Protein AF-0000000071954967 (afdb_homodimer)

Organism: Trichonephila clavipes (NCBI:txid2585209)

Structure (mmCIF, N/CA/C/O backbone):
data_AF-0000000071954967-model_v1
#
loop_
_entity.id
_entity.type
_entity.pdbx_description
1 polymer 'Mutator-like transposase domain-containing protein'
#
loop_
_atom_site.group_PDB
_atom_site.id
_atom_site.type_symbol
_atom_site.label_atom_id
_atom_site.label_alt_id
_atom_site.label_comp_id
_atom_site.label_asym_id
_atom_site.label_entity_id
_atom_site.label_seq_id
_atom_site.pdbx_PDB_ins_code
_atom_site.Cartn_x
_atom_site.Cartn_y
_atom_site.Cartn_z
_atom_site.occupancy
_atom_site.B_iso_or_equiv
_atom_site.auth_seq_id
_atom_site.auth_comp_id
_atom_site.auth_asym_id
_atom_site.auth_atom_id
_atom_site.pdbx_PDB_model_num
ATOM 1 N N . MET A 1 1 ? 22.156 -47.188 29.078 1 24.16 1 MET A N 1
ATOM 2 C CA . MET A 1 1 ? 20.734 -47.375 29.344 1 24.16 1 MET A CA 1
ATOM 3 C C . MET A 1 1 ? 20 -46.031 29.406 1 24.16 1 MET A C 1
ATOM 5 O O . MET A 1 1 ? 20.25 -45.219 30.297 1 24.16 1 MET A O 1
ATOM 9 N N . ASP A 1 2 ? 19.656 -45.469 28.266 1 25.05 2 ASP A N 1
ATOM 10 C CA . ASP A 1 2 ? 19.469 -44.094 27.812 1 25.05 2 ASP A CA 1
ATOM 11 C C . ASP A 1 2 ? 18.125 -43.562 28.266 1 25.05 2 ASP A C 1
ATOM 13 O O . ASP A 1 2 ? 17.078 -44.156 28 1 25.05 2 ASP A O 1
ATOM 17 N N . ASN A 1 3 ? 18.047 -43 29.453 1 25.06 3 ASN A N 1
ATOM 18 C CA . ASN A 1 3 ? 16.875 -42.656 30.234 1 25.06 3 ASN A CA 1
ATOM 19 C C . ASN A 1 3 ? 15.969 -41.688 29.484 1 25.06 3 ASN A C 1
ATOM 21 O O . ASN A 1 3 ? 16.344 -40.531 29.25 1 25.06 3 ASN A O 1
ATOM 25 N N . ALA A 1 4 ? 15.203 -42.219 28.516 1 27.09 4 ALA A N 1
ATOM 26 C CA . ALA A 1 4 ? 14.156 -41.656 27.656 1 27.09 4 ALA A CA 1
ATOM 27 C C . ALA A 1 4 ? 13.07 -40.969 28.484 1 27.09 4 ALA A C 1
ATOM 29 O O . ALA A 1 4 ? 12.25 -41.656 29.109 1 27.09 4 ALA A O 1
ATOM 30 N N . LYS A 1 5 ? 13.422 -39.938 29.203 1 28.02 5 LYS A N 1
ATOM 31 C CA . LYS A 1 5 ? 12.453 -39.312 30.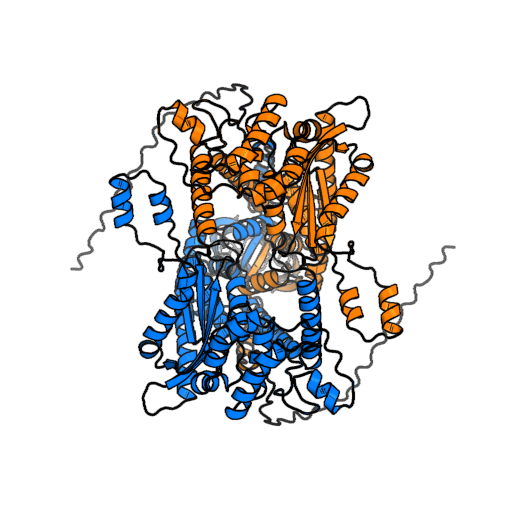078 1 28.02 5 LYS A CA 1
ATOM 32 C C . LYS A 1 5 ? 11.117 -39.094 29.375 1 28.02 5 LYS A C 1
ATOM 34 O O . LYS A 1 5 ? 11.062 -38.5 28.297 1 28.02 5 LYS A O 1
ATOM 39 N N . ARG A 1 6 ? 10.133 -39.938 29.625 1 25.16 6 ARG A N 1
ATOM 40 C CA . ARG A 1 6 ? 8.758 -40.031 29.141 1 25.16 6 ARG A CA 1
ATOM 41 C C . ARG A 1 6 ? 8.031 -38.688 29.328 1 25.16 6 ARG A C 1
ATOM 43 O O . ARG A 1 6 ? 7.906 -38.188 30.438 1 25.16 6 ARG A O 1
ATOM 50 N N . ARG A 1 7 ? 8.219 -37.781 28.438 1 27.91 7 ARG A N 1
ATOM 51 C CA . ARG A 1 7 ? 7.527 -36.5 28.5 1 27.91 7 ARG A CA 1
ATOM 52 C C . ARG A 1 7 ? 6.035 -36.719 28.734 1 27.91 7 ARG A C 1
ATOM 54 O O . ARG A 1 7 ? 5.371 -37.438 28 1 27.91 7 ARG A O 1
ATOM 61 N N . VAL A 1 8 ? 5.586 -36.812 29.969 1 27.3 8 VAL A N 1
ATOM 62 C CA . VAL A 1 8 ? 4.207 -36.938 30.422 1 27.3 8 VAL A CA 1
ATOM 63 C C . VAL A 1 8 ? 3.301 -36 29.641 1 27.3 8 VAL A C 1
ATOM 65 O O . VAL A 1 8 ? 3.637 -34.812 29.438 1 27.3 8 VAL A O 1
ATOM 68 N N . SER A 1 9 ? 2.5 -36.5 28.75 1 25.06 9 SER A N 1
ATOM 69 C CA . SER A 1 9 ? 1.488 -35.969 27.844 1 25.06 9 SER A CA 1
ATOM 70 C C . SER A 1 9 ? 0.488 -35.094 28.578 1 25.06 9 SER A C 1
ATOM 72 O O . SER A 1 9 ? -0.162 -35.531 29.531 1 25.06 9 SER A O 1
ATOM 74 N N . ALA A 1 10 ? 0.957 -34 29.047 1 29.03 10 ALA A N 1
ATOM 75 C CA . ALA A 1 10 ? 0.007 -33.188 29.812 1 29.03 10 ALA A CA 1
ATOM 76 C C . ALA A 1 10 ? -1.377 -33.219 29.172 1 29.03 10 ALA A C 1
ATOM 78 O O . ALA A 1 10 ? -1.508 -33.062 27.953 1 29.03 10 ALA A O 1
ATOM 79 N N . LYS A 1 11 ? -2.289 -34 29.672 1 25.61 11 LYS A N 1
ATOM 80 C CA . LYS A 1 11 ? -3.701 -34.188 29.328 1 25.61 11 LYS A CA 1
ATOM 81 C C . LYS A 1 11 ? -4.348 -32.844 28.984 1 25.61 11 LYS A C 1
ATOM 83 O O . LYS A 1 11 ? -4.219 -31.875 29.75 1 25.61 11 LYS A O 1
ATOM 88 N N . ARG A 1 12 ? -4.484 -32.594 27.797 1 27.48 12 ARG A N 1
ATOM 89 C CA . ARG A 1 12 ? -5.18 -31.422 27.266 1 27.48 12 ARG A CA 1
ATOM 90 C C . ARG A 1 12 ? -6.535 -31.234 27.953 1 27.48 12 ARG A C 1
ATOM 92 O O . ARG A 1 12 ? -7.336 -32.156 28 1 27.48 12 ARG A O 1
ATOM 99 N N . LYS A 1 13 ? -6.637 -30.609 29.109 1 27.95 13 LYS A N 1
ATOM 100 C CA . LYS A 1 13 ? -7.914 -30.359 29.766 1 27.95 13 LYS A CA 1
ATOM 101 C C . LYS A 1 13 ? -9.031 -30.156 28.75 1 27.95 13 LYS A C 1
ATOM 103 O O . LYS A 1 13 ? -8.93 -29.281 27.891 1 27.95 13 LYS A O 1
ATOM 108 N N . ARG A 1 14 ? -9.711 -31.172 28.312 1 28.03 14 ARG A N 1
ATOM 109 C CA . ARG A 1 14 ? -10.883 -31.219 27.438 1 28.03 14 ARG A CA 1
ATOM 110 C C . ARG A 1 14 ? -11.977 -30.281 27.953 1 28.03 14 ARG A C 1
ATOM 112 O O . ARG A 1 14 ? -12.414 -30.406 29.109 1 28.03 14 ARG A O 1
ATOM 119 N N . GLN A 1 15 ? -11.805 -29.062 27.797 1 27.16 15 GLN A N 1
ATOM 120 C CA . GLN A 1 15 ? -12.906 -28.25 28.297 1 27.16 15 GLN A CA 1
ATOM 121 C C . GLN A 1 15 ? -14.25 -28.875 27.953 1 27.16 15 GLN A C 1
ATOM 123 O O . GLN A 1 15 ? -14.477 -29.281 26.812 1 27.16 15 GLN A O 1
ATOM 128 N N . PHE A 1 16 ? -14.867 -29.516 28.781 1 29.11 16 PHE A N 1
ATOM 129 C CA . PHE A 1 16 ? -16.172 -30.156 28.766 1 29.11 16 PHE A CA 1
ATOM 130 C C . PHE A 1 16 ? -17.203 -29.25 28.094 1 29.11 16 PHE A C 1
ATOM 132 O O . PHE A 1 16 ? -17.375 -28.094 28.484 1 29.11 16 PHE A O 1
ATOM 139 N N . ARG A 1 17 ? -17.406 -29.438 26.859 1 26.27 17 ARG A N 1
ATOM 140 C CA . ARG A 1 17 ? -18.484 -28.781 26.141 1 26.27 17 ARG A CA 1
ATOM 141 C C . ARG A 1 17 ? -19.828 -29.406 26.469 1 26.27 17 ARG A C 1
ATOM 143 O O . ARG A 1 17 ? -20.094 -30.562 26.125 1 26.27 17 ARG A O 1
ATOM 150 N N . GLY A 1 18 ? -20.297 -29.344 27.703 1 26.22 18 GLY A N 1
ATOM 151 C CA . GLY A 1 18 ? -21.594 -29.875 28.094 1 26.22 18 GLY A CA 1
ATOM 152 C C . GLY A 1 18 ? -22.641 -29.734 27 1 26.22 18 GLY A C 1
ATOM 153 O O . GLY A 1 18 ? -22.438 -28.984 26.031 1 26.22 18 GLY A O 1
ATOM 154 N N . ASN A 1 19 ? -23.641 -30.719 26.875 1 27.03 19 ASN A N 1
ATOM 155 C CA . ASN A 1 19 ? -24.75 -30.938 25.953 1 27.03 19 ASN A CA 1
ATOM 156 C C . ASN A 1 19 ? -25.672 -29.734 25.906 1 27.03 19 ASN A C 1
ATOM 158 O O . ASN A 1 19 ? -26.812 -29.828 25.453 1 27.03 19 ASN A O 1
ATOM 162 N N . GLY A 1 20 ? -25.703 -28.891 26.906 1 24.75 20 GLY A N 1
ATOM 163 C CA . GLY A 1 20 ? -26.812 -27.953 27.031 1 24.75 20 GLY A CA 1
ATOM 164 C C . GLY A 1 20 ? -27.109 -27.203 25.75 1 24.75 20 GLY A C 1
ATOM 165 O O . GLY A 1 20 ? -26.234 -26.531 25.203 1 24.75 20 GLY A O 1
ATOM 166 N N . SER A 1 21 ? -28 -27.828 24.938 1 28.11 21 SER A N 1
ATOM 167 C CA . SER A 1 21 ? -28.766 -27.281 23.828 1 28.11 21 SER A CA 1
ATOM 168 C C . SER A 1 21 ? -29.328 -25.906 24.156 1 28.11 21 SER A C 1
ATOM 170 O O . SER A 1 21 ? -30.328 -25.781 24.859 1 28.11 21 SER A O 1
ATOM 172 N N . THR A 1 22 ? -28.75 -25.141 24.828 1 25.94 22 THR A N 1
ATOM 173 C CA . THR A 1 22 ? -29.5 -23.922 25.094 1 25.94 22 THR A CA 1
ATOM 174 C C . THR A 1 22 ? -30.156 -23.406 23.812 1 25.94 22 THR A C 1
ATOM 176 O O . THR A 1 22 ? -29.469 -23.062 22.844 1 25.94 22 THR A O 1
ATOM 179 N N . ILE A 1 23 ? -31.344 -23.875 23.562 1 25.06 23 ILE A N 1
ATOM 180 C CA . ILE A 1 23 ? -32.375 -23.328 22.672 1 25.06 23 ILE A CA 1
ATOM 181 C C . ILE A 1 23 ? -32.406 -21.797 22.797 1 25.06 23 ILE A C 1
ATOM 183 O O . ILE A 1 23 ? -32.781 -21.281 23.844 1 25.06 23 ILE A O 1
ATOM 187 N N . LYS A 1 24 ? -31.438 -21.266 22.531 1 25.33 24 LYS A N 1
ATOM 188 C CA . LYS A 1 24 ? -31.703 -19.828 22.531 1 25.33 24 LYS A CA 1
ATOM 189 C C . LYS A 1 24 ? -33 -19.5 21.828 1 25.33 24 LYS A C 1
ATOM 191 O O . LYS A 1 24 ? -33.25 -19.938 20.703 1 25.33 24 LYS A O 1
ATOM 196 N N . HIS A 1 25 ? -34.031 -19.594 22.531 1 24.62 25 HIS A N 1
ATOM 197 C CA . HIS A 1 25 ? -35.25 -18.953 22.031 1 24.62 25 HIS A CA 1
ATOM 198 C C . HIS A 1 25 ? -34.906 -17.797 21.109 1 24.62 25 HIS A C 1
ATOM 200 O O . HIS A 1 25 ? -34.062 -16.953 21.438 1 24.62 25 HIS A O 1
ATOM 206 N N . SER A 1 26 ? -34.969 -18.094 19.938 1 25.3 26 SER A N 1
ATOM 207 C CA . SER A 1 26 ? -35.062 -17.109 18.859 1 25.3 26 SER A CA 1
ATOM 208 C C . SER A 1 26 ? -36 -15.969 19.219 1 25.3 26 SER A C 1
ATOM 210 O O . SER A 1 26 ? -37.219 -16.094 19.109 1 25.3 26 SER A O 1
ATOM 212 N N . LYS A 1 27 ? -36.062 -15.562 20.5 1 25.72 27 LYS A N 1
ATOM 213 C CA . LYS A 1 27 ? -36.906 -14.391 20.609 1 25.72 27 LYS A CA 1
ATOM 214 C C . LYS A 1 27 ? -36.781 -13.5 19.375 1 25.72 27 LYS A C 1
ATOM 216 O O . LYS A 1 27 ? -35.719 -12.969 19.094 1 25.72 27 LYS A O 1
ATOM 221 N N . ASN A 1 28 ? -37.5 -13.602 18.328 1 26.56 28 ASN A N 1
ATOM 222 C CA . ASN A 1 28 ? -38.125 -12.867 17.234 1 26.56 28 ASN A CA 1
ATOM 223 C C . ASN A 1 28 ? -38.469 -11.445 17.656 1 26.56 28 ASN A C 1
ATOM 225 O O . ASN A 1 28 ? -39.531 -10.93 17.281 1 26.56 28 ASN A O 1
ATOM 229 N N . SER A 1 29 ? -38.25 -11.086 18.938 1 26.5 29 SER A N 1
ATOM 230 C CA . SER A 1 29 ? -38.688 -9.719 19.203 1 26.5 29 SER A CA 1
ATOM 231 C C . SER A 1 29 ? -38.188 -8.758 18.125 1 26.5 29 SER A C 1
ATOM 233 O O . SER A 1 29 ? -37 -8.734 17.797 1 26.5 29 SER A O 1
ATOM 235 N N . SER A 1 30 ? -38.906 -8.273 17.203 1 28.08 30 SER A N 1
ATOM 236 C CA . SER A 1 30 ? -39.125 -7.152 16.297 1 28.08 30 SER A CA 1
ATOM 237 C C . SER A 1 30 ? -38.562 -5.863 16.859 1 28.08 30 SER A C 1
ATOM 239 O O . SER A 1 30 ? -39 -4.77 16.5 1 28.08 30 SER A O 1
ATOM 241 N N . ALA A 1 31 ? -38.062 -5.863 18.094 1 28.16 31 ALA A N 1
ATOM 242 C CA . ALA A 1 31 ? -37.531 -4.562 18.484 1 28.16 31 ALA A CA 1
ATOM 243 C C . ALA A 1 31 ? -36.469 -4.09 17.5 1 28.16 31 ALA A C 1
ATOM 245 O O . ALA A 1 31 ? -35.469 -4.781 17.297 1 28.16 31 ALA A O 1
ATOM 246 N N . THR A 1 32 ? -36.625 -3.4 16.438 1 32.62 32 THR A N 1
ATOM 247 C CA . THR A 1 32 ? -35.938 -2.42 15.594 1 32.62 32 THR A CA 1
ATOM 248 C C . THR A 1 32 ? -34.75 -1.818 16.328 1 32.62 32 THR A C 1
ATOM 250 O O . THR A 1 32 ? -34.906 -0.923 17.156 1 32.62 32 THR A O 1
ATOM 253 N N . SER A 1 33 ? -33.938 -2.539 16.906 1 34.06 33 SER A N 1
ATOM 254 C CA . SER A 1 33 ? -32.906 -2.098 17.844 1 34.06 33 SER A CA 1
ATOM 255 C C . SER A 1 33 ? -32.219 -0.824 17.344 1 34.06 33 SER A C 1
ATOM 257 O O . SER A 1 33 ? -31.797 -0.743 16.188 1 34.06 33 SER A O 1
ATOM 259 N N . THR A 1 34 ? -32.375 0.238 17.812 1 38.12 34 THR A N 1
ATOM 260 C CA . THR A 1 34 ? -31.922 1.62 17.688 1 38.12 34 THR A CA 1
ATOM 261 C C . THR A 1 34 ? -30.422 1.68 17.422 1 38.12 34 THR A C 1
ATOM 263 O O . THR A 1 34 ? -29.922 2.674 16.891 1 38.12 34 THR A O 1
ATOM 266 N N . ASN A 1 35 ? -29.547 0.61 17.906 1 36.88 35 ASN A N 1
ATOM 267 C CA . ASN A 1 35 ? -28.094 0.801 17.891 1 36.88 35 ASN A CA 1
ATOM 268 C C . ASN A 1 35 ? -27.453 0.078 16.719 1 36.88 35 ASN A C 1
ATOM 270 O O . ASN A 1 35 ? -26.266 -0.287 16.781 1 36.88 35 ASN A O 1
ATOM 274 N N . ALA A 1 36 ? -28.219 -0.516 15.844 1 45.75 36 ALA A N 1
ATOM 275 C CA . ALA A 1 36 ? -27.547 -1.212 14.758 1 45.75 36 ALA A CA 1
ATOM 276 C C . ALA A 1 36 ? -26.578 -0.278 14.023 1 45.75 36 ALA A C 1
ATOM 278 O O . ALA A 1 36 ? -26.938 0.859 13.703 1 45.75 36 ALA A O 1
ATOM 279 N N . SER A 1 37 ? -25.25 -0.707 14.031 1 49.97 37 SER A N 1
ATOM 280 C CA . SER A 1 37 ? -24.266 0.104 13.32 1 49.97 37 SER A CA 1
ATOM 281 C C . SER A 1 37 ? -24.688 0.319 11.867 1 49.97 37 SER A C 1
ATOM 283 O O . SER A 1 37 ? -25.406 -0.494 11.297 1 49.97 37 SER A O 1
ATOM 285 N N . SER A 1 38 ? -24.469 1.42 11.328 1 54.88 38 SER A N 1
ATOM 286 C CA . SER A 1 38 ? -24.734 1.746 9.93 1 54.88 38 SER A CA 1
ATOM 287 C C . SER A 1 38 ? -24.188 0.666 9 1 54.88 38 SER A C 1
ATOM 289 O O . SER A 1 38 ? -24.766 0.399 7.945 1 54.88 38 SER A O 1
ATOM 291 N N . SER A 1 39 ? -23.234 -0.09 9.461 1 54.38 39 SER A N 1
ATOM 292 C CA . SER A 1 39 ? -22.625 -1.118 8.617 1 54.38 39 SER A CA 1
ATOM 293 C C . SER A 1 39 ? -23.516 -2.354 8.531 1 54.38 39 SER A C 1
ATOM 295 O O . SER A 1 39 ? -23.531 -3.035 7.5 1 54.38 39 SER A O 1
ATOM 297 N N . ASN A 1 40 ? -24.188 -2.746 9.508 1 53.88 40 ASN A N 1
ATOM 298 C CA . ASN A 1 40 ? -25.047 -3.924 9.531 1 53.88 40 ASN A CA 1
ATOM 299 C C . ASN A 1 40 ? -26.234 -3.773 8.586 1 53.88 40 ASN A C 1
ATOM 301 O O . ASN A 1 40 ? -26.719 -4.758 8.016 1 53.88 40 ASN A O 1
ATOM 305 N N . ILE A 1 41 ? -26.625 -2.572 8.461 1 52.66 41 ILE A N 1
ATOM 306 C CA . ILE A 1 41 ? -27.781 -2.297 7.617 1 52.66 41 ILE A CA 1
ATOM 307 C C . ILE A 1 41 ? -27.453 -2.615 6.16 1 52.66 41 ILE A C 1
ATOM 309 O O . ILE A 1 41 ? -28.328 -3.01 5.387 1 52.66 41 ILE A O 1
ATOM 313 N N . LYS A 1 42 ? -26.203 -2.596 5.883 1 54.34 42 LYS A N 1
ATOM 314 C CA . LYS A 1 42 ? -25.828 -2.701 4.477 1 54.34 42 LYS A CA 1
ATOM 315 C C . LYS A 1 42 ? -25.578 -4.152 4.082 1 54.34 42 LYS A C 1
ATOM 317 O O . LYS A 1 4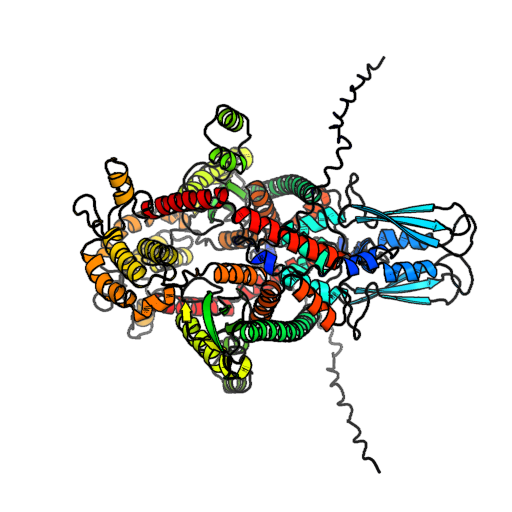2 ? -25.297 -4.445 2.914 1 54.34 42 LYS A O 1
ATOM 322 N N . ILE A 1 43 ? -25.5 -5.234 5.055 1 58.5 43 ILE A N 1
ATOM 323 C CA . ILE A 1 43 ? -25.031 -6.57 4.684 1 58.5 43 ILE A CA 1
ATOM 324 C C . ILE A 1 43 ? -26.203 -7.41 4.203 1 58.5 43 ILE A C 1
ATOM 326 O O . ILE A 1 43 ? -27.141 -7.688 4.969 1 58.5 43 ILE A O 1
ATOM 330 N N . PRO A 1 44 ? -26.359 -7.543 2.912 1 53.41 44 PRO A N 1
ATOM 331 C CA . PRO A 1 44 ? -27.344 -8.531 2.457 1 53.41 44 PRO A CA 1
ATOM 332 C C . PRO A 1 44 ? -26.906 -9.969 2.746 1 53.41 44 PRO A C 1
ATOM 334 O O . PRO A 1 44 ? -25.719 -10.242 2.84 1 53.41 44 PRO A O 1
ATOM 337 N N . ALA A 1 45 ? -27.672 -10.891 3.307 1 53.47 45 ALA A N 1
ATOM 338 C CA . ALA A 1 45 ? -27.547 -12.344 3.43 1 53.47 45 ALA A CA 1
ATOM 339 C C . ALA A 1 45 ? -26.953 -12.953 2.164 1 53.47 45 ALA A C 1
ATOM 341 O O . ALA A 1 45 ? -27.109 -14.148 1.915 1 53.47 45 ALA A O 1
ATOM 342 N N . VAL A 1 46 ? -26.078 -12.242 1.344 1 62.22 46 VAL A N 1
ATOM 343 C CA . VAL A 1 46 ? -26.156 -12.5 -0.091 1 62.22 46 VAL A CA 1
ATOM 344 C C . VAL A 1 46 ? -24.984 -13.391 -0.518 1 62.22 46 VAL A C 1
ATOM 346 O O . VAL A 1 46 ? -24.938 -13.859 -1.655 1 62.22 46 VAL A O 1
ATOM 349 N N . PHE A 1 47 ? -24.312 -14.477 0.283 1 79.75 47 PHE A N 1
ATOM 350 C CA . PHE A 1 47 ? -23.359 -15.305 -0.447 1 79.75 47 PHE A CA 1
ATOM 351 C C . PHE A 1 47 ? -23.5 -16.766 -0.05 1 79.75 47 PHE A C 1
ATOM 353 O O . PHE A 1 47 ? -22.859 -17.641 -0.628 1 79.75 47 PHE A O 1
ATOM 360 N N . ASP A 1 48 ? -24.391 -17.078 0.849 1 80.75 48 ASP A N 1
ATOM 361 C CA . ASP A 1 48 ? -24.406 -18.406 1.432 1 80.75 48 ASP A CA 1
ATOM 362 C C . ASP A 1 48 ? -24.875 -19.453 0.414 1 80.75 48 ASP A C 1
ATOM 364 O O . ASP A 1 48 ? -24.297 -20.531 0.312 1 80.75 48 ASP A O 1
ATOM 368 N N . GLU A 1 49 ? -25.844 -19.078 -0.346 1 78.5 49 GLU A N 1
ATOM 369 C CA . GLU A 1 49 ? -26.359 -20.016 -1.337 1 78.5 49 GLU A CA 1
ATOM 370 C C . GLU A 1 49 ? -25.328 -20.281 -2.428 1 78.5 49 GLU A C 1
ATOM 372 O O . GLU A 1 49 ? -25.125 -21.438 -2.828 1 78.5 49 GLU A O 1
ATOM 377 N N . GLU A 1 50 ? -24.719 -19.312 -2.859 1 82.5 50 GLU A N 1
ATOM 378 C CA . GLU A 1 50 ? -23.703 -19.453 -3.9 1 82.5 50 GLU A CA 1
ATOM 379 C C . GLU A 1 50 ? -22.5 -20.25 -3.395 1 82.5 50 GLU A C 1
ATOM 381 O O . GLU A 1 50 ? -21.953 -21.078 -4.117 1 82.5 50 GLU A O 1
ATOM 386 N N . ILE A 1 51 ? -22.125 -20 -2.221 1 85.5 51 ILE A N 1
ATOM 387 C CA . ILE A 1 51 ? -20.984 -20.703 -1.622 1 85.5 51 ILE A CA 1
ATOM 388 C C . ILE A 1 51 ? -21.312 -22.188 -1.492 1 85.5 51 ILE A C 1
ATOM 390 O O . ILE A 1 51 ? -20.453 -23.031 -1.765 1 85.5 51 ILE A O 1
ATOM 394 N N . ALA A 1 52 ? -22.531 -22.453 -1.085 1 82.25 52 ALA A N 1
ATOM 395 C CA . ALA A 1 52 ? -22.953 -23.828 -0.924 1 82.25 52 ALA A CA 1
ATOM 396 C C . ALA A 1 52 ? -22.906 -24.578 -2.252 1 82.25 52 ALA A C 1
ATOM 398 O O . ALA A 1 52 ? -22.578 -25.781 -2.289 1 82.25 52 ALA A O 1
ATOM 399 N N . GLU A 1 53 ? -23.188 -23.906 -3.281 1 79.75 53 GLU A N 1
ATOM 400 C CA . GLU A 1 53 ? -23.141 -24.516 -4.609 1 79.75 53 GLU A CA 1
ATOM 401 C C . GLU A 1 53 ? -21.719 -24.938 -4.969 1 79.75 53 GLU A C 1
ATOM 403 O O . GLU A 1 53 ? -21.516 -26 -5.559 1 79.75 53 GLU A O 1
ATOM 408 N N . TYR A 1 54 ? -20.812 -24.172 -4.598 1 81.88 54 TYR A N 1
ATOM 409 C CA . TYR A 1 54 ? -19.422 -24.484 -4.91 1 81.88 54 TYR A CA 1
ATOM 410 C C . TYR A 1 54 ? -18.906 -25.609 -4.02 1 81.88 54 TYR A C 1
ATOM 412 O O . TYR A 1 54 ? -18.031 -26.391 -4.426 1 81.88 54 TYR A O 1
ATOM 420 N N . GLN A 1 55 ? -19.391 -25.688 -2.809 1 76.62 55 GLN A N 1
ATOM 421 C CA . GLN A 1 55 ? -18.938 -26.703 -1.867 1 76.62 55 GLN A CA 1
ATOM 422 C C . GLN A 1 55 ? -19.297 -28.094 -2.352 1 76.62 55 GLN A C 1
ATOM 424 O O . GLN A 1 55 ? -18.656 -29.078 -1.977 1 76.62 55 GLN A O 1
ATOM 429 N N . ARG A 1 56 ? -20.234 -28.141 -3.246 1 70.25 56 ARG A N 1
ATOM 430 C CA . ARG A 1 56 ? -20.672 -29.406 -3.795 1 70.25 56 ARG A CA 1
ATOM 431 C C . ARG A 1 56 ? -19.734 -29.875 -4.91 1 70.25 56 ARG A C 1
ATOM 433 O O . ARG A 1 56 ? -19.703 -31.062 -5.246 1 70.25 56 ARG A O 1
ATOM 440 N N . LYS A 1 57 ? -18.953 -29 -5.379 1 74.94 57 LYS A N 1
ATOM 441 C CA . LYS A 1 57 ? -18.016 -29.344 -6.453 1 74.94 57 LYS A CA 1
ATOM 442 C C . LYS A 1 57 ? -16.734 -29.938 -5.895 1 74.94 57 LYS A C 1
ATOM 444 O O . LYS A 1 57 ? -16.266 -29.531 -4.832 1 74.94 57 LYS A O 1
ATOM 449 N N . PRO A 1 58 ? -16.219 -30.938 -6.547 1 68.62 58 PRO A N 1
ATOM 450 C CA . PRO A 1 58 ? -15.047 -31.625 -6.008 1 68.62 58 PRO A CA 1
ATOM 451 C C . PRO A 1 58 ? -13.844 -30.688 -5.855 1 68.62 58 PRO A C 1
ATOM 453 O O . PRO A 1 58 ? -13.133 -30.75 -4.844 1 68.62 58 PRO A O 1
ATOM 456 N N . LEU A 1 59 ? -13.523 -29.953 -6.863 1 81.62 59 LEU A N 1
ATOM 457 C CA . LEU A 1 59 ? -12.352 -29.078 -6.816 1 81.62 59 LEU A CA 1
ATOM 458 C C . LEU A 1 59 ? -12.617 -27.766 -7.551 1 81.62 59 LEU A C 1
ATOM 460 O O . LEU A 1 59 ? -12.953 -27.781 -8.734 1 81.62 59 LEU A O 1
ATOM 464 N N . THR A 1 60 ? -12.578 -26.672 -6.781 1 81.88 60 THR A N 1
ATOM 465 C CA . THR A 1 60 ? -12.875 -25.375 -7.375 1 81.88 60 THR A CA 1
ATOM 466 C C . THR A 1 60 ? -11.836 -24.328 -6.957 1 81.88 60 THR A C 1
ATOM 468 O O . THR A 1 60 ? -11.039 -24.578 -6.047 1 81.88 60 THR A O 1
ATOM 471 N N . GLY A 1 61 ? -11.781 -23.312 -7.789 1 89.31 61 GLY A N 1
ATOM 472 C CA . GLY A 1 61 ? -10.906 -22.203 -7.449 1 89.31 61 GLY A CA 1
ATOM 473 C C . GLY A 1 61 ? -9.539 -22.312 -8.086 1 89.31 61 GLY A C 1
ATOM 474 O O . GLY A 1 61 ? -9.242 -23.266 -8.797 1 89.31 61 GLY A O 1
ATOM 475 N N . ASN A 1 62 ? -8.742 -21.312 -7.914 1 92.5 62 ASN A N 1
ATOM 476 C CA . ASN A 1 62 ? -7.379 -21.266 -8.43 1 92.5 62 ASN A CA 1
ATOM 477 C C . ASN A 1 62 ? -6.371 -21.766 -7.395 1 92.5 62 ASN A C 1
ATOM 479 O O . ASN A 1 62 ? -6.656 -21.766 -6.195 1 92.5 62 ASN A O 1
ATOM 483 N N . ARG A 1 63 ? -5.273 -22.328 -7.883 1 91.62 63 ARG A N 1
ATOM 484 C CA . ARG A 1 63 ? -4.137 -22.703 -7.047 1 91.62 63 ARG A CA 1
ATOM 485 C C . ARG A 1 63 ? -2.822 -22.25 -7.68 1 91.62 63 ARG A C 1
ATOM 487 O O . ARG A 1 63 ? -2.73 -22.109 -8.898 1 91.62 63 ARG A O 1
ATOM 494 N N . ILE A 1 64 ? -1.904 -21.906 -6.809 1 91.62 64 ILE A N 1
ATOM 495 C CA . ILE A 1 64 ? -0.538 -21.703 -7.277 1 91.62 64 ILE A CA 1
ATOM 496 C C . ILE A 1 64 ? 0.217 -23.031 -7.258 1 91.62 64 ILE A C 1
ATOM 498 O O . ILE A 1 64 ? 0.35 -23.656 -6.203 1 91.62 64 ILE A O 1
ATOM 502 N N . ILE A 1 65 ? 0.699 -23.422 -8.375 1 89.75 65 ILE A N 1
ATOM 503 C CA . ILE A 1 65 ? 1.33 -24.734 -8.477 1 89.75 65 ILE A CA 1
ATOM 504 C C . ILE A 1 65 ? 2.74 -24.594 -9.039 1 89.75 65 ILE A C 1
ATOM 506 O O . ILE A 1 65 ? 2.953 -23.859 -10.016 1 89.75 65 ILE A O 1
ATOM 510 N N . ASP A 1 66 ? 3.676 -25.25 -8.359 1 84.44 66 ASP A N 1
ATOM 511 C CA . ASP A 1 66 ? 5.031 -25.375 -8.898 1 84.44 66 ASP A CA 1
ATOM 512 C C . ASP A 1 66 ? 5.07 -26.312 -10.094 1 84.44 66 ASP A C 1
ATOM 514 O O . ASP A 1 66 ? 4.676 -27.484 -9.984 1 84.44 66 ASP A O 1
ATOM 518 N N . MET A 1 67 ? 5.543 -25.859 -11.172 1 82.31 67 MET A N 1
ATOM 519 C CA . MET A 1 67 ? 5.445 -26.594 -12.422 1 82.31 67 MET A CA 1
ATOM 520 C C . MET A 1 67 ? 6.359 -27.812 -12.414 1 82.31 67 MET A C 1
ATOM 522 O O . MET A 1 67 ? 6.066 -28.828 -13.055 1 82.31 67 MET A O 1
ATOM 526 N N . GLU A 1 68 ? 7.465 -27.719 -11.75 1 72.19 68 GLU A N 1
ATOM 527 C CA . GLU A 1 68 ? 8.32 -28.906 -11.633 1 72.19 68 GLU A CA 1
ATOM 528 C C . GLU A 1 68 ? 7.605 -30.031 -10.906 1 72.19 68 GLU A C 1
ATOM 530 O O . GLU A 1 68 ? 7.75 -31.203 -11.273 1 72.19 68 GLU A O 1
ATOM 535 N N . VAL A 1 69 ? 6.793 -29.719 -9.938 1 70 69 VAL A N 1
ATOM 536 C CA . VAL A 1 69 ? 6.004 -30.703 -9.203 1 70 69 VAL A CA 1
ATOM 537 C C . VAL A 1 69 ? 4.922 -31.281 -10.117 1 70 69 VAL A C 1
ATOM 539 O O . VAL A 1 69 ? 4.695 -32.5 -10.125 1 70 69 VAL A O 1
ATOM 542 N N . LEU A 1 70 ? 4.227 -30.406 -10.859 1 75.38 70 LEU A N 1
ATOM 543 C CA . LEU A 1 70 ? 3.145 -30.844 -11.742 1 75.38 70 LEU A CA 1
ATOM 544 C C . LEU A 1 70 ? 3.674 -31.766 -12.844 1 75.38 70 LEU A C 1
ATOM 546 O O . LEU A 1 70 ? 3.037 -32.75 -13.188 1 75.38 70 LEU A O 1
ATOM 550 N N . LEU A 1 71 ? 4.828 -31.438 -13.398 1 66.75 71 LEU A N 1
ATOM 551 C CA . LEU A 1 71 ? 5.457 -32.25 -14.438 1 66.75 71 LEU A CA 1
ATOM 552 C C . LEU A 1 71 ? 5.734 -33.656 -13.938 1 66.75 71 LEU A C 1
ATOM 554 O O . LEU A 1 71 ? 5.512 -34.625 -14.656 1 66.75 71 LEU A O 1
ATOM 558 N N . ASN A 1 72 ? 6.246 -33.719 -12.766 1 62.78 72 ASN A N 1
ATOM 559 C CA . ASN A 1 72 ? 6.547 -35.031 -12.18 1 62.78 72 ASN A CA 1
ATOM 560 C C . ASN A 1 72 ? 5.289 -35.875 -12.047 1 62.78 72 ASN A C 1
ATOM 562 O O . ASN A 1 72 ? 5.348 -37.094 -12.18 1 62.78 72 ASN A O 1
ATOM 566 N N . LEU A 1 73 ? 4.164 -35.219 -11.852 1 62.88 73 LEU A N 1
ATOM 567 C CA . LEU A 1 73 ? 2.891 -35.938 -11.734 1 62.88 73 LEU A CA 1
ATOM 568 C C . LEU A 1 73 ? 2.443 -36.469 -13.086 1 62.88 73 LEU A C 1
ATOM 570 O O . LEU A 1 73 ? 1.972 -37.625 -13.18 1 62.88 73 LEU A O 1
ATOM 574 N N . PHE A 1 74 ? 2.559 -35.688 -14.094 1 64.19 74 PHE A N 1
ATOM 575 C CA . PHE A 1 74 ? 2.125 -36.062 -15.438 1 64.19 74 PHE A CA 1
ATOM 576 C C . PHE A 1 74 ? 2.945 -37.25 -15.953 1 64.19 74 PHE A C 1
ATOM 578 O O . PHE A 1 74 ? 2.455 -38.062 -16.75 1 64.19 74 PHE A O 1
ATOM 585 N N . LEU A 1 75 ? 4.066 -37.25 -15.383 1 57.59 75 LEU A N 1
ATOM 586 C CA . LEU A 1 75 ? 4.902 -38.375 -15.789 1 57.59 75 LEU A CA 1
ATOM 587 C C . LEU A 1 75 ? 4.352 -39.688 -15.242 1 57.59 75 LEU A C 1
ATOM 589 O O . LEU A 1 75 ? 4.637 -40.75 -15.773 1 57.59 75 LEU A O 1
ATOM 593 N N . GLN A 1 76 ? 3.416 -39.5 -14.172 1 53.84 76 GLN A N 1
ATOM 594 C CA . GLN A 1 76 ? 2.852 -40.688 -13.523 1 53.84 76 GLN A CA 1
ATOM 595 C C . GLN A 1 76 ? 1.398 -40.875 -13.945 1 53.84 76 GLN A C 1
ATOM 597 O O . GLN A 1 76 ? 0.649 -41.594 -13.266 1 53.84 76 GLN A O 1
ATOM 602 N N . LEU A 1 77 ? 0.842 -40.25 -14.906 1 59.75 77 LEU A N 1
ATOM 603 C CA . LEU A 1 77 ? -0.571 -40.156 -15.258 1 59.75 77 LEU A CA 1
ATOM 604 C C . LEU A 1 77 ? -1.123 -41.562 -15.562 1 59.75 77 LEU A C 1
ATOM 606 O O . LEU A 1 77 ? -2.338 -41.781 -15.539 1 59.75 77 LEU A O 1
ATOM 610 N N . PHE A 1 78 ? -0.325 -42.531 -15.766 1 60.78 78 PHE A N 1
ATOM 611 C CA . PHE A 1 78 ? -0.827 -43.906 -15.852 1 60.78 78 PHE A CA 1
ATOM 612 C C . PHE A 1 78 ? -0.688 -44.625 -14.508 1 60.78 78 PHE A C 1
ATOM 614 O O . PHE A 1 78 ? 0.269 -44.375 -13.773 1 60.78 78 PHE A O 1
ATOM 621 N N . CYS A 1 79 ? -2.035 -45.281 -14.289 1 62.38 79 CYS A N 1
ATOM 622 C CA . CYS A 1 79 ? -1.873 -46.062 -13.078 1 62.38 79 CYS A CA 1
ATOM 623 C C . CYS A 1 79 ? -0.745 -47.094 -13.242 1 62.38 79 CYS A C 1
ATOM 625 O O . CYS A 1 79 ? -0.782 -47.906 -14.148 1 62.38 79 CYS A O 1
ATOM 627 N N . PRO A 1 80 ? 0.25 -46.812 -12.602 1 65.38 80 PRO A N 1
ATOM 628 C CA . PRO A 1 80 ? 1.384 -47.719 -12.742 1 65.38 80 PRO A CA 1
ATOM 629 C C . PRO A 1 80 ? 1.039 -49.156 -12.352 1 65.38 80 PRO A C 1
ATOM 631 O O . PRO A 1 80 ? 1.767 -50.094 -12.703 1 65.38 80 PRO A O 1
ATOM 634 N N . ARG A 1 81 ? -0.148 -49.219 -11.812 1 69.31 81 ARG A N 1
ATOM 635 C CA . ARG A 1 81 ? -0.481 -50.562 -11.281 1 69.31 81 ARG A CA 1
ATOM 636 C C . ARG A 1 81 ? -1.359 -51.312 -12.258 1 69.31 81 ARG A C 1
ATOM 638 O O . ARG A 1 81 ? -1.036 -52.438 -12.633 1 69.31 81 ARG A O 1
ATOM 645 N N . CYS A 1 82 ? -2.457 -50.688 -12.625 1 72.19 82 CYS A N 1
ATOM 646 C CA . CYS A 1 82 ? -3.402 -51.438 -13.438 1 72.19 82 CYS A CA 1
ATOM 647 C C . CYS A 1 82 ? -3.328 -51.031 -14.898 1 72.19 82 CYS A C 1
ATOM 649 O O . CYS A 1 82 ? -3.914 -51.656 -15.773 1 72.19 82 CYS A O 1
ATOM 651 N N . PHE A 1 83 ? -2.584 -50.031 -15.109 1 67.19 83 PHE A N 1
ATOM 652 C CA . PHE A 1 83 ? -2.332 -49.531 -16.469 1 67.19 83 PHE A CA 1
ATOM 653 C C . PHE A 1 83 ? -3.635 -49.156 -17.156 1 67.19 83 PHE A C 1
ATOM 655 O O . PHE A 1 83 ? -3.75 -49.281 -18.375 1 67.19 83 PHE A O 1
ATOM 662 N N . GLU A 1 84 ? -4.719 -48.969 -16.328 1 67.19 84 GLU A N 1
ATOM 663 C CA . GLU A 1 84 ? -6.004 -48.5 -16.859 1 67.19 84 GLU A CA 1
ATOM 664 C C . GLU A 1 84 ? -6.129 -47 -16.797 1 67.19 84 GLU A C 1
ATOM 666 O O . GLU A 1 84 ? -5.344 -46.312 -16.125 1 67.19 84 GLU A O 1
ATOM 671 N N . GLU A 1 85 ? -7.105 -46.594 -17.656 1 63.72 85 GLU A N 1
ATOM 672 C CA . GLU A 1 85 ? -7.387 -45.156 -17.703 1 63.72 85 GLU A CA 1
ATOM 673 C C . GLU A 1 85 ? -8.305 -44.719 -16.562 1 63.72 85 GLU A C 1
ATOM 675 O O . GLU A 1 85 ? -9.102 -45.531 -16.078 1 63.72 85 GLU A O 1
ATOM 680 N N . GLY A 1 86 ? -8.117 -43.531 -16 1 65.12 86 GLY A N 1
ATOM 681 C CA . GLY A 1 86 ? -9.062 -43 -15.031 1 65.12 86 GLY A CA 1
ATOM 682 C C . GLY A 1 86 ? -8.406 -42.594 -13.734 1 65.12 86 GLY A C 1
ATOM 683 O O . GLY A 1 86 ? -8.531 -43.25 -12.719 1 65.12 86 GLY A O 1
ATOM 684 N N . ILE A 1 87 ? -7.609 -41.531 -13.781 1 71.25 87 ILE A N 1
ATOM 685 C CA . ILE A 1 87 ? -7 -40.969 -12.578 1 71.25 87 ILE A CA 1
ATOM 686 C C . ILE A 1 87 ? -7.84 -39.812 -12.062 1 71.25 87 ILE A C 1
ATOM 688 O O . ILE A 1 87 ? -8.273 -38.969 -12.836 1 71.25 87 ILE A O 1
ATOM 692 N N . LEU A 1 88 ? -8.258 -39.969 -10.797 1 72.44 88 LEU A N 1
ATOM 693 C CA . LEU A 1 88 ? -9.039 -38.938 -10.133 1 72.44 88 LEU A CA 1
ATOM 694 C C . LEU A 1 88 ? -8.148 -38.031 -9.281 1 72.44 88 LEU A C 1
ATOM 696 O O . LEU A 1 88 ? -7.223 -38.5 -8.625 1 72.44 88 LEU A O 1
ATOM 700 N N . LEU A 1 89 ? -8.352 -36.75 -9.484 1 77.19 89 LEU A N 1
ATOM 701 C CA . LEU A 1 89 ? -7.625 -35.781 -8.68 1 77.19 89 LEU A CA 1
ATOM 702 C C . LEU A 1 89 ? -8.5 -35.25 -7.547 1 77.19 89 LEU A C 1
ATOM 704 O O . LEU A 1 89 ? -9.648 -34.844 -7.781 1 77.19 89 LEU A O 1
ATOM 708 N N . SER A 1 90 ? -8.023 -35.344 -6.344 1 79.12 90 SER A N 1
ATOM 709 C CA . SER A 1 90 ? -8.727 -34.781 -5.195 1 79.12 90 SER A CA 1
ATOM 710 C C . SER A 1 90 ? -7.777 -33.969 -4.312 1 79.12 90 SER A C 1
ATOM 712 O O . SER A 1 90 ? -6.559 -34.156 -4.367 1 79.12 90 SER A O 1
ATOM 714 N N . GLU A 1 91 ? -8.375 -33 -3.648 1 85.5 91 GLU A N 1
ATOM 715 C CA . GLU A 1 91 ? -7.613 -32.219 -2.688 1 85.5 91 GLU A CA 1
ATOM 716 C C . GLU A 1 91 ? -7.781 -32.75 -1.271 1 85.5 91 GLU A C 1
ATOM 718 O O . GLU A 1 91 ? -8.906 -32.906 -0.785 1 85.5 91 GLU A O 1
ATOM 723 N N . ASP A 1 92 ? -6.719 -33.062 -0.643 1 83.69 92 ASP A N 1
ATOM 724 C CA . ASP A 1 92 ? -6.742 -33.625 0.697 1 83.69 92 ASP A CA 1
ATOM 725 C C . ASP A 1 92 ? -6.75 -32.531 1.766 1 83.69 92 ASP A C 1
ATOM 727 O O . ASP A 1 92 ? -7.504 -32.625 2.738 1 83.69 92 ASP A O 1
ATOM 731 N N . SER A 1 93 ? -5.84 -31.609 1.584 1 87.62 93 SER A N 1
ATOM 732 C CA . SER A 1 93 ? -5.715 -30.547 2.58 1 87.62 93 SER A CA 1
ATOM 733 C C . SER A 1 93 ? -5.133 -29.281 1.967 1 87.62 93 SER A C 1
ATOM 735 O O . SER A 1 93 ? -4.52 -29.328 0.897 1 87.62 93 SER A O 1
ATOM 737 N N . THR A 1 94 ? -5.434 -28.234 2.65 1 89.75 94 THR A N 1
ATOM 738 C CA . THR A 1 94 ? -4.902 -26.938 2.238 1 89.75 94 THR A CA 1
ATOM 739 C C . THR A 1 94 ? -4.156 -26.266 3.387 1 89.75 94 THR A C 1
ATOM 741 O O . THR A 1 94 ? -4.648 -26.219 4.516 1 89.75 94 THR A O 1
ATOM 744 N N . TYR A 1 95 ? -2.969 -25.844 3.117 1 91.56 95 TYR A N 1
ATOM 745 C CA . TYR A 1 95 ? -2.154 -25.062 4.051 1 91.56 95 TYR A CA 1
ATOM 746 C C . TYR A 1 95 ? -1.789 -23.703 3.465 1 91.56 95 TYR A C 1
ATOM 748 O O . TYR A 1 95 ? -0.726 -23.547 2.859 1 91.56 95 TYR A O 1
ATOM 756 N N . GLY A 1 96 ? -2.65 -22.766 3.771 1 94.31 96 GLY A N 1
ATOM 757 C CA . GLY A 1 96 ? -2.467 -21.469 3.117 1 94.31 96 GLY A CA 1
ATOM 758 C C . GLY A 1 96 ? -2.652 -21.547 1.612 1 94.31 96 GLY A C 1
ATOM 759 O O . GLY A 1 96 ? -3.688 -22 1.129 1 94.31 96 GLY A O 1
ATOM 760 N N . LEU A 1 97 ? -1.587 -21.188 0.908 1 95.88 97 LEU A N 1
ATOM 761 C CA . LEU A 1 97 ? -1.655 -21.188 -0.549 1 95.88 97 LEU A CA 1
ATOM 762 C C . LEU A 1 97 ? -1.229 -22.547 -1.116 1 95.88 97 LEU A C 1
ATOM 764 O O . LEU A 1 97 ? -1.361 -22.781 -2.318 1 95.88 97 LEU A O 1
ATOM 768 N N . CYS A 1 98 ? -0.718 -23.375 -0.26 1 93.5 98 CYS A N 1
ATOM 769 C CA . CYS A 1 98 ? -0.279 -24.703 -0.678 1 93.5 98 CYS A CA 1
ATOM 770 C C . CYS A 1 98 ? -1.403 -25.719 -0.533 1 93.5 98 CYS A C 1
ATOM 772 O O . CYS A 1 98 ? -2.031 -25.812 0.523 1 93.5 98 CYS A O 1
ATOM 774 N N . SER A 1 99 ? -1.67 -26.438 -1.543 1 91 99 SER A N 1
ATOM 775 C CA . SER A 1 99 ? -2.66 -27.516 -1.524 1 91 99 SER A CA 1
ATOM 776 C C . SER A 1 99 ? -2.002 -28.875 -1.685 1 91 99 SER A C 1
ATOM 778 O O . SER A 1 99 ? -1.059 -29.031 -2.465 1 91 99 SER A O 1
ATOM 780 N N . ASN A 1 100 ? -2.396 -29.781 -0.9 1 87.94 100 ASN A N 1
ATOM 781 C CA . ASN A 1 100 ? -1.994 -31.172 -1.058 1 87.94 100 ASN A CA 1
ATOM 782 C C . ASN A 1 100 ? -3.035 -31.969 -1.835 1 87.94 100 ASN A C 1
ATOM 784 O O . ASN A 1 100 ? -4.203 -32.031 -1.448 1 87.94 100 ASN A O 1
ATOM 788 N N . PHE A 1 101 ? -2.535 -32.562 -2.898 1 85.94 101 PHE A N 1
ATOM 789 C CA . PHE A 1 101 ? -3.434 -33.312 -3.777 1 85.94 101 PHE A CA 1
ATOM 790 C C . PHE A 1 101 ? -3.16 -34.781 -3.697 1 85.94 101 PHE A C 1
ATOM 792 O O . PHE A 1 101 ? -2.078 -35.219 -3.277 1 85.94 101 PHE A O 1
ATOM 799 N N . VAL A 1 102 ? -4.172 -35.531 -3.975 1 81.25 102 VAL A N 1
ATOM 800 C CA . VAL A 1 102 ? -4.055 -37 -4.082 1 81.25 102 VAL A CA 1
ATOM 801 C C . VAL A 1 102 ? -4.641 -37.469 -5.414 1 81.25 102 VAL A C 1
ATOM 803 O O . VAL A 1 102 ? -5.703 -37 -5.828 1 81.25 102 VAL A O 1
ATOM 806 N N . ILE A 1 103 ? -3.846 -38.25 -6.07 1 79.06 103 ILE A N 1
ATOM 807 C CA . ILE A 1 103 ? -4.34 -38.875 -7.289 1 79.06 103 ILE A CA 1
ATOM 808 C C . ILE A 1 103 ? -4.68 -40.344 -7 1 79.06 103 ILE A C 1
ATOM 810 O O . ILE A 1 103 ? -3.939 -41.031 -6.297 1 79.06 103 ILE A O 1
ATOM 814 N N . ARG A 1 104 ? -5.895 -40.688 -7.434 1 78 104 ARG A N 1
ATOM 815 C CA . ARG A 1 104 ? -6.363 -42.062 -7.219 1 78 104 ARG A CA 1
ATOM 816 C C . ARG A 1 104 ? -6.844 -42.688 -8.523 1 78 104 ARG A C 1
ATOM 818 O O . ARG A 1 104 ? -7.461 -42 -9.352 1 78 104 ARG A O 1
ATOM 825 N N . CYS A 1 105 ? -6.441 -43.938 -8.641 1 76.06 105 CYS A N 1
ATOM 826 C CA . CYS A 1 105 ? -6.965 -44.688 -9.781 1 76.06 105 CYS A CA 1
ATOM 827 C C . CYS A 1 105 ? -8.391 -45.156 -9.508 1 76.06 105 CYS A C 1
ATOM 829 O O . CYS A 1 105 ? -8.703 -45.594 -8.406 1 76.06 105 CYS A O 1
ATOM 831 N N . LYS A 1 106 ? -9.273 -45.062 -10.438 1 76.69 106 LYS A N 1
ATOM 832 C CA . LYS A 1 106 ? -10.664 -45.469 -10.305 1 76.69 106 LYS A CA 1
ATOM 833 C C . LYS A 1 106 ? -10.781 -47 -10.273 1 76.69 106 LYS A C 1
ATOM 835 O O . LYS A 1 106 ? -11.773 -47.531 -9.781 1 76.69 106 LYS A O 1
ATOM 840 N N . HIS A 1 107 ? -9.766 -47.656 -10.781 1 77.12 107 HIS A N 1
ATOM 841 C CA . HIS A 1 107 ? -9.898 -49.094 -11.031 1 77.12 107 HIS A CA 1
ATOM 842 C C . HIS A 1 107 ? -9.109 -49.906 -10.016 1 77.12 107 HIS A C 1
ATOM 844 O O . HIS A 1 107 ? -9.352 -51.125 -9.852 1 77.12 107 HIS A O 1
ATOM 850 N N . CYS A 1 108 ? -8.125 -49.344 -9.477 1 79.56 108 CYS A N 1
ATOM 851 C CA . CYS A 1 108 ? -7.324 -50.062 -8.508 1 79.56 108 CYS A CA 1
ATOM 852 C C . CYS A 1 108 ? -7.039 -49.219 -7.27 1 79.56 108 CYS A C 1
ATOM 854 O O . CYS A 1 108 ? -7.617 -48.156 -7.105 1 79.56 108 CYS A O 1
ATOM 856 N N . ASP A 1 109 ? -6.23 -49.719 -6.312 1 80.38 109 ASP A N 1
ATOM 857 C CA . ASP A 1 109 ? -5.992 -49.062 -5.039 1 80.38 109 ASP A CA 1
ATOM 858 C C . ASP A 1 109 ? -4.762 -48.156 -5.109 1 80.38 109 ASP A C 1
ATOM 860 O O . ASP A 1 109 ? -4.148 -47.844 -4.086 1 80.38 109 ASP A O 1
ATOM 864 N N . PHE A 1 110 ? -4.422 -47.781 -6.324 1 77.12 110 PHE A N 1
ATOM 865 C CA . PHE A 1 110 ? -3.275 -46.906 -6.465 1 77.12 110 PHE A CA 1
ATOM 866 C C . PHE A 1 110 ? -3.621 -45.5 -6 1 77.12 110 PHE A C 1
ATOM 868 O O . PHE A 1 110 ? -4.691 -44.969 -6.32 1 77.12 110 PHE A O 1
ATOM 875 N N . TYR A 1 111 ? -2.826 -44.969 -5.125 1 79.12 111 TYR A N 1
ATOM 876 C CA . TYR A 1 111 ? -2.951 -43.562 -4.75 1 79.12 111 TYR A CA 1
ATOM 877 C C . TYR A 1 111 ? -1.582 -42.938 -4.531 1 79.12 111 TYR A C 1
ATOM 879 O O . TYR A 1 111 ? -0.635 -43.594 -4.129 1 79.12 111 TYR A O 1
ATOM 887 N N . SER A 1 112 ? -1.412 -41.719 -5.051 1 76.81 112 SER A N 1
ATOM 888 C CA . SER A 1 112 ? -0.186 -40.938 -4.859 1 76.81 112 SER A CA 1
ATOM 889 C C . SER A 1 112 ? -0.493 -39.5 -4.488 1 76.81 112 SER A C 1
ATOM 891 O O . SER A 1 112 ? -1.355 -38.875 -5.102 1 76.81 112 SER A O 1
ATOM 893 N N . GLY A 1 113 ? 0.19 -39.062 -3.479 1 76.69 113 GLY A N 1
ATOM 894 C CA . GLY A 1 113 ? -0.007 -37.688 -3.031 1 76.69 113 GLY A CA 1
ATOM 895 C C . GLY A 1 113 ? 1.102 -36.75 -3.475 1 76.69 113 GLY A C 1
ATOM 896 O O . GLY A 1 113 ? 2.248 -37.156 -3.645 1 76.69 113 GLY A O 1
ATOM 897 N N . PHE A 1 114 ? 0.729 -35.5 -3.82 1 80.12 114 PHE A N 1
ATOM 898 C CA . PHE A 1 114 ? 1.747 -34.5 -4.078 1 80.12 114 PHE A CA 1
ATOM 899 C C . PHE A 1 114 ? 1.298 -33.125 -3.564 1 80.12 114 PHE A C 1
ATOM 901 O O . PHE A 1 114 ? 0.104 -32.906 -3.361 1 80.12 114 PHE A O 1
ATOM 908 N N . SER A 1 115 ? 2.25 -32.219 -3.316 1 85.94 115 SER A N 1
ATOM 909 C CA . SER A 1 115 ? 1.994 -30.859 -2.861 1 85.94 115 SER A CA 1
ATOM 910 C C . SER A 1 115 ? 2.152 -29.859 -4 1 85.94 115 SER A C 1
ATOM 912 O O . SER A 1 115 ? 3.02 -30.016 -4.859 1 85.94 115 SER A O 1
ATOM 914 N N . SER A 1 116 ? 1.261 -28.906 -4.039 1 89.75 116 SER A N 1
ATOM 915 C CA . SER A 1 116 ? 1.312 -27.891 -5.098 1 89.75 116 SER A CA 1
ATOM 916 C C . SER A 1 116 ? 2.592 -27.078 -5.016 1 89.75 116 SER A C 1
ATOM 918 O O . SER A 1 116 ? 2.963 -26.391 -5.977 1 89.75 116 SER A O 1
ATOM 920 N N . SER A 1 117 ? 3.271 -27.047 -3.826 1 90.5 117 SER A N 1
ATOM 921 C CA . SER A 1 117 ? 4.488 -26.266 -3.611 1 90.5 117 SER A CA 1
ATOM 922 C C . SER A 1 117 ? 5.59 -27.125 -2.998 1 90.5 117 SER A C 1
ATOM 924 O O . SER A 1 117 ? 5.312 -28.078 -2.273 1 90.5 117 SER A O 1
ATOM 926 N N . LYS A 1 118 ? 6.832 -26.75 -3.385 1 86.62 118 LYS A N 1
ATOM 927 C CA . LYS A 1 118 ? 7.961 -27.375 -2.695 1 86.62 118 LYS A CA 1
ATOM 928 C C . LYS A 1 118 ? 7.969 -27 -1.214 1 86.62 118 LYS A C 1
ATOM 930 O O . LYS A 1 118 ? 7.434 -25.969 -0.824 1 86.62 118 LYS A O 1
ATOM 935 N N . LYS A 1 119 ? 8.516 -27.922 -0.461 1 87.31 119 LYS A N 1
ATOM 936 C CA . LYS A 1 119 ? 8.547 -27.688 0.98 1 87.31 119 LYS A CA 1
ATOM 937 C C . LYS A 1 119 ? 9.977 -27.625 1.499 1 87.31 119 LYS A C 1
ATOM 939 O O . LYS A 1 119 ? 10.844 -28.359 1.038 1 87.31 119 LYS A O 1
ATOM 944 N N . THR A 1 120 ? 10.195 -26.578 2.289 1 84.44 120 THR A N 1
ATOM 945 C CA . THR A 1 120 ? 11.438 -26.484 3.049 1 84.44 120 THR A CA 1
ATOM 946 C C . THR A 1 120 ? 11.172 -26.672 4.539 1 84.44 120 THR A C 1
ATOM 948 O O . THR A 1 120 ? 10.422 -25.906 5.145 1 84.44 120 THR A O 1
ATOM 951 N N . LEU A 1 121 ? 11.805 -27.547 5.203 1 78.5 121 LEU A N 1
ATOM 952 C CA . LEU A 1 121 ? 11.609 -27.875 6.613 1 78.5 121 LEU A CA 1
ATOM 953 C C . LEU A 1 121 ? 10.125 -27.984 6.938 1 78.5 121 LEU A C 1
ATOM 955 O O . LEU A 1 121 ? 9.641 -27.344 7.879 1 78.5 121 LEU A O 1
ATOM 959 N N . ASN A 1 122 ? 9.328 -28.531 6.074 1 78.69 122 ASN A N 1
ATOM 960 C CA . ASN A 1 122 ? 7.902 -28.828 6.227 1 78.69 122 ASN A CA 1
ATOM 961 C C . ASN A 1 122 ? 7.051 -27.578 6.031 1 78.69 122 ASN A C 1
ATOM 963 O O . ASN A 1 122 ? 5.855 -27.578 6.328 1 78.69 122 ASN A O 1
ATOM 967 N N . CYS A 1 123 ? 7.664 -26.562 5.586 1 87.56 123 CYS A N 1
ATOM 968 C CA . CYS A 1 123 ? 6.93 -25.328 5.293 1 87.56 123 CYS A CA 1
ATOM 969 C C . CYS A 1 123 ? 6.871 -25.078 3.791 1 87.56 123 CYS A C 1
ATOM 971 O O . CYS A 1 123 ? 7.902 -25.078 3.115 1 87.56 123 CYS A O 1
ATOM 973 N N . PRO A 1 124 ? 5.684 -25.016 3.34 1 92 124 PRO A N 1
ATOM 974 C CA . PRO A 1 124 ? 5.586 -24.719 1.906 1 92 124 PRO A CA 1
ATOM 975 C C . PRO A 1 124 ? 6.25 -23.406 1.521 1 92 124 PRO A C 1
ATOM 977 O O . PRO A 1 124 ? 5.992 -22.375 2.148 1 92 124 PRO A O 1
ATOM 980 N N . GLU A 1 125 ? 7.039 -23.422 0.455 1 94.44 125 GLU A N 1
ATOM 981 C CA . GLU A 1 125 ? 7.801 -22.25 0.029 1 94.44 125 GLU A CA 1
ATOM 982 C C . GLU A 1 125 ? 6.875 -21.125 -0.437 1 94.44 125 GLU A C 1
ATOM 984 O O . GLU A 1 125 ? 7.176 -19.938 -0.257 1 94.44 125 GLU A O 1
ATOM 989 N N . VAL A 1 126 ? 5.742 -21.516 -1.041 1 95.69 126 VAL A N 1
ATOM 990 C CA . VAL A 1 126 ? 4.84 -20.547 -1.646 1 95.69 126 VAL A CA 1
ATOM 991 C C . VAL A 1 126 ? 4.277 -19.625 -0.569 1 95.69 126 VAL A C 1
ATOM 993 O O . VAL A 1 126 ? 4.059 -18.438 -0.813 1 95.69 126 VAL A O 1
ATOM 996 N N . ASN A 1 127 ? 4.012 -20.125 0.587 1 96.81 127 ASN A N 1
ATOM 997 C CA . ASN A 1 127 ? 3.5 -19.312 1.687 1 96.81 127 ASN A CA 1
ATOM 998 C C . ASN A 1 127 ? 4.516 -18.266 2.133 1 96.81 127 ASN A C 1
ATOM 1000 O O . ASN A 1 127 ? 4.168 -17.109 2.33 1 96.81 127 ASN A O 1
ATOM 1004 N N . THR A 1 128 ? 5.75 -18.672 2.252 1 96.5 128 THR A N 1
ATOM 1005 C CA . THR A 1 128 ? 6.816 -17.766 2.66 1 96.5 128 THR A CA 1
ATOM 1006 C C . THR A 1 128 ? 7.055 -16.703 1.601 1 96.5 128 THR A C 1
ATOM 1008 O O . THR A 1 128 ? 7.223 -15.523 1.927 1 96.5 128 THR A O 1
ATOM 1011 N N . ARG A 1 129 ? 7.043 -17.125 0.381 1 97.31 129 ARG A N 1
ATOM 1012 C CA . ARG A 1 129 ? 7.215 -16.188 -0.727 1 97.31 129 ARG A CA 1
ATOM 1013 C C . ARG A 1 129 ? 6.109 -15.133 -0.731 1 97.31 129 ARG A C 1
ATOM 1015 O O . ARG A 1 129 ? 6.371 -13.953 -0.98 1 97.31 129 ARG A O 1
ATOM 1022 N N . PHE A 1 130 ? 4.918 -15.617 -0.478 1 97.94 130 PHE A N 1
ATOM 1023 C CA . PHE A 1 130 ? 3.773 -14.711 -0.504 1 97.94 130 PHE A CA 1
ATOM 1024 C C . PHE A 1 130 ? 3.887 -13.664 0.598 1 97.94 130 PHE A C 1
ATOM 1026 O O . PHE A 1 130 ? 3.699 -12.477 0.351 1 97.94 130 PHE A O 1
ATOM 1033 N N . VAL A 1 131 ? 4.18 -14.109 1.772 1 97.81 131 VAL A N 1
ATOM 1034 C CA . VAL A 1 131 ? 4.297 -13.203 2.908 1 97.81 131 VAL A CA 1
ATOM 1035 C C . VAL A 1 131 ? 5.438 -12.211 2.664 1 97.81 131 VAL A C 1
ATOM 1037 O O . VAL A 1 131 ? 5.297 -11.016 2.926 1 97.81 131 VAL A O 1
ATOM 1040 N N . TYR A 1 132 ? 6.539 -12.703 2.164 1 97.69 132 TYR A N 1
ATOM 1041 C CA . TYR A 1 132 ? 7.672 -11.844 1.851 1 97.69 132 TYR A CA 1
ATOM 1042 C C . TYR A 1 132 ? 7.305 -10.836 0.762 1 97.69 132 TYR A C 1
ATOM 1044 O O . TYR A 1 132 ? 7.652 -9.656 0.854 1 97.69 132 TYR A O 1
ATOM 1052 N N . GLY A 1 133 ? 6.621 -11.359 -0.297 1 97.44 133 GLY A N 1
ATOM 1053 C CA . GLY A 1 133 ? 6.18 -10.477 -1.364 1 97.44 133 GLY A CA 1
ATOM 1054 C C . GLY A 1 133 ? 5.27 -9.359 -0.882 1 97.44 133 GLY A C 1
ATOM 1055 O O . GLY A 1 133 ? 5.402 -8.211 -1.312 1 97.44 133 GLY A O 1
ATOM 1056 N N . MET A 1 134 ? 4.336 -9.688 -0.013 1 97.25 134 MET A N 1
ATOM 1057 C CA . MET A 1 134 ? 3.432 -8.688 0.549 1 97.25 134 MET A CA 1
ATOM 1058 C C . MET A 1 134 ? 4.207 -7.633 1.331 1 97.25 134 MET A C 1
ATOM 1060 O O . MET A 1 134 ? 3.912 -6.441 1.232 1 97.25 134 MET A O 1
ATOM 1064 N N . ARG A 1 135 ? 5.191 -8.047 2.023 1 94.88 135 ARG A N 1
ATOM 1065 C CA . ARG A 1 135 ? 6.02 -7.109 2.775 1 94.88 135 ARG A CA 1
ATOM 1066 C C . ARG A 1 135 ? 6.801 -6.195 1.838 1 94.88 135 ARG A C 1
ATOM 1068 O O . ARG A 1 135 ? 6.941 -5 2.102 1 94.88 135 ARG A O 1
ATOM 1075 N N . GLN A 1 136 ? 7.293 -6.742 0.776 1 95.75 136 GLN A N 1
ATOM 1076 C CA . GLN A 1 136 ? 8.094 -5.969 -0.171 1 95.75 136 GLN A CA 1
ATOM 1077 C C . GLN A 1 136 ? 7.273 -4.84 -0.789 1 95.75 136 GLN A C 1
ATOM 1079 O O . GLN A 1 136 ? 7.828 -3.818 -1.2 1 95.75 136 GLN A O 1
ATOM 1084 N N . ILE A 1 137 ? 5.98 -5.082 -0.787 1 95.06 137 ILE A N 1
ATOM 1085 C CA . ILE A 1 137 ? 5.168 -4.035 -1.393 1 95.06 137 ILE A CA 1
ATOM 1086 C C . ILE A 1 137 ? 4.457 -3.236 -0.302 1 95.06 137 ILE A C 1
ATOM 1088 O O . ILE A 1 137 ? 3.492 -2.518 -0.578 1 95.06 137 ILE A O 1
ATOM 1092 N N . GLY A 1 138 ? 4.836 -3.449 0.955 1 93.62 138 GLY A N 1
ATOM 1093 C CA . GLY A 1 138 ? 4.414 -2.623 2.074 1 93.62 138 GLY A CA 1
ATOM 1094 C C . GLY A 1 138 ? 3.057 -3.016 2.627 1 93.62 138 GLY A C 1
ATOM 1095 O O . GLY A 1 138 ? 2.379 -2.203 3.258 1 93.62 138 GLY A O 1
ATOM 1096 N N . LYS A 1 139 ? 2.631 -4.227 2.334 1 95.06 139 LYS A N 1
ATOM 1097 C CA . LYS A 1 139 ? 1.316 -4.668 2.791 1 95.06 139 LYS A CA 1
ATOM 1098 C C . LYS A 1 139 ? 1.437 -5.852 3.746 1 95.06 139 LYS A C 1
ATOM 1100 O O . LYS A 1 139 ? 2.498 -6.469 3.848 1 95.06 139 LYS A O 1
ATOM 1105 N N . GLY A 1 140 ? 0.41 -6.051 4.535 1 94.38 140 GLY A N 1
ATOM 1106 C CA . GLY A 1 140 ? 0.404 -7.113 5.527 1 94.38 140 GLY A CA 1
ATOM 1107 C C . GLY A 1 140 ? -0.708 -8.125 5.316 1 94.38 140 GLY A C 1
ATOM 1108 O O . GLY A 1 140 ? -1.118 -8.375 4.184 1 94.38 140 GLY A O 1
ATOM 1109 N N . PHE A 1 141 ? -1.13 -8.766 6.355 1 95.19 141 PHE A N 1
ATOM 1110 C CA . PHE A 1 141 ? -2.059 -9.883 6.344 1 95.19 141 PHE A CA 1
ATOM 1111 C C . PHE A 1 141 ? -3.387 -9.484 5.715 1 95.19 141 PHE A C 1
ATOM 1113 O O . PHE A 1 141 ? -3.92 -10.203 4.867 1 95.19 141 PHE A O 1
ATOM 1120 N N . SER A 1 142 ? -3.91 -8.359 6.133 1 93.88 142 SER A N 1
ATOM 1121 C CA . SER A 1 142 ? -5.23 -7.941 5.664 1 93.88 142 SER A CA 1
ATOM 1122 C C . SER A 1 142 ? -5.25 -7.766 4.152 1 93.88 142 SER A C 1
ATOM 1124 O O . SER A 1 142 ? -6.184 -8.203 3.482 1 93.88 142 SER A O 1
ATOM 1126 N N . ALA A 1 143 ? -4.27 -7.125 3.627 1 95.25 143 ALA A N 1
ATOM 1127 C CA . ALA A 1 143 ? -4.168 -6.938 2.184 1 95.25 143 ALA A CA 1
ATOM 1128 C C . ALA A 1 143 ? -3.965 -8.266 1.468 1 95.25 143 ALA A C 1
ATOM 1130 O O . ALA A 1 143 ? -4.543 -8.508 0.405 1 95.25 143 ALA A O 1
ATOM 1131 N N . GLY A 1 144 ? -3.096 -9.094 2.035 1 97 144 GLY A N 1
ATOM 1132 C CA . GLY A 1 144 ? -2.883 -10.414 1.458 1 97 144 GLY A CA 1
ATOM 1133 C C . GLY A 1 144 ? -4.145 -11.25 1.41 1 97 144 GLY A C 1
ATOM 1134 O O . GLY A 1 144 ? -4.387 -11.961 0.431 1 97 144 GLY A O 1
ATOM 1135 N N . PHE A 1 145 ? -4.887 -11.148 2.496 1 96.44 145 PHE A N 1
ATOM 1136 C CA . PHE A 1 145 ? -6.156 -11.859 2.58 1 96.44 145 PHE A CA 1
ATOM 1137 C C . PHE A 1 145 ? -7.094 -11.422 1.463 1 96.44 145 PHE A C 1
ATOM 1139 O O . PHE A 1 145 ? -7.688 -12.258 0.782 1 96.44 145 PHE A O 1
ATOM 1146 N N . LYS A 1 146 ? -7.199 -10.195 1.239 1 95.5 146 LYS A N 1
ATOM 1147 C CA . LYS A 1 146 ? -8.062 -9.633 0.203 1 95.5 146 LYS A CA 1
ATOM 1148 C C . LYS A 1 146 ? -7.582 -10.031 -1.188 1 95.5 146 LYS A C 1
ATOM 1150 O O . LYS A 1 146 ? -8.391 -10.359 -2.061 1 95.5 146 LYS A O 1
ATOM 1155 N N . LEU A 1 147 ? -6.301 -9.961 -1.394 1 97.38 147 LEU A N 1
ATOM 1156 C CA . LEU A 1 147 ? -5.719 -10.297 -2.688 1 97.38 147 LEU A CA 1
ATOM 1157 C C . LEU A 1 147 ? -5.992 -11.758 -3.045 1 97.38 147 L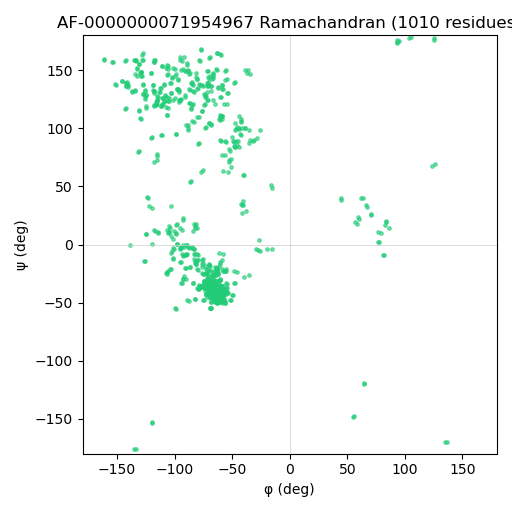EU A C 1
ATOM 1159 O O . LEU A 1 147 ? -6.406 -12.055 -4.164 1 97.38 147 LEU A O 1
ATOM 1163 N N . CYS A 1 148 ? -5.754 -12.617 -2.07 1 97.69 148 CYS A N 1
ATOM 1164 C CA . CYS A 1 148 ? -6.016 -14.031 -2.303 1 97.69 148 CYS A CA 1
ATOM 1165 C C . CYS A 1 148 ? -7.488 -14.266 -2.627 1 97.69 148 CYS A C 1
ATOM 1167 O O . CYS A 1 148 ? -7.812 -15.016 -3.549 1 97.69 148 CYS A O 1
ATOM 1169 N N . GLY A 1 149 ? -8.383 -13.609 -1.843 1 96.25 149 GLY A N 1
ATOM 1170 C CA . GLY A 1 149 ? -9.805 -13.727 -2.119 1 96.25 149 GLY A CA 1
ATOM 1171 C C . GLY A 1 149 ? -10.18 -13.266 -3.514 1 96.25 149 GLY A C 1
ATOM 1172 O O . GLY A 1 149 ? -10.922 -13.953 -4.223 1 96.25 149 GLY A O 1
ATOM 1173 N N . THR A 1 150 ? -9.664 -12.156 -3.945 1 96.81 150 THR A N 1
ATOM 1174 C CA . THR A 1 150 ? -9.977 -11.594 -5.254 1 96.81 150 THR A CA 1
ATOM 1175 C C . THR A 1 150 ? -9.461 -12.5 -6.367 1 96.81 150 THR A C 1
ATOM 1177 O O . THR A 1 150 ? -10.078 -12.602 -7.43 1 96.81 150 THR A O 1
ATOM 1180 N N . LEU A 1 151 ? -8.344 -13.203 -6.117 1 97.25 151 LEU A N 1
ATOM 1181 C CA . LEU A 1 151 ? -7.738 -14.094 -7.098 1 97.25 151 LEU A CA 1
ATOM 1182 C C . LEU A 1 151 ? -8.391 -15.469 -7.051 1 97.25 151 LEU A C 1
ATOM 1184 O O . LEU A 1 151 ? -8.023 -16.359 -7.82 1 97.25 151 LEU A O 1
ATOM 1188 N N . ASN A 1 152 ? -9.336 -15.648 -6.141 1 96.19 152 ASN A N 1
ATOM 1189 C CA . ASN A 1 152 ? -10.008 -16.938 -5.945 1 96.19 152 ASN A CA 1
ATOM 1190 C C . ASN A 1 152 ? -9.023 -18.016 -5.512 1 96.19 152 ASN A C 1
ATOM 1192 O O . ASN A 1 152 ? -9.055 -19.141 -6.035 1 96.19 152 ASN A O 1
ATOM 1196 N N . LEU A 1 153 ? -8.086 -17.641 -4.633 1 97.12 153 LEU A N 1
ATOM 1197 C CA . LEU A 1 153 ? -7.086 -18.531 -4.039 1 97.12 153 LEU A CA 1
ATOM 1198 C C . LEU A 1 153 ? -7.422 -18.828 -2.58 1 97.12 153 LEU A C 1
ATOM 1200 O O . LEU A 1 153 ? -8.078 -18.016 -1.912 1 97.12 153 LEU A O 1
ATOM 1204 N N . PRO A 1 154 ? -6.941 -19.969 -2.096 1 94.19 154 PRO A N 1
ATOM 1205 C CA . PRO A 1 154 ? -6.996 -20.141 -0.643 1 94.19 154 PRO A CA 1
ATOM 1206 C C . PRO A 1 154 ? -6.145 -19.109 0.106 1 94.19 154 PRO A C 1
ATOM 1208 O O . PRO A 1 154 ? -5.332 -18.406 -0.506 1 94.19 154 PRO A O 1
ATOM 1211 N N . ARG A 1 155 ? -6.379 -19.016 1.298 1 92.75 155 ARG A N 1
ATOM 1212 C CA . ARG A 1 155 ? -5.715 -17.953 2.049 1 92.75 155 ARG A CA 1
ATOM 1213 C C . ARG A 1 155 ? -5 -18.516 3.271 1 92.75 155 ARG A C 1
ATOM 1215 O O . ARG A 1 155 ? -5.34 -19.609 3.754 1 92.75 155 ARG A O 1
ATOM 1222 N N . LEU A 1 156 ? -4.062 -17.812 3.77 1 95.38 156 LEU A N 1
ATOM 1223 C CA . LEU A 1 156 ? -3.398 -18.125 5.027 1 95.38 156 LEU A CA 1
ATOM 1224 C C . LEU A 1 156 ? -4.23 -17.656 6.215 1 95.38 156 LEU A C 1
ATOM 1226 O O . LEU A 1 156 ? -4.871 -16.609 6.156 1 95.38 156 LEU A O 1
ATOM 1230 N N . SER A 1 157 ? -4.191 -18.453 7.211 1 95 157 SER A N 1
ATOM 1231 C CA . SER A 1 157 ? -4.738 -17.969 8.469 1 95 157 SER A CA 1
ATOM 1232 C C . SER A 1 157 ? -3.852 -16.875 9.07 1 95 157 SER A C 1
ATOM 1234 O O . SER A 1 157 ? -2.686 -16.734 8.695 1 95 157 SER A O 1
ATOM 1236 N N . LYS A 1 158 ? -4.391 -16.125 9.938 1 95 158 LYS A N 1
ATOM 1237 C CA . LYS A 1 158 ? -3.623 -15.062 10.578 1 95 158 LYS A CA 1
ATOM 1238 C C . LYS A 1 158 ? -2.424 -15.633 11.328 1 95 158 LYS A C 1
ATOM 1240 O O . LYS A 1 158 ? -1.328 -15.07 11.281 1 95 158 LYS A O 1
ATOM 1245 N N . THR A 1 159 ? -2.631 -16.703 11.969 1 94.81 159 THR A N 1
ATOM 1246 C CA . THR A 1 159 ? -1.567 -17.344 12.734 1 94.81 159 THR A CA 1
ATOM 1247 C C . THR A 1 159 ? -0.456 -17.828 11.812 1 94.81 159 THR A C 1
ATOM 1249 O O . THR A 1 159 ? 0.727 -17.625 12.086 1 94.81 159 THR A O 1
ATOM 1252 N N . ALA A 1 160 ? -0.887 -18.516 10.805 1 95.44 160 ALA A N 1
ATOM 1253 C CA . ALA A 1 160 ? 0.102 -19 9.844 1 95.44 160 ALA A CA 1
ATOM 1254 C C . ALA A 1 160 ? 0.887 -17.828 9.242 1 95.44 160 ALA A C 1
ATOM 1256 O O . ALA A 1 160 ? 2.109 -17.906 9.094 1 95.44 160 ALA A O 1
ATOM 1257 N N . TYR A 1 161 ? 0.193 -16.797 8.922 1 96.88 161 TYR A N 1
ATOM 1258 C CA . TYR A 1 161 ? 0.829 -15.609 8.352 1 96.88 161 TYR A CA 1
ATOM 1259 C C . TYR A 1 161 ? 1.862 -15.031 9.312 1 96.88 161 TYR A C 1
ATOM 1261 O O . TYR A 1 161 ? 2.992 -14.742 8.914 1 96.88 161 TYR A O 1
ATOM 1269 N N . THR A 1 162 ? 1.504 -14.883 10.531 1 94.94 162 THR A N 1
ATOM 1270 C CA . THR A 1 162 ? 2.381 -14.32 11.555 1 94.94 162 THR A CA 1
ATOM 1271 C C . THR A 1 162 ? 3.605 -15.203 11.766 1 94.94 162 THR A C 1
ATOM 1273 O O . THR A 1 162 ? 4.711 -14.703 11.984 1 94.94 162 THR A O 1
ATOM 1276 N N . ASN A 1 163 ? 3.396 -16.469 11.688 1 94.81 163 ASN A N 1
ATOM 1277 C CA . ASN A 1 163 ? 4.516 -17.391 11.812 1 94.81 163 ASN A CA 1
ATOM 1278 C C . ASN A 1 163 ? 5.535 -17.203 10.695 1 94.81 163 ASN A C 1
ATOM 1280 O O . ASN A 1 163 ? 6.742 -17.203 10.945 1 94.81 163 ASN A O 1
ATOM 1284 N N . HIS A 1 164 ? 5.047 -17.094 9.562 1 95.56 164 HIS A N 1
ATOM 1285 C CA . HIS A 1 164 ? 5.945 -16.859 8.438 1 95.56 164 HIS A CA 1
ATOM 1286 C C . HIS A 1 164 ? 6.625 -15.492 8.555 1 95.56 164 HIS A C 1
ATOM 1288 O O . HIS A 1 164 ? 7.793 -15.344 8.195 1 95.56 164 HIS A O 1
ATOM 1294 N N . GLU A 1 165 ? 5.926 -14.508 9.023 1 95.19 165 GLU A N 1
ATOM 1295 C CA . GLU A 1 165 ? 6.516 -13.195 9.234 1 95.19 165 GLU A CA 1
ATOM 1296 C C . GLU A 1 165 ? 7.66 -13.258 10.242 1 95.19 165 GLU A C 1
ATOM 1298 O O . GLU A 1 165 ? 8.695 -12.609 10.055 1 95.19 165 GLU A O 1
ATOM 1303 N N . ASN A 1 166 ? 7.41 -13.977 11.266 1 94.62 166 ASN A N 1
ATOM 1304 C CA . ASN A 1 166 ? 8.438 -14.125 12.289 1 94.62 166 ASN A CA 1
ATOM 1305 C C . ASN A 1 166 ? 9.68 -14.812 11.742 1 94.62 166 ASN A C 1
ATOM 1307 O O . ASN A 1 166 ? 10.805 -14.398 12.031 1 94.62 166 ASN A O 1
ATOM 1311 N N . LYS A 1 167 ? 9.445 -15.797 11.023 1 94.19 167 LYS A N 1
ATOM 1312 C CA . LYS A 1 167 ? 10.562 -16.5 10.391 1 94.19 167 LYS A CA 1
ATOM 1313 C C . LYS A 1 167 ? 11.336 -15.57 9.461 1 94.19 167 LYS A C 1
ATOM 1315 O O . LYS A 1 167 ? 12.57 -15.555 9.477 1 94.19 167 LYS A O 1
ATOM 1320 N N . LEU A 1 168 ? 10.625 -14.875 8.703 1 95.81 168 LEU A N 1
ATOM 1321 C CA . LEU A 1 168 ? 11.234 -13.93 7.777 1 95.81 168 LEU A CA 1
ATOM 1322 C C . LEU A 1 168 ? 12.023 -12.867 8.531 1 95.81 168 LEU A C 1
ATOM 1324 O O . LEU A 1 168 ? 13.125 -12.5 8.117 1 95.81 168 LEU A O 1
ATOM 1328 N N . MET A 1 169 ? 11.461 -12.414 9.578 1 95.88 169 MET A N 1
ATOM 1329 C CA . MET A 1 169 ? 12.125 -11.383 10.367 1 95.88 169 MET A CA 1
ATOM 1330 C C . MET A 1 169 ? 13.477 -11.867 10.875 1 95.88 169 MET A C 1
ATOM 1332 O O . MET A 1 169 ? 14.461 -11.125 10.844 1 95.88 169 MET A O 1
ATOM 1336 N N . SER A 1 170 ? 13.492 -13.008 11.32 1 96.12 170 SER A N 1
ATOM 1337 C CA . SER A 1 170 ? 14.742 -13.578 11.82 1 96.12 170 SER A CA 1
ATOM 1338 C C . SER A 1 170 ? 15.797 -13.648 10.719 1 96.12 170 SER A C 1
ATOM 1340 O O . SER A 1 170 ? 16.938 -13.25 10.93 1 96.12 170 SER A O 1
ATOM 1342 N N . VAL A 1 171 ? 15.406 -14.102 9.641 1 97 171 VAL A N 1
ATOM 1343 C CA . VAL A 1 171 ? 16.328 -14.266 8.523 1 97 171 VAL A CA 1
ATOM 1344 C C . VAL A 1 171 ? 16.75 -12.891 8 1 97 171 VAL A C 1
ATOM 1346 O O . VAL A 1 171 ? 17.922 -12.672 7.691 1 97 171 VAL A O 1
ATOM 1349 N N . ILE A 1 172 ? 15.781 -12 7.875 1 97.69 172 ILE A N 1
ATOM 1350 C CA . ILE A 1 172 ? 16.062 -10.648 7.402 1 97.69 172 ILE A CA 1
ATOM 1351 C C . ILE A 1 172 ? 17.047 -9.969 8.344 1 97.69 172 ILE A C 1
ATOM 1353 O O . ILE A 1 172 ? 17.969 -9.281 7.898 1 97.69 172 ILE A O 1
ATOM 1357 N N . SER A 1 173 ? 16.859 -10.164 9.625 1 97.38 173 SER A N 1
ATOM 1358 C CA . SER A 1 173 ? 17.766 -9.594 10.617 1 97.38 173 SER A CA 1
ATOM 1359 C C . SER A 1 173 ? 19.188 -10.117 10.43 1 97.38 173 SER A C 1
ATOM 1361 O O . SER A 1 173 ? 20.156 -9.352 10.5 1 97.38 173 SER A O 1
ATOM 1363 N N . GLU A 1 174 ? 19.266 -11.328 10.156 1 97.19 174 GLU A N 1
ATOM 1364 C CA . GLU A 1 174 ? 20.578 -11.945 9.961 1 97.19 174 GLU A CA 1
ATOM 1365 C C . GLU A 1 174 ? 21.234 -11.43 8.688 1 97.19 174 GLU A C 1
ATOM 1367 O O . GLU A 1 174 ? 22.406 -11.047 8.703 1 97.19 174 GLU A O 1
ATOM 1372 N N . VAL A 1 175 ? 20.516 -11.461 7.66 1 97.56 175 VAL A N 1
ATOM 1373 C CA . VAL A 1 175 ? 21.062 -11.039 6.375 1 97.56 175 VAL A CA 1
ATOM 1374 C C . VAL A 1 175 ? 21.422 -9.555 6.426 1 97.56 175 VAL A C 1
ATOM 1376 O O . VAL A 1 175 ? 22.422 -9.133 5.832 1 97.56 175 VAL A O 1
ATOM 1379 N N . SER A 1 176 ? 20.594 -8.773 7.09 1 97.75 176 SER A N 1
ATOM 1380 C CA . SER A 1 176 ? 20.859 -7.348 7.219 1 97.75 176 SER A CA 1
ATOM 1381 C C . SER A 1 176 ? 22.141 -7.098 8 1 97.75 176 SER A C 1
ATOM 1383 O O . SER A 1 176 ? 22.922 -6.207 7.656 1 97.75 176 SER A O 1
ATOM 1385 N N . GLU A 1 177 ? 22.328 -7.848 9.016 1 96.62 177 GLU A N 1
ATOM 1386 C CA . GLU A 1 177 ? 23.547 -7.703 9.805 1 96.62 177 GLU A CA 1
ATOM 1387 C C . GLU A 1 177 ? 24.781 -8.031 8.969 1 96.62 177 GLU A C 1
ATOM 1389 O O . GLU A 1 177 ? 25.797 -7.336 9.062 1 96.62 177 GLU A O 1
ATOM 1394 N N . LEU A 1 178 ? 24.703 -9.031 8.211 1 96.06 178 LEU A N 1
ATOM 1395 C CA . LEU A 1 178 ? 25.812 -9.383 7.316 1 96.06 178 LEU A CA 1
ATOM 1396 C C . LEU A 1 178 ? 26.062 -8.273 6.305 1 96.06 178 LEU A C 1
ATOM 1398 O O . LEU A 1 178 ? 27.219 -7.957 5.996 1 96.06 178 LEU A O 1
ATOM 1402 N N . SER A 1 179 ? 25.016 -7.77 5.785 1 95.69 179 SER A N 1
ATOM 1403 C CA . SER A 1 179 ? 25.109 -6.68 4.816 1 95.69 179 SER A CA 1
ATOM 1404 C C . SER A 1 179 ? 25.781 -5.453 5.434 1 95.69 179 SER A C 1
ATOM 1406 O O . SER A 1 179 ? 26.625 -4.816 4.797 1 95.69 179 SER A O 1
ATOM 1408 N N . LEU A 1 180 ? 25.406 -5.102 6.637 1 96.44 180 LEU A N 1
ATOM 1409 C CA . LEU A 1 180 ? 25.984 -3.961 7.348 1 96.44 180 LEU A CA 1
ATOM 1410 C C . LEU A 1 180 ? 27.453 -4.199 7.652 1 96.44 180 LEU A C 1
ATOM 1412 O O . LEU A 1 180 ? 28.281 -3.289 7.527 1 96.44 180 LEU A O 1
ATOM 1416 N N . GLN A 1 181 ? 27.734 -5.406 7.996 1 94.88 181 GLN A N 1
ATOM 1417 C CA . GLN A 1 181 ? 29.125 -5.766 8.273 1 94.88 181 GLN A CA 1
ATOM 1418 C C . GLN A 1 181 ? 29.969 -5.668 7.012 1 94.88 181 GLN A C 1
ATOM 1420 O O . GLN A 1 181 ? 31.125 -5.203 7.062 1 94.88 181 GLN A O 1
ATOM 1425 N N . LYS A 1 182 ? 29.438 -6.16 5.984 1 94.12 182 LYS A N 1
ATOM 1426 C CA . LYS A 1 182 ? 30.156 -6.078 4.719 1 94.12 182 LYS A CA 1
ATOM 1427 C C . LYS A 1 182 ? 30.406 -4.625 4.324 1 94.12 182 LYS A C 1
ATOM 1429 O O . LYS A 1 182 ? 31.484 -4.289 3.814 1 94.12 182 LYS A O 1
ATOM 1434 N N . ALA A 1 183 ? 29.438 -3.791 4.504 1 93.88 183 ALA A N 1
ATOM 1435 C CA . ALA A 1 183 ? 29.578 -2.369 4.203 1 93.88 183 ALA A CA 1
ATOM 1436 C C . ALA A 1 183 ? 30.688 -1.742 5.055 1 93.88 183 ALA A C 1
ATOM 1438 O O . ALA A 1 183 ? 31.469 -0.934 4.559 1 93.88 183 ALA A O 1
ATOM 1439 N N . ALA A 1 184 ? 30.734 -2.111 6.297 1 91.88 184 ALA A N 1
ATOM 1440 C CA . ALA A 1 184 ? 31.781 -1.616 7.195 1 91.88 184 ALA A CA 1
ATOM 1441 C C . ALA A 1 184 ? 33.156 -2.105 6.762 1 91.88 184 ALA A C 1
ATOM 1443 O O . ALA A 1 184 ? 34.125 -1.344 6.785 1 91.88 184 ALA A O 1
ATOM 1444 N N . SER A 1 185 ? 33.25 -3.365 6.387 1 91.56 185 SER A N 1
ATOM 1445 C CA . SER A 1 185 ? 34.5 -3.945 5.953 1 91.56 185 SER A CA 1
ATOM 1446 C C . SER A 1 185 ? 35.031 -3.242 4.711 1 91.56 185 SER A C 1
ATOM 1448 O O . SER A 1 185 ? 36.25 -3.098 4.547 1 91.56 185 SER A O 1
ATOM 1450 N N . GLU A 1 186 ? 34.125 -2.883 3.867 1 90.69 186 GLU A N 1
ATOM 1451 C CA . GLU A 1 186 ? 34.531 -2.146 2.674 1 90.69 186 GLU A CA 1
ATOM 1452 C C . GLU A 1 186 ? 35.219 -0.822 3.043 1 90.69 186 GLU A C 1
ATOM 1454 O O . GLU A 1 186 ? 36.156 -0.397 2.391 1 90.69 186 GLU A O 1
ATOM 1459 N N . LEU A 1 187 ? 34.75 -0.195 4.086 1 87.75 187 LEU A N 1
ATOM 1460 C CA . LEU A 1 187 ? 35.312 1.063 4.551 1 87.75 187 LEU A CA 1
ATOM 1461 C C . LEU A 1 187 ? 36.688 0.837 5.18 1 87.75 187 LEU A C 1
ATOM 1463 O O . LEU A 1 187 ? 37.594 1.674 5.043 1 87.75 187 LEU A O 1
ATOM 1467 N N . LEU A 1 188 ? 36.781 -0.25 5.809 1 87 188 LEU A N 1
ATOM 1468 C CA . LEU A 1 188 ? 38.062 -0.595 6.414 1 87 188 LEU A CA 1
ATOM 1469 C C . LEU A 1 188 ? 39.125 -0.811 5.344 1 87 188 LEU A C 1
ATOM 1471 O O . LEU A 1 188 ? 40.312 -0.478 5.551 1 87 188 LEU A O 1
ATOM 1475 N N . VAL A 1 189 ? 38.719 -1.326 4.25 1 86.81 189 VAL A N 1
ATOM 1476 C CA . VAL A 1 189 ? 39.625 -1.582 3.145 1 86.81 189 VAL A CA 1
ATOM 1477 C C . VAL A 1 189 ? 40 -0.268 2.453 1 86.81 189 VAL A C 1
ATOM 1479 O O . VAL A 1 189 ? 41.125 -0.072 2.029 1 86.81 189 VAL A O 1
ATOM 1482 N N . LEU A 1 190 ? 39.094 0.589 2.346 1 85.75 190 LEU A N 1
ATOM 1483 C CA . LEU A 1 190 ? 39.312 1.867 1.675 1 85.75 190 LEU A CA 1
ATOM 1484 C C . LEU A 1 190 ? 40.219 2.764 2.488 1 85.75 190 LEU A C 1
ATOM 1486 O O . LEU A 1 190 ? 40.969 3.572 1.926 1 85.75 190 LEU A O 1
ATOM 1490 N N . HIS A 1 191 ? 40.062 2.686 3.758 1 81.19 191 HIS A N 1
ATOM 1491 C CA . HIS A 1 191 ? 40.875 3.496 4.645 1 81.19 191 HIS A CA 1
ATOM 1492 C C . HIS A 1 191 ? 41.781 2.621 5.52 1 81.19 191 HIS A C 1
ATOM 1494 O O . HIS A 1 191 ? 41.5 2.463 6.715 1 81.19 191 HIS A O 1
ATOM 1500 N N . PRO A 1 192 ? 42.812 2.15 4.855 1 76.06 192 PRO A N 1
ATOM 1501 C CA . PRO A 1 192 ? 43.656 1.256 5.641 1 76.06 192 PRO A CA 1
ATOM 1502 C C . PRO A 1 192 ? 44.406 1.98 6.758 1 76.06 192 PRO A C 1
ATOM 1504 O O . PRO A 1 192 ? 44.906 3.09 6.551 1 76.06 192 PRO A O 1
ATOM 1507 N N . THR A 1 193 ? 43.938 1.812 7.914 1 69.88 193 THR A N 1
ATOM 1508 C CA . THR A 1 193 ? 44.656 2.4 9.031 1 69.88 193 THR A CA 1
ATOM 1509 C C . THR A 1 193 ? 45.375 1.321 9.836 1 69.88 193 THR A C 1
ATOM 1511 O O . THR A 1 193 ? 45 0.155 9.82 1 69.88 193 THR A O 1
ATOM 1514 N N . LYS A 1 194 ? 46.5 1.806 10.312 1 65.56 194 LYS A N 1
ATOM 1515 C CA . LYS A 1 194 ? 47.312 0.926 11.156 1 65.56 194 LYS A CA 1
ATOM 1516 C C . LYS A 1 194 ? 46.531 0.484 12.391 1 65.56 194 LYS A C 1
ATOM 1518 O O . LYS A 1 194 ? 46.719 -0.629 12.891 1 65.56 194 LYS A O 1
ATOM 1523 N N . ASN A 1 195 ? 45.688 1.403 12.922 1 63.69 195 ASN A N 1
ATOM 1524 C CA . ASN A 1 195 ? 44.906 1.109 14.109 1 63.69 195 ASN A CA 1
ATOM 1525 C C . ASN A 1 195 ? 43.562 0.512 13.742 1 63.69 195 ASN A C 1
ATOM 1527 O O . ASN A 1 195 ? 43 0.821 12.688 1 63.69 195 ASN A O 1
ATOM 1531 N N . LYS A 1 196 ? 43.312 -0.734 13.852 1 72.12 196 LYS A N 1
ATOM 1532 C CA . LYS A 1 196 ? 42.125 -1.558 13.617 1 72.12 196 LYS A CA 1
ATOM 1533 C C . LYS A 1 196 ? 40.875 -0.713 13.625 1 72.12 196 LYS A C 1
ATOM 1535 O O . LYS A 1 196 ? 39.781 -1.225 13.383 1 72.12 196 LYS A O 1
ATOM 1540 N N . ILE A 1 197 ? 40.906 0.661 13.914 1 79.56 197 ILE A N 1
ATOM 1541 C CA . ILE A 1 197 ? 39.75 1.542 13.93 1 79.56 197 ILE A CA 1
ATOM 1542 C C . ILE A 1 197 ? 39.875 2.584 12.82 1 79.56 197 ILE A C 1
ATOM 1544 O O . ILE A 1 197 ? 40.875 3.283 12.727 1 79.56 197 ILE A O 1
ATOM 1548 N N . VAL A 1 198 ? 38.938 2.699 11.945 1 83.25 198 VAL A N 1
ATOM 1549 C CA . VAL A 1 198 ? 38.969 3.602 10.805 1 83.25 198 VAL A CA 1
ATOM 1550 C C . VAL A 1 198 ? 38 4.777 11.062 1 83.25 198 VAL A C 1
ATOM 1552 O O . VAL A 1 198 ? 36.906 4.586 11.531 1 83.25 198 VAL A O 1
ATOM 1555 N N . GLU A 1 199 ? 38.594 5.938 10.914 1 78.69 199 GLU A N 1
ATOM 1556 C CA . GLU A 1 199 ? 37.75 7.137 10.977 1 78.69 199 GLU A CA 1
ATOM 1557 C C . GLU A 1 199 ? 37.094 7.438 9.625 1 78.69 199 GLU A C 1
ATOM 1559 O O . GLU A 1 199 ? 37.781 7.484 8.602 1 78.69 199 GLU A O 1
ATOM 1564 N N . CYS A 1 200 ? 35.812 7.457 9.633 1 78.69 200 CYS A N 1
ATOM 1565 C CA . CYS A 1 200 ? 35.125 7.703 8.375 1 78.69 200 CYS A CA 1
ATOM 1566 C C . CYS A 1 200 ? 34 8.703 8.555 1 78.69 200 CYS A C 1
ATOM 1568 O O . CYS A 1 200 ? 33.562 8.977 9.688 1 78.69 200 CYS A O 1
ATOM 1570 N N . GLY A 1 201 ? 33.562 9.352 7.449 1 76.44 201 GLY A N 1
ATOM 1571 C CA . GLY A 1 201 ? 32.438 10.25 7.449 1 76.44 201 GLY A CA 1
ATOM 1572 C C . GLY A 1 201 ? 31.109 9.539 7.219 1 76.44 201 GLY A C 1
ATOM 1573 O O . GLY A 1 201 ? 31.031 8.609 6.418 1 76.44 201 GLY A O 1
ATOM 1574 N N . ILE A 1 202 ? 30.156 9.93 8.07 1 80.88 202 ILE A N 1
ATOM 1575 C CA . ILE A 1 202 ? 28.844 9.32 7.93 1 80.88 202 ILE A CA 1
ATOM 1576 C C . ILE A 1 202 ? 27.766 10.398 7.891 1 80.88 202 ILE A C 1
ATOM 1578 O O . ILE A 1 202 ? 27.969 11.5 8.406 1 80.88 202 ILE A O 1
ATOM 1582 N N . SER A 1 203 ? 26.719 10.109 7.156 1 80.88 203 SER A N 1
ATOM 1583 C CA . SER A 1 203 ? 25.5 10.922 7.176 1 80.88 203 SER A CA 1
ATOM 1584 C C . SER A 1 203 ? 24.391 10.219 7.949 1 80.88 203 SER A C 1
ATOM 1586 O O . SER A 1 203 ? 24.078 9.055 7.688 1 80.88 203 SER A O 1
ATOM 1588 N N . VAL A 1 204 ? 23.875 10.93 8.977 1 81.75 204 VAL A N 1
ATOM 1589 C CA . VAL A 1 204 ? 22.844 10.336 9.812 1 81.75 204 VAL A CA 1
ATOM 1590 C C . VAL A 1 204 ? 21.531 11.109 9.633 1 81.75 204 VAL A C 1
ATOM 1592 O O . VAL A 1 204 ? 21.516 12.336 9.672 1 81.75 204 VAL A O 1
ATOM 1595 N N . ASP A 1 205 ? 20.453 10.398 9.312 1 84.19 205 ASP A N 1
ATOM 1596 C CA . ASP A 1 205 ? 19.125 11 9.195 1 84.19 205 ASP A CA 1
ATOM 1597 C C . ASP A 1 205 ? 18.047 10.07 9.75 1 84.19 205 ASP A C 1
ATOM 1599 O O . ASP A 1 205 ? 18.125 8.852 9.594 1 84.19 205 ASP A O 1
ATOM 1603 N N . GLY A 1 206 ? 17.156 10.711 10.461 1 85.69 206 GLY A N 1
ATOM 1604 C CA . GLY A 1 206 ? 16.031 9.977 10.992 1 85.69 206 GLY A CA 1
ATOM 1605 C C . GLY A 1 206 ? 14.727 10.258 10.266 1 85.69 206 GLY A C 1
ATOM 1606 O O . GLY A 1 206 ? 14.578 11.305 9.641 1 85.69 206 GLY A O 1
ATOM 1607 N N . THR A 1 207 ? 13.844 9.289 10.258 1 88.12 207 THR A N 1
ATOM 1608 C CA . THR A 1 207 ? 12.531 9.453 9.648 1 88.12 207 THR A CA 1
ATOM 1609 C C . THR A 1 207 ? 11.445 8.844 10.531 1 88.12 207 THR A C 1
ATOM 1611 O O . THR A 1 207 ? 11.594 7.723 11.023 1 88.12 207 THR A O 1
ATOM 1614 N N . TRP A 1 208 ? 10.469 9.656 10.688 1 88.19 208 TRP A N 1
ATOM 1615 C CA . TRP A 1 208 ? 9.312 9.227 11.469 1 88.19 208 TRP A CA 1
ATOM 1616 C C . TRP A 1 208 ? 8.266 8.57 10.57 1 88.19 208 TRP A C 1
ATOM 1618 O O . TRP A 1 208 ? 8.148 8.906 9.391 1 88.19 208 TRP A O 1
ATOM 1628 N N . GLN A 1 209 ? 7.57 7.664 11.125 1 88.5 209 GLN A N 1
ATOM 1629 C CA . GLN A 1 209 ? 6.457 7.094 10.375 1 88.5 209 GLN A CA 1
ATOM 1630 C C . GLN A 1 209 ? 5.328 8.109 10.211 1 88.5 209 GLN A C 1
ATOM 1632 O O . GLN A 1 209 ? 4.816 8.297 9.102 1 88.5 209 GLN A O 1
ATOM 1637 N N . ARG A 1 210 ? 4.871 8.641 11.281 1 81.81 210 ARG A N 1
ATOM 1638 C CA . ARG A 1 210 ? 3.883 9.711 11.227 1 81.81 210 ARG A CA 1
ATOM 1639 C C . ARG A 1 210 ? 4.547 11.078 11.344 1 81.81 210 ARG A C 1
ATOM 1641 O O . ARG A 1 210 ? 5.496 11.25 12.109 1 81.81 210 ARG A O 1
ATOM 1648 N N . ARG A 1 211 ? 3.975 11.93 10.57 1 68.06 211 ARG A N 1
ATOM 1649 C CA . ARG A 1 211 ? 4.539 13.273 10.625 1 68.06 211 ARG A CA 1
ATOM 1650 C C . ARG A 1 211 ? 4.211 13.945 11.953 1 68.06 211 ARG A C 1
ATOM 1652 O O . ARG A 1 211 ? 3.135 13.734 12.516 1 68.06 211 ARG A O 1
ATOM 1659 N N . GLY A 1 212 ? 5.086 14.648 12.43 1 60.53 212 GLY A N 1
ATOM 1660 C CA . GLY A 1 212 ? 4.852 15.461 13.617 1 60.53 212 GLY A CA 1
ATOM 1661 C C . GLY A 1 212 ? 5.492 14.891 14.867 1 60.53 212 GLY A C 1
ATOM 1662 O O . GLY A 1 212 ? 6.102 13.82 14.828 1 60.53 212 GLY A O 1
ATOM 1663 N N . TYR A 1 213 ? 5.371 15.516 15.898 1 62.38 213 TYR A N 1
ATOM 1664 C CA . TYR A 1 213 ? 6.059 15.234 17.156 1 62.38 213 TYR A CA 1
ATOM 1665 C C . TYR A 1 213 ? 5.344 14.133 17.938 1 62.38 213 TYR A C 1
ATOM 1667 O O . TYR A 1 213 ? 5.742 13.797 19.047 1 62.38 213 TYR A O 1
ATOM 1675 N N . SER A 1 214 ? 4.449 13.492 17.141 1 73.56 214 SER A N 1
ATOM 1676 C CA . SER A 1 214 ? 3.686 12.477 17.859 1 73.56 214 SER A CA 1
ATOM 1677 C C . SER A 1 214 ? 3.963 11.078 17.297 1 73.56 214 SER A C 1
ATOM 1679 O O . SER A 1 214 ? 3.299 10.109 17.672 1 73.56 214 SER A O 1
ATOM 1681 N N . SER A 1 215 ? 4.969 10.992 16.484 1 85.19 215 SER A N 1
ATOM 1682 C CA . SER A 1 215 ? 5.262 9.688 15.914 1 85.19 215 SER A CA 1
ATOM 1683 C C . SER A 1 215 ? 5.828 8.734 16.969 1 85.19 215 SER A C 1
ATOM 1685 O O . SER A 1 215 ? 6.664 9.133 17.781 1 85.19 215 SER A O 1
ATOM 1687 N N . MET A 1 216 ? 5.363 7.527 16.969 1 89.75 216 MET A N 1
ATOM 1688 C CA . MET A 1 216 ? 5.836 6.523 17.922 1 89.75 216 MET A CA 1
ATOM 1689 C C . MET A 1 216 ? 6.945 5.676 17.312 1 89.75 216 MET A C 1
ATOM 1691 O O . MET A 1 216 ? 7.617 4.922 18.031 1 89.75 216 MET A O 1
ATOM 1695 N N . ASN A 1 217 ? 7.105 5.734 16.016 1 93.44 217 ASN A N 1
ATOM 1696 C CA . ASN A 1 217 ? 8.094 4.941 15.297 1 93.44 217 ASN A CA 1
ATOM 1697 C C . ASN A 1 217 ? 9.109 5.824 14.578 1 93.44 217 ASN A C 1
ATOM 1699 O O . ASN A 1 217 ? 8.742 6.848 14 1 93.44 217 ASN A O 1
ATOM 1703 N N . GLU A 1 218 ? 10.375 5.457 14.656 1 93.31 218 GLU A N 1
ATOM 1704 C CA . GLU A 1 218 ? 11.438 6.168 13.953 1 93.31 218 GLU A CA 1
ATOM 1705 C C . GLU A 1 218 ? 12.531 5.211 13.492 1 93.31 218 GLU A C 1
ATOM 1707 O O . GLU A 1 218 ? 12.82 4.223 14.172 1 93.31 218 GLU A O 1
ATOM 1712 N N . CYS A 1 219 ? 13.016 5.441 12.359 1 94.69 219 CYS A N 1
ATOM 1713 C CA . CYS A 1 219 ? 14.195 4.766 11.836 1 94.69 219 CYS A CA 1
ATOM 1714 C C . CYS A 1 219 ? 15.336 5.75 11.625 1 94.69 219 CYS A C 1
ATOM 1716 O O . CYS A 1 219 ? 15.156 6.785 10.977 1 94.69 219 CYS A O 1
ATOM 1718 N N . LEU A 1 220 ? 16.438 5.48 12.227 1 92.19 220 LEU A N 1
ATOM 1719 C CA . LEU A 1 220 ? 17.625 6.289 12.047 1 92.19 220 LEU A CA 1
ATOM 1720 C C . LEU A 1 220 ? 18.75 5.477 11.391 1 92.19 220 LEU A C 1
ATOM 1722 O O . LEU A 1 220 ? 19.141 4.426 11.906 1 92.19 220 LEU A O 1
ATOM 1726 N N . ALA A 1 221 ? 19.172 5.957 10.258 1 93.06 221 ALA A N 1
ATOM 1727 C CA . ALA A 1 221 ? 20.203 5.215 9.531 1 93.06 221 ALA A CA 1
ATOM 1728 C C . ALA A 1 221 ? 21.453 6.059 9.336 1 93.06 221 ALA A C 1
ATOM 1730 O O . ALA A 1 221 ? 21.391 7.289 9.266 1 93.06 221 ALA A O 1
ATOM 1731 N N . SER A 1 222 ? 22.578 5.414 9.328 1 89.5 222 SER A N 1
ATOM 1732 C CA . SER A 1 222 ? 23.875 6.023 9.039 1 89.5 222 SER A CA 1
ATOM 1733 C C . SER A 1 222 ? 24.438 5.52 7.711 1 89.5 222 SER A C 1
ATOM 1735 O O . SER A 1 222 ? 24.609 4.316 7.523 1 89.5 222 SER A O 1
ATOM 1737 N N . LEU A 1 223 ? 24.641 6.414 6.828 1 90.06 223 LEU A N 1
ATOM 1738 C CA . LEU A 1 223 ? 25.172 6.074 5.516 1 90.06 223 LEU A CA 1
ATOM 1739 C C . LEU A 1 223 ? 26.609 6.57 5.367 1 90.06 223 LEU A C 1
ATOM 1741 O O . LEU A 1 223 ? 26.938 7.684 5.793 1 90.06 223 LEU A O 1
ATOM 1745 N N . SER A 1 224 ? 27.422 5.738 4.797 1 86.88 224 SER A N 1
ATOM 1746 C CA . SER A 1 224 ? 28.797 6.133 4.543 1 86.88 224 SER A CA 1
ATOM 1747 C C . SER A 1 224 ? 28.891 7.168 3.428 1 86.88 224 SER A C 1
ATOM 1749 O O . SER A 1 224 ? 28.234 7.035 2.396 1 86.88 224 SER A O 1
ATOM 1751 N N . ASP A 1 225 ? 29.703 8.062 3.652 1 76.38 225 ASP A N 1
ATOM 1752 C CA . ASP A 1 225 ? 29.922 9.086 2.637 1 76.38 225 ASP A CA 1
ATOM 1753 C C . ASP A 1 225 ? 30.766 8.547 1.48 1 76.38 225 ASP A C 1
ATOM 1755 O O . ASP A 1 225 ? 30.656 9.023 0.35 1 76.38 225 ASP A O 1
ATOM 1759 N N . ASP A 1 226 ? 31.547 7.555 1.765 1 77.56 226 ASP A N 1
ATOM 1760 C CA . ASP A 1 226 ? 32.5 7.016 0.786 1 77.56 226 ASP A CA 1
ATOM 1761 C C . ASP A 1 226 ? 31.797 6.035 -0.156 1 77.56 226 ASP A C 1
ATOM 1763 O O . ASP A 1 226 ? 31.984 6.098 -1.373 1 77.56 226 ASP A O 1
ATOM 1767 N N . THR A 1 227 ? 31.078 5.219 0.422 1 85.12 227 THR A N 1
ATOM 1768 C CA . THR A 1 227 ? 30.516 4.133 -0.372 1 85.12 227 THR A CA 1
ATOM 1769 C C . THR A 1 227 ? 29.031 4.387 -0.671 1 85.12 227 THR A C 1
ATOM 1771 O O . THR A 1 227 ? 28.469 3.777 -1.579 1 85.12 227 THR A O 1
ATOM 1774 N N . GLY A 1 228 ? 28.375 5.254 0.156 1 85.88 228 GLY A N 1
ATOM 1775 C CA . GLY A 1 228 ? 26.953 5.496 0.003 1 85.88 228 GLY A CA 1
ATOM 1776 C C . GLY A 1 228 ? 26.094 4.383 0.571 1 85.88 228 GLY A C 1
ATOM 1777 O O . GLY A 1 228 ? 24.875 4.422 0.459 1 85.88 228 GLY A O 1
ATOM 1778 N N . LYS A 1 229 ? 26.75 3.379 1.162 1 92.06 229 LYS A N 1
ATOM 1779 C CA . LYS A 1 229 ? 26.031 2.248 1.735 1 92.06 229 LYS A CA 1
ATOM 1780 C C . LYS A 1 229 ? 25.672 2.512 3.193 1 92.06 229 LYS A C 1
ATOM 1782 O O . LYS A 1 229 ? 26.297 3.334 3.857 1 92.06 229 LYS A O 1
ATOM 1787 N N . VAL A 1 230 ? 24.625 1.848 3.635 1 95.31 230 VAL A N 1
ATOM 1788 C CA . VAL A 1 230 ? 24.234 1.938 5.035 1 95.31 230 VAL A CA 1
ATOM 1789 C C . VAL A 1 230 ? 25.203 1.143 5.902 1 95.31 230 VAL A C 1
ATOM 1791 O O . VAL A 1 230 ? 25.469 -0.034 5.637 1 95.31 230 VAL A O 1
ATOM 1794 N N . VAL A 1 231 ? 25.719 1.756 6.922 1 94.06 231 VAL A N 1
ATOM 1795 C CA . VAL A 1 231 ? 26.703 1.095 7.773 1 94.06 231 VAL A CA 1
ATOM 1796 C C . VAL A 1 231 ? 26.047 0.698 9.102 1 94.06 231 VAL A C 1
ATOM 1798 O O . VAL A 1 231 ? 26.531 -0.215 9.781 1 94.06 231 VAL A O 1
ATOM 1801 N N . ASP A 1 232 ? 24.984 1.411 9.398 1 94.69 232 ASP A N 1
ATOM 1802 C CA . ASP A 1 232 ? 24.266 1.096 10.625 1 94.69 232 ASP A CA 1
ATOM 1803 C C . ASP A 1 232 ? 22.859 1.674 10.594 1 94.69 232 ASP A C 1
ATOM 1805 O O . ASP A 1 232 ? 22.562 2.582 9.812 1 94.69 232 ASP A O 1
ATOM 1809 N N . ILE A 1 233 ? 22 1.089 11.43 1 96.56 233 ILE A N 1
ATOM 1810 C CA . ILE A 1 233 ? 20.625 1.563 11.508 1 96.56 233 ILE A CA 1
ATOM 1811 C C . ILE A 1 233 ? 20.062 1.304 12.898 1 96.56 233 ILE A C 1
ATOM 1813 O O . ILE A 1 233 ? 20.359 0.274 13.516 1 96.56 233 ILE A O 1
ATOM 1817 N N . GLU A 1 234 ? 19.344 2.264 13.445 1 95.5 234 GLU A N 1
ATOM 1818 C CA . GLU A 1 234 ? 18.625 2.131 14.703 1 95.5 234 GLU A CA 1
ATOM 1819 C C . GLU A 1 234 ? 17.125 2.303 14.5 1 95.5 234 GLU A C 1
ATOM 1821 O O . GLU A 1 234 ? 16.672 3.305 13.93 1 95.5 234 GLU A O 1
ATOM 1826 N N . ILE A 1 235 ? 16.406 1.288 14.836 1 96.56 235 ILE A N 1
ATOM 1827 C CA . ILE A 1 235 ? 14.953 1.291 14.703 1 96.56 235 ILE A CA 1
ATOM 1828 C C . ILE A 1 235 ? 14.305 1.359 16.078 1 96.56 235 ILE A C 1
ATOM 1830 O O . ILE A 1 235 ? 14.531 0.485 16.922 1 96.56 235 ILE A O 1
ATOM 1834 N N . MET A 1 236 ? 13.469 2.367 16.281 1 94.62 236 MET A N 1
ATOM 1835 C CA . MET A 1 236 ? 12.922 2.609 17.625 1 94.62 236 MET A CA 1
ATOM 1836 C C . MET A 1 236 ? 11.398 2.732 17.562 1 94.62 236 MET A C 1
ATOM 1838 O O . MET A 1 236 ? 10.844 3.213 16.578 1 94.62 236 MET A O 1
ATOM 1842 N N . SER A 1 237 ? 10.766 2.275 18.547 1 94.31 237 SER A N 1
ATOM 1843 C CA . SER A 1 237 ? 9.328 2.422 18.734 1 94.31 237 SER A CA 1
ATOM 1844 C C . SER A 1 237 ? 9 2.703 20.203 1 94.31 237 SER A C 1
ATOM 1846 O O . SER A 1 237 ? 9.594 2.117 21.109 1 94.31 237 SER A O 1
ATOM 1848 N N . ALA A 1 238 ? 8.117 3.615 20.422 1 90.12 238 ALA A N 1
ATOM 1849 C CA . ALA A 1 238 ? 7.652 3.92 21.766 1 90.12 238 ALA A CA 1
ATOM 1850 C C . ALA A 1 238 ? 6.324 3.223 22.062 1 90.12 238 ALA A C 1
ATOM 1852 O O . ALA A 1 238 ? 5.652 3.541 23.047 1 90.12 238 ALA A O 1
ATOM 1853 N N . TYR A 1 239 ? 6.047 2.25 21.234 1 89.5 239 TYR A N 1
ATOM 1854 C CA . TYR A 1 239 ? 4.746 1.601 21.328 1 89.5 239 TYR A CA 1
ATOM 1855 C C . TYR A 1 239 ? 4.895 0.156 21.797 1 89.5 239 TYR A C 1
ATOM 1857 O O . TYR A 1 239 ? 5.742 -0.58 21.281 1 89.5 239 TYR A O 1
ATOM 1865 N N . CYS A 1 240 ? 4.086 -0.201 22.797 1 87.75 240 CYS A N 1
ATOM 1866 C CA . CYS A 1 240 ? 3.918 -1.578 23.25 1 87.75 240 CYS A CA 1
ATOM 1867 C C . CYS A 1 240 ? 2.439 -1.933 23.375 1 87.75 240 CYS A C 1
ATOM 1869 O O . CYS A 1 240 ? 1.718 -1.32 24.156 1 87.75 240 CYS A O 1
ATOM 1871 N N . PRO A 1 241 ? 2.051 -2.879 22.531 1 83.06 241 PRO A N 1
ATOM 1872 C CA . PRO A 1 241 ? 0.627 -3.223 22.578 1 83.06 241 PRO A CA 1
ATOM 1873 C C . PRO A 1 241 ? 0.168 -3.693 23.953 1 83.06 241 PRO A C 1
ATOM 1875 O O . PRO A 1 241 ? -0.948 -3.383 24.375 1 83.06 241 PRO A O 1
ATOM 1878 N N . THR A 1 242 ? 0.981 -4.445 24.641 1 81.81 242 THR A N 1
ATOM 1879 C CA . THR A 1 242 ? 0.625 -4.965 25.953 1 81.81 242 THR A CA 1
ATOM 1880 C C . THR A 1 242 ? 0.559 -3.838 26.984 1 81.81 242 THR A C 1
ATOM 1882 O O . THR A 1 242 ? -0.359 -3.793 27.797 1 81.81 242 THR A O 1
ATOM 1885 N N . CYS A 1 243 ? 1.53 -2.977 26.906 1 81.44 243 CYS A N 1
ATOM 1886 C CA . CYS A 1 243 ? 1.53 -1.831 27.812 1 81.44 243 CYS A CA 1
ATOM 1887 C C . CYS A 1 243 ? 0.284 -0.977 27.609 1 81.44 243 CYS A C 1
ATOM 1889 O O . CYS A 1 243 ? -0.298 -0.48 28.578 1 81.44 243 CYS A O 1
ATOM 1891 N N . ARG A 1 244 ? -0.119 -0.834 26.375 1 78.38 244 ARG A N 1
ATOM 1892 C CA . ARG A 1 244 ? -1.296 -0.032 26.047 1 78.38 244 ARG A CA 1
ATOM 1893 C C . ARG A 1 244 ? -2.566 -0.691 26.578 1 78.38 244 ARG A C 1
ATOM 1895 O O . ARG A 1 244 ? -3.467 -0.009 27.078 1 78.38 244 ARG A O 1
ATOM 1902 N N . LYS A 1 245 ? -2.629 -1.972 26.438 1 77.81 245 LYS A N 1
ATOM 1903 C CA . LYS A 1 245 ? -3.781 -2.713 26.938 1 77.81 245 LYS A CA 1
ATOM 1904 C C . LYS A 1 245 ? -3.885 -2.598 28.453 1 77.81 245 LYS A C 1
ATOM 1906 O O . LYS A 1 245 ? -4.977 -2.414 29 1 77.81 245 LYS A O 1
ATOM 1911 N N . ILE A 1 246 ? -2.76 -2.775 29.109 1 76.81 246 ILE A N 1
ATOM 1912 C CA . ILE A 1 246 ? -2.709 -2.75 30.578 1 76.81 246 ILE A CA 1
ATOM 1913 C C . ILE A 1 246 ? -3.117 -1.369 31.078 1 76.81 246 ILE A C 1
ATOM 1915 O O . ILE A 1 246 ? -3.797 -1.251 32.094 1 76.81 246 ILE A O 1
ATOM 1919 N N . SER A 1 247 ? -2.637 -0.381 30.281 1 73.19 247 SER A N 1
ATOM 1920 C CA . SER A 1 247 ? -2.943 0.984 30.688 1 73.19 247 SER A CA 1
ATOM 1921 C C . SER A 1 247 ? -4.445 1.249 30.656 1 73.19 247 SER A C 1
ATOM 1923 O O . SER A 1 247 ? -4.941 2.141 31.344 1 73.19 247 SER A O 1
ATOM 1925 N N . LYS A 1 248 ? -5.129 0.415 29.859 1 69.5 248 LYS A N 1
ATOM 1926 C CA . LYS A 1 248 ? -6.574 0.558 29.719 1 69.5 248 LYS A CA 1
ATOM 1927 C C . LYS A 1 248 ? -7.309 -0.206 30.812 1 69.5 248 LYS A C 1
ATOM 1929 O O . LYS A 1 248 ? -8.5 0.011 31.031 1 69.5 248 LYS A O 1
ATOM 1934 N N . MET A 1 249 ? -6.602 -1.128 31.391 1 69 249 MET A N 1
ATOM 1935 C CA . MET A 1 249 ? -7.199 -1.951 32.438 1 69 249 MET A CA 1
ATOM 1936 C C . MET A 1 249 ? -7.207 -1.214 33.781 1 69 249 MET A C 1
ATOM 1938 O O . MET A 1 249 ? -6.324 -0.401 34.031 1 69 249 MET A O 1
ATOM 1942 N N . PRO A 1 250 ? -8.352 -1.283 34.406 1 68.25 250 PRO A N 1
ATOM 1943 C CA . PRO A 1 250 ? -8.359 -0.689 35.75 1 68.25 250 PRO A CA 1
ATOM 1944 C C . PRO A 1 250 ? -7.164 -1.127 36.594 1 68.25 250 PRO A C 1
ATOM 1946 O O . PRO A 1 250 ? -6.672 -2.248 36.438 1 68.25 250 PRO A O 1
ATOM 1949 N N . ARG A 1 251 ? -6.59 -0.113 37.375 1 69.56 251 ARG A N 1
ATOM 1950 C CA . ARG A 1 251 ? -5.43 -0.388 38.219 1 69.56 251 ARG A CA 1
ATOM 1951 C C . ARG A 1 251 ? -5.742 -1.465 39.25 1 69.56 251 ARG A C 1
ATOM 1953 O O . ARG A 1 251 ? -6.613 -1.28 40.094 1 69.56 251 ARG A O 1
ATOM 1960 N N . SER A 1 252 ? -5.512 -2.646 38.844 1 68.62 252 SER A N 1
ATOM 1961 C CA . SER A 1 252 ? -5.629 -3.775 39.781 1 68.62 252 SER A CA 1
ATOM 1962 C C . SER A 1 252 ? -4.289 -4.48 39.938 1 68.62 252 SER A C 1
ATOM 1964 O O . SER A 1 252 ? -3.33 -4.195 39.219 1 68.62 252 SER A O 1
ATOM 1966 N N . ILE A 1 253 ? -4.188 -5.16 41.094 1 66.88 253 ILE A N 1
ATOM 1967 C CA . ILE A 1 253 ? -2.994 -5.949 41.375 1 66.88 253 ILE A CA 1
ATOM 1968 C C . ILE A 1 253 ? -2.65 -6.82 40.156 1 66.88 253 ILE A C 1
ATOM 1970 O O . ILE A 1 253 ? -1.476 -7.004 39.844 1 66.88 253 ILE A O 1
ATOM 1974 N N . GLU A 1 254 ? -3.707 -7.211 39.5 1 67.81 254 GLU A N 1
ATOM 1975 C CA . GLU A 1 254 ? -3.518 -8.055 38.344 1 67.81 254 GLU A CA 1
ATOM 1976 C C . GLU A 1 254 ? -2.895 -7.266 37.188 1 67.81 254 GLU A C 1
ATOM 1978 O O . GLU A 1 254 ? -2.016 -7.77 36.5 1 67.81 254 GLU A O 1
ATOM 1983 N N . SER A 1 255 ? -3.32 -6.059 37.062 1 71.88 255 SER A N 1
ATOM 1984 C CA . SER A 1 255 ? -2.779 -5.219 36 1 71.88 255 SER A CA 1
ATOM 1985 C C . SER A 1 255 ? -1.312 -4.887 36.25 1 71.88 255 SER A C 1
ATOM 1987 O O . SER A 1 255 ? -0.509 -4.848 35.312 1 71.88 255 SER A O 1
ATOM 1989 N N . GLU A 1 256 ? -1.028 -4.777 37.531 1 72.56 256 GLU A N 1
ATOM 1990 C CA . GLU A 1 256 ? 0.353 -4.461 37.875 1 72.56 256 GLU A CA 1
ATOM 1991 C C . GLU A 1 256 ? 1.267 -5.664 37.656 1 72.56 256 GLU A C 1
ATOM 1993 O O . GLU A 1 256 ? 2.408 -5.512 37.219 1 72.56 256 GLU A O 1
ATOM 1998 N N . THR A 1 257 ? 0.801 -6.832 37.938 1 73.75 257 THR A N 1
ATOM 1999 C CA . THR A 1 257 ? 1.577 -8.039 37.688 1 73.75 257 THR A CA 1
ATOM 2000 C C . THR A 1 257 ? 1.79 -8.258 36.188 1 73.75 257 THR A C 1
ATOM 2002 O O . THR A 1 257 ? 2.867 -8.68 35.781 1 73.75 257 THR A O 1
ATOM 2005 N N . PHE A 1 258 ? 0.791 -7.883 35.469 1 74.5 258 PHE A N 1
ATOM 2006 C CA . PHE A 1 258 ? 0.872 -8.039 34 1 74.5 258 PHE A CA 1
ATOM 2007 C C . PHE A 1 258 ? 1.912 -7.094 33.438 1 74.5 258 PHE A C 1
ATOM 2009 O O . PHE A 1 258 ? 2.643 -7.465 32.5 1 74.5 258 PHE A O 1
ATOM 2016 N N . VAL A 1 259 ? 1.941 -5.973 34.062 1 73.44 259 VAL A N 1
ATOM 2017 C CA . VAL A 1 259 ? 2.906 -4.984 33.594 1 73.44 259 VAL A CA 1
ATOM 2018 C C . VAL A 1 259 ? 4.324 -5.457 33.938 1 73.44 259 VAL A C 1
ATOM 2020 O O . VAL A 1 259 ? 5.227 -5.324 33.094 1 73.44 259 VAL A O 1
ATOM 2023 N N . ALA A 1 260 ? 4.418 -6.02 35.094 1 74.38 260 ALA A N 1
ATOM 2024 C CA . ALA A 1 260 ? 5.742 -6.434 35.531 1 74.38 260 ALA A CA 1
ATOM 2025 C C . ALA A 1 260 ? 6.234 -7.648 34.75 1 74.38 260 ALA A C 1
ATOM 2027 O O . ALA A 1 260 ? 7.434 -7.785 34.5 1 74.38 260 ALA A O 1
ATOM 2028 N N . ASP A 1 261 ? 5.32 -8.406 34.219 1 78.81 261 ASP A N 1
ATOM 2029 C CA . ASP A 1 261 ? 5.715 -9.703 33.688 1 78.81 261 ASP A CA 1
ATOM 2030 C C . ASP A 1 261 ? 5.832 -9.648 32.156 1 78.81 261 ASP A C 1
ATOM 2032 O O . ASP A 1 261 ? 6.488 -10.492 31.562 1 78.81 261 ASP A O 1
ATOM 2036 N N . HIS A 1 262 ? 5.309 -8.547 31.641 1 81.5 262 HIS A N 1
ATOM 2037 C CA . HIS A 1 262 ? 5.293 -8.641 30.172 1 81.5 262 HIS A CA 1
ATOM 2038 C C . HIS A 1 262 ? 6.613 -8.156 29.578 1 81.5 262 HIS A C 1
ATOM 2040 O O . HIS A 1 262 ? 7.336 -7.379 30.219 1 81.5 262 HIS A O 1
ATOM 2046 N N . VAL A 1 263 ? 7.027 -8.688 28.531 1 83.38 263 VAL A N 1
ATOM 2047 C CA . VAL A 1 263 ? 8.195 -8.211 27.812 1 83.38 263 VAL A CA 1
ATOM 2048 C C . VAL A 1 263 ? 7.785 -7.07 26.875 1 83.38 263 VAL A C 1
ATOM 2050 O O . VAL A 1 263 ? 7.09 -7.293 25.875 1 83.38 263 VAL A O 1
ATOM 2053 N N . CYS A 1 264 ? 8.195 -5.867 27.328 1 84.69 264 CYS A N 1
ATOM 2054 C CA . CYS A 1 264 ? 7.812 -4.68 26.562 1 84.69 264 CYS A CA 1
ATOM 2055 C C . CYS A 1 264 ? 8.391 -4.715 25.156 1 84.69 264 CYS A C 1
ATOM 2057 O O . CYS A 1 264 ? 9.578 -5.008 24.984 1 84.69 264 CYS A O 1
ATOM 2059 N N . HIS A 1 265 ? 7.582 -4.398 24.25 1 86.12 265 HIS A N 1
ATOM 2060 C CA . HIS A 1 265 ? 7.996 -4.398 22.859 1 86.12 265 HIS A CA 1
ATOM 2061 C C . HIS A 1 265 ? 8.578 -3.045 22.453 1 86.12 265 HIS A C 1
ATOM 2063 O O . HIS A 1 265 ? 9.172 -2.912 21.375 1 86.12 265 HIS A O 1
ATOM 2069 N N . SER A 1 266 ? 8.43 -2.076 23.391 1 90.44 266 SER A N 1
ATOM 2070 C CA . SER A 1 266 ? 8.992 -0.76 23.094 1 90.44 266 SER A CA 1
ATOM 2071 C C . SER A 1 266 ? 10.477 -0.695 23.453 1 90.44 266 SER A C 1
ATOM 2073 O O . SER A 1 266 ? 10.906 -1.295 24.438 1 90.44 266 SER A O 1
ATOM 2075 N N . ASN A 1 267 ? 11.281 -0.124 22.656 1 91.44 267 ASN A N 1
ATOM 2076 C CA . ASN A 1 267 ? 12.703 0.019 22.953 1 91.44 267 ASN A CA 1
ATOM 2077 C C . ASN A 1 267 ? 13.094 1.483 23.125 1 91.44 267 ASN A C 1
ATOM 2079 O O . ASN A 1 267 ? 14.281 1.826 23.062 1 91.44 267 ASN A O 1
ATOM 2083 N N . PHE A 1 268 ? 12.055 2.33 23.203 1 91.38 268 PHE A N 1
ATOM 2084 C CA . PHE A 1 268 ? 12.297 3.754 23.406 1 91.38 268 PHE A CA 1
ATOM 2085 C C . PHE A 1 268 ? 11.242 4.355 24.328 1 91.38 268 PHE A C 1
ATOM 2087 O O . PHE A 1 268 ? 10.07 3.979 24.266 1 91.38 268 PHE A O 1
ATOM 2094 N N . GLN A 1 269 ? 11.719 5.191 25.172 1 84.88 269 GLN A N 1
ATOM 2095 C CA . GLN A 1 269 ? 10.828 5.961 26.031 1 84.88 269 GLN A CA 1
ATOM 2096 C C . GLN A 1 269 ? 11.094 7.457 25.906 1 84.88 269 GLN A C 1
ATOM 2098 O O . GLN A 1 269 ? 12.25 7.895 25.938 1 84.88 269 GLN A O 1
ATOM 2103 N N . GLY A 1 270 ? 10.078 8.211 25.641 1 77.06 270 GLY A N 1
ATOM 2104 C CA . GLY A 1 270 ? 10.234 9.648 25.516 1 77.06 270 GLY A CA 1
ATOM 2105 C C . GLY A 1 270 ? 9.523 10.234 24.312 1 77.06 270 GLY A C 1
ATOM 2106 O O . GLY A 1 270 ? 8.688 9.562 23.703 1 77.06 270 GLY A O 1
ATOM 2107 N N . SER A 1 271 ? 9.836 11.461 24.094 1 75.94 271 SER A N 1
ATOM 2108 C CA . SER A 1 271 ? 9.188 12.164 22.984 1 75.94 271 SER A CA 1
ATOM 2109 C C . SER A 1 271 ? 9.805 11.773 21.656 1 75.94 271 SER A C 1
ATOM 2111 O O . SER A 1 271 ? 10.961 11.352 21.594 1 75.94 271 SER A O 1
ATOM 2113 N N . ALA A 1 272 ? 9.109 11.945 20.609 1 78.19 272 ALA A N 1
ATOM 2114 C CA . ALA A 1 272 ? 9.547 11.625 19.25 1 78.19 272 ALA A CA 1
ATOM 2115 C C . ALA A 1 272 ? 10.789 12.438 18.875 1 78.19 272 ALA A C 1
ATOM 2117 O O . ALA A 1 272 ? 11.672 11.938 18.172 1 78.19 272 ALA A O 1
ATOM 2118 N N . LEU A 1 273 ? 10.93 13.586 19.391 1 68.81 273 LEU A N 1
ATOM 2119 C CA . LEU A 1 273 ? 12.031 14.477 19.047 1 68.81 273 LEU A CA 1
ATOM 2120 C C . LEU A 1 273 ? 13.352 13.93 19.594 1 68.81 273 LEU A C 1
ATOM 2122 O O . LEU A 1 273 ? 14.406 14.148 19 1 68.81 273 LEU A O 1
ATOM 2126 N N . LYS A 1 274 ? 13.211 13.25 20.688 1 77 274 LYS A N 1
ATOM 2127 C CA . LYS A 1 274 ? 14.414 12.734 21.344 1 77 274 LYS A CA 1
ATOM 2128 C C . LYS A 1 274 ? 14.906 11.461 20.672 1 77 274 LYS A C 1
ATOM 2130 O O . LYS A 1 274 ? 16.031 11.023 20.891 1 77 274 LYS A O 1
ATOM 2135 N N . MET A 1 275 ? 14.109 10.883 19.859 1 84.5 275 MET A N 1
ATOM 2136 C CA . MET A 1 275 ? 14.445 9.602 19.25 1 84.5 275 MET A CA 1
ATOM 2137 C C . MET A 1 275 ? 15.688 9.719 18.375 1 84.5 275 MET A C 1
ATOM 2139 O O . MET A 1 275 ? 16.531 8.82 18.375 1 84.5 275 MET A O 1
ATOM 2143 N N . GLU A 1 276 ? 15.719 10.797 17.625 1 81.56 276 GLU A N 1
ATOM 2144 C CA . GLU A 1 276 ? 16.859 10.961 16.734 1 81.56 276 GLU A CA 1
ATOM 2145 C C . GLU A 1 276 ? 18.172 11.031 17.5 1 81.56 276 GLU A C 1
ATOM 2147 O O . GLU A 1 276 ? 19.141 10.391 17.141 1 81.56 276 GLU A O 1
ATOM 2152 N N . ALA A 1 277 ? 18.125 11.836 18.594 1 76.12 277 ALA A N 1
ATOM 2153 C CA . ALA A 1 277 ? 19.344 11.977 19.406 1 76.12 277 ALA A CA 1
ATOM 2154 C C . ALA A 1 277 ? 19.703 10.656 20.078 1 76.12 277 ALA A C 1
ATOM 2156 O O . ALA A 1 277 ? 20.875 10.25 20.062 1 76.12 277 ALA A O 1
ATOM 2157 N N . VAL A 1 278 ? 18.766 10.039 20.656 1 82.06 278 VAL A N 1
ATOM 2158 C CA . VAL A 1 278 ? 19 8.758 21.328 1 82.06 278 VAL A CA 1
ATOM 2159 C C . VAL A 1 278 ? 19.484 7.727 20.312 1 82.06 278 VAL A C 1
ATOM 2161 O O . VAL A 1 278 ? 20.422 6.969 20.578 1 82.06 278 VAL A O 1
ATOM 2164 N N . GLY A 1 279 ? 18.828 7.672 19.172 1 87.88 279 GLY A N 1
ATOM 2165 C CA . GLY A 1 279 ? 19.219 6.75 18.109 1 87.88 279 GLY A CA 1
ATOM 2166 C C . GLY A 1 279 ? 20.641 6.961 17.641 1 87.88 279 GLY A C 1
ATOM 2167 O O . GLY A 1 279 ? 21.391 6 17.438 1 87.88 279 GLY A O 1
ATOM 2168 N N . ALA A 1 280 ? 21 8.18 17.438 1 81.88 280 ALA A N 1
ATOM 2169 C CA . ALA A 1 280 ? 22.359 8.5 17.031 1 81.88 280 ALA A CA 1
ATOM 2170 C C . ALA A 1 280 ? 23.375 8.055 18.078 1 81.88 280 ALA A C 1
ATOM 2172 O O . ALA A 1 280 ? 24.422 7.48 17.734 1 81.88 280 ALA A O 1
ATOM 2173 N N . THR A 1 281 ? 23.031 8.32 19.312 1 81.19 281 THR A N 1
ATOM 2174 C CA . THR A 1 281 ? 23.906 7.922 20.406 1 81.19 281 THR A CA 1
ATOM 2175 C C . THR A 1 281 ? 24.125 6.41 20.406 1 81.19 281 THR A C 1
ATOM 2177 O O . THR A 1 281 ? 25.25 5.934 20.562 1 81.19 281 THR A O 1
ATOM 2180 N N . ARG A 1 282 ? 23.094 5.672 20.188 1 88.75 282 ARG A N 1
ATOM 2181 C CA . ARG A 1 282 ? 23.172 4.215 20.156 1 88.75 282 ARG A CA 1
ATOM 2182 C C . ARG A 1 282 ? 24.047 3.729 19 1 88.75 282 ARG A C 1
ATOM 2184 O O . ARG A 1 282 ? 24.844 2.809 19.156 1 88.75 282 ARG A O 1
ATOM 2191 N N . ILE A 1 283 ? 23.844 4.324 17.875 1 89.12 283 ILE A N 1
ATOM 2192 C CA . ILE A 1 283 ? 24.625 3.959 16.688 1 89.12 283 ILE A CA 1
ATOM 2193 C C . ILE A 1 283 ? 26.094 4.238 16.938 1 89.12 283 ILE A C 1
ATOM 2195 O O . ILE A 1 283 ? 26.953 3.395 16.641 1 89.12 283 ILE A O 1
ATOM 2199 N N . PHE A 1 284 ? 26.422 5.34 17.562 1 81.81 284 PHE A N 1
ATOM 2200 C CA . PHE A 1 284 ? 27.812 5.742 17.797 1 81.81 284 PHE A CA 1
ATOM 2201 C C . PHE A 1 284 ? 28.469 4.836 18.828 1 81.81 284 PHE A C 1
ATOM 2203 O O . PHE A 1 284 ? 29.625 4.469 18.688 1 81.81 284 PHE A O 1
ATOM 2210 N N . GLN A 1 285 ? 27.719 4.5 19.797 1 83.12 285 GLN A N 1
ATOM 2211 C CA . GLN A 1 285 ? 28.25 3.701 20.891 1 83.12 285 GLN A CA 1
ATOM 2212 C C . GLN A 1 285 ? 28.672 2.312 20.422 1 83.12 285 GLN A C 1
ATOM 2214 O O . GLN A 1 285 ? 29.641 1.747 20.922 1 83.12 285 GLN A O 1
ATOM 2219 N N . ARG A 1 286 ? 27.984 1.821 19.438 1 89.12 286 ARG A N 1
ATOM 2220 C CA . ARG A 1 286 ? 28.281 0.446 19.047 1 89.12 286 ARG A CA 1
ATOM 2221 C C . ARG A 1 286 ? 29.156 0.405 17.812 1 89.12 286 ARG A C 1
ATOM 2223 O O . ARG A 1 286 ? 29.562 -0.671 17.359 1 89.12 286 ARG A O 1
ATOM 2230 N N . SER A 1 287 ? 29.484 1.532 17.234 1 86 287 SER A N 1
ATOM 2231 C CA . SER A 1 287 ? 30.172 1.589 15.938 1 86 287 SER A CA 1
ATOM 2232 C C . SER A 1 287 ? 31.562 1 16.031 1 86 287 SER A C 1
ATOM 2234 O O . SER A 1 287 ? 31.984 0.254 15.141 1 86 287 SER A O 1
ATOM 2236 N N . ILE A 1 288 ? 32.219 1.288 17.125 1 82.56 288 ILE A N 1
ATOM 2237 C CA . ILE A 1 288 ? 33.594 0.831 17.266 1 82.56 288 ILE A CA 1
ATOM 2238 C C . ILE A 1 288 ? 33.625 -0.669 17.547 1 82.56 288 ILE A C 1
ATOM 2240 O O . ILE A 1 288 ? 34.344 -1.427 16.875 1 82.56 288 ILE A O 1
ATOM 2244 N N . VAL A 1 289 ? 32.844 -1.104 18.453 1 85.44 289 VAL A N 1
ATOM 2245 C CA . VAL A 1 289 ? 32.844 -2.492 18.906 1 85.44 289 VAL A CA 1
ATOM 2246 C C . VAL A 1 289 ? 32.312 -3.396 17.797 1 85.44 289 VAL A C 1
ATOM 2248 O O . VAL A 1 289 ? 32.875 -4.441 17.5 1 85.44 289 VAL A O 1
ATOM 2251 N N . LYS A 1 290 ? 31.328 -2.955 17.125 1 88.75 290 LYS A N 1
ATOM 2252 C CA . LYS A 1 290 ? 30.625 -3.832 16.188 1 88.75 290 LYS A CA 1
ATOM 2253 C C . LYS A 1 290 ? 31.219 -3.715 14.781 1 88.75 290 LYS A C 1
ATOM 2255 O O . LYS A 1 290 ? 31.219 -4.684 14.023 1 88.75 290 LYS A O 1
ATOM 2260 N N . ARG A 1 291 ? 31.75 -2.506 14.484 1 88.38 291 ARG A N 1
ATOM 2261 C CA . ARG A 1 291 ? 32.062 -2.27 13.078 1 88.38 291 ARG A CA 1
ATOM 2262 C C . ARG A 1 291 ? 33.5 -1.832 12.906 1 88.38 291 ARG A C 1
ATOM 2264 O O . ARG A 1 291 ? 34.031 -1.795 11.781 1 88.38 291 ARG A O 1
ATOM 2271 N N . GLY A 1 292 ? 34.188 -1.446 13.984 1 83 292 GLY A N 1
ATOM 2272 C CA . GLY A 1 292 ? 35.562 -0.933 13.891 1 83 292 GLY A CA 1
ATOM 2273 C C . GLY A 1 292 ? 35.625 0.438 13.242 1 83 292 GLY A C 1
ATOM 2274 O O . GLY A 1 292 ? 36.625 0.76 12.57 1 83 292 GLY A O 1
ATOM 2275 N N . LEU A 1 293 ? 34.562 1.175 13.328 1 85.25 293 LEU A N 1
ATOM 2276 C CA . LEU A 1 293 ? 34.469 2.482 12.688 1 85.25 293 LEU A CA 1
ATOM 2277 C C . LEU A 1 293 ? 34.281 3.588 13.719 1 85.25 293 LEU A C 1
ATOM 2279 O O . LEU A 1 293 ? 33.5 3.436 14.664 1 85.25 293 LEU A O 1
ATOM 2283 N N . LYS A 1 294 ? 35.062 4.57 13.609 1 79.88 294 LYS A N 1
ATOM 2284 C CA . LYS A 1 294 ? 34.875 5.809 14.359 1 79.88 294 LYS A CA 1
ATOM 2285 C C . LYS A 1 294 ? 34.344 6.922 13.461 1 79.88 294 LYS A C 1
ATOM 2287 O O . LYS A 1 294 ? 35 7.301 12.492 1 79.88 294 LYS A O 1
ATOM 2292 N N . TYR A 1 295 ? 33.219 7.332 13.82 1 74.44 295 TYR A N 1
ATOM 2293 C CA . TYR A 1 295 ? 32.594 8.352 12.984 1 74.44 295 TYR A CA 1
ATOM 2294 C C . TYR A 1 295 ? 33.156 9.734 13.289 1 74.44 295 TYR A C 1
ATOM 2296 O O . TYR A 1 295 ? 33 10.25 14.398 1 74.44 295 TYR A O 1
ATOM 2304 N N . ALA A 1 296 ? 33.906 10.266 12.391 1 62.81 296 ALA A N 1
ATOM 2305 C CA . ALA A 1 296 ? 34.625 11.516 12.609 1 62.81 296 ALA A CA 1
ATOM 2306 C C . ALA A 1 296 ? 33.812 12.711 12.109 1 62.81 296 ALA A C 1
ATOM 2308 O O . ALA A 1 296 ? 33.875 13.805 12.672 1 62.81 296 ALA A O 1
ATOM 2309 N N . HIS A 1 297 ? 33.031 12.508 11.031 1 58.59 297 HIS A N 1
ATOM 2310 C CA . HIS A 1 297 ? 32.281 13.602 10.43 1 58.59 297 HIS A CA 1
ATOM 2311 C C . HIS A 1 297 ? 30.781 13.258 10.352 1 58.59 297 HIS A C 1
ATOM 2313 O O . HIS A 1 297 ? 30.422 12.148 9.961 1 58.59 297 HIS A O 1
ATOM 2319 N N . TYR A 1 298 ? 29.984 14.172 11.133 1 56.5 298 TYR A N 1
ATOM 2320 C CA . TYR A 1 298 ? 28.547 13.977 11.195 1 56.5 298 TYR A CA 1
ATOM 2321 C C . TYR A 1 298 ? 27.812 15.023 10.359 1 56.5 298 TYR A C 1
ATOM 2323 O O . TYR A 1 298 ? 28.016 16.219 10.547 1 56.5 298 TYR A O 1
ATOM 2331 N N . TYR A 1 299 ? 27.219 14.602 9.289 1 51.56 299 TYR A N 1
ATOM 2332 C CA . TYR A 1 299 ? 26.406 15.516 8.5 1 51.56 299 TYR A CA 1
ATOM 2333 C C . TYR A 1 299 ? 24.938 15.352 8.82 1 51.56 299 TYR A C 1
ATOM 2335 O O . TYR A 1 299 ? 24.391 14.25 8.719 1 51.56 299 TYR A O 1
ATOM 2343 N N . GLY A 1 300 ? 24.297 16.172 9.758 1 49.91 300 GLY A N 1
ATOM 2344 C CA . GLY A 1 300 ? 22.875 16.141 10.055 1 49.91 300 GLY A CA 1
ATOM 2345 C C . GLY A 1 300 ? 22.094 17.219 9.344 1 49.91 300 GLY A C 1
ATOM 2346 O O . GLY A 1 300 ? 22.672 18.188 8.828 1 49.91 300 GLY A O 1
ATOM 2347 N N . LYS A 1 301 ? 20.734 16.969 8.906 1 48.56 301 LYS A N 1
ATOM 2348 C CA . LYS A 1 301 ? 19.844 17.953 8.297 1 48.56 301 LYS A CA 1
ATOM 2349 C C . LYS A 1 301 ? 19.625 19.141 9.227 1 48.56 301 LYS A C 1
ATOM 2351 O O . LYS A 1 301 ? 19.375 18.969 10.422 1 48.56 301 LYS A O 1
ATOM 2356 N N . LEU A 1 302 ? 20.156 20.297 8.859 1 38.38 302 LEU A N 1
ATOM 2357 C CA . LEU A 1 302 ? 19.672 21.516 9.516 1 38.38 302 LEU A CA 1
ATOM 2358 C C . LEU A 1 302 ? 18.188 21.719 9.273 1 38.38 302 LEU A C 1
ATOM 2360 O O . LEU A 1 302 ? 17.688 21.484 8.172 1 38.38 302 LEU A O 1
ATOM 2364 N N . THR A 1 303 ? 17.406 21.609 10.164 1 37.44 303 THR A N 1
ATOM 2365 C CA . THR A 1 303 ? 15.945 21.734 10.164 1 37.44 303 THR A CA 1
ATOM 2366 C C . THR A 1 303 ? 15.508 22.875 9.242 1 37.44 303 THR A C 1
ATOM 2368 O O . THR A 1 303 ? 16.281 23.781 8.961 1 37.44 303 THR A O 1
ATOM 2371 N N . ASP A 1 304 ? 14.227 22.766 8.602 1 38.16 304 ASP A N 1
ATOM 2372 C CA . ASP A 1 304 ? 13.469 23.422 7.539 1 38.16 304 ASP A CA 1
ATOM 2373 C C . ASP A 1 304 ? 13.328 24.922 7.797 1 38.16 304 ASP A C 1
ATOM 2375 O O . ASP A 1 304 ? 12.82 25.656 6.953 1 38.16 304 ASP A O 1
ATOM 2379 N N . SER A 1 305 ? 13.422 25.438 8.922 1 35.62 305 SER A N 1
ATOM 2380 C CA . SER A 1 305 ? 12.828 26.766 9.086 1 35.62 305 SER A CA 1
ATOM 2381 C C . SER A 1 305 ? 13.492 27.781 8.164 1 35.62 305 SER A C 1
ATOM 2383 O O . SER A 1 305 ? 12.914 28.828 7.855 1 35.62 305 SER A O 1
ATOM 2385 N N . TYR A 1 306 ? 14.719 27.781 7.84 1 40.25 306 TYR A N 1
ATOM 2386 C CA . TYR A 1 306 ? 15.242 28.844 7.004 1 40.25 306 TYR A CA 1
ATOM 2387 C C . TYR A 1 306 ? 15.773 28.297 5.684 1 40.25 306 TYR A C 1
ATOM 2389 O O . TYR A 1 306 ? 16.984 28.109 5.527 1 40.25 306 TYR A O 1
ATOM 2397 N N . CYS A 1 307 ? 14.836 27.875 4.871 1 47.97 307 CYS A N 1
ATOM 2398 C CA . CYS A 1 307 ? 14.984 27.125 3.633 1 47.97 307 CYS A CA 1
ATOM 2399 C C . CYS A 1 307 ? 16.016 27.781 2.721 1 47.97 307 CYS A C 1
ATOM 2401 O O . CYS A 1 307 ? 16.875 27.094 2.158 1 47.97 307 CYS A O 1
ATOM 2403 N N . ARG A 1 308 ? 15.93 29.109 2.645 1 55.28 308 ARG A N 1
ATOM 2404 C CA . ARG A 1 308 ? 16.812 29.781 1.705 1 55.28 308 ARG A CA 1
ATOM 2405 C C . ARG A 1 308 ? 18.266 29.734 2.186 1 55.28 308 ARG A C 1
ATOM 2407 O O . ARG A 1 308 ? 19.172 29.484 1.395 1 55.28 308 ARG A O 1
ATOM 2414 N N . LEU A 1 309 ? 18.375 29.938 3.443 1 60.19 309 LEU A N 1
ATOM 2415 C CA . LEU A 1 309 ? 19.719 29.922 4.008 1 60.19 309 LEU A CA 1
ATOM 2416 C C . LEU A 1 309 ? 20.328 28.516 3.908 1 60.19 309 LEU A C 1
ATOM 2418 O O . LEU A 1 309 ? 21.516 28.375 3.607 1 60.19 309 LEU A O 1
ATOM 2422 N N . GLN A 1 310 ? 19.453 27.641 4.016 1 61.16 310 GLN A N 1
ATOM 2423 C CA . GLN A 1 310 ? 19.922 26.266 3.914 1 61.16 310 GLN A CA 1
ATOM 2424 C C . GLN A 1 310 ? 20.375 25.938 2.494 1 61.16 310 GLN A C 1
ATOM 2426 O O . GLN A 1 310 ? 21.406 25.281 2.303 1 61.16 310 GLN A O 1
ATOM 2431 N N . ASN A 1 311 ? 19.609 26.469 1.677 1 60.59 311 ASN A N 1
ATOM 2432 C CA . ASN A 1 311 ? 19.953 26.25 0.278 1 60.59 311 ASN A CA 1
ATOM 2433 C C . ASN A 1 311 ? 21.312 26.859 -0.072 1 60.59 311 ASN A C 1
ATOM 2435 O O . ASN A 1 311 ? 22.156 26.219 -0.689 1 60.59 311 ASN A O 1
ATOM 2439 N N . TYR A 1 312 ? 21.438 28.125 0.314 1 66.44 312 TYR A N 1
ATOM 2440 C CA . TYR A 1 312 ? 22.672 28.812 -0.035 1 66.44 312 TYR A CA 1
ATOM 2441 C C . TYR A 1 312 ? 23.844 28.266 0.772 1 66.44 312 TYR A C 1
ATOM 2443 O O . TYR A 1 312 ? 24.969 28.219 0.281 1 66.44 312 TYR A O 1
ATOM 2451 N N . TYR A 1 313 ? 23.453 27.812 1.971 1 67.75 313 TYR A N 1
ATOM 2452 C CA . TYR A 1 313 ? 24.484 27.109 2.723 1 67.75 313 TYR A CA 1
ATOM 2453 C C . TYR A 1 313 ? 24.938 25.844 1.991 1 67.75 313 TYR A C 1
ATOM 2455 O O . TYR A 1 313 ? 26.141 25.594 1.861 1 67.75 313 TYR A O 1
ATOM 2463 N N . GLY A 1 314 ? 24.031 25.203 1.486 1 66.12 314 GLY A N 1
ATOM 2464 C CA . GLY A 1 314 ? 24.344 24 0.724 1 66.12 314 GLY A CA 1
ATOM 2465 C C . GLY A 1 314 ? 25.141 24.281 -0.533 1 66.12 314 GLY A C 1
ATOM 2466 O O . GLY A 1 314 ? 26.078 23.547 -0.851 1 66.12 314 GLY A O 1
ATOM 2467 N N . ILE A 1 315 ? 24.719 25.328 -1.196 1 66.19 315 ILE A N 1
ATOM 2468 C CA . ILE A 1 315 ? 25.438 25.734 -2.395 1 66.19 315 ILE A CA 1
ATOM 2469 C C . ILE A 1 315 ? 26.875 26.094 -2.031 1 66.19 315 ILE A C 1
ATOM 2471 O O . ILE A 1 315 ? 27.812 25.703 -2.736 1 66.19 315 ILE A O 1
ATOM 2475 N N . ALA A 1 316 ? 27.016 26.844 -0.973 1 69.19 316 ALA A N 1
ATOM 2476 C CA . ALA A 1 316 ? 28.359 27.234 -0.524 1 69.19 316 ALA A CA 1
ATOM 2477 C C . ALA A 1 316 ? 29.219 26.016 -0.247 1 69.19 316 ALA A C 1
ATOM 2479 O O . ALA A 1 316 ? 30.391 25.969 -0.622 1 69.19 316 ALA A O 1
ATOM 2480 N N . VAL A 1 317 ? 28.562 25.016 0.253 1 67.69 317 VAL A N 1
ATOM 2481 C CA . VAL A 1 317 ? 29.281 23.812 0.599 1 67.69 317 VAL A CA 1
ATOM 2482 C C . VAL A 1 317 ? 29.688 23.062 -0.673 1 67.69 317 VAL A C 1
ATOM 2484 O O . VAL A 1 317 ? 30.844 22.688 -0.834 1 67.69 317 VAL A O 1
ATOM 2487 N N . ARG A 1 318 ? 28.828 22.984 -1.576 1 65.75 318 ARG A N 1
ATOM 2488 C CA . ARG A 1 318 ? 29.047 22.203 -2.783 1 65.75 318 ARG A CA 1
ATOM 2489 C C . ARG A 1 318 ? 30.031 22.906 -3.717 1 65.75 318 ARG A C 1
ATOM 2491 O O . ARG A 1 318 ? 30.781 22.25 -4.449 1 65.75 318 ARG A O 1
ATOM 2498 N N . SER A 1 319 ? 29.969 24.203 -3.656 1 66.56 319 SER A N 1
ATOM 2499 C CA . SER A 1 319 ? 30.797 24.984 -4.566 1 66.56 319 SER A CA 1
ATOM 2500 C C . SER A 1 319 ? 32.219 25.141 -4.031 1 66.56 319 SER A C 1
ATOM 2502 O O . SER A 1 319 ? 33.094 25.641 -4.727 1 66.56 319 SER A O 1
ATOM 2504 N N . ASN A 1 320 ? 32.438 24.812 -2.773 1 69.44 320 ASN A N 1
ATOM 2505 C CA . ASN A 1 320 ? 33.75 25.031 -2.166 1 69.44 320 ASN A CA 1
ATOM 2506 C C . ASN A 1 320 ? 34.312 23.75 -1.586 1 69.44 320 ASN A C 1
ATOM 2508 O O . ASN A 1 320 ? 34.875 23.75 -0.49 1 69.44 320 ASN A O 1
ATOM 2512 N N . VAL A 1 321 ? 34.094 22.719 -2.344 1 69.06 321 VAL A N 1
ATOM 2513 C CA . VAL A 1 321 ? 34.625 21.438 -1.882 1 69.06 321 VAL A CA 1
ATOM 2514 C C . VAL A 1 321 ? 36.156 21.531 -1.736 1 69.06 321 VAL A C 1
ATOM 2516 O O . VAL A 1 321 ? 36.844 21.969 -2.662 1 69.06 321 VAL A O 1
ATOM 2519 N N . GLY A 1 322 ? 36.688 21.188 -0.598 1 68.5 322 GLY A N 1
ATOM 2520 C CA . GLY A 1 322 ? 38.125 21.172 -0.357 1 68.5 322 GLY A CA 1
ATOM 2521 C C . GLY A 1 322 ? 38.688 22.531 -0.042 1 68.5 322 GLY A C 1
ATOM 2522 O O . GLY A 1 322 ? 39.875 22.672 0.216 1 68.5 322 GLY A O 1
ATOM 2523 N N . ASN A 1 323 ? 37.906 23.578 -0.188 1 77.12 323 ASN A N 1
ATOM 2524 C CA . ASN A 1 323 ? 38.344 24.938 0.062 1 77.12 323 ASN A CA 1
ATOM 2525 C C . ASN A 1 323 ? 37.656 25.547 1.282 1 77.12 323 ASN A C 1
ATOM 2527 O O . ASN A 1 323 ? 36.562 26.109 1.168 1 77.12 323 ASN A O 1
ATOM 2531 N N . LEU A 1 324 ? 38.375 25.406 2.363 1 80.44 324 LEU A N 1
ATOM 2532 C CA . LEU A 1 324 ? 37.75 25.812 3.629 1 80.44 324 LEU A CA 1
ATOM 2533 C C . LEU A 1 324 ? 37.531 27.328 3.662 1 80.44 324 LEU A C 1
ATOM 2535 O O . LEU A 1 324 ? 36.5 27.781 4.117 1 80.44 324 LEU A O 1
ATOM 2539 N N . SER A 1 325 ? 38.625 28 3.258 1 81.19 325 SER A N 1
ATOM 2540 C CA . SER A 1 325 ? 38.5 29.453 3.291 1 81.19 325 SER A CA 1
ATOM 2541 C C . SER A 1 325 ? 37.375 29.953 2.393 1 81.19 325 SER A C 1
ATOM 2543 O O . SER A 1 325 ? 36.594 30.812 2.789 1 81.19 325 SER A O 1
ATOM 2545 N N . GLY A 1 326 ? 37.312 29.375 1.257 1 80.88 326 GLY A N 1
ATOM 2546 C CA . GLY A 1 326 ? 36.219 29.719 0.351 1 80.88 326 GLY A CA 1
ATOM 2547 C C . GLY A 1 326 ? 34.844 29.344 0.891 1 80.88 326 GLY A C 1
ATOM 2548 O O . GLY A 1 326 ? 33.906 30.109 0.741 1 80.88 326 GLY A O 1
ATOM 2549 N N . LEU A 1 327 ? 34.812 28.281 1.494 1 81.06 327 LEU A N 1
ATOM 2550 C CA . LEU A 1 327 ? 33.562 27.812 2.086 1 81.06 327 LEU A CA 1
ATOM 2551 C C . LEU A 1 327 ? 33.094 28.766 3.16 1 81.06 327 LEU A C 1
ATOM 2553 O O . LEU A 1 327 ? 31.906 29.156 3.162 1 81.06 327 LEU A O 1
ATOM 2557 N N . GLN A 1 328 ? 33.969 29.062 4.02 1 82.19 328 GLN A N 1
ATOM 2558 C CA . GLN A 1 328 ? 33.594 29.969 5.102 1 82.19 328 GLN A CA 1
ATOM 2559 C C . GLN A 1 328 ? 33.094 31.312 4.551 1 82.19 328 GLN A C 1
ATOM 2561 O O . GLN A 1 328 ? 32.094 31.828 5.004 1 82.19 328 GLN A O 1
ATOM 2566 N N . GLN A 1 329 ? 33.812 31.812 3.643 1 84.38 329 GLN A N 1
ATOM 2567 C CA . GLN A 1 329 ? 33.438 33.094 3.039 1 84.38 329 GLN A CA 1
ATOM 2568 C C . GLN A 1 329 ? 32.094 33 2.367 1 84.38 329 GLN A C 1
ATOM 2570 O O . GLN A 1 329 ? 31.25 33.906 2.533 1 84.38 329 GLN A O 1
ATOM 2575 N N . ASN A 1 330 ? 31.891 31.922 1.708 1 82 330 ASN A N 1
ATOM 2576 C CA . ASN A 1 330 ? 30.641 31.781 0.963 1 82 330 ASN A CA 1
ATOM 2577 C C . ASN A 1 330 ? 29.469 31.531 1.894 1 82 330 ASN A C 1
ATOM 2579 O O . ASN A 1 330 ? 28.344 31.969 1.619 1 82 330 ASN A O 1
ATOM 2583 N N . VAL A 1 331 ? 29.703 30.828 2.924 1 81.75 331 VAL A N 1
ATOM 2584 C CA . VAL A 1 331 ? 28.625 30.578 3.871 1 81.75 331 VAL A CA 1
ATOM 2585 C C . VAL A 1 331 ? 28.234 31.875 4.566 1 81.75 331 VAL A C 1
ATOM 2587 O O . VAL A 1 331 ? 27.047 32.156 4.773 1 81.75 331 VAL A O 1
ATOM 2590 N N . ILE A 1 332 ? 29.219 32.656 4.934 1 81.94 332 ILE A N 1
ATOM 2591 C CA . ILE A 1 332 ? 28.938 33.938 5.543 1 81.94 332 ILE A CA 1
ATOM 2592 C C . ILE A 1 332 ? 28.234 34.844 4.539 1 81.94 332 ILE A C 1
ATOM 2594 O O . ILE A 1 332 ? 27.266 35.531 4.879 1 81.94 332 ILE A O 1
ATOM 2598 N N . ALA A 1 333 ? 28.688 34.781 3.336 1 83.56 333 ALA A N 1
ATOM 2599 C CA . ALA A 1 333 ? 28.062 35.562 2.273 1 83.56 333 ALA A CA 1
ATOM 2600 C C . ALA A 1 333 ? 26.594 35.156 2.098 1 83.56 333 ALA A C 1
ATOM 2602 O O . ALA A 1 333 ? 25.75 36.031 1.805 1 83.56 333 ALA A O 1
ATOM 2603 N N . ALA A 1 334 ? 26.328 33.875 2.252 1 79.75 334 ALA A N 1
ATOM 2604 C CA . ALA A 1 334 ? 24.969 33.344 2.098 1 79.75 334 ALA A CA 1
ATOM 2605 C C . ALA A 1 334 ? 24.016 34.031 3.092 1 79.75 334 ALA A C 1
ATOM 2607 O O . ALA A 1 334 ? 22.859 34.281 2.768 1 79.75 334 ALA A O 1
ATOM 2608 N N . LEU A 1 335 ? 24.484 34.25 4.258 1 79.06 335 LEU A N 1
ATOM 2609 C CA . LEU A 1 335 ? 23.672 34.906 5.277 1 79.06 335 LEU A CA 1
ATOM 2610 C C . LEU A 1 335 ? 23.25 36.281 4.832 1 79.06 335 LEU A C 1
ATOM 2612 O O . LEU A 1 335 ? 22.078 36.656 4.91 1 79.06 335 LEU A O 1
ATOM 2616 N N . PHE A 1 336 ? 24.203 37 4.367 1 80.06 336 PHE A N 1
ATOM 2617 C CA . PHE A 1 336 ? 23.938 38.375 3.941 1 80.06 336 PHE A CA 1
ATOM 2618 C C . PHE A 1 336 ? 23.156 38.406 2.637 1 80.06 336 PHE A C 1
ATOM 2620 O O . PHE A 1 336 ? 22.297 39.281 2.439 1 80.06 336 PHE A O 1
ATOM 2627 N N . HIS A 1 337 ? 23.484 37.469 1.855 1 80.56 337 HIS A N 1
ATOM 2628 C CA . HIS A 1 337 ? 22.734 37.312 0.613 1 80.56 337 HIS A CA 1
ATOM 2629 C C . HIS A 1 337 ? 21.25 37.156 0.887 1 80.56 337 HIS A C 1
ATOM 2631 O O . HIS A 1 337 ? 20.422 37.812 0.252 1 80.56 337 HIS A O 1
ATOM 2637 N N . CYS A 1 338 ? 20.938 36.281 1.795 1 75.12 338 CYS A N 1
ATOM 2638 C CA . CYS A 1 338 ? 19.547 35.969 2.119 1 75.12 338 CYS A CA 1
ATOM 2639 C C . CYS A 1 338 ? 18.875 37.156 2.824 1 75.12 338 CYS A C 1
ATOM 2641 O O . CYS A 1 338 ? 17.656 37.25 2.85 1 75.12 338 CYS A O 1
ATOM 2643 N N . SER A 1 339 ? 19.688 38.031 3.346 1 73.88 339 SER A N 1
ATOM 2644 C CA . SER A 1 339 ? 19.141 39.188 4.059 1 73.88 339 SER A CA 1
ATOM 2645 C C . SER A 1 339 ? 19.094 40.406 3.158 1 73.88 339 SER A C 1
ATOM 2647 O O . SER A 1 339 ? 18.625 41.5 3.576 1 73.88 339 SER A O 1
ATOM 2649 N N . SER A 1 340 ? 19.516 40.219 1.987 1 77.19 340 SER A N 1
ATOM 2650 C CA . SER A 1 340 ? 19.625 41.344 1.079 1 77.19 340 SER A CA 1
ATOM 2651 C C . SER A 1 340 ? 18.25 41.781 0.555 1 77.19 340 SER A C 1
ATOM 2653 O O . SER A 1 340 ? 17.375 40.938 0.35 1 77.19 340 SER A O 1
ATOM 2655 N N . SER A 1 341 ? 18.047 43.094 0.535 1 69.94 341 SER A N 1
ATOM 2656 C CA . SER A 1 341 ? 16.828 43.688 -0.024 1 69.94 341 SER A CA 1
ATOM 2657 C C . SER A 1 341 ? 17.172 44.75 -1.053 1 69.94 341 SER A C 1
ATOM 2659 O O . SER A 1 341 ? 18.328 45.125 -1.203 1 69.94 341 SER A O 1
ATOM 2661 N N . VAL A 1 342 ? 16.172 45.062 -1.779 1 69.88 342 VAL A N 1
ATOM 2662 C CA . VAL A 1 342 ? 16.359 46.125 -2.766 1 69.88 342 VAL A CA 1
ATOM 2663 C C . VAL A 1 342 ? 16.812 47.406 -2.068 1 69.88 342 VAL A C 1
ATOM 2665 O O . VAL A 1 342 ? 17.672 48.125 -2.58 1 69.88 342 VAL A O 1
ATOM 2668 N N . GLU A 1 343 ? 16.266 47.688 -0.89 1 69.44 343 GLU A N 1
ATOM 2669 C CA . GLU A 1 343 ? 16.562 48.906 -0.15 1 69.44 343 GLU A CA 1
ATOM 2670 C C . GLU A 1 343 ? 17.938 48.844 0.491 1 69.44 343 GLU A C 1
ATOM 2672 O O . GLU A 1 343 ? 18.625 49.844 0.628 1 69.44 343 GLU A O 1
ATOM 2677 N N . LYS A 1 344 ? 18.359 47.594 0.921 1 74.81 344 LYS A N 1
ATOM 2678 C CA . LYS A 1 344 ? 19.641 47.375 1.568 1 74.81 344 LYS A CA 1
ATOM 2679 C C . LYS A 1 344 ? 20.375 46.188 0.95 1 74.81 344 LYS A C 1
ATOM 2681 O O . LYS A 1 344 ? 20.344 45.094 1.488 1 74.81 344 LYS A O 1
ATOM 2686 N N . PRO A 1 345 ? 20.969 46.5 -0.159 1 76.94 345 PRO A N 1
ATOM 2687 C CA . PRO A 1 345 ? 21.703 45.406 -0.81 1 76.94 345 PRO A CA 1
ATOM 2688 C C . PRO A 1 345 ? 22.891 44.906 0.004 1 76.94 345 PRO A C 1
ATOM 2690 O O . PRO A 1 345 ? 23.734 45.719 0.421 1 76.94 345 PRO A O 1
ATOM 2693 N N . MET A 1 346 ? 22.953 43.719 0.359 1 78.88 346 MET A N 1
ATOM 2694 C CA . MET A 1 346 ? 24.031 43.125 1.156 1 78.88 346 MET A CA 1
ATOM 2695 C C . MET A 1 346 ? 24.719 42 0.401 1 78.88 346 MET A C 1
ATOM 2697 O O . MET A 1 346 ? 25.141 41 1.004 1 78.88 346 MET A O 1
ATOM 2701 N N . GLN A 1 347 ? 24.781 42.094 -0.861 1 80.25 347 GLN A N 1
ATOM 2702 C CA . GLN A 1 347 ? 25.375 41 -1.653 1 80.25 347 GLN A CA 1
ATOM 2703 C C . GLN A 1 347 ? 26.844 41.281 -1.938 1 80.25 347 GLN A C 1
ATOM 2705 O O . GLN A 1 347 ? 27.438 40.625 -2.807 1 80.25 347 GLN A O 1
ATOM 2710 N N . GLY A 1 348 ? 27.359 42.156 -1.291 1 79.06 348 GLY A N 1
ATOM 2711 C CA . GLY A 1 348 ? 28.75 42.531 -1.524 1 79.06 348 GLY A CA 1
ATOM 2712 C C . GLY A 1 348 ? 29.734 41.406 -1.233 1 79.06 348 GLY A C 1
ATOM 2713 O O . GLY A 1 348 ? 30.812 41.344 -1.811 1 79.06 348 GLY A O 1
ATOM 2714 N N . GLN A 1 349 ? 29.297 40.469 -0.382 1 80.88 349 GLN A N 1
ATOM 2715 C CA . GLN A 1 349 ? 30.203 39.406 0.005 1 80.88 349 GLN A CA 1
ATOM 2716 C C . GLN A 1 349 ? 30 38.156 -0.858 1 80.88 349 GLN A C 1
ATOM 2718 O O . GLN A 1 349 ? 30.719 37.188 -0.732 1 80.88 349 GLN A O 1
ATOM 2723 N N . CYS A 1 350 ? 29.062 38.25 -1.701 1 83.25 350 CYS A N 1
ATOM 2724 C CA . CYS A 1 350 ? 28.859 37.125 -2.607 1 83.25 350 CYS A CA 1
ATOM 2725 C C . CYS A 1 350 ? 29.984 37.031 -3.635 1 83.25 350 CYS A C 1
ATOM 2727 O O . CYS A 1 350 ? 30.594 38.031 -3.979 1 83.25 350 CYS A O 1
ATOM 2729 N N . PRO A 1 351 ? 30.281 35.75 -4.062 1 80.06 351 PRO A N 1
ATOM 2730 C CA . PRO A 1 351 ? 31.344 35.625 -5.07 1 80.06 351 PRO A CA 1
ATOM 2731 C C . PRO A 1 351 ? 31.016 36.406 -6.352 1 80.06 351 PRO A C 1
ATOM 2733 O O . PRO A 1 351 ? 29.875 36.406 -6.812 1 80.06 351 PRO A O 1
ATOM 2736 N N . ILE A 1 352 ? 32.062 37.031 -6.785 1 79.81 352 ILE A N 1
ATOM 2737 C CA . ILE A 1 352 ? 31.891 37.844 -7.98 1 79.81 352 ILE A CA 1
ATOM 2738 C C . ILE A 1 352 ? 32.125 37 -9.227 1 79.81 352 ILE A C 1
ATOM 2740 O O . ILE A 1 352 ? 32.844 35.969 -9.164 1 79.81 352 ILE A O 1
ATOM 2744 N N . GLY A 1 353 ? 31.438 37.375 -10.336 1 77.12 353 GLY A N 1
ATOM 2745 C CA . GLY A 1 353 ? 31.734 36.719 -11.609 1 77.12 353 GLY A CA 1
ATOM 2746 C C . GLY A 1 353 ? 30.5 36.125 -12.266 1 77.12 353 GLY A C 1
ATOM 2747 O O . GLY A 1 353 ? 29.406 36.156 -11.695 1 77.12 353 GLY A O 1
ATOM 2748 N N . LYS A 1 354 ? 30.641 35.594 -13.422 1 76.5 354 LYS A N 1
ATOM 2749 C CA . LYS A 1 354 ? 29.562 35.031 -14.234 1 76.5 354 LYS A CA 1
ATOM 2750 C C . LYS A 1 354 ? 29.094 33.688 -13.672 1 76.5 354 LYS A C 1
ATOM 2752 O O . LYS A 1 354 ? 27.938 33.281 -13.883 1 76.5 354 LYS A O 1
ATOM 2757 N N . ASP A 1 355 ? 29.953 33.156 -12.883 1 70.62 355 ASP A N 1
ATOM 2758 C CA . ASP A 1 355 ? 29.641 31.812 -12.375 1 70.62 355 ASP A CA 1
ATOM 2759 C C . ASP A 1 355 ? 29.203 31.875 -10.914 1 70.62 355 ASP A C 1
ATOM 2761 O O . ASP A 1 355 ? 29.172 30.859 -10.219 1 70.62 355 ASP A O 1
ATOM 2765 N N . SER A 1 356 ? 28.875 33.062 -10.508 1 76.62 356 SER A N 1
ATOM 2766 C CA . SER A 1 356 ? 28.453 33.25 -9.125 1 76.62 356 SER A CA 1
ATOM 2767 C C . SER A 1 356 ? 27.094 32.594 -8.875 1 76.62 356 SER A C 1
ATOM 2769 O O . SER A 1 356 ? 26.234 32.562 -9.758 1 76.62 356 SER A O 1
ATOM 2771 N N . TRP A 1 357 ? 26.984 32.094 -7.719 1 71.75 357 TRP A N 1
ATOM 2772 C CA . TRP A 1 357 ? 25.688 31.547 -7.359 1 71.75 357 TRP A CA 1
ATOM 2773 C C . TRP A 1 357 ? 24.688 32.656 -7.043 1 71.75 357 TRP A C 1
ATOM 2775 O O . TRP A 1 357 ? 23.484 32.406 -7 1 71.75 357 TRP A O 1
ATOM 2785 N N . CYS A 1 358 ? 25.172 33.812 -6.824 1 74.94 358 CYS A N 1
ATOM 2786 C CA . CYS A 1 358 ? 24.375 35 -6.539 1 74.94 358 CYS A CA 1
ATOM 2787 C C . CYS A 1 358 ? 23.922 35.688 -7.824 1 74.94 358 CYS A C 1
ATOM 2789 O O . CYS A 1 358 ? 24.766 36.125 -8.609 1 74.94 358 CYS A O 1
ATOM 2791 N N . TYR A 1 359 ? 22.688 35.688 -7.957 1 73.25 359 TYR A N 1
ATOM 2792 C CA . TYR A 1 359 ? 22.125 36.281 -9.164 1 73.25 359 TYR A CA 1
ATOM 2793 C C . TYR A 1 359 ? 22.547 37.75 -9.297 1 73.25 359 TYR A C 1
ATOM 2795 O O . TYR A 1 359 ? 22.875 38.188 -10.391 1 73.25 359 TYR A O 1
ATOM 2803 N N . TYR A 1 360 ? 22.562 38.406 -8.188 1 77.06 360 TYR A N 1
ATOM 2804 C CA . TYR A 1 360 ? 22.938 39.812 -8.18 1 77.06 360 TYR A CA 1
ATOM 2805 C C . TYR A 1 360 ? 24.344 40 -8.734 1 77.06 360 TYR A C 1
ATOM 2807 O O . TYR A 1 360 ? 24.562 40.844 -9.602 1 77.06 360 TYR A O 1
ATOM 2815 N N . GLN A 1 361 ? 25.234 39.219 -8.359 1 80.5 361 GLN A N 1
ATOM 2816 C CA . GLN A 1 361 ? 26.625 39.344 -8.789 1 80.5 361 GLN A CA 1
ATOM 2817 C C . GLN A 1 361 ? 26.797 38.875 -10.234 1 80.5 361 GLN A C 1
ATOM 2819 O O . GLN A 1 361 ? 27.594 39.469 -10.977 1 80.5 361 GLN A O 1
ATOM 2824 N N . ARG A 1 362 ? 26 37.938 -10.602 1 78.44 362 ARG A N 1
ATOM 2825 C CA . ARG A 1 362 ? 26.047 37.5 -11.992 1 78.44 362 ARG A CA 1
ATOM 2826 C C . ARG A 1 362 ? 25.547 38.594 -12.93 1 78.44 362 ARG A C 1
ATOM 2828 O O . ARG A 1 362 ? 26.141 38.844 -13.977 1 78.44 362 ARG A O 1
ATOM 2835 N N . ALA A 1 363 ? 24.469 39.156 -12.484 1 79.44 363 ALA A N 1
ATOM 2836 C CA . ALA A 1 363 ? 23.891 40.219 -13.297 1 79.44 363 ALA A CA 1
ATOM 2837 C C . ALA A 1 363 ? 24.875 41.406 -13.43 1 79.44 363 ALA A C 1
ATOM 2839 O O . ALA A 1 363 ? 25.047 41.938 -14.523 1 79.44 363 ALA A O 1
ATOM 2840 N N . LEU A 1 364 ? 25.5 41.719 -12.359 1 81.19 364 LEU A N 1
ATOM 2841 C CA . LEU A 1 364 ? 26.453 42.812 -12.375 1 81.19 364 LEU A CA 1
ATOM 2842 C C . LEU A 1 364 ? 27.625 42.5 -13.305 1 81.19 364 LEU A C 1
ATOM 2844 O O . LEU A 1 364 ? 28.094 43.375 -14.039 1 81.19 364 LEU A O 1
ATOM 2848 N N . SER A 1 365 ? 27.953 41.25 -13.219 1 81.19 365 SER A N 1
ATOM 2849 C CA . SER A 1 365 ? 29.094 40.875 -14.039 1 81.19 365 SER A CA 1
ATOM 2850 C C . SER A 1 365 ? 28.734 40.875 -15.523 1 81.19 365 SER A C 1
ATOM 2852 O O . SER A 1 365 ? 29.609 41.094 -16.375 1 81.19 365 SER A O 1
ATOM 2854 N N . CYS A 1 366 ? 27.531 40.656 -15.797 1 81.69 366 CYS A N 1
ATOM 2855 C CA . CYS A 1 366 ? 27.078 40.625 -17.172 1 81.69 366 CYS A CA 1
ATOM 2856 C C . CYS A 1 366 ? 26.594 42 -17.625 1 81.69 366 CYS A C 1
ATOM 2858 O O . CYS A 1 366 ? 26.094 42.156 -18.734 1 81.69 366 CYS A O 1
ATOM 2860 N N . GLY A 1 367 ? 26.609 42.938 -16.766 1 77.62 367 GLY A N 1
ATOM 2861 C CA . GLY A 1 367 ? 26.234 44.312 -17.109 1 77.62 367 GLY A CA 1
ATOM 2862 C C . GLY A 1 367 ? 24.734 44.562 -17.016 1 77.62 367 GLY A C 1
ATOM 2863 O O . GLY A 1 367 ? 24.219 45.469 -17.641 1 77.62 367 GLY A O 1
ATOM 2864 N N . LYS A 1 368 ? 24.078 43.625 -16.375 1 75.5 368 LYS A N 1
ATOM 2865 C CA . LYS A 1 368 ? 22.625 43.781 -16.266 1 75.5 368 LYS A CA 1
ATOM 2866 C C . LYS A 1 368 ? 22.219 44.344 -14.914 1 75.5 368 LYS A C 1
ATOM 2868 O O . LYS A 1 368 ? 22.953 44.188 -13.938 1 75.5 368 LYS A O 1
ATOM 2873 N N . LYS A 1 369 ? 21.172 45.031 -14.82 1 70 369 LYS A N 1
ATOM 2874 C CA . LYS A 1 369 ? 20.641 45.562 -13.57 1 70 369 LYS A CA 1
ATOM 2875 C C . LYS A 1 369 ? 19.953 44.469 -12.758 1 70 369 LYS A C 1
ATOM 2877 O O . LYS A 1 369 ? 19.062 43.781 -13.258 1 70 369 LYS A O 1
ATOM 2882 N N . PRO A 1 370 ? 20.562 44.156 -11.523 1 64.06 370 PRO A N 1
ATOM 2883 C CA . PRO A 1 370 ? 19.984 43.062 -10.711 1 64.06 370 PRO A CA 1
ATOM 2884 C C . PRO A 1 370 ? 18.547 43.344 -10.297 1 64.06 370 PRO A C 1
ATOM 2886 O O . PRO A 1 370 ? 18.234 44.438 -9.812 1 64.06 370 PRO A O 1
ATOM 2889 N N . LYS A 1 371 ? 17.578 42.75 -10.789 1 58.19 371 LYS A N 1
ATOM 2890 C CA . LYS A 1 371 ? 16.172 42.875 -10.422 1 58.19 371 LYS A CA 1
ATOM 2891 C C . LYS A 1 371 ? 15.82 41.969 -9.266 1 58.19 371 LYS A C 1
ATOM 2893 O O . LYS A 1 371 ? 15.531 40.781 -9.477 1 58.19 371 LYS A O 1
ATOM 2898 N N . GLU A 1 372 ? 16.5 42.062 -8.211 1 53.44 372 GLU A N 1
ATOM 2899 C CA . GLU A 1 372 ? 16.234 41.125 -7.125 1 53.44 372 GLU A CA 1
ATOM 2900 C C . GLU A 1 372 ? 14.914 41.438 -6.438 1 53.44 372 GLU A C 1
ATOM 2902 O O . GLU A 1 372 ? 14.648 42.562 -6.062 1 53.44 372 GLU A O 1
ATOM 2907 N N . LYS A 1 373 ? 13.898 40.75 -6.715 1 52.94 373 LYS A N 1
ATOM 2908 C CA . LYS A 1 373 ? 12.57 40.938 -6.141 1 52.94 373 LYS A CA 1
ATOM 2909 C C . LYS A 1 373 ? 12.453 40.219 -4.793 1 52.94 373 LYS A C 1
ATOM 2911 O O . LYS A 1 373 ? 11.352 40.094 -4.254 1 52.94 373 LYS A O 1
ATOM 2916 N N . TYR A 1 374 ? 13.555 39.781 -4.281 1 51.75 374 TYR A N 1
ATOM 2917 C CA . TYR A 1 374 ? 13.188 39 -3.102 1 51.75 374 TYR A CA 1
ATOM 2918 C C . TYR A 1 374 ? 13.312 39.844 -1.836 1 51.75 374 TYR A C 1
ATOM 2920 O O . TYR A 1 374 ? 14.18 40.719 -1.748 1 51.75 374 TYR A O 1
ATOM 2928 N N . LYS A 1 375 ? 12.336 39.781 -1.021 1 56.41 375 LYS A N 1
ATOM 2929 C CA . LYS A 1 375 ? 12.367 40.375 0.314 1 56.41 375 LYS A CA 1
ATOM 2930 C C . LYS A 1 375 ? 13.32 39.594 1.232 1 56.41 375 LYS A C 1
ATOM 2932 O O . LYS A 1 375 ? 13.156 38.406 1.436 1 56.41 375 LYS A O 1
ATOM 2937 N N . GLY A 1 376 ? 14.469 40.156 1.47 1 59.97 376 GLY A N 1
ATOM 2938 C CA . GLY A 1 376 ? 15.453 39.562 2.365 1 59.97 376 GLY A CA 1
ATOM 2939 C C . GLY A 1 376 ? 14.93 39.375 3.777 1 59.97 376 GLY A C 1
ATOM 2940 O O . GLY A 1 376 ? 13.836 39.812 4.105 1 59.97 376 GLY A O 1
ATOM 2941 N N . LEU A 1 377 ? 15.555 38.594 4.535 1 64.81 377 LEU A N 1
ATOM 2942 C CA . LEU A 1 377 ? 15.258 38.406 5.953 1 64.81 377 LEU A CA 1
ATOM 2943 C C . LEU A 1 377 ? 15.25 39.75 6.68 1 64.81 377 LEU A C 1
ATOM 2945 O O . LEU A 1 377 ? 16.094 40.594 6.41 1 64.81 377 LEU A O 1
ATOM 2949 N N . SER A 1 378 ? 14.227 40 7.438 1 65 378 SER A N 1
ATOM 2950 C CA . SER A 1 378 ? 14.195 41.219 8.234 1 65 378 SER A CA 1
ATOM 2951 C C . SER A 1 378 ? 15.406 41.312 9.148 1 65 378 SER A C 1
ATOM 2953 O O . SER A 1 378 ? 16.016 40.312 9.492 1 65 378 SER A O 1
ATOM 2955 N N . ASN A 1 379 ? 15.766 42.5 9.383 1 65.75 379 ASN A N 1
ATOM 2956 C CA . ASN A 1 379 ? 16.906 42.75 10.258 1 65.75 379 ASN A CA 1
ATOM 2957 C C . ASN A 1 379 ? 16.734 42.062 11.617 1 65.75 379 ASN A C 1
ATOM 2959 O O . ASN A 1 379 ? 17.703 41.594 12.195 1 65.75 379 ASN A O 1
ATOM 2963 N N . GLU A 1 380 ? 15.516 42.062 11.93 1 61.62 380 GLU A N 1
ATOM 2964 C CA . GLU A 1 380 ? 15.242 41.438 13.227 1 61.62 380 GLU A CA 1
ATOM 2965 C C . GLU A 1 380 ? 15.531 39.938 13.18 1 61.62 380 GLU A C 1
ATOM 2967 O O . GLU A 1 380 ? 16.172 39.406 14.086 1 61.62 380 GLU A O 1
ATOM 2972 N N . VAL A 1 381 ? 15.117 39.438 12.141 1 63.72 381 VAL A N 1
ATOM 2973 C CA . VAL A 1 381 ? 15.32 38 12 1 63.72 381 VAL A CA 1
ATOM 2974 C C . VAL A 1 381 ? 16.797 37.688 11.797 1 63.72 381 VAL A C 1
ATOM 2976 O O . VAL A 1 381 ? 17.344 36.75 12.367 1 63.72 381 VAL A O 1
ATOM 2979 N N . LEU A 1 382 ? 17.391 38.531 11.086 1 70.69 382 LEU A N 1
ATOM 2980 C CA . LEU A 1 382 ? 18.812 38.375 10.828 1 70.69 382 LEU A CA 1
ATOM 2981 C C . LEU A 1 382 ? 19.609 38.438 12.117 1 70.69 382 LEU A C 1
ATOM 2983 O O . LEU A 1 382 ? 20.516 37.625 12.344 1 70.69 382 LEU A O 1
ATOM 2987 N N . ASN A 1 383 ? 19.219 39.375 12.859 1 70.69 383 ASN A N 1
ATOM 2988 C CA . ASN A 1 383 ? 19.938 39.562 14.109 1 70.69 383 ASN A CA 1
ATOM 2989 C C . ASN A 1 383 ? 19.75 38.375 15.055 1 70.69 383 ASN A C 1
ATOM 2991 O O . ASN A 1 383 ? 20.656 38 15.805 1 70.69 383 ASN A O 1
ATOM 2995 N N . MET A 1 384 ? 18.688 37.812 14.828 1 65.5 384 MET A N 1
ATOM 2996 C CA . MET A 1 384 ? 18.375 36.656 15.688 1 65.5 384 MET A CA 1
ATOM 2997 C C . MET A 1 384 ? 19.125 35.406 15.227 1 65.5 384 MET A C 1
ATOM 2999 O O . MET A 1 384 ? 19.609 34.625 16.047 1 65.5 384 MET A O 1
ATOM 3003 N N . ILE A 1 385 ? 19.219 35.281 14.031 1 65.56 385 ILE A N 1
ATOM 3004 C CA . ILE A 1 385 ? 19.75 34.031 13.508 1 65.56 385 ILE A CA 1
ATOM 3005 C C . ILE A 1 385 ? 21.266 34.156 13.352 1 65.56 385 ILE A C 1
ATOM 3007 O O . ILE A 1 385 ? 21.969 33.156 13.406 1 65.56 385 ILE A O 1
ATOM 3011 N N . LYS A 1 386 ? 21.766 35.344 13.289 1 74.19 386 LYS A N 1
ATOM 3012 C CA . LYS A 1 386 ? 23.156 35.594 12.922 1 74.19 386 LYS A CA 1
ATOM 3013 C C . LYS A 1 386 ? 24.125 34.938 13.898 1 74.19 386 LYS A C 1
ATOM 3015 O O . LYS A 1 386 ? 25.062 34.25 13.484 1 74.19 386 LYS A O 1
ATOM 3020 N N . PRO A 1 387 ? 23.844 35.062 15.117 1 71.06 387 PRO A N 1
ATOM 3021 C CA . PRO A 1 387 ? 24.812 34.438 16.016 1 71.06 387 PRO A CA 1
ATOM 3022 C C . PRO A 1 387 ? 24.891 32.906 15.836 1 71.06 387 PRO A C 1
ATOM 3024 O O . PRO A 1 387 ? 25.984 32.344 15.789 1 71.06 387 PRO A O 1
ATOM 3027 N N . THR A 1 388 ? 23.844 32.344 15.734 1 67.94 388 THR A N 1
ATOM 3028 C CA . THR A 1 388 ? 23.812 30.891 15.562 1 67.94 388 THR A CA 1
ATOM 3029 C C . THR A 1 388 ? 24.406 30.5 14.219 1 67.94 388 THR A C 1
ATOM 3031 O O . THR A 1 388 ? 25.141 29.5 14.117 1 67.94 388 THR A O 1
ATOM 3034 N N . TYR A 1 389 ? 24.047 31.234 13.297 1 72.69 389 TYR A N 1
ATOM 3035 C CA . TYR A 1 389 ? 24.547 30.953 11.953 1 72.69 389 TYR A CA 1
ATOM 3036 C C . TYR A 1 389 ? 26.078 31.094 11.906 1 72.69 389 TYR A C 1
ATOM 3038 O O . TYR A 1 389 ? 26.75 30.25 11.32 1 72.69 389 TYR A O 1
ATOM 3046 N N . LEU A 1 390 ? 26.547 32.156 12.555 1 75.06 390 LEU A N 1
ATOM 3047 C CA . LEU A 1 390 ? 27.984 32.406 12.539 1 75.06 390 LEU A CA 1
ATOM 3048 C C . LEU A 1 390 ? 28.719 31.312 13.32 1 75.06 390 LEU A C 1
ATOM 3050 O O . LEU A 1 390 ? 29.844 30.938 12.977 1 75.06 390 LEU A O 1
ATOM 3054 N N . GLU A 1 391 ? 28.031 30.797 14.227 1 71.12 391 GLU A N 1
ATOM 3055 C CA . GLU A 1 391 ? 28.594 29.656 14.93 1 71.12 391 GLU A CA 1
ATOM 3056 C C . GLU A 1 391 ? 28.734 28.438 14.016 1 71.12 391 GLU A C 1
ATOM 3058 O O . GLU A 1 391 ? 29.719 27.703 14.094 1 71.12 391 GLU A O 1
ATOM 3063 N N . LEU A 1 392 ? 27.812 28.312 13.164 1 66.25 392 LEU A N 1
ATOM 3064 C CA . LEU A 1 392 ? 27.828 27.188 12.234 1 66.25 392 LEU A CA 1
ATOM 3065 C C . LEU A 1 392 ? 28.859 27.406 11.133 1 66.25 392 LEU A C 1
ATOM 3067 O O . LEU A 1 392 ? 29.219 26.469 10.43 1 66.25 392 LEU A O 1
ATOM 3071 N N . CYS A 1 393 ? 29.344 28.656 11.078 1 70 393 CYS A N 1
ATOM 3072 C CA . CYS A 1 393 ? 30.297 29 10.031 1 70 393 CYS A CA 1
ATOM 3073 C C . CYS A 1 393 ? 31.734 28.953 10.562 1 70 393 CYS A C 1
ATOM 3075 O O . CYS A 1 393 ? 32.656 29.391 9.883 1 70 393 CYS A O 1
ATOM 3077 N N . THR A 1 394 ? 31.812 28.453 11.742 1 71.62 394 THR A N 1
ATOM 3078 C CA . THR A 1 394 ? 33.188 28.328 12.273 1 71.62 394 THR A CA 1
ATOM 3079 C C . THR A 1 394 ? 33.969 27.312 11.469 1 71.62 394 THR A C 1
ATOM 3081 O O . THR A 1 394 ? 33.406 26.375 10.891 1 71.62 394 THR A O 1
ATOM 3084 N N . LYS A 1 395 ? 35.219 27.547 11.352 1 72.56 395 LYS A N 1
ATOM 3085 C CA . LYS A 1 395 ? 36.094 26.688 10.57 1 72.56 395 LYS A CA 1
ATOM 3086 C C . LYS A 1 395 ? 36 25.25 11.031 1 72.56 395 LYS A C 1
ATOM 3088 O O . LYS A 1 395 ? 36.031 24.328 10.219 1 72.56 395 LYS A O 1
ATOM 3093 N N . GLU A 1 396 ? 35.875 25.125 12.211 1 67.81 396 GLU A N 1
ATOM 3094 C CA . GLU A 1 396 ? 35.812 23.781 12.773 1 67.81 396 GLU A CA 1
ATOM 3095 C C . GLU A 1 396 ? 34.562 23.016 12.258 1 67.81 396 GLU A C 1
ATOM 3097 O O . GLU A 1 396 ? 34.688 21.859 11.867 1 67.81 396 GLU A O 1
ATOM 3102 N N . LEU A 1 397 ? 33.531 23.75 12.234 1 63.88 397 LEU A N 1
ATOM 3103 C CA . LEU A 1 397 ? 32.281 23.109 11.805 1 63.88 397 LEU A CA 1
ATOM 3104 C C . LEU A 1 397 ? 32.25 22.953 10.289 1 63.88 397 LEU A C 1
ATOM 3106 O O . LEU A 1 397 ? 31.766 21.953 9.766 1 63.88 397 LEU A O 1
ATOM 3110 N N . LEU A 1 398 ? 32.812 23.953 9.648 1 67 398 LEU A N 1
ATOM 3111 C CA . LEU A 1 398 ? 32.781 23.969 8.188 1 67 398 LEU A CA 1
ATOM 3112 C C . LEU A 1 398 ? 33.719 22.922 7.598 1 67 398 LEU A C 1
ATOM 3114 O O . LEU A 1 398 ? 33.5 22.453 6.48 1 67 398 LEU A O 1
ATOM 3118 N N . THR A 1 399 ? 34.688 22.656 8.305 1 65 399 THR A N 1
ATOM 3119 C CA . THR A 1 399 ? 35.594 21.609 7.832 1 65 399 THR A CA 1
ATOM 3120 C C . THR A 1 399 ? 34.844 20.297 7.613 1 65 399 THR A C 1
ATOM 3122 O O . THR A 1 399 ? 35.188 19.531 6.699 1 65 399 THR A O 1
ATOM 3125 N N . LYS A 1 400 ? 33.812 20.281 8.289 1 58.38 400 LYS A N 1
ATOM 3126 C CA . LYS A 1 400 ? 33.031 19.062 8.234 1 58.38 400 LYS A CA 1
ATOM 3127 C C . LYS A 1 400 ? 32.188 19.016 6.973 1 58.38 400 LYS A C 1
ATOM 3129 O O . LYS A 1 400 ? 31.734 17.953 6.543 1 58.38 400 LYS A O 1
ATOM 3134 N N . CYS A 1 401 ? 31.969 20.188 6.438 1 59.91 401 CYS A N 1
ATOM 3135 C CA . CYS A 1 401 ? 31.109 20.312 5.262 1 59.91 401 CYS A CA 1
ATOM 3136 C C . CYS A 1 401 ? 31.938 20.312 3.984 1 59.91 401 CYS A C 1
ATOM 3138 O O . CYS A 1 401 ? 31.391 20.422 2.885 1 59.91 401 CYS A O 1
ATOM 3140 N N . LEU A 1 402 ? 33.188 20.281 4.133 1 56.34 402 LEU A N 1
ATOM 3141 C CA . LEU A 1 402 ? 34.094 20.469 2.996 1 56.34 402 LEU A CA 1
ATOM 3142 C C . LEU A 1 402 ? 33.875 19.391 1.936 1 56.34 402 LEU A C 1
ATOM 3144 O O . LEU A 1 402 ? 34.156 19.609 0.757 1 56.34 402 LEU A O 1
ATOM 3148 N N . HIS A 1 403 ? 33.25 18.406 2.348 1 52.97 403 HIS A N 1
ATOM 3149 C CA . HIS A 1 403 ? 33.125 17.312 1.39 1 52.97 403 HIS A CA 1
ATOM 3150 C C . HIS A 1 403 ? 31.875 17.469 0.555 1 52.97 403 HIS A C 1
ATOM 3152 O O . HIS A 1 403 ? 31.672 16.734 -0.421 1 52.97 403 HIS A O 1
ATOM 3158 N N . GLY A 1 404 ? 30.984 18.547 0.744 1 53.5 404 GLY A N 1
ATOM 3159 C CA . GLY A 1 404 ? 29.844 18.906 -0.092 1 53.5 404 GLY A CA 1
ATOM 3160 C C . GLY A 1 404 ? 28.812 17.797 -0.182 1 53.5 404 GLY A C 1
ATOM 3161 O O . GLY A 1 404 ? 28.094 17.688 -1.179 1 53.5 404 GLY A O 1
ATOM 3162 N N . LYS A 1 405 ? 28.781 16.953 0.699 1 54.5 405 LYS A N 1
ATOM 3163 C CA . LYS A 1 405 ? 27.922 15.781 0.57 1 54.5 405 LYS A CA 1
ATOM 3164 C C . LYS A 1 405 ? 26.484 16.109 1.013 1 54.5 405 LYS A C 1
ATOM 3166 O O . LYS A 1 405 ? 26.266 17.031 1.802 1 54.5 405 LYS A O 1
ATOM 3171 N N . THR A 1 406 ? 25.484 15.742 0.175 1 56.75 406 THR A N 1
ATOM 3172 C CA . THR A 1 406 ? 24.062 16.031 0.386 1 56.75 406 THR A CA 1
ATOM 3173 C C . THR A 1 406 ? 23.391 14.867 1.102 1 56.75 406 THR A C 1
ATOM 3175 O O . THR A 1 406 ? 23.969 13.789 1.243 1 56.75 406 THR A O 1
ATOM 3178 N N . GLN A 1 407 ? 22.281 15.164 1.744 1 61.88 407 GLN A N 1
ATOM 3179 C CA . GLN A 1 407 ? 21.453 14.188 2.457 1 61.88 407 GLN A CA 1
ATOM 3180 C C . GLN A 1 407 ? 20.531 13.438 1.498 1 61.88 407 GLN A C 1
ATOM 3182 O O . GLN A 1 407 ? 19.625 12.727 1.931 1 61.88 407 GLN A O 1
ATOM 3187 N N . ASN A 1 408 ? 20.812 13.461 0.244 1 66.19 408 ASN A N 1
ATOM 3188 C CA . ASN A 1 408 ? 19.938 12.859 -0.761 1 66.19 408 ASN A CA 1
ATOM 3189 C C . ASN A 1 408 ? 19.906 11.336 -0.625 1 66.19 408 ASN A C 1
ATOM 3191 O O . ASN A 1 408 ? 18.859 10.719 -0.809 1 66.19 408 ASN A O 1
ATOM 3195 N N . SER A 1 409 ? 21.047 10.789 -0.219 1 77.25 409 SER A N 1
ATOM 3196 C CA . SER A 1 409 ? 21.094 9.336 -0.075 1 77.25 409 SER A CA 1
ATOM 3197 C C . SER A 1 409 ? 20.219 8.859 1.077 1 77.25 409 SER A C 1
ATOM 3199 O O . SER A 1 409 ? 19.562 7.816 0.983 1 77.25 409 SER A O 1
ATOM 3201 N N . ASN A 1 410 ? 20.172 9.625 2.092 1 83.69 410 ASN A N 1
ATOM 3202 C CA . ASN A 1 410 ? 19.328 9.281 3.229 1 83.69 410 ASN A CA 1
ATOM 3203 C C . ASN A 1 410 ? 17.844 9.312 2.855 1 83.69 410 ASN A C 1
ATOM 3205 O O . ASN A 1 410 ? 17.078 8.445 3.273 1 83.69 410 ASN A O 1
ATOM 3209 N N . GLU A 1 411 ? 17.5 10.297 2.045 1 83.06 411 GLU A N 1
ATOM 3210 C CA . GLU A 1 411 ? 16.109 10.398 1.603 1 83.06 411 GLU A CA 1
ATOM 3211 C C . GLU A 1 411 ? 15.719 9.211 0.724 1 83.06 411 GLU A C 1
ATOM 3213 O O . GLU A 1 411 ? 14.594 8.719 0.793 1 83.06 411 GLU A O 1
ATOM 3218 N N . CYS A 1 412 ? 16.641 8.805 -0.076 1 86.25 412 CYS A N 1
ATOM 3219 C CA . CYS A 1 412 ? 16.391 7.637 -0.913 1 86.25 412 CYS A CA 1
ATOM 3220 C C . CYS A 1 412 ? 16.156 6.398 -0.06 1 86.25 412 CYS A C 1
ATOM 3222 O O . CYS A 1 412 ? 15.227 5.633 -0.317 1 86.25 412 CYS A O 1
ATOM 3224 N N . LEU A 1 413 ? 17 6.223 0.91 1 92.69 413 LEU A N 1
ATOM 3225 C CA . LEU A 1 413 ? 16.812 5.082 1.799 1 92.69 413 LEU A CA 1
ATOM 3226 C C . LEU A 1 413 ? 15.461 5.156 2.506 1 92.69 413 LEU A C 1
ATOM 3228 O O . LEU A 1 413 ? 14.75 4.152 2.609 1 92.69 413 LEU A O 1
ATOM 3232 N N . ASN A 1 414 ? 15.164 6.348 3.018 1 91.5 414 ASN A N 1
ATOM 3233 C CA . ASN A 1 414 ? 13.875 6.527 3.676 1 91.5 414 ASN A CA 1
ATOM 3234 C C . ASN A 1 414 ? 12.719 6.125 2.764 1 91.5 414 ASN A C 1
ATOM 3236 O O . ASN A 1 414 ? 11.758 5.5 3.213 1 91.5 414 ASN A O 1
ATOM 3240 N N . GLY A 1 415 ? 12.859 6.5 1.514 1 90.19 415 GLY A N 1
ATOM 3241 C CA . GLY A 1 415 ? 11.844 6.105 0.548 1 90.19 415 GLY A CA 1
ATOM 3242 C C . GLY A 1 415 ? 11.688 4.602 0.435 1 90.19 415 GLY A C 1
ATOM 3243 O O . GLY A 1 415 ? 10.562 4.094 0.362 1 90.19 415 GLY A O 1
ATOM 3244 N N . VAL A 1 416 ? 12.805 3.908 0.436 1 93.06 416 VAL A N 1
ATOM 3245 C CA . VAL A 1 416 ? 12.773 2.453 0.322 1 93.06 416 VAL A CA 1
ATOM 3246 C C . VAL A 1 416 ? 12.148 1.851 1.58 1 93.06 416 VAL A C 1
ATOM 3248 O O . VAL A 1 416 ? 11.375 0.894 1.5 1 93.06 416 VAL A O 1
ATOM 3251 N N . ILE A 1 417 ? 12.461 2.404 2.719 1 95.19 417 ILE A N 1
ATOM 3252 C CA . ILE A 1 417 ? 11.914 1.921 3.982 1 95.19 417 ILE A CA 1
ATOM 3253 C C . ILE A 1 417 ? 10.391 2.045 3.973 1 95.19 417 ILE A C 1
ATOM 3255 O O . ILE A 1 417 ? 9.68 1.084 4.277 1 95.19 417 ILE A O 1
ATOM 3259 N N . TRP A 1 418 ? 9.953 3.162 3.568 1 92.75 418 TRP A N 1
ATOM 3260 C CA . TRP A 1 418 ? 8.516 3.42 3.676 1 92.75 418 TRP A CA 1
ATOM 3261 C C . TRP A 1 418 ? 7.762 2.756 2.531 1 92.75 418 TRP A C 1
ATOM 3263 O O . TRP A 1 418 ? 6.527 2.725 2.533 1 92.75 418 TRP A O 1
ATOM 3273 N N . GLN A 1 419 ? 8.477 2.211 1.556 1 90.94 419 GLN A N 1
ATOM 3274 C CA . GLN A 1 419 ? 7.863 1.319 0.58 1 90.94 419 GLN A CA 1
ATOM 3275 C C . GLN A 1 419 ? 7.543 -0.039 1.198 1 90.94 419 GLN A C 1
ATOM 3277 O O . GLN A 1 419 ? 6.602 -0.712 0.778 1 90.94 419 GLN A O 1
ATOM 3282 N N . ARG A 1 420 ? 8.391 -0.392 2.141 1 93.69 420 ARG A N 1
ATOM 3283 C CA . ARG A 1 420 ? 8.211 -1.681 2.805 1 93.69 420 ARG A CA 1
ATOM 3284 C C . ARG A 1 420 ? 7.203 -1.577 3.941 1 93.69 420 ARG A C 1
ATOM 3286 O O . ARG A 1 420 ? 6.555 -2.564 4.293 1 93.69 420 ARG A O 1
ATOM 3293 N N . VAL A 1 421 ? 7.207 -0.436 4.555 1 92.56 421 VAL A N 1
ATOM 3294 C CA . VAL A 1 421 ? 6.297 -0.139 5.652 1 92.56 421 VAL A CA 1
ATOM 3295 C C . VAL A 1 421 ? 5.594 1.191 5.398 1 92.56 421 VAL A C 1
ATOM 3297 O O . VAL A 1 421 ? 6.156 2.258 5.66 1 92.56 421 VAL A O 1
ATOM 3300 N N . LEU A 1 422 ? 4.371 1.126 5.09 1 88.31 422 LEU A N 1
ATOM 3301 C CA . LEU A 1 422 ? 3.648 2.332 4.703 1 88.31 422 LEU A CA 1
ATOM 3302 C C . LEU A 1 422 ? 3.516 3.291 5.879 1 88.31 422 LEU A C 1
ATOM 3304 O O . LEU A 1 422 ? 3.289 2.861 7.012 1 88.31 422 LEU A O 1
ATOM 3308 N N . LYS A 1 423 ? 3.602 4.562 5.617 1 84.75 423 LYS A N 1
ATOM 3309 C CA . LYS A 1 423 ? 3.52 5.59 6.648 1 84.75 423 LYS A CA 1
ATOM 3310 C C . LYS A 1 423 ? 2.09 5.738 7.164 1 84.75 423 LYS A C 1
ATOM 3312 O O . LYS A 1 423 ? 1.874 6.141 8.305 1 84.75 423 LYS A O 1
ATOM 3317 N N . GLU A 1 424 ? 1.154 5.371 6.387 1 78.62 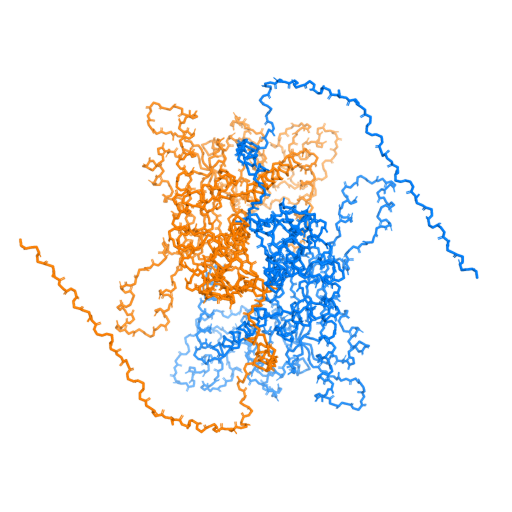424 GLU A N 1
ATOM 3318 C CA . GLU A 1 424 ? -0.25 5.602 6.707 1 78.62 424 GLU A CA 1
ATOM 3319 C C . GLU A 1 424 ? -0.781 4.535 7.664 1 78.62 424 GLU A C 1
ATOM 3321 O O . GLU A 1 424 ? -1.824 4.723 8.289 1 78.62 424 GLU A O 1
ATOM 3326 N N . VAL A 1 425 ? -0.056 3.479 7.738 1 84.81 425 VAL A N 1
ATOM 3327 C CA . VAL A 1 425 ? -0.507 2.383 8.594 1 84.81 425 VAL A CA 1
ATOM 3328 C C . VAL A 1 425 ? 0.486 2.174 9.734 1 84.81 425 VAL A C 1
ATOM 3330 O O . VAL A 1 425 ? 1.658 1.873 9.492 1 84.81 425 VAL A O 1
ATOM 3333 N N . PHE A 1 426 ? -0.059 2.334 10.906 1 87.19 426 PHE A N 1
ATOM 3334 C CA . PHE A 1 426 ? 0.807 2.131 12.062 1 87.19 426 PHE A CA 1
ATOM 3335 C C . PHE A 1 426 ? 1.203 0.666 12.188 1 87.19 426 PHE A C 1
ATOM 3337 O O . PHE A 1 426 ? 0.374 -0.226 12 1 87.19 426 PHE A O 1
ATOM 3344 N N . VAL A 1 427 ? 2.416 0.425 12.461 1 90.75 427 VAL A N 1
ATOM 3345 C CA . VAL A 1 427 ? 2.908 -0.939 12.625 1 90.75 427 VAL A CA 1
ATOM 3346 C C . VAL A 1 427 ? 3.709 -1.048 13.922 1 90.75 427 VAL A C 1
ATOM 3348 O O . VAL A 1 427 ? 4.242 -0.051 14.414 1 90.75 427 VAL A O 1
ATOM 3351 N N . CYS A 1 428 ? 3.752 -2.252 14.422 1 90.31 428 CYS A N 1
ATOM 3352 C CA . CYS A 1 428 ? 4.543 -2.518 15.617 1 90.31 428 CYS A CA 1
ATOM 3353 C C . CYS A 1 428 ? 6.027 -2.602 15.281 1 90.31 428 CYS A C 1
ATOM 3355 O O . CYS A 1 428 ? 6.398 -2.684 14.109 1 90.31 428 CYS A O 1
ATOM 3357 N N . LEU A 1 429 ? 6.84 -2.59 16.344 1 93.19 429 LEU A N 1
ATOM 3358 C CA . LEU A 1 429 ? 8.289 -2.533 16.219 1 93.19 429 LEU A CA 1
ATOM 3359 C C . LEU A 1 429 ? 8.805 -3.689 15.359 1 93.19 429 LEU A C 1
ATOM 3361 O O . LEU A 1 429 ? 9.688 -3.504 14.523 1 93.19 429 LEU A O 1
ATOM 3365 N N . LYS A 1 430 ? 8.266 -4.789 15.555 1 91.12 430 LYS A N 1
ATOM 3366 C CA . LYS A 1 430 ? 8.734 -5.969 14.836 1 91.12 430 LYS A CA 1
ATOM 3367 C C . LYS A 1 430 ? 8.555 -5.801 13.328 1 91.12 430 LYS A C 1
ATOM 3369 O O . LYS A 1 430 ? 9.469 -6.086 12.555 1 91.12 430 LYS A O 1
ATOM 3374 N N . THR A 1 431 ? 7.395 -5.379 12.953 1 93.19 431 THR A N 1
ATOM 3375 C CA . THR A 1 431 ? 7.105 -5.152 11.539 1 93.19 431 THR A CA 1
ATOM 3376 C C . THR A 1 431 ? 7.973 -4.023 10.984 1 93.19 431 THR A C 1
ATOM 3378 O O . THR A 1 431 ? 8.469 -4.109 9.859 1 93.19 431 THR A O 1
ATOM 3381 N N . LEU A 1 432 ? 8.141 -3.018 11.797 1 95.25 432 LEU A N 1
ATOM 3382 C CA . LEU A 1 432 ? 8.984 -1.895 11.398 1 95.25 432 LEU A CA 1
ATOM 3383 C C . LEU A 1 432 ? 10.422 -2.352 11.156 1 95.25 432 LEU A C 1
ATOM 3385 O O . LEU A 1 432 ? 11.039 -1.968 10.156 1 95.25 432 LEU A O 1
ATOM 3389 N N . LYS A 1 433 ? 10.875 -3.154 12.078 1 96 433 LYS A N 1
ATOM 3390 C CA . LYS A 1 433 ? 12.227 -3.689 11.945 1 96 433 LYS A CA 1
ATOM 3391 C C . LYS A 1 433 ? 12.367 -4.535 10.688 1 96 433 LYS A C 1
ATOM 3393 O O . LYS A 1 433 ? 13.344 -4.398 9.945 1 96 433 LYS A O 1
ATOM 3398 N N . SER A 1 434 ? 11.414 -5.328 10.445 1 95.75 434 SER A N 1
ATOM 3399 C CA . SER A 1 434 ? 11.453 -6.195 9.266 1 95.75 434 SER A CA 1
ATOM 3400 C C . SER A 1 434 ? 11.508 -5.383 7.98 1 95.75 434 SER A C 1
ATOM 3402 O O . SER A 1 434 ? 12.312 -5.676 7.09 1 95.75 434 SER A O 1
ATOM 3404 N N . GLY A 1 435 ? 10.648 -4.445 7.906 1 96.5 435 GLY A N 1
ATOM 3405 C CA . GLY A 1 435 ? 10.625 -3.607 6.719 1 96.5 435 GLY A CA 1
ATOM 3406 C C . GLY A 1 435 ? 11.875 -2.771 6.551 1 96.5 435 GLY A C 1
ATOM 3407 O O . GLY A 1 435 ? 12.43 -2.68 5.449 1 96.5 435 GLY A O 1
ATOM 3408 N N . ALA A 1 436 ? 12.383 -2.152 7.617 1 97.56 436 ALA A N 1
ATOM 3409 C CA . ALA A 1 436 ? 13.547 -1.275 7.559 1 97.56 436 ALA A CA 1
ATOM 3410 C C . ALA A 1 436 ? 14.812 -2.066 7.227 1 97.56 436 ALA A C 1
ATOM 3412 O O . ALA A 1 436 ? 15.617 -1.64 6.395 1 97.56 436 ALA A O 1
ATOM 3413 N N . LEU A 1 437 ? 14.93 -3.184 7.898 1 98.19 437 LEU A N 1
ATOM 3414 C CA . LEU A 1 437 ? 16.109 -4.008 7.66 1 98.19 437 LEU A CA 1
ATOM 3415 C C . LEU A 1 437 ? 16.094 -4.574 6.246 1 98.19 437 LEU A C 1
ATOM 3417 O O . LEU A 1 437 ? 17.141 -4.676 5.605 1 98.19 437 LEU A O 1
ATOM 3421 N N . ASP A 1 438 ? 14.953 -4.973 5.785 1 97.75 438 ASP A N 1
ATOM 3422 C CA . ASP A 1 438 ? 14.836 -5.422 4.402 1 97.75 438 ASP A CA 1
ATOM 3423 C C . ASP A 1 438 ? 15.227 -4.309 3.43 1 97.75 438 ASP A C 1
ATOM 3425 O O . ASP A 1 438 ? 15.852 -4.57 2.4 1 97.75 438 ASP A O 1
ATOM 3429 N N . ALA A 1 439 ? 14.812 -3.121 3.734 1 97 439 ALA A N 1
ATOM 3430 C CA . ALA A 1 439 ? 15.172 -1.96 2.92 1 97 439 ALA A CA 1
ATOM 3431 C C . ALA A 1 439 ? 16.688 -1.754 2.887 1 97 439 ALA A C 1
ATOM 3433 O O . ALA A 1 439 ? 17.25 -1.431 1.839 1 97 439 ALA A O 1
ATOM 3434 N N . VAL A 1 440 ? 17.312 -1.939 4.02 1 96.94 440 VAL A N 1
ATOM 3435 C CA . VAL A 1 440 ? 18.75 -1.787 4.113 1 96.94 440 VAL A CA 1
ATOM 3436 C C . VAL A 1 440 ? 19.438 -2.811 3.213 1 96.94 440 VAL A C 1
ATOM 3438 O O . VAL A 1 440 ? 20.391 -2.48 2.5 1 96.94 440 VAL A O 1
ATOM 3441 N N . ILE A 1 441 ? 18.969 -4.02 3.289 1 96.62 441 ILE A N 1
ATOM 3442 C CA . ILE A 1 441 ? 19.531 -5.086 2.467 1 96.62 441 ILE A CA 1
ATOM 3443 C C . ILE A 1 441 ? 19.453 -4.695 0.992 1 96.62 441 ILE A C 1
ATOM 3445 O O . ILE A 1 441 ? 20.438 -4.793 0.265 1 96.62 441 ILE A O 1
ATOM 3449 N N . GLN A 1 442 ? 18.281 -4.289 0.582 1 94.56 442 GLN A N 1
ATOM 3450 C CA . GLN A 1 442 ? 18.094 -3.916 -0.815 1 94.56 442 GLN A CA 1
ATOM 3451 C C . GLN A 1 442 ? 18.938 -2.701 -1.184 1 94.56 442 GLN A C 1
ATOM 3453 O O . GLN A 1 442 ? 19.469 -2.623 -2.291 1 94.56 442 GLN A O 1
ATOM 3458 N N . PHE A 1 443 ? 18.984 -1.734 -0.284 1 94 443 PHE A N 1
ATOM 3459 C CA . PHE A 1 443 ? 19.703 -0.5 -0.554 1 94 443 PHE A CA 1
ATOM 3460 C C . PHE A 1 443 ? 21.203 -0.776 -0.729 1 94 443 PHE A C 1
ATOM 3462 O O . PHE A 1 443 ? 21.828 -0.222 -1.628 1 94 443 PHE A O 1
ATOM 3469 N N . ASN A 1 444 ? 21.75 -1.644 0.104 1 94 444 ASN A N 1
ATOM 3470 C CA . ASN A 1 444 ? 23.188 -1.946 0.081 1 94 444 ASN A CA 1
ATOM 3471 C C . ASN A 1 444 ? 23.531 -2.904 -1.054 1 94 444 ASN A C 1
ATOM 3473 O O . ASN A 1 444 ? 24.594 -2.783 -1.668 1 94 444 ASN A O 1
ATOM 3477 N N . ASN A 1 445 ? 22.594 -3.891 -1.291 1 91.62 445 ASN A N 1
ATOM 3478 C CA . ASN A 1 445 ? 22.984 -4.996 -2.168 1 91.62 445 ASN A CA 1
ATOM 3479 C C . ASN A 1 445 ? 22 -5.156 -3.322 1 91.62 445 ASN A C 1
ATOM 3481 O O . ASN A 1 445 ? 22.016 -6.168 -4.023 1 91.62 445 ASN A O 1
ATOM 3485 N N . ARG A 1 446 ? 21.125 -4.219 -3.449 1 90.44 446 ARG A N 1
ATOM 3486 C CA . ARG A 1 446 ? 20.078 -4.316 -4.465 1 90.44 446 ARG A CA 1
ATOM 3487 C C . ARG A 1 446 ? 19.281 -5.609 -4.309 1 90.44 446 ARG A C 1
ATOM 3489 O O . ARG A 1 446 ? 19.109 -6.105 -3.193 1 90.44 446 ARG A O 1
ATOM 3496 N N . TYR A 1 447 ? 18.812 -6.16 -5.371 1 92.88 447 TYR A N 1
ATOM 3497 C CA . TYR A 1 447 ? 17.922 -7.309 -5.219 1 92.88 447 TYR A CA 1
ATOM 3498 C C . TYR A 1 447 ? 18.719 -8.594 -5.039 1 92.88 447 TYR A C 1
ATOM 3500 O O . TYR A 1 447 ? 18.156 -9.641 -4.719 1 92.88 447 TYR A O 1
ATOM 3508 N N . LYS A 1 448 ? 20.016 -8.547 -5.207 1 90.94 448 LYS A N 1
ATOM 3509 C CA . LYS A 1 448 ? 20.859 -9.68 -4.82 1 90.94 448 LYS A CA 1
ATOM 3510 C C . LYS A 1 448 ? 20.734 -9.977 -3.33 1 90.94 448 LYS A C 1
ATOM 3512 O O . LYS A 1 448 ? 20.781 -11.141 -2.918 1 90.94 448 LYS A O 1
ATOM 3517 N N . GLY A 1 449 ? 20.641 -8.883 -2.58 1 92.62 449 GLY A N 1
ATOM 3518 C CA . GLY A 1 449 ? 20.406 -9.078 -1.156 1 92.62 449 GLY A CA 1
ATOM 3519 C C . GLY A 1 449 ? 19.125 -9.82 -0.858 1 92.62 449 GLY A C 1
ATOM 3520 O O . GLY A 1 449 ? 19.078 -10.648 0.057 1 92.62 449 GLY A O 1
ATOM 3521 N N . CYS A 1 450 ? 18.094 -9.578 -1.635 1 93.62 450 CYS A N 1
ATOM 3522 C CA . CYS A 1 450 ? 16.812 -10.258 -1.446 1 93.62 450 CYS A CA 1
ATOM 3523 C C . CYS A 1 450 ? 16.938 -11.734 -1.779 1 93.62 450 CYS A C 1
ATOM 3525 O O . CYS A 1 450 ? 16.281 -12.57 -1.152 1 93.62 450 CYS A O 1
ATOM 3527 N N . VAL A 1 451 ? 17.75 -12.039 -2.775 1 94.56 451 VAL A N 1
ATOM 3528 C CA . VAL A 1 451 ? 17.984 -13.43 -3.156 1 94.56 451 VAL A CA 1
ATOM 3529 C C . VAL A 1 451 ? 18.672 -14.172 -2.01 1 94.56 451 VAL A C 1
ATOM 3531 O O . VAL A 1 451 ? 18.391 -15.352 -1.773 1 94.56 451 VAL A O 1
ATOM 3534 N N . GLU A 1 452 ? 19.547 -13.469 -1.305 1 94.75 452 GLU A N 1
ATOM 3535 C CA . GLU A 1 452 ? 20.234 -14.062 -0.164 1 94.75 452 GLU A CA 1
ATOM 3536 C C . GLU A 1 452 ? 19.25 -14.453 0.933 1 94.75 452 GLU A C 1
ATOM 3538 O O . GLU A 1 452 ? 19.438 -15.445 1.632 1 94.75 452 GLU A O 1
ATOM 3543 N N . ILE A 1 453 ? 18.203 -13.734 1.049 1 96.06 453 ILE A N 1
ATOM 3544 C CA . ILE A 1 453 ? 17.172 -14.062 2.021 1 96.06 453 ILE A CA 1
ATOM 3545 C C . ILE A 1 453 ? 16.531 -15.406 1.666 1 96.06 453 ILE A C 1
ATOM 3547 O O . ILE A 1 453 ? 16.359 -16.266 2.533 1 96.06 453 ILE A O 1
ATOM 3551 N N . PHE A 1 454 ? 16.266 -15.578 0.398 1 94.88 454 PHE A N 1
ATOM 3552 C CA . PHE A 1 454 ? 15.695 -16.844 -0.048 1 94.88 454 PHE A CA 1
ATOM 3553 C C . PHE A 1 454 ? 16.656 -18 0.228 1 94.88 454 PHE A C 1
ATOM 3555 O O . PHE A 1 454 ? 16.25 -19.047 0.722 1 94.88 454 PHE A O 1
ATOM 3562 N N . LYS A 1 455 ? 17.875 -17.75 -0.057 1 92.94 455 LYS A N 1
ATOM 3563 C CA . LYS A 1 455 ? 18.875 -18.797 0.148 1 92.94 455 LYS A CA 1
ATOM 3564 C C . LYS A 1 455 ? 18.969 -19.188 1.62 1 92.94 455 LYS A C 1
ATOM 3566 O O . LYS A 1 455 ? 19.031 -20.375 1.951 1 92.94 455 LYS A O 1
ATOM 3571 N N . LYS A 1 456 ? 18.938 -18.219 2.469 1 94.62 456 LYS A N 1
ATOM 3572 C CA . LYS A 1 456 ? 19.016 -18.484 3.902 1 94.62 456 LYS A CA 1
ATOM 3573 C C . LYS A 1 456 ? 17.766 -19.219 4.395 1 94.62 456 LYS A C 1
ATOM 3575 O O . LYS A 1 456 ? 17.828 -19.953 5.375 1 94.62 456 LYS A O 1
ATOM 3580 N N . LEU A 1 457 ? 16.703 -19.016 3.713 1 94.38 457 LEU A N 1
ATOM 3581 C CA . LEU A 1 457 ? 15.453 -19.719 4.02 1 94.38 457 LEU A CA 1
ATOM 3582 C C . LEU A 1 457 ? 15.438 -21.109 3.385 1 94.38 457 LEU A C 1
ATOM 3584 O O . LEU A 1 457 ? 14.461 -21.844 3.52 1 94.38 457 LEU A O 1
ATOM 3588 N N . ASN A 1 458 ? 16.453 -21.406 2.631 1 92.69 458 ASN A N 1
ATOM 3589 C CA . ASN A 1 458 ? 16.578 -22.656 1.891 1 92.69 458 ASN A CA 1
ATOM 3590 C C . ASN A 1 458 ? 15.531 -22.766 0.786 1 92.69 458 ASN A C 1
ATOM 3592 O O . ASN A 1 458 ? 14.945 -23.828 0.578 1 92.69 458 ASN A O 1
ATOM 3596 N N . ILE A 1 459 ? 15.219 -21.641 0.238 1 93.06 459 ILE A N 1
ATOM 3597 C CA . ILE A 1 459 ? 14.32 -21.578 -0.905 1 93.06 459 ILE A CA 1
ATOM 3598 C C . ILE A 1 459 ? 15.102 -21.219 -2.164 1 93.06 459 ILE A C 1
ATOM 3600 O O . ILE A 1 459 ? 15.883 -20.25 -2.162 1 93.06 459 ILE A O 1
ATOM 3604 N N . THR A 1 460 ? 14.945 -21.953 -3.125 1 88.94 460 THR A N 1
ATOM 3605 C CA . THR A 1 460 ? 15.555 -21.594 -4.402 1 88.94 460 THR A CA 1
ATOM 3606 C C . THR A 1 460 ? 14.797 -20.453 -5.062 1 88.94 460 THR A C 1
ATOM 3608 O O . THR A 1 460 ? 13.578 -20.516 -5.234 1 88.94 460 THR A O 1
ATOM 3611 N N . PRO A 1 461 ? 15.414 -19.312 -5.336 1 91.19 461 PRO A N 1
ATOM 3612 C CA . PRO A 1 461 ? 14.719 -18.156 -5.891 1 91.19 461 PRO A CA 1
ATOM 3613 C C . PRO A 1 461 ? 13.891 -18.5 -7.125 1 91.19 461 PRO A C 1
ATOM 3615 O O . PRO A 1 461 ? 12.688 -18.203 -7.168 1 91.19 461 PRO A O 1
ATOM 3618 N N . GLY A 1 462 ? 14.477 -19.266 -8.148 1 90.94 462 GLY A N 1
ATOM 3619 C CA . GLY A 1 462 ? 13.742 -19.688 -9.336 1 90.94 462 GLY A CA 1
ATOM 3620 C C . GLY A 1 462 ? 13.898 -18.719 -10.5 1 90.94 462 GLY A C 1
ATOM 3621 O O . GLY A 1 462 ? 14.453 -17.641 -10.344 1 90.94 462 GLY A O 1
ATOM 3622 N N . TYR A 1 463 ? 13.406 -19.047 -11.594 1 90.88 463 TYR A N 1
ATOM 3623 C CA . TYR A 1 463 ? 13.617 -18.359 -12.867 1 90.88 463 TYR A CA 1
ATOM 3624 C C . TYR A 1 463 ? 12.953 -17 -12.859 1 90.88 463 TYR A C 1
ATOM 3626 O O . TYR A 1 463 ? 13.609 -15.977 -13.117 1 90.88 463 TYR A O 1
ATOM 3634 N N . PHE A 1 464 ? 11.68 -16.953 -12.578 1 93.38 464 PHE A N 1
ATOM 3635 C CA . PHE A 1 464 ? 10.93 -15.703 -12.672 1 93.38 464 PHE A CA 1
ATOM 3636 C C . PHE A 1 464 ? 11.391 -14.719 -11.602 1 93.38 464 PHE A C 1
ATOM 3638 O O . PHE A 1 464 ? 11.391 -13.508 -11.828 1 93.38 464 PHE A O 1
ATOM 3645 N N . THR A 1 465 ? 11.781 -15.211 -10.438 1 95.19 465 THR A N 1
ATOM 3646 C CA . THR A 1 465 ? 12.297 -14.344 -9.383 1 95.19 465 THR A CA 1
ATOM 3647 C C . THR A 1 465 ? 13.578 -13.648 -9.82 1 95.19 465 THR A C 1
ATOM 3649 O O . THR A 1 465 ? 13.688 -12.422 -9.742 1 95.19 465 THR A O 1
ATOM 3652 N N . LEU A 1 466 ? 14.484 -14.422 -10.336 1 93.62 466 LEU A N 1
ATOM 3653 C CA . LEU A 1 466 ? 15.773 -13.883 -10.75 1 93.62 466 LEU A CA 1
ATOM 3654 C C . LEU A 1 466 ? 15.609 -12.914 -11.922 1 93.62 466 LEU A C 1
ATOM 3656 O O . LEU A 1 466 ? 16.219 -11.844 -11.938 1 93.62 466 LEU A O 1
ATOM 3660 N N . LYS A 1 467 ? 14.805 -13.312 -12.828 1 92.38 467 LYS A N 1
ATOM 3661 C CA . LYS A 1 467 ? 14.578 -12.469 -13.992 1 92.38 467 LYS A CA 1
ATOM 3662 C C . LYS A 1 467 ? 13.93 -11.141 -13.594 1 92.38 467 LYS A C 1
ATOM 3664 O O . LYS A 1 467 ? 14.328 -10.078 -14.086 1 92.38 467 LYS A O 1
ATOM 3669 N N . SER A 1 468 ? 12.961 -11.211 -12.766 1 94.19 468 SER A N 1
ATOM 3670 C CA . SER A 1 468 ? 12.273 -10.008 -12.32 1 94.19 468 SER A CA 1
ATOM 3671 C C . SER A 1 468 ? 13.195 -9.102 -11.508 1 94.19 468 SER A C 1
ATOM 3673 O O . SER A 1 468 ? 13.211 -7.887 -11.703 1 94.19 468 SER A O 1
ATOM 3675 N N . TYR A 1 469 ? 13.922 -9.688 -10.602 1 93.5 469 TYR A N 1
ATOM 3676 C CA . TYR A 1 469 ? 14.836 -8.914 -9.766 1 93.5 469 TYR A CA 1
ATOM 3677 C C . TYR A 1 469 ? 15.914 -8.234 -10.609 1 93.5 469 TYR A C 1
ATOM 3679 O O . TYR A 1 469 ? 16.281 -7.086 -10.359 1 93.5 469 TYR A O 1
ATOM 3687 N N . LYS A 1 470 ? 16.359 -8.938 -11.594 1 91.69 470 LYS A N 1
ATOM 3688 C CA . LYS A 1 470 ? 17.312 -8.352 -12.523 1 91.69 470 LYS A CA 1
ATOM 3689 C C . LYS A 1 470 ? 16.703 -7.152 -13.25 1 91.69 470 LYS A C 1
ATOM 3691 O O . LYS A 1 470 ? 17.344 -6.102 -13.367 1 91.69 470 LYS A O 1
ATOM 3696 N N . HIS A 1 471 ? 15.531 -7.355 -13.703 1 92.38 471 HIS A N 1
ATOM 3697 C CA . HIS A 1 471 ? 14.828 -6.297 -14.422 1 92.38 471 HIS A CA 1
ATOM 3698 C C . HIS A 1 471 ? 14.641 -5.066 -13.539 1 92.38 471 HIS A C 1
ATOM 3700 O O . HIS A 1 471 ? 14.812 -3.934 -14 1 92.38 471 HIS A O 1
ATOM 3706 N N . LEU A 1 472 ? 14.273 -5.246 -12.336 1 92.12 472 LEU A N 1
ATOM 3707 C CA . LEU A 1 472 ? 14.07 -4.148 -11.391 1 92.12 472 LEU A CA 1
ATOM 3708 C C . LEU A 1 472 ? 15.367 -3.387 -11.156 1 92.12 472 LEU A C 1
ATOM 3710 O O . LEU A 1 472 ? 15.367 -2.154 -11.078 1 92.12 472 LEU A O 1
ATOM 3714 N N . ASP A 1 473 ? 16.406 -4.066 -11.055 1 89.69 473 ASP A N 1
ATOM 3715 C CA . ASP A 1 473 ? 17.703 -3.438 -10.859 1 89.69 473 ASP A CA 1
ATOM 3716 C C . ASP A 1 473 ? 18.109 -2.625 -12.086 1 89.69 473 ASP A C 1
ATOM 3718 O O . ASP A 1 473 ? 18.609 -1.501 -11.961 1 89.69 473 ASP A O 1
ATOM 3722 N N . ILE A 1 474 ? 17.875 -3.205 -13.242 1 88.62 474 ILE A N 1
ATOM 3723 C CA . ILE A 1 474 ? 18.234 -2.527 -14.484 1 88.62 474 ILE A CA 1
ATOM 3724 C C . ILE A 1 474 ? 17.406 -1.247 -14.625 1 88.62 474 ILE A C 1
ATOM 3726 O O . ILE A 1 474 ? 17.953 -0.199 -14.992 1 88.62 474 ILE A O 1
ATOM 3730 N N . ASN A 1 475 ? 16.172 -1.388 -14.344 1 88.19 475 ASN A N 1
ATOM 3731 C CA . ASN A 1 475 ? 15.312 -0.217 -14.43 1 88.19 475 ASN A CA 1
ATOM 3732 C C . ASN A 1 475 ? 15.766 0.885 -13.477 1 88.19 475 ASN A C 1
ATOM 3734 O O . ASN A 1 475 ? 15.711 2.068 -13.82 1 88.19 475 ASN A O 1
ATOM 3738 N N . ARG A 1 476 ? 16.141 0.525 -12.328 1 84.81 476 ARG A N 1
ATOM 3739 C CA . ARG A 1 476 ? 16.625 1.501 -11.352 1 84.81 476 ARG A CA 1
ATOM 3740 C C . ARG A 1 476 ? 17.875 2.221 -11.875 1 84.81 476 ARG A C 1
ATOM 3742 O O . ARG A 1 476 ? 18 3.438 -11.719 1 84.81 476 ARG A O 1
ATOM 3749 N N . ILE A 1 477 ? 18.75 1.487 -12.438 1 84.19 477 ILE A N 1
ATOM 3750 C CA . ILE A 1 477 ? 19.984 2.051 -12.977 1 84.19 477 ILE A CA 1
ATOM 3751 C C . ILE A 1 477 ? 19.656 3.012 -14.117 1 84.19 477 ILE A C 1
ATOM 3753 O O . ILE A 1 477 ? 20.203 4.117 -14.18 1 84.19 477 ILE A O 1
ATOM 3757 N N . ASN A 1 478 ? 18.766 2.543 -14.922 1 85.44 478 ASN A N 1
ATOM 3758 C CA . ASN A 1 478 ? 18.359 3.383 -16.047 1 85.44 478 ASN A CA 1
ATOM 3759 C C . ASN A 1 478 ? 17.719 4.684 -15.562 1 85.44 478 ASN A C 1
ATOM 3761 O O . ASN A 1 478 ? 18 5.754 -16.109 1 85.44 478 ASN A O 1
ATOM 3765 N N . ASP A 1 479 ? 16.938 4.605 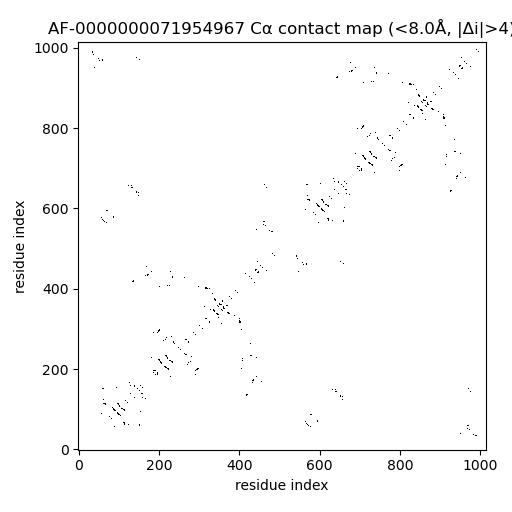-14.586 1 84.94 479 ASP A N 1
ATOM 3766 C CA . ASP A 1 479 ? 16.266 5.781 -14.031 1 84.94 479 ASP A CA 1
ATOM 3767 C C . ASP A 1 479 ? 17.281 6.727 -13.383 1 84.94 479 ASP A C 1
ATOM 3769 O O . ASP A 1 479 ? 17.172 7.945 -13.531 1 84.94 479 ASP A O 1
ATOM 3773 N N . ALA A 1 480 ? 18.172 6.148 -12.664 1 79.69 480 ALA A N 1
ATOM 3774 C CA . ALA A 1 480 ? 19.203 6.957 -12.016 1 79.69 480 ALA A CA 1
ATOM 3775 C C . ALA A 1 480 ? 20.062 7.695 -13.039 1 79.69 480 ALA A C 1
ATOM 3777 O O . ALA A 1 480 ? 20.422 8.852 -12.836 1 79.69 480 ALA A O 1
ATOM 3778 N N . GLU A 1 481 ? 20.328 7.062 -14.07 1 81.62 481 GLU A N 1
ATOM 3779 C CA . GLU A 1 481 ? 21.109 7.66 -15.148 1 81.62 481 GLU A CA 1
ATOM 3780 C C . GLU A 1 481 ? 20.344 8.781 -15.836 1 81.62 481 GLU A C 1
ATOM 3782 O O . GLU A 1 481 ? 20.906 9.828 -16.156 1 81.62 481 GLU A O 1
ATOM 3787 N N . ARG A 1 482 ? 19.156 8.508 -16.047 1 82.25 482 ARG A N 1
ATOM 3788 C CA . ARG A 1 482 ? 18.312 9.523 -16.641 1 82.25 482 ARG A CA 1
ATOM 3789 C C . ARG A 1 482 ? 18.234 10.766 -15.766 1 82.25 482 ARG A C 1
ATOM 3791 O O . ARG A 1 482 ? 18.328 11.891 -16.266 1 82.25 482 ARG A O 1
ATOM 3798 N N . HIS A 1 483 ? 18.094 10.617 -14.469 1 79.12 483 HIS A N 1
ATOM 3799 C CA . HIS A 1 483 ? 17.969 11.719 -13.531 1 79.12 483 HIS A CA 1
ATOM 3800 C C . HIS A 1 483 ? 19.281 12.492 -13.391 1 79.12 483 HIS A C 1
ATOM 3802 O O . HIS A 1 483 ? 19.281 13.656 -13 1 79.12 483 HIS A O 1
ATOM 3808 N N . SER A 1 484 ? 20.375 11.781 -13.727 1 76 484 SER A N 1
ATOM 3809 C CA . SER A 1 484 ? 21.688 12.398 -13.562 1 76 484 SER A CA 1
ATOM 3810 C C . SER A 1 484 ? 22.078 13.195 -14.797 1 76 484 SER A C 1
ATOM 3812 O O . SER A 1 484 ? 23.078 13.93 -14.781 1 76 484 SER A O 1
ATOM 3814 N N . THR A 1 485 ? 21.172 13.102 -15.766 1 80.19 485 THR A N 1
ATOM 3815 C CA . THR A 1 485 ? 21.453 13.875 -16.969 1 80.19 485 THR A CA 1
ATOM 3816 C C . THR A 1 485 ? 21.297 15.367 -16.703 1 80.19 485 THR A C 1
ATOM 3818 O O . THR A 1 485 ? 20.422 15.781 -15.945 1 80.19 485 THR A O 1
ATOM 3821 N N . PRO A 1 486 ? 22.141 16.188 -17.156 1 76.62 486 PRO A N 1
ATOM 3822 C CA . PRO A 1 486 ? 22.125 17.641 -16.891 1 76.62 486 PRO A CA 1
ATOM 3823 C C . PRO A 1 486 ? 20.781 18.281 -17.234 1 76.62 486 PRO A C 1
ATOM 3825 O O . PRO A 1 486 ? 20.312 19.172 -16.516 1 76.62 486 PRO A O 1
ATOM 3828 N N . ASN A 1 487 ? 20.219 17.906 -18.297 1 75 487 ASN A N 1
ATOM 3829 C CA . ASN A 1 487 ? 18.922 18.453 -18.703 1 75 487 ASN A CA 1
ATOM 3830 C C . ASN A 1 487 ? 17.859 18.219 -17.625 1 75 487 ASN A C 1
ATOM 3832 O O . ASN A 1 487 ? 17.109 19.141 -17.297 1 75 487 ASN A O 1
ATOM 3836 N N . VAL A 1 488 ? 17.875 17.078 -17.141 1 77 488 VAL A N 1
ATOM 3837 C CA . VAL A 1 488 ? 16.875 16.734 -16.141 1 77 488 VAL A CA 1
ATOM 3838 C C . VAL A 1 488 ? 17.156 17.484 -14.836 1 77 488 VAL A C 1
ATOM 3840 O O . VAL A 1 488 ? 16.234 17.953 -14.172 1 77 488 VAL A O 1
ATOM 3843 N N . LYS A 1 489 ? 18.359 17.578 -14.508 1 72.5 489 LYS A N 1
ATOM 3844 C CA . LYS A 1 489 ? 18.734 18.297 -13.297 1 72.5 489 LYS A CA 1
ATOM 3845 C C . LYS A 1 489 ? 18.328 19.766 -13.391 1 72.5 489 LYS A C 1
ATOM 3847 O O . LYS A 1 489 ? 17.797 20.328 -12.43 1 72.5 489 LYS A O 1
ATOM 3852 N N . GLN A 1 490 ? 18.594 20.328 -14.438 1 72.31 490 GLN A N 1
ATOM 3853 C CA . GLN A 1 490 ? 18.234 21.734 -14.641 1 72.31 490 GLN A CA 1
ATOM 3854 C C . GLN A 1 490 ? 16.734 21.938 -14.562 1 72.31 490 GLN A C 1
ATOM 3856 O O . GLN A 1 490 ? 16.266 22.906 -13.961 1 72.31 490 GLN A O 1
ATOM 3861 N N . ARG A 1 491 ? 16.062 21.109 -15.102 1 72.31 491 ARG A N 1
ATOM 3862 C CA . ARG A 1 491 ? 14.602 21.188 -15.078 1 72.31 491 ARG A CA 1
ATOM 3863 C C . ARG A 1 491 ? 14.07 21.078 -13.656 1 72.31 491 ARG A C 1
ATOM 3865 O O . ARG A 1 491 ? 13.148 21.812 -13.281 1 72.31 491 ARG A O 1
ATOM 3872 N N . ARG A 1 492 ? 14.586 20.203 -12.938 1 67.75 492 ARG A N 1
ATOM 3873 C CA . ARG A 1 492 ? 14.172 20.047 -11.547 1 67.75 492 ARG A CA 1
ATOM 3874 C C . ARG A 1 492 ? 14.422 21.312 -10.742 1 67.75 492 ARG A C 1
ATOM 3876 O O . ARG A 1 492 ? 13.617 21.688 -9.891 1 67.75 492 ARG A O 1
ATOM 3883 N N . LYS A 1 493 ? 15.461 21.906 -11.039 1 65.06 493 LYS A N 1
ATOM 3884 C CA . LYS A 1 493 ? 15.781 23.156 -10.375 1 65.06 493 LYS A CA 1
ATOM 3885 C C . LYS A 1 493 ? 14.742 24.234 -10.695 1 65.06 493 LYS A C 1
ATOM 3887 O O . LYS A 1 493 ? 14.289 24.953 -9.805 1 65.06 493 LYS A O 1
ATOM 3892 N N . ILE A 1 494 ? 14.391 24.219 -11.844 1 64.94 494 ILE A N 1
ATOM 3893 C CA . ILE A 1 494 ? 13.422 25.203 -12.305 1 64.94 494 ILE A CA 1
ATOM 3894 C C . ILE A 1 494 ? 12.062 24.938 -11.656 1 64.94 494 ILE A C 1
ATOM 3896 O O . ILE A 1 494 ? 11.406 25.875 -11.18 1 64.94 494 ILE A O 1
ATOM 3900 N N . LEU A 1 495 ? 11.711 23.719 -11.602 1 68.31 495 LEU A N 1
ATOM 3901 C CA . LEU A 1 495 ? 10.422 23.328 -11.031 1 68.31 495 LEU A CA 1
ATOM 3902 C C . LEU A 1 495 ? 10.383 23.625 -9.531 1 68.31 495 LEU A C 1
ATOM 3904 O O . LEU A 1 495 ? 9.352 24.047 -9.008 1 68.31 495 LEU A O 1
ATOM 3908 N N . ARG A 1 496 ? 11.414 23.328 -8.883 1 64.25 496 ARG A N 1
ATOM 3909 C CA . ARG A 1 496 ? 11.5 23.609 -7.457 1 64.25 496 ARG A CA 1
ATOM 3910 C C . ARG A 1 496 ? 11.367 25.109 -7.184 1 64.25 496 ARG A C 1
ATOM 3912 O O . ARG A 1 496 ? 10.695 25.516 -6.23 1 64.25 496 ARG A O 1
ATOM 3919 N N . ALA A 1 497 ? 11.977 25.828 -7.934 1 55.53 497 ALA A N 1
ATOM 3920 C CA . ALA A 1 497 ? 11.906 27.281 -7.809 1 55.53 497 ALA A CA 1
ATOM 3921 C C . ALA A 1 497 ? 10.477 27.781 -8.008 1 55.53 497 ALA A C 1
ATOM 3923 O O . ALA A 1 497 ? 10.016 28.672 -7.285 1 55.53 497 ALA A O 1
ATOM 3924 N N . LYS A 1 498 ? 9.812 27.172 -8.875 1 59.31 498 LYS A N 1
ATOM 3925 C CA . LYS A 1 498 ? 8.43 27.547 -9.148 1 59.31 498 LYS A CA 1
ATOM 3926 C C . LYS A 1 498 ? 7.516 27.172 -7.984 1 59.31 498 LYS A C 1
ATOM 3928 O O . LYS A 1 498 ? 6.617 27.922 -7.625 1 59.31 498 LYS A O 1
ATOM 3933 N N . ARG A 1 499 ? 7.734 26.016 -7.438 1 60.19 499 ARG A N 1
ATOM 3934 C CA . ARG A 1 499 ? 6.934 25.562 -6.309 1 60.19 499 ARG A CA 1
ATOM 3935 C C . ARG A 1 499 ? 7.141 26.438 -5.086 1 60.19 499 ARG A C 1
ATOM 3937 O O . ARG A 1 499 ? 6.191 26.734 -4.359 1 60.19 499 ARG A O 1
ATOM 3944 N N . GLU A 1 500 ? 8.32 26.688 -4.812 1 54.62 500 GLU A N 1
ATOM 3945 C CA . GLU A 1 500 ? 8.656 27.562 -3.693 1 54.62 500 GLU A CA 1
ATOM 3946 C C . GLU A 1 500 ? 8.008 28.922 -3.848 1 54.62 500 GLU A C 1
ATOM 3948 O O . GLU A 1 500 ? 7.516 29.5 -2.873 1 54.62 500 GLU A O 1
ATOM 3953 N N . LYS A 1 501 ? 7.965 29.375 -4.996 1 48.28 501 LYS A N 1
ATOM 3954 C CA . LYS A 1 501 ? 7.309 30.656 -5.262 1 48.28 501 LYS A CA 1
ATOM 3955 C C . LYS A 1 501 ? 5.812 30.562 -4.973 1 48.28 501 LYS A C 1
ATOM 3957 O O . LYS A 1 501 ? 5.23 31.5 -4.406 1 48.28 501 LYS A O 1
ATOM 3962 N N . ASN A 1 502 ? 5.312 29.484 -5.332 1 50.03 502 ASN A N 1
ATOM 3963 C CA . ASN A 1 502 ? 3.883 29.297 -5.113 1 50.03 502 ASN A CA 1
ATOM 3964 C C . ASN A 1 502 ? 3.562 29.094 -3.635 1 50.03 502 ASN A C 1
ATOM 3966 O O . ASN A 1 502 ? 2.523 29.547 -3.152 1 50.03 502 ASN A O 1
ATOM 3970 N N . GLN A 1 503 ? 4.406 28.422 -2.98 1 47.72 503 GLN A N 1
ATOM 3971 C CA . GLN A 1 503 ? 4.219 28.234 -1.547 1 47.72 503 GLN A CA 1
ATOM 3972 C C . GLN A 1 503 ? 4.352 29.547 -0.792 1 47.72 503 GLN A C 1
ATOM 3974 O O . GLN A 1 503 ? 3.6 29.812 0.146 1 47.72 503 GLN A O 1
ATOM 3979 N N . CYS A 1 504 ? 5.34 30.375 -1.14 1 36.81 504 CYS A N 1
ATOM 3980 C CA . CYS A 1 504 ? 5.531 31.688 -0.515 1 36.81 504 CYS A CA 1
ATOM 3981 C C . CYS A 1 504 ? 4.332 32.594 -0.77 1 36.81 504 CYS A C 1
ATOM 3983 O O . CYS A 1 504 ? 3.932 33.344 0.108 1 36.81 504 CYS A O 1
ATOM 3985 N N . PHE A 1 505 ? 3.891 32.469 -1.886 1 35.56 505 PHE A N 1
ATOM 3986 C CA . PHE A 1 505 ? 2.736 33.312 -2.174 1 35.56 505 PHE A CA 1
ATOM 3987 C C . PHE A 1 505 ? 1.533 32.875 -1.342 1 35.56 505 PHE A C 1
ATOM 3989 O O . PHE A 1 505 ? 0.706 33.719 -0.965 1 35.56 505 PHE A O 1
ATOM 3996 N N . ARG A 1 506 ? 1.499 31.703 -0.974 1 38.22 506 ARG A N 1
ATOM 3997 C CA . ARG A 1 506 ? 0.332 31.203 -0.254 1 38.22 506 ARG A CA 1
ATOM 3998 C C . ARG A 1 506 ? 0.504 31.375 1.252 1 38.22 506 ARG A C 1
ATOM 4000 O O . ARG A 1 506 ? -0.477 31.531 1.979 1 38.22 506 ARG A O 1
ATOM 4007 N N . GLU A 1 507 ? 1.733 31.344 1.76 1 33 507 GLU A N 1
ATOM 4008 C CA . GLU A 1 507 ? 1.947 31.688 3.162 1 33 507 GLU A CA 1
ATOM 4009 C C . GLU A 1 507 ? 1.778 33.188 3.396 1 33 507 GLU A C 1
ATOM 4011 O O . GLU A 1 507 ? 1.237 33.594 4.422 1 33 507 GLU A O 1
ATOM 4016 N N . MET B 1 1 ? -24.812 -4.711 -56.594 1 25.06 1 MET B N 1
ATOM 4017 C CA . MET B 1 1 ? -23.453 -4.945 -57.031 1 25.06 1 MET B CA 1
ATOM 4018 C C . MET B 1 1 ? -22.453 -4.297 -56.094 1 25.06 1 MET B C 1
ATOM 4020 O O . MET B 1 1 ? -22.359 -3.068 -56.031 1 25.06 1 MET B O 1
ATOM 4024 N N . ASP B 1 2 ? -22.234 -4.797 -54.875 1 25.47 2 ASP B N 1
ATOM 4025 C CA . ASP B 1 2 ? -21.875 -4.328 -53.562 1 25.47 2 ASP B CA 1
ATOM 4026 C C . ASP B 1 2 ? -20.375 -4.07 -53.438 1 25.47 2 ASP B C 1
ATOM 4028 O O . ASP B 1 2 ? -19.562 -4.969 -53.688 1 25.47 2 ASP B O 1
ATOM 4032 N N . ASN B 1 3 ? -19.906 -2.879 -53.812 1 24.39 3 ASN B N 1
ATOM 4033 C CA . ASN B 1 3 ? -18.562 -2.357 -54.062 1 24.39 3 ASN B CA 1
ATOM 4034 C C . ASN B 1 3 ? -17.641 -2.533 -52.844 1 24.39 3 ASN B C 1
ATOM 4036 O O . ASN B 1 3 ? -17.828 -1.876 -51.812 1 24.39 3 ASN B O 1
ATOM 4040 N N . ALA B 1 4 ? -17.156 -3.73 -52.625 1 27.25 4 ALA B N 1
ATOM 4041 C CA . ALA B 1 4 ? -16.234 -4.254 -51.625 1 27.25 4 ALA B CA 1
ATOM 4042 C C . ALA B 1 4 ? -14.898 -3.523 -51.656 1 27.25 4 ALA B C 1
ATOM 4044 O O . ALA B 1 4 ? -14.086 -3.76 -52.562 1 27.25 4 ALA B O 1
ATOM 4045 N N . LYS B 1 5 ? -14.977 -2.221 -51.344 1 28.83 5 LYS B N 1
ATOM 4046 C CA . LYS B 1 5 ? -13.75 -1.426 -51.406 1 28.83 5 LYS B CA 1
ATOM 4047 C C . LYS B 1 5 ? -12.594 -2.156 -50.719 1 28.83 5 LYS B C 1
ATOM 4049 O O . LYS B 1 5 ? -12.688 -2.57 -49.562 1 28.83 5 LYS B O 1
ATOM 4054 N N . ARG B 1 6 ? -11.75 -2.803 -51.438 1 25.27 6 ARG B N 1
ATOM 4055 C CA . ARG B 1 6 ? -10.539 -3.574 -51.188 1 25.27 6 ARG B CA 1
ATOM 4056 C C . ARG B 1 6 ? -9.539 -2.775 -50.344 1 25.27 6 ARG B C 1
ATOM 4058 O O . ARG B 1 6 ? -9.094 -1.705 -50.781 1 25.27 6 ARG B O 1
ATOM 4065 N N . ARG B 1 7 ? -9.734 -2.752 -49.125 1 26.92 7 ARG B N 1
ATOM 4066 C CA . ARG B 1 7 ? -8.867 -2.016 -48.188 1 26.92 7 ARG B CA 1
ATOM 4067 C C . ARG B 1 7 ? -7.398 -2.34 -48.469 1 26.92 7 ARG B C 1
ATOM 4069 O O . ARG B 1 7 ? -7 -3.506 -48.438 1 26.92 7 ARG B O 1
ATOM 4076 N N . VAL B 1 8 ? -6.754 -1.688 -49.375 1 26.7 8 VAL B N 1
ATOM 4077 C CA . VAL B 1 8 ? -5.363 -1.8 -49.812 1 26.7 8 VAL B CA 1
ATOM 4078 C C . VAL B 1 8 ? -4.457 -1.909 -48.594 1 26.7 8 VAL B C 1
ATOM 4080 O O . VAL B 1 8 ? -4.633 -1.18 -47.625 1 26.7 8 VAL B O 1
ATOM 4083 N N . SER B 1 9 ? -3.883 -3.01 -48.375 1 24.7 9 SER B N 1
ATOM 4084 C CA . SER B 1 9 ? -2.969 -3.523 -47.375 1 24.7 9 SER B CA 1
ATOM 4085 C C . SER B 1 9 ? -1.745 -2.625 -47.219 1 24.7 9 SER B C 1
ATOM 4087 O O . SER B 1 9 ? -1.018 -2.395 -48.188 1 24.7 9 SER B O 1
ATOM 4089 N N . ALA B 1 10 ? -1.923 -1.492 -46.656 1 29.69 10 ALA B N 1
ATOM 4090 C CA . ALA B 1 10 ? -0.786 -0.576 -46.625 1 29.69 10 ALA B CA 1
ATOM 4091 C C . ALA B 1 10 ? 0.501 -1.312 -46.25 1 29.69 10 ALA B C 1
ATOM 4093 O O . ALA B 1 10 ? 0.522 -2.117 -45.312 1 29.69 10 ALA B O 1
ATOM 4094 N N . LYS B 1 11 ? 1.324 -1.649 -47.219 1 23.84 11 LYS B N 1
ATOM 4095 C CA . LYS B 1 11 ? 2.656 -2.244 -47.188 1 23.84 11 LYS B CA 1
ATOM 4096 C C . LYS B 1 11 ? 3.455 -1.719 -45.969 1 23.84 11 LYS B C 1
ATOM 4098 O O . LYS B 1 11 ? 3.559 -0.507 -45.781 1 23.84 11 LYS B O 1
ATOM 4103 N N . ARG B 1 12 ? 3.486 -2.441 -45 1 27.33 12 ARG B N 1
ATOM 4104 C CA . ARG B 1 12 ? 4.273 -2.18 -43.812 1 27.33 12 ARG B CA 1
ATOM 4105 C C . ARG B 1 12 ? 5.707 -1.801 -44.156 1 27.33 12 ARG B C 1
ATOM 4107 O O . ARG B 1 12 ? 6.383 -2.525 -44.906 1 27.33 12 ARG B O 1
ATOM 4114 N N . LYS B 1 13 ? 6.008 -0.569 -44.469 1 27.78 13 LYS B N 1
ATOM 4115 C CA . LYS B 1 13 ? 7.367 -0.134 -44.75 1 27.78 13 LYS B CA 1
ATOM 4116 C C . LYS B 1 13 ? 8.391 -0.934 -43.969 1 27.78 13 LYS B C 1
ATOM 4118 O O . LYS B 1 13 ? 8.32 -0.998 -42.75 1 27.78 13 LYS B O 1
ATOM 4123 N N . ARG B 1 14 ? 8.922 -2.021 -44.438 1 26.86 14 ARG B N 1
ATOM 4124 C CA . ARG B 1 14 ? 9.984 -2.893 -43.938 1 26.86 14 ARG B CA 1
ATOM 4125 C C . ARG B 1 14 ? 11.25 -2.094 -43.625 1 26.86 14 ARG B C 1
ATOM 4127 O O . ARG B 1 14 ? 11.812 -1.433 -44.5 1 26.86 14 ARG B O 1
ATOM 4134 N N . GLN B 1 15 ? 11.219 -1.385 -42.625 1 27.62 15 GLN B N 1
ATOM 4135 C CA . GLN B 1 15 ? 12.453 -0.641 -42.406 1 27.62 15 GLN B CA 1
ATOM 4136 C C . GLN B 1 15 ? 13.68 -1.53 -42.625 1 27.62 15 GLN B C 1
ATOM 4138 O O . GLN B 1 15 ? 13.734 -2.654 -42.125 1 27.62 15 GLN B O 1
ATOM 4143 N N . PHE B 1 16 ? 14.281 -1.489 -43.656 1 29.41 16 PHE B N 1
ATOM 4144 C CA . PHE B 1 16 ? 15.492 -2.148 -44.156 1 29.41 16 PHE B CA 1
ATOM 4145 C C . PHE B 1 16 ? 16.562 -2.146 -43.062 1 29.41 16 PHE B C 1
ATOM 4147 O O . PHE B 1 16 ? 16.922 -1.092 -42.531 1 29.41 16 PHE B O 1
ATOM 4154 N N . ARG B 1 17 ? 16.688 -3.145 -42.312 1 26.41 17 ARG B N 1
ATOM 4155 C CA . ARG B 1 17 ? 17.766 -3.328 -41.375 1 26.41 17 ARG B CA 1
ATOM 4156 C C . ARG B 1 17 ? 19.047 -3.756 -42.062 1 26.41 17 ARG B C 1
ATOM 4158 O O . ARG B 1 17 ? 19.141 -4.879 -42.562 1 26.41 17 ARG B O 1
ATOM 4165 N N . GLY B 1 18 ? 19.609 -2.938 -42.938 1 26.33 18 GLY B N 1
ATOM 4166 C CA . GLY B 1 18 ? 20.859 -3.264 -43.594 1 26.33 18 GLY B CA 1
ATOM 4167 C C . GLY B 1 18 ? 21.844 -4.008 -42.688 1 26.33 18 GLY B C 1
ATOM 4168 O O . GLY B 1 18 ? 21.656 -4.035 -41.469 1 26.33 18 GLY B O 1
ATOM 4169 N N . ASN B 1 19 ? 22.766 -4.914 -43.281 1 27.11 19 ASN B N 1
ATOM 4170 C CA . ASN B 1 19 ? 23.766 -5.844 -42.75 1 27.11 19 ASN B CA 1
ATOM 4171 C C . ASN B 1 19 ? 24.812 -5.129 -41.906 1 27.11 19 ASN B C 1
ATOM 4173 O O . ASN B 1 19 ? 25.891 -5.668 -41.688 1 27.11 19 ASN B O 1
ATOM 4177 N N . GLY B 1 20 ? 25 -3.85 -42.062 1 25.34 20 GLY B N 1
ATOM 4178 C CA . GLY B 1 20 ? 26.219 -3.246 -41.531 1 25.34 20 GLY B CA 1
ATOM 4179 C C . GLY B 1 20 ? 26.484 -3.613 -40.094 1 25.34 20 GLY B C 1
ATOM 4180 O O . GLY B 1 20 ? 25.625 -3.408 -39.219 1 25.34 20 GLY B O 1
ATOM 4181 N N . SER B 1 21 ? 27.281 -4.699 -39.906 1 28.14 21 SER B N 1
ATOM 4182 C CA . SER B 1 21 ? 28 -5.168 -38.75 1 28.14 21 SER B CA 1
ATOM 4183 C C . SER B 1 21 ? 28.672 -4.012 -38 1 28.14 21 SER B C 1
ATOM 4185 O O . SER B 1 21 ? 29.734 -3.541 -38.406 1 28.14 21 SER B O 1
ATOM 4187 N N . THR B 1 22 ? 28.188 -2.936 -37.938 1 26.31 22 THR B N 1
ATOM 4188 C CA . THR B 1 22 ? 29.047 -1.951 -37.281 1 26.31 22 THR B CA 1
ATOM 4189 C C . THR B 1 22 ? 29.625 -2.516 -36 1 26.31 22 THR B C 1
ATOM 4191 O O . THR B 1 22 ? 28.891 -2.854 -35.062 1 26.31 22 THR B O 1
ATOM 4194 N N . ILE B 1 23 ? 30.75 -3.156 -36.125 1 25.73 23 ILE B N 1
ATOM 4195 C CA . ILE B 1 23 ? 31.719 -3.504 -35.094 1 25.73 23 ILE B CA 1
ATOM 4196 C C . ILE B 1 23 ? 31.875 -2.332 -34.125 1 25.73 23 ILE B C 1
ATOM 4198 O O . ILE B 1 23 ? 32.406 -1.283 -34.5 1 25.73 23 ILE B O 1
ATOM 4202 N N . LYS B 1 24 ? 30.953 -1.993 -33.562 1 25.52 24 LYS B N 1
ATOM 4203 C CA . LYS B 1 24 ? 31.281 -0.963 -32.562 1 25.52 24 LYS B CA 1
ATOM 4204 C C . LYS B 1 24 ? 32.5 -1.349 -31.766 1 25.52 24 LYS B C 1
ATOM 4206 O O . LYS B 1 24 ? 32.594 -2.453 -31.219 1 25.52 24 LYS B O 1
ATOM 4211 N N . HIS B 1 25 ? 33.562 -1.03 -32.281 1 25.22 25 HIS B N 1
ATOM 4212 C CA . HIS B 1 25 ? 34.781 -1.062 -31.484 1 25.22 25 HIS B CA 1
ATOM 4213 C C . HIS B 1 25 ? 34.469 -0.814 -30.016 1 25.22 25 HIS B C 1
ATOM 4215 O O . HIS B 1 25 ? 33.781 0.157 -29.672 1 25.22 25 HIS B O 1
ATOM 4221 N N . SER B 1 26 ? 34.281 -1.832 -29.422 1 25.7 26 SER B N 1
ATOM 4222 C CA . SER B 1 26 ? 34.281 -1.922 -27.969 1 25.7 26 SER B CA 1
ATOM 4223 C C . SER B 1 26 ? 35.375 -1.079 -27.359 1 25.7 26 SER B C 1
ATOM 4225 O O . SER B 1 26 ? 36.531 -1.504 -27.312 1 25.7 26 SER B O 1
ATOM 4227 N N . LYS B 1 27 ? 35.656 0.146 -27.953 1 25.81 27 LYS B N 1
ATOM 4228 C CA . LYS B 1 27 ? 36.625 0.868 -27.141 1 25.81 27 LYS B CA 1
ATOM 4229 C C . LYS B 1 27 ? 36.406 0.625 -25.656 1 25.81 27 LYS B C 1
ATOM 4231 O O . LYS B 1 27 ? 35.344 0.958 -25.125 1 25.81 27 LYS B O 1
ATOM 4236 N N . ASN B 1 28 ? 36.906 -0.332 -24.984 1 27 28 ASN B N 1
ATOM 4237 C CA . ASN B 1 28 ? 37.406 -0.709 -23.672 1 27 28 ASN B CA 1
ATOM 4238 C C . ASN B 1 28 ? 37.938 0.499 -22.906 1 27 28 ASN B C 1
ATOM 4240 O O . ASN B 1 28 ? 39.125 0.548 -22.562 1 27 28 ASN B O 1
ATOM 4244 N N . SER B 1 29 ? 37.812 1.705 -23.484 1 26.67 29 SER B N 1
ATOM 4245 C CA . SER B 1 29 ? 38.406 2.77 -22.672 1 26.67 29 SER B CA 1
ATOM 4246 C C . SER B 1 29 ? 37.969 2.672 -21.219 1 26.67 29 SER B C 1
ATOM 4248 O O . SER B 1 29 ? 36.781 2.641 -20.922 1 26.67 29 SER B O 1
ATOM 4250 N N . SER B 1 30 ? 38.656 2.139 -20.297 1 28.73 30 SER B N 1
ATOM 4251 C CA . SER B 1 30 ? 38.906 2.123 -18.859 1 28.73 30 SER B CA 1
ATOM 4252 C C . SER B 1 30 ? 38.594 3.473 -18.219 1 28.73 30 SER B C 1
ATOM 4254 O O . SER B 1 30 ? 39.156 3.826 -17.188 1 28.73 30 SER B O 1
ATOM 4256 N N . ALA B 1 31 ? 38.25 4.492 -19.016 1 28.2 31 ALA B N 1
ATOM 4257 C CA . ALA B 1 31 ? 37.969 5.73 -18.297 1 28.2 31 ALA B CA 1
ATOM 4258 C C . ALA B 1 31 ? 36.875 5.504 -17.219 1 28.2 31 ALA B C 1
ATOM 4260 O O . ALA B 1 31 ? 35.781 5.047 -17.531 1 28.2 31 ALA B O 1
ATOM 4261 N N . THR B 1 32 ? 37.094 5.125 -15.992 1 33.41 32 THR B N 1
ATOM 4262 C CA . THR B 1 32 ? 36.438 5.27 -14.688 1 33.41 32 THR B CA 1
ATOM 4263 C C . THR B 1 32 ? 35.406 6.383 -14.719 1 33.41 32 THR B C 1
ATOM 4265 O O . THR B 1 32 ? 35.75 7.566 -14.672 1 33.41 32 THR B O 1
ATOM 4268 N N . SER B 1 33 ? 34.531 6.434 -15.594 1 34.91 33 SER B N 1
ATOM 4269 C CA . SER B 1 33 ? 33.656 7.559 -15.883 1 34.91 33 SER B CA 1
ATOM 4270 C C . SER B 1 33 ? 33.125 8.195 -14.609 1 34.91 33 SER B C 1
ATOM 4272 O O . SER B 1 33 ? 32.656 7.5 -13.711 1 34.91 33 SER B O 1
ATOM 4274 N N . THR B 1 34 ? 33.5 9.234 -14.164 1 39.38 34 THR B N 1
ATOM 4275 C CA . THR B 1 34 ? 33.219 10.164 -13.078 1 39.38 34 THR B CA 1
ATOM 4276 C C . THR B 1 34 ? 31.719 10.219 -12.781 1 39.38 34 THR B C 1
ATOM 4278 O O . THR B 1 34 ? 31.312 10.617 -11.688 1 39.38 34 THR B O 1
ATOM 4281 N N . ASN B 1 35 ? 30.766 9.898 -13.82 1 38.16 35 ASN B N 1
ATOM 4282 C CA . ASN B 1 35 ? 29.344 10.188 -13.625 1 38.16 35 ASN B CA 1
ATOM 4283 C C . ASN B 1 35 ? 28.547 8.922 -13.289 1 38.16 35 ASN B C 1
ATOM 4285 O O . ASN B 1 35 ? 27.359 8.852 -13.547 1 38.16 35 ASN B O 1
ATOM 4289 N N . ALA B 1 36 ? 29.234 7.832 -13.078 1 46.97 36 ALA B N 1
ATOM 4290 C CA . ALA B 1 36 ? 28.422 6.652 -12.789 1 46.97 36 ALA B CA 1
ATOM 4291 C C . ALA B 1 36 ? 27.531 6.887 -11.578 1 46.97 36 ALA B C 1
ATOM 4293 O O . ALA B 1 36 ? 27.984 7.398 -10.555 1 46.97 36 ALA B O 1
ATOM 4294 N N . SER B 1 37 ? 26.141 6.746 -11.836 1 52.06 37 SER B N 1
ATOM 4295 C CA . SER B 1 37 ? 25.219 6.914 -10.727 1 52.06 37 SER B CA 1
ATOM 4296 C C . SER B 1 37 ? 25.547 5.969 -9.578 1 52.06 37 SER B C 1
ATOM 4298 O O . SER B 1 37 ? 26.141 4.906 -9.789 1 52.06 37 SER B O 1
ATOM 4300 N N . SER B 1 38 ? 25.438 6.375 -8.398 1 55.91 38 SER B N 1
ATOM 4301 C CA . SER B 1 38 ? 25.656 5.562 -7.199 1 55.91 38 SER B CA 1
ATOM 4302 C C . SER B 1 38 ? 24.953 4.215 -7.32 1 55.91 38 SER B C 1
ATOM 4304 O O . SER B 1 38 ? 25.453 3.203 -6.82 1 55.91 38 SER B O 1
ATOM 4306 N N . SER B 1 39 ? 23.953 4.137 -8.133 1 55.78 39 SER B N 1
ATOM 4307 C CA . SER B 1 39 ? 23.203 2.896 -8.289 1 55.78 39 SER B CA 1
ATOM 4308 C C . SER B 1 39 ? 23.953 1.893 -9.156 1 55.78 39 SER B C 1
ATOM 4310 O O . SER B 1 39 ? 23.875 0.684 -8.93 1 55.78 39 SER B O 1
ATOM 4312 N N . ASN B 1 40 ? 24.625 2.277 -10.133 1 54.59 40 ASN B N 1
ATOM 4313 C CA . ASN B 1 40 ? 25.359 1.399 -11.031 1 54.59 40 ASN B CA 1
ATOM 4314 C C . ASN B 1 40 ? 26.531 0.717 -10.328 1 54.59 40 ASN B C 1
ATOM 4316 O O . ASN B 1 40 ? 26.875 -0.422 -10.648 1 54.59 40 ASN B O 1
ATOM 4320 N N . ILE B 1 41 ? 27.031 1.434 -9.414 1 54.62 41 ILE B N 1
ATOM 4321 C CA . ILE B 1 41 ? 28.188 0.919 -8.688 1 54.62 41 ILE B CA 1
ATOM 4322 C C . ILE B 1 41 ? 27.766 -0.295 -7.859 1 54.62 41 ILE B C 1
ATOM 4324 O O . ILE B 1 41 ? 28.562 -1.215 -7.66 1 54.62 41 ILE B O 1
ATOM 4328 N N . LYS B 1 42 ? 26.531 -0.349 -7.574 1 55.94 42 LYS B N 1
ATOM 4329 C CA . LYS B 1 42 ? 26.109 -1.383 -6.641 1 55.94 42 LYS B CA 1
ATOM 4330 C C . LYS B 1 42 ? 25.656 -2.643 -7.379 1 55.94 42 LYS B C 1
ATOM 4332 O O . LYS B 1 42 ? 25.344 -3.654 -6.754 1 55.94 42 LYS B O 1
ATOM 4337 N N . ILE B 1 43 ? 25.5 -2.707 -8.805 1 59.69 43 ILE B N 1
ATOM 4338 C CA . ILE B 1 43 ? 24.875 -3.826 -9.492 1 59.69 43 ILE B CA 1
ATOM 4339 C C . ILE B 1 43 ? 25.922 -4.887 -9.82 1 59.69 43 ILE B C 1
ATOM 4341 O O . ILE B 1 43 ? 26.859 -4.633 -10.57 1 59.69 43 ILE B O 1
ATOM 4345 N N . PRO B 1 44 ? 25.922 -5.973 -9.023 1 55.03 44 PRO B N 1
ATOM 4346 C CA . PRO B 1 44 ? 26.781 -7.09 -9.438 1 55.03 44 PRO B CA 1
ATOM 4347 C C . PRO B 1 44 ? 26.234 -7.82 -10.664 1 55.03 44 PRO B C 1
ATOM 4349 O O . PRO B 1 44 ? 25.031 -7.828 -10.898 1 55.03 44 PRO B O 1
ATOM 4352 N N . ALA B 1 45 ? 26.922 -8.141 -11.75 1 54.81 45 ALA B N 1
ATOM 4353 C CA . ALA B 1 45 ? 26.672 -9.008 -12.906 1 54.81 45 ALA B CA 1
ATOM 4354 C C . ALA B 1 45 ? 26.016 -10.312 -12.484 1 54.81 45 ALA B C 1
ATOM 4356 O O . ALA B 1 45 ? 25.953 -11.266 -13.266 1 54.81 45 ALA B O 1
ATOM 4357 N N . VAL B 1 46 ? 25.25 -10.406 -11.375 1 63.28 46 VAL B N 1
ATOM 4358 C CA . VAL B 1 46 ? 25.297 -11.672 -10.648 1 63.28 46 VAL B CA 1
ATOM 4359 C C . VAL B 1 46 ? 24.062 -12.508 -10.992 1 63.28 46 VAL B C 1
ATOM 4361 O O . VAL B 1 46 ? 24.031 -13.711 -10.727 1 63.28 46 VAL B O 1
ATOM 4364 N N . PHE B 1 47 ? 23.078 -12.242 -12.109 1 80.12 47 PHE B N 1
ATOM 4365 C CA . PHE B 1 47 ? 21.984 -13.203 -12.18 1 80.12 47 PHE B CA 1
ATOM 4366 C C . PHE B 1 47 ? 21.984 -13.93 -13.523 1 80.12 47 PHE B C 1
ATOM 4368 O O . PHE B 1 47 ? 21.219 -14.867 -13.727 1 80.12 47 PHE B O 1
ATOM 4375 N N . ASP B 1 48 ? 22.891 -13.656 -14.398 1 80.81 48 ASP B N 1
ATOM 4376 C CA . ASP B 1 48 ? 22.781 -14.148 -15.766 1 80.81 48 ASP B CA 1
ATOM 4377 C C . ASP B 1 48 ? 23.078 -15.641 -15.844 1 80.81 48 ASP B C 1
ATOM 4379 O O . ASP B 1 48 ? 22.375 -16.391 -16.531 1 80.81 48 ASP B O 1
ATOM 4383 N N . GLU B 1 49 ? 24.062 -16.047 -15.102 1 78.44 49 GLU B N 1
ATOM 4384 C CA . GLU B 1 49 ? 24.406 -17.469 -15.133 1 78.44 49 GLU B CA 1
ATOM 4385 C C . GLU B 1 49 ? 23.297 -18.312 -14.523 1 78.44 49 GLU B C 1
ATOM 4387 O O . GLU B 1 49 ? 22.953 -19.375 -15.062 1 78.44 49 GLU B O 1
ATOM 4392 N N . GLU B 1 50 ? 22.797 -17.891 -13.492 1 82.69 50 GLU B N 1
ATOM 4393 C CA . GLU B 1 50 ? 21.719 -18.641 -12.836 1 82.69 50 GLU B CA 1
ATOM 4394 C C . GLU B 1 50 ? 20.469 -18.672 -13.695 1 82.69 50 GLU B C 1
ATOM 4396 O O . GLU B 1 50 ? 19.781 -19.703 -13.766 1 82.69 50 GLU B O 1
ATOM 4401 N N . ILE B 1 51 ? 20.172 -17.625 -14.312 1 85.75 51 ILE B N 1
ATOM 4402 C CA . ILE B 1 51 ? 18.984 -17.531 -15.18 1 85.75 51 ILE B CA 1
ATOM 4403 C C . ILE B 1 51 ? 19.156 -18.5 -16.359 1 85.75 51 ILE B C 1
ATOM 4405 O O . ILE B 1 51 ? 18.203 -19.172 -16.734 1 85.75 51 ILE B O 1
ATOM 4409 N N . ALA B 1 52 ? 20.344 -18.516 -16.891 1 81.88 52 ALA B N 1
ATOM 4410 C CA . ALA B 1 52 ? 20.625 -19.406 -18.031 1 81.88 52 ALA B CA 1
ATOM 4411 C C . ALA B 1 52 ? 20.422 -20.859 -17.656 1 81.88 52 ALA B C 1
ATOM 4413 O O . ALA B 1 52 ? 19.969 -21.672 -18.469 1 81.88 52 ALA B O 1
ATOM 4414 N N . GLU B 1 53 ? 20.719 -21.188 -16.469 1 79 53 GLU B N 1
ATOM 4415 C CA . GLU B 1 53 ? 20.547 -22.547 -15.992 1 79 53 GLU B CA 1
ATOM 4416 C C . GLU B 1 53 ? 19.062 -22.953 -15.992 1 79 53 GLU B C 1
ATOM 4418 O O . GLU B 1 53 ? 18.719 -24.078 -16.344 1 79 53 GLU B O 1
ATOM 4423 N N . TYR B 1 54 ? 18.266 -22.047 -15.641 1 82.06 54 TYR B N 1
ATOM 4424 C CA . TYR B 1 54 ? 16.844 -22.328 -15.594 1 82.06 54 TYR B CA 1
ATOM 4425 C C . TYR B 1 54 ? 16.25 -22.391 -17 1 82.06 54 TYR B C 1
ATOM 4427 O O . TYR B 1 54 ? 15.281 -23.125 -17.234 1 82.06 54 TYR B O 1
ATOM 4435 N N . GLN B 1 55 ? 16.781 -21.641 -17.891 1 76.81 55 GLN B N 1
ATOM 4436 C CA . GLN B 1 55 ? 16.266 -21.594 -19.266 1 76.81 55 GLN B CA 1
ATOM 4437 C C . GLN B 1 55 ? 16.438 -22.953 -19.938 1 76.81 55 GLN B C 1
ATOM 4439 O O . GLN B 1 55 ? 15.703 -23.281 -20.875 1 76.81 55 GLN B O 1
ATOM 4444 N N . ARG B 1 56 ? 17.312 -23.719 -19.406 1 69.94 56 ARG B N 1
ATOM 4445 C CA . ARG B 1 56 ? 17.578 -25.047 -19.969 1 69.94 56 ARG B CA 1
ATOM 4446 C C . ARG B 1 56 ? 16.547 -26.062 -19.484 1 69.94 56 ARG B C 1
ATOM 4448 O O . ARG B 1 56 ? 16.359 -27.109 -20.109 1 69.94 56 ARG B O 1
ATOM 4455 N N . LYS B 1 57 ? 15.836 -25.703 -18.5 1 74.94 57 LYS B N 1
ATOM 4456 C CA . LYS B 1 57 ? 14.828 -26.609 -17.953 1 74.94 57 LYS B CA 1
ATOM 4457 C C . LYS B 1 57 ? 13.508 -26.469 -18.719 1 74.94 57 LYS B C 1
ATOM 4459 O O . LYS B 1 57 ? 13.133 -25.359 -19.125 1 74.94 57 LYS B O 1
ATOM 4464 N N . PRO B 1 58 ? 12.852 -27.562 -18.984 1 69 58 PRO B N 1
ATOM 4465 C CA . PRO B 1 58 ? 11.625 -27.516 -19.781 1 69 58 PRO B CA 1
ATOM 4466 C C . PRO B 1 58 ? 10.547 -26.625 -19.156 1 69 58 PRO B C 1
ATOM 4468 O O . PRO B 1 58 ? 9.898 -25.859 -19.875 1 69 58 PRO B O 1
ATOM 4471 N N . LEU B 1 59 ? 10.266 -26.828 -17.906 1 82.19 59 LEU B N 1
ATOM 4472 C CA . LEU B 1 59 ? 9.211 -26.062 -17.25 1 82.19 59 LEU B CA 1
ATOM 4473 C C . LEU B 1 59 ? 9.602 -25.719 -15.812 1 82.19 59 LEU B C 1
ATOM 4475 O O . LEU B 1 59 ? 9.898 -26.609 -15.016 1 82.19 59 LEU B O 1
ATOM 4479 N N . THR B 1 60 ? 9.711 -24.406 -15.539 1 82.31 60 THR B N 1
ATOM 4480 C CA . THR B 1 60 ? 10.133 -23.969 -14.211 1 82.31 60 THR B CA 1
ATOM 4481 C C . THR B 1 60 ? 9.234 -22.844 -13.695 1 82.31 60 THR B C 1
ATOM 4483 O O . THR B 1 60 ? 8.461 -22.266 -14.461 1 82.31 60 THR B O 1
ATOM 4486 N N . GLY B 1 61 ? 9.273 -22.734 -12.383 1 89.56 61 GLY B N 1
ATOM 4487 C CA . GLY B 1 61 ? 8.547 -21.641 -11.766 1 89.56 61 GLY B CA 1
ATOM 4488 C C . GLY B 1 61 ? 7.145 -22 -11.336 1 89.56 61 GLY B C 1
ATOM 4489 O O . GLY B 1 61 ? 6.715 -23.141 -11.523 1 89.56 61 GLY B O 1
ATOM 4490 N N . ASN B 1 62 ? 6.465 -21.109 -10.719 1 92.81 62 ASN B N 1
ATOM 4491 C CA . ASN B 1 62 ? 5.09 -21.297 -10.258 1 92.81 62 ASN B CA 1
ATOM 4492 C C . ASN B 1 62 ? 4.086 -20.781 -11.281 1 92.81 62 ASN B C 1
ATOM 4494 O O . ASN B 1 62 ? 4.422 -19.938 -12.117 1 92.81 62 ASN B O 1
ATOM 4498 N N . ARG B 1 63 ? 2.908 -21.406 -11.312 1 91.81 63 ARG B N 1
ATOM 4499 C CA . ARG B 1 63 ? 1.776 -20.938 -12.102 1 91.81 63 ARG B CA 1
ATOM 4500 C C . ARG B 1 63 ? 0.493 -20.938 -11.281 1 91.81 63 ARG B C 1
ATOM 4502 O O . ARG B 1 63 ? 0.354 -21.719 -10.336 1 91.81 63 ARG B O 1
ATOM 4509 N N . ILE B 1 64 ? -0.341 -19.953 -11.57 1 92 64 ILE B N 1
ATOM 4510 C CA . ILE B 1 64 ? -1.697 -20.016 -11.039 1 92 64 ILE B CA 1
ATOM 4511 C C . ILE B 1 64 ? -2.59 -20.812 -11.984 1 92 64 ILE B C 1
ATOM 4513 O O . ILE B 1 64 ? -2.74 -20.469 -13.156 1 92 64 ILE B O 1
ATOM 4517 N N . ILE B 1 65 ? -3.172 -21.844 -11.484 1 90 65 ILE B N 1
ATOM 4518 C CA . ILE B 1 65 ? -3.951 -22.734 -12.336 1 90 65 ILE B CA 1
ATOM 4519 C C . ILE B 1 65 ? -5.359 -22.891 -11.766 1 90 65 ILE B C 1
ATOM 4521 O O . ILE B 1 65 ? -5.535 -23.078 -10.555 1 90 65 ILE B O 1
ATOM 4525 N N . ASP B 1 66 ? -6.336 -22.75 -12.664 1 85 66 ASP B N 1
ATOM 4526 C CA . ASP B 1 66 ? -7.719 -23.062 -12.312 1 85 66 ASP B CA 1
ATOM 4527 C C . ASP B 1 66 ? -7.922 -24.562 -12.164 1 85 66 ASP B C 1
ATOM 4529 O O . ASP B 1 66 ? -7.656 -25.328 -13.094 1 85 66 ASP B O 1
ATOM 4533 N N . MET B 1 67 ? -8.391 -24.969 -11.07 1 82.88 67 MET B N 1
ATOM 4534 C CA . MET B 1 67 ? -8.43 -26.391 -10.742 1 82.88 67 MET B CA 1
ATOM 4535 C C . MET B 1 67 ? -9.469 -27.109 -11.586 1 82.88 67 MET B C 1
ATOM 4537 O O . MET B 1 67 ? -9.32 -28.297 -11.875 1 82.88 67 MET B O 1
ATOM 4541 N N . GLU B 1 68 ? -10.531 -26.453 -11.945 1 72.69 68 GLU B N 1
ATOM 4542 C CA . GLU B 1 68 ? -11.5 -27.078 -12.836 1 72.69 68 GLU B CA 1
ATOM 4543 C C . GLU B 1 68 ? -10.875 -27.406 -14.188 1 72.69 68 GLU B C 1
ATOM 4545 O O . GLU B 1 68 ? -11.164 -28.469 -14.766 1 72.69 68 GLU B O 1
ATOM 4550 N N . VAL B 1 69 ? -10 -26.594 -14.664 1 69.94 69 VAL B N 1
ATOM 4551 C CA . VAL B 1 69 ? -9.289 -26.828 -15.914 1 69.94 69 VAL B CA 1
ATOM 4552 C C . VAL B 1 69 ? -8.32 -28 -15.742 1 69.94 69 VAL B C 1
ATOM 4554 O O . VAL B 1 69 ? -8.234 -28.859 -16.625 1 69.94 69 VAL B O 1
ATOM 4557 N N . LEU B 1 70 ? -7.566 -28 -14.633 1 75.56 70 LEU B N 1
ATOM 4558 C CA . LEU B 1 70 ? -6.582 -29.062 -14.391 1 75.56 70 LEU B CA 1
ATOM 4559 C C . LEU B 1 70 ? -7.266 -30.406 -14.258 1 75.56 70 LEU B C 1
ATOM 4561 O O . LEU B 1 70 ? -6.762 -31.422 -14.766 1 75.56 70 LEU B O 1
ATOM 4565 N N . LEU B 1 71 ? -8.398 -30.453 -13.602 1 67.25 71 LEU B N 1
ATOM 4566 C CA . LEU B 1 71 ? -9.172 -31.688 -13.438 1 67.25 71 LEU B CA 1
ATOM 4567 C C . LEU B 1 71 ? -9.578 -32.25 -14.789 1 67.25 71 LEU B C 1
ATOM 4569 O O . LEU B 1 71 ? -9.492 -33.469 -15.008 1 67.25 71 LEU B O 1
ATOM 4573 N N . ASN B 1 72 ? -10.039 -31.391 -15.625 1 63.25 72 ASN B N 1
ATOM 4574 C CA . ASN B 1 72 ? -10.445 -31.828 -16.953 1 63.25 72 ASN B CA 1
ATOM 4575 C C . ASN B 1 72 ? -9.281 -32.438 -17.719 1 63.25 72 ASN B C 1
ATOM 4577 O O . ASN B 1 72 ? -9.469 -33.375 -18.516 1 63.25 72 ASN B O 1
ATOM 4581 N N . LEU B 1 73 ? -8.086 -31.984 -17.453 1 63.16 73 LEU B N 1
ATOM 4582 C CA . LEU B 1 73 ? -6.891 -32.5 -18.094 1 63.16 73 LEU B CA 1
ATOM 4583 C C . LEU B 1 73 ? -6.566 -33.906 -17.578 1 63.16 73 LEU B C 1
ATOM 4585 O O . LEU B 1 73 ? -6.227 -34.812 -18.359 1 63.16 73 LEU B O 1
ATOM 4589 N N . PHE B 1 74 ? -6.641 -34.094 -16.297 1 64.44 74 PHE B N 1
ATOM 4590 C CA . PHE B 1 74 ? -6.309 -35.375 -15.672 1 64.44 74 PHE B CA 1
ATOM 4591 C C . PHE B 1 74 ? -7.27 -36.469 -16.125 1 64.44 74 PHE B C 1
ATOM 4593 O O . PHE B 1 74 ? -6.902 -37.656 -16.188 1 64.44 74 PHE B O 1
ATOM 4600 N N . LEU B 1 75 ? -8.359 -35.938 -16.484 1 57.94 75 LEU B N 1
ATOM 4601 C CA . LEU B 1 75 ? -9.328 -36.906 -16.984 1 57.94 75 LEU B CA 1
ATOM 4602 C C . LEU B 1 75 ? -8.898 -37.469 -18.344 1 57.94 75 LEU B C 1
ATOM 4604 O O . LEU B 1 75 ? -9.312 -38.562 -18.734 1 57.94 75 LEU B O 1
ATOM 4608 N N . GLN B 1 76 ? -7.918 -36.656 -18.984 1 54.38 76 GLN B N 1
ATOM 4609 C CA . GLN B 1 76 ? -7.453 -37.062 -20.312 1 54.38 76 GLN B CA 1
ATOM 4610 C C . GLN B 1 76 ? -6.051 -37.656 -20.25 1 54.38 76 GLN B C 1
ATOM 4612 O O . GLN B 1 76 ? -5.355 -37.719 -21.266 1 54.38 76 GLN B O 1
ATOM 4617 N N . LEU B 1 77 ? -5.48 -37.938 -19.141 1 60.19 77 LEU B N 1
ATOM 4618 C CA . LEU B 1 77 ? -4.082 -38.281 -18.922 1 60.19 77 LEU B CA 1
ATOM 4619 C C . LEU B 1 77 ? -3.709 -39.531 -19.734 1 60.19 77 LEU B C 1
ATOM 4621 O O . LEU B 1 77 ? -2.527 -39.781 -19.969 1 60.19 77 LEU B O 1
ATOM 4625 N N . PHE B 1 78 ? -4.652 -40.25 -20.266 1 61.19 78 PHE B N 1
ATOM 4626 C CA . PHE B 1 78 ? -4.32 -41.312 -21.203 1 61.19 78 PHE B CA 1
ATOM 4627 C C . PHE B 1 78 ? -4.48 -40.844 -22.641 1 61.19 78 PHE B C 1
ATOM 4629 O O . PHE B 1 78 ? -5.367 -40.031 -22.938 1 61.19 78 PHE B O 1
ATOM 4636 N N . CYS B 1 79 ? -3.23 -41.312 -23.328 1 62.44 79 CYS B N 1
ATOM 4637 C CA . CYS B 1 79 ? -3.418 -40.969 -24.734 1 62.44 79 CYS B CA 1
ATOM 4638 C C . CYS B 1 79 ? -4.652 -41.688 -25.297 1 62.44 79 CYS B C 1
ATOM 4640 O O . CYS B 1 79 ? -4.742 -42.906 -25.266 1 62.44 79 CYS B O 1
ATOM 4642 N N . PRO B 1 80 ? -5.578 -40.906 -25.531 1 65.75 80 PRO B N 1
ATOM 4643 C CA . PRO B 1 80 ? -6.805 -41.531 -26.047 1 65.75 80 PRO B CA 1
ATOM 4644 C C . PRO B 1 80 ? -6.594 -42.25 -27.375 1 65.75 80 PRO B C 1
ATOM 4646 O O . PRO B 1 80 ? -7.434 -43.062 -27.766 1 65.75 80 PRO B O 1
ATOM 4649 N N . ARG B 1 81 ? -5.402 -42.031 -27.844 1 70 81 ARG B N 1
ATOM 4650 C CA . ARG B 1 81 ? -5.18 -42.594 -29.172 1 70 81 ARG B CA 1
ATOM 4651 C C . ARG B 1 81 ? -4.441 -43.938 -29.078 1 70 81 ARG B C 1
ATOM 4653 O O . ARG B 1 81 ? -4.902 -44.938 -29.625 1 70 81 ARG B O 1
ATOM 4660 N N . CYS B 1 82 ? -3.291 -43.875 -28.422 1 72.69 82 CYS B N 1
ATOM 4661 C CA . CYS B 1 82 ? -2.475 -45.062 -28.438 1 72.69 82 CYS B CA 1
ATOM 4662 C C . CYS B 1 82 ? -2.582 -45.812 -27.125 1 72.69 82 CYS B C 1
ATOM 4664 O O . CYS B 1 82 ? -2.115 -46.969 -27.016 1 72.69 82 CYS B O 1
ATOM 4666 N N . PHE B 1 83 ? -3.234 -45.25 -26.234 1 67.62 83 PHE B N 1
ATOM 4667 C CA . PHE B 1 83 ? -3.5 -45.844 -24.938 1 67.62 83 PHE B CA 1
ATOM 4668 C C . PHE B 1 83 ? -2.199 -46.219 -24.25 1 67.62 83 PHE B C 1
ATOM 4670 O O . PHE B 1 83 ? -2.158 -47.188 -23.484 1 67.62 83 PHE B O 1
ATOM 4677 N N . GLU B 1 84 ? -1.047 -45.594 -24.703 1 67.31 84 GLU B N 1
ATOM 4678 C CA . GLU B 1 84 ? 0.251 -45.844 -24.078 1 67.31 84 GLU B CA 1
ATOM 4679 C C . GLU B 1 84 ? 0.55 -44.75 -23.016 1 67.31 84 GLU B C 1
ATOM 4681 O O . GLU B 1 84 ? -0.125 -43.75 -22.969 1 67.31 84 GLU B O 1
ATOM 4686 N N . GLU B 1 85 ? 1.529 -45.219 -22.172 1 64.19 85 GLU B N 1
ATOM 4687 C CA . GLU B 1 85 ? 1.969 -44.281 -21.125 1 64.19 85 GLU B CA 1
ATOM 4688 C C . GLU B 1 85 ? 2.975 -43.281 -21.656 1 64.19 85 GLU B C 1
ATOM 4690 O O . GLU B 1 85 ? 3.684 -43.562 -22.625 1 64.19 85 GLU B O 1
ATOM 4695 N N . GLY B 1 86 ? 2.982 -42.062 -21.141 1 65.31 86 GLY B N 1
ATOM 4696 C CA . GLY B 1 86 ? 4.023 -41.094 -21.469 1 65.31 86 GLY B CA 1
ATOM 4697 C C . GLY B 1 86 ? 3.484 -39.812 -22.031 1 65.31 86 GLY B C 1
ATOM 4698 O O . GLY B 1 86 ? 3.615 -39.531 -23.234 1 65.31 86 GLY B O 1
ATOM 4699 N N . ILE B 1 87 ? 2.785 -39.031 -21.219 1 71.38 87 ILE B N 1
ATOM 4700 C CA . ILE B 1 87 ? 2.307 -37.719 -21.641 1 71.38 87 ILE B CA 1
ATOM 4701 C C . ILE B 1 87 ? 3.293 -36.656 -21.203 1 71.38 87 ILE B C 1
ATOM 4703 O O . ILE B 1 87 ? 3.773 -36.656 -20.062 1 71.38 87 ILE B O 1
ATOM 4707 N N . LEU B 1 88 ? 3.768 -35.875 -22.188 1 73 88 LEU B N 1
ATOM 4708 C CA . LEU B 1 88 ? 4.691 -34.781 -21.922 1 73 88 LEU B CA 1
ATOM 4709 C C . LEU B 1 88 ? 3.945 -33.438 -21.82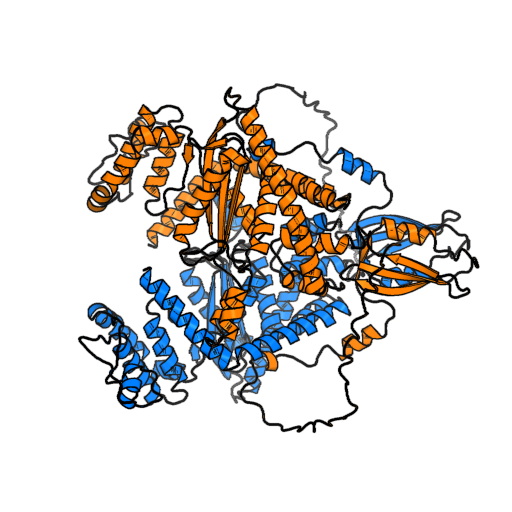8 1 73 88 LEU B C 1
ATOM 4711 O O . LEU B 1 88 ? 3.002 -33.188 -22.578 1 73 88 LEU B O 1
ATOM 4715 N N . LEU B 1 89 ? 4.297 -32.719 -20.781 1 77.5 89 LEU B N 1
ATOM 4716 C CA . LEU B 1 89 ? 3.719 -31.391 -20.594 1 77.5 89 LEU B CA 1
ATOM 4717 C C . LEU B 1 89 ? 4.703 -30.312 -21.031 1 77.5 89 LEU B C 1
ATOM 4719 O O . LEU B 1 89 ? 5.871 -30.344 -20.641 1 77.5 89 LEU B O 1
ATOM 4723 N N . SER B 1 90 ? 4.277 -29.469 -21.922 1 79.38 90 SER B N 1
ATOM 4724 C CA . SER B 1 90 ? 5.09 -28.328 -22.328 1 79.38 90 SER B CA 1
ATOM 4725 C C . SER B 1 90 ? 4.277 -27.047 -22.328 1 79.38 90 SER B C 1
ATOM 4727 O O . SER B 1 90 ? 3.045 -27.078 -22.359 1 79.38 90 SER B O 1
ATOM 4729 N N . GLU B 1 91 ? 4.992 -25.984 -22.094 1 85.69 91 GLU B N 1
ATOM 4730 C CA . GLU B 1 91 ? 4.367 -24.656 -22.156 1 85.69 91 GLU B CA 1
ATOM 4731 C C . GLU B 1 91 ? 4.547 -24.031 -23.531 1 85.69 91 GLU B C 1
ATOM 4733 O O . GLU B 1 91 ? 5.668 -23.906 -24.031 1 85.69 91 GLU B O 1
ATOM 4738 N N . ASP B 1 92 ? 3.49 -23.656 -24.125 1 84 92 ASP B N 1
ATOM 4739 C CA . ASP B 1 92 ? 3.514 -23.078 -25.469 1 84 92 ASP B CA 1
ATOM 4740 C C . ASP B 1 92 ? 3.697 -21.562 -25.422 1 84 92 ASP B C 1
ATOM 4742 O O . ASP B 1 92 ? 4.473 -21 -26.203 1 84 92 ASP B O 1
ATOM 4746 N N . SER B 1 93 ? 2.904 -20.969 -24.578 1 87.88 93 SER B N 1
ATOM 4747 C CA . SER B 1 93 ? 2.947 -19.5 -24.484 1 87.88 93 SER B CA 1
ATOM 4748 C C . SER B 1 93 ? 2.48 -19.016 -23.125 1 87.88 93 SER B C 1
ATOM 4750 O O . SER B 1 93 ? 1.814 -19.75 -22.391 1 87.88 93 SER B O 1
ATOM 4752 N N . THR B 1 94 ? 2.936 -17.844 -22.828 1 89.88 94 THR B N 1
ATOM 4753 C CA . THR B 1 94 ? 2.535 -17.203 -21.578 1 89.88 94 THR B CA 1
ATOM 4754 C C . THR B 1 94 ? 1.937 -15.82 -21.859 1 89.88 94 THR B C 1
ATOM 4756 O O . THR B 1 94 ? 2.504 -15.031 -22.609 1 89.88 94 THR B O 1
ATOM 4759 N N . TYR B 1 95 ? 0.782 -15.586 -21.328 1 91.75 95 TYR B N 1
ATOM 4760 C CA . TYR B 1 95 ? 0.114 -14.289 -21.375 1 91.75 95 TYR B CA 1
ATOM 4761 C C . TYR B 1 95 ? -0.131 -13.75 -19.969 1 91.75 95 TYR B C 1
ATOM 4763 O O . TYR B 1 95 ? -1.199 -13.969 -19.391 1 91.75 95 TYR B O 1
ATOM 4771 N N . GLY B 1 96 ? 0.83 -12.977 -19.531 1 94.44 96 GLY B N 1
ATOM 4772 C CA . GLY B 1 96 ? 0.752 -12.555 -18.141 1 94.44 96 GLY B CA 1
ATOM 4773 C C . GLY B 1 96 ? 0.858 -13.703 -17.156 1 94.44 96 GLY B C 1
ATOM 4774 O O . GLY B 1 96 ? 1.817 -14.477 -17.203 1 94.44 96 GLY B O 1
ATOM 4775 N N . LEU B 1 97 ? -0.202 -13.867 -16.375 1 96.06 97 LEU B N 1
ATOM 4776 C CA . LEU B 1 97 ? -0.206 -14.922 -15.375 1 96.06 97 LEU B CA 1
ATOM 4777 C C . LEU B 1 97 ? -0.809 -16.203 -15.938 1 96.06 97 LEU B C 1
ATOM 4779 O O . LEU B 1 97 ? -0.766 -17.25 -15.289 1 96.06 97 LEU B O 1
ATOM 4783 N N . CYS B 1 98 ? -1.361 -16.094 -17.109 1 93.69 98 CYS B N 1
ATOM 4784 C CA . CYS B 1 98 ? -1.968 -17.25 -17.766 1 93.69 98 CYS B CA 1
ATOM 4785 C C . CYS B 1 98 ? -0.961 -17.969 -18.656 1 93.69 98 CYS B C 1
ATOM 4787 O O . CYS B 1 98 ? -0.316 -17.344 -19.5 1 93.69 98 CYS B O 1
ATOM 4789 N N . SER B 1 99 ? -0.821 -19.219 -18.469 1 91.12 99 SER B N 1
ATOM 4790 C CA . SER B 1 99 ? 0.042 -20.047 -19.312 1 91.12 99 SER B CA 1
ATOM 4791 C C . SER B 1 99 ? -0.773 -21.016 -20.156 1 91.12 99 SER B C 1
ATOM 4793 O O . SER B 1 99 ? -1.764 -21.578 -19.688 1 91.12 99 SER B O 1
ATOM 4795 N N . ASN B 1 100 ? -0.446 -21.109 -21.375 1 88.19 100 ASN B N 1
ATOM 4796 C CA . ASN B 1 100 ? -1.011 -22.125 -22.25 1 88.19 100 ASN B CA 1
ATOM 4797 C C . ASN B 1 100 ? -0.102 -23.359 -22.344 1 88.19 100 ASN B C 1
ATOM 4799 O O . ASN B 1 100 ? 1.07 -23.234 -22.703 1 88.19 100 ASN B O 1
ATOM 4803 N N . PHE B 1 101 ? -0.714 -24.469 -22.016 1 86.31 101 PHE B N 1
ATOM 4804 C CA . PHE B 1 101 ? 0.054 -25.703 -21.984 1 86.31 101 PHE B CA 1
ATOM 4805 C C . PHE B 1 101 ? -0.378 -26.641 -23.109 1 86.31 101 PHE B C 1
ATOM 4807 O O . PHE B 1 101 ? -1.478 -26.516 -23.656 1 86.31 101 PHE B O 1
ATOM 4814 N N . VAL B 1 102 ? 0.531 -27.469 -23.5 1 81.44 102 VAL B N 1
ATOM 4815 C CA . VAL B 1 102 ? 0.254 -28.531 -24.469 1 81.44 102 VAL B CA 1
ATOM 4816 C C . VAL B 1 102 ? 0.716 -29.875 -23.922 1 81.44 102 VAL B C 1
ATOM 4818 O O . VAL B 1 102 ? 1.806 -29.969 -23.344 1 81.44 102 VAL B O 1
ATOM 4821 N N . ILE B 1 103 ? -0.203 -30.797 -24 1 79.25 103 ILE B N 1
ATOM 4822 C CA . ILE B 1 103 ? 0.156 -32.156 -23.656 1 79.25 103 ILE B CA 1
ATOM 4823 C C . ILE B 1 103 ? 0.346 -33 -24.922 1 79.25 103 ILE B C 1
ATOM 4825 O O . ILE B 1 103 ? -0.429 -32.875 -25.875 1 79.25 103 ILE B O 1
ATOM 4829 N N . ARG B 1 104 ? 1.493 -33.688 -24.938 1 78.31 104 ARG B N 1
ATOM 4830 C CA . ARG B 1 104 ? 1.816 -34.5 -26.094 1 78.31 104 ARG B CA 1
ATOM 4831 C C . ARG B 1 104 ? 2.162 -35.938 -25.672 1 78.31 104 ARG B C 1
ATOM 4833 O O . ARG B 1 104 ? 2.812 -36.125 -24.641 1 78.31 104 ARG B O 1
ATOM 4840 N N . CYS B 1 105 ? 1.61 -36.812 -26.484 1 76.12 105 CYS B N 1
ATOM 4841 C CA . CYS B 1 105 ? 1.988 -38.219 -26.266 1 76.12 105 CYS B CA 1
ATOM 4842 C C . CYS B 1 105 ? 3.359 -38.5 -26.859 1 76.12 105 CYS B C 1
ATOM 4844 O O . CYS B 1 105 ? 3.676 -38.031 -27.969 1 76.12 105 CYS B O 1
ATOM 4846 N N . LYS B 1 106 ? 4.207 -39.219 -26.203 1 76.88 106 LYS B N 1
ATOM 4847 C CA . LYS B 1 106 ? 5.547 -39.562 -26.656 1 76.88 106 LYS B CA 1
ATOM 4848 C C . LYS B 1 106 ? 5.488 -40.594 -27.781 1 76.88 106 LYS B C 1
ATOM 4850 O O . LYS B 1 106 ? 6.434 -40.719 -28.578 1 76.88 106 LYS B O 1
ATOM 4855 N N . HIS B 1 107 ? 4.379 -41.312 -27.875 1 77.44 107 HIS B N 1
ATOM 4856 C CA . HIS B 1 107 ? 4.336 -42.469 -28.734 1 77.44 107 HIS B CA 1
ATOM 4857 C C . HIS B 1 107 ? 3.512 -42.219 -29.984 1 77.44 107 HIS B C 1
ATOM 4859 O O . HIS B 1 107 ? 3.619 -42.938 -30.969 1 77.44 107 HIS B O 1
ATOM 4865 N N . CYS B 1 108 ? 2.639 -41.312 -29.891 1 80.19 108 CYS B N 1
ATOM 4866 C CA . CYS B 1 108 ? 1.806 -41.031 -31.047 1 80.19 108 CYS B CA 1
ATOM 4867 C C . CYS B 1 108 ? 1.68 -39.531 -31.266 1 80.19 108 CYS B C 1
ATOM 4869 O O . CYS B 1 108 ? 2.383 -38.75 -30.641 1 80.19 108 CYS B O 1
ATOM 4871 N N . ASP B 1 109 ? 0.875 -39.062 -32.25 1 80.69 109 ASP B N 1
ATOM 4872 C CA . ASP B 1 109 ? 0.778 -37.656 -32.625 1 80.69 109 ASP B CA 1
ATOM 4873 C C . ASP B 1 109 ? -0.349 -36.969 -31.875 1 80.69 109 ASP B C 1
ATOM 4875 O O . ASP B 1 109 ? -0.862 -35.938 -32.344 1 80.69 109 ASP B O 1
ATOM 4879 N N . PHE B 1 110 ? -0.687 -37.562 -30.766 1 77.81 110 PHE B N 1
ATOM 4880 C CA . PHE B 1 110 ? -1.737 -36.938 -29.969 1 77.81 110 PHE B CA 1
ATOM 4881 C C . PHE B 1 110 ? -1.219 -35.688 -29.281 1 77.81 110 PHE B C 1
ATOM 4883 O O . PHE B 1 110 ? -0.118 -35.688 -28.734 1 77.81 110 PHE B O 1
ATOM 4890 N N . TYR B 1 111 ? -1.904 -34.594 -29.453 1 79.44 111 TYR B N 1
ATOM 4891 C CA . TYR B 1 111 ? -1.604 -33.375 -28.703 1 79.44 111 TYR B CA 1
ATOM 4892 C C . TYR B 1 111 ? -2.883 -32.625 -28.328 1 79.44 111 TYR B C 1
ATOM 4894 O O . TYR B 1 111 ? -3.881 -32.719 -29.062 1 79.44 111 TYR B O 1
ATOM 4902 N N . SER B 1 112 ? -2.934 -32.156 -27.078 1 77.12 112 SER B N 1
ATOM 4903 C CA . SER B 1 112 ? -4.055 -31.359 -26.609 1 77.12 112 SER B CA 1
ATOM 4904 C C . SER B 1 112 ? -3.566 -30.141 -25.828 1 77.12 112 SER B C 1
ATOM 4906 O O . SER B 1 112 ? -2.652 -30.25 -25.016 1 77.12 112 SER B O 1
ATOM 4908 N N . GLY B 1 113 ? -4.145 -29.031 -26.172 1 77 113 GLY B N 1
ATOM 4909 C CA . GLY B 1 113 ? -3.773 -27.797 -25.484 1 77 113 GLY B CA 1
ATOM 4910 C C . GLY B 1 113 ? -4.793 -27.359 -24.453 1 77 113 GLY B C 1
ATOM 4911 O O . GLY B 1 113 ? -5.984 -27.641 -24.594 1 77 113 GLY B O 1
ATOM 4912 N N . PHE B 1 114 ? -4.305 -26.797 -23.344 1 80.5 114 PHE B N 1
ATOM 4913 C CA . PHE B 1 114 ? -5.215 -26.172 -22.375 1 80.5 114 PHE B CA 1
ATOM 4914 C C . PHE B 1 114 ? -4.598 -24.922 -21.781 1 80.5 114 PHE B C 1
ATOM 4916 O O . PHE B 1 114 ? -3.379 -24.75 -21.812 1 80.5 114 PHE B O 1
ATOM 4923 N N . SER B 1 115 ? -5.438 -24.031 -21.25 1 86.19 115 SER B N 1
ATOM 4924 C CA . SER B 1 115 ? -5.012 -22.797 -20.594 1 86.19 115 SER B CA 1
ATOM 4925 C C . SER B 1 115 ? -5.109 -22.906 -19.078 1 86.19 115 SER B C 1
ATOM 4927 O O . SER B 1 115 ? -6.023 -23.547 -18.562 1 86.19 115 SER B O 1
ATOM 4929 N N . SER B 1 116 ? -4.121 -22.375 -18.406 1 89.88 116 SER B N 1
ATOM 4930 C CA . SER B 1 116 ? -4.113 -22.438 -16.938 1 89.88 116 SER B CA 1
ATOM 4931 C C . SER B 1 116 ? -5.285 -21.672 -16.344 1 89.88 116 SER B C 1
ATOM 4933 O O . SER B 1 116 ? -5.621 -21.859 -15.172 1 89.88 116 SER B O 1
ATOM 4935 N N . SER B 1 117 ? -5.891 -20.734 -17.109 1 90.62 117 SER B N 1
ATOM 4936 C CA . SER B 1 117 ? -7 -19.906 -16.641 1 90.62 117 SER B CA 1
ATOM 4937 C C . SER B 1 117 ? -8.172 -19.938 -17.625 1 90.62 117 SER B C 1
ATOM 4939 O O . SER B 1 117 ? -7.969 -20.109 -18.828 1 90.62 117 SER B O 1
ATOM 4941 N N . LYS B 1 118 ? -9.367 -19.812 -17.016 1 86.81 118 LYS B N 1
ATOM 4942 C CA . LYS B 1 118 ? -10.531 -19.609 -17.875 1 86.81 118 LYS B CA 1
ATOM 4943 C C . LYS B 1 118 ? -10.43 -18.297 -18.641 1 86.81 118 LYS B C 1
ATOM 4945 O O . LYS B 1 118 ? -9.75 -17.359 -18.188 1 86.81 118 LYS B O 1
ATOM 4950 N N . LYS B 1 119 ? -11.031 -18.328 -19.781 1 87.44 119 LYS B N 1
ATOM 4951 C CA . LYS B 1 119 ? -10.961 -17.125 -20.609 1 87.44 119 LYS B CA 1
ATOM 4952 C C . LYS B 1 119 ? -12.352 -16.547 -20.859 1 87.44 119 LYS B C 1
ATOM 4954 O O . LYS B 1 119 ? -13.32 -17.297 -21.031 1 87.44 119 LYS B O 1
ATOM 4959 N N . THR B 1 120 ? -12.414 -15.242 -20.656 1 83.94 120 THR B N 1
ATOM 4960 C CA . THR B 1 120 ? -13.602 -14.484 -21.047 1 83.94 120 THR B CA 1
ATOM 4961 C C . THR B 1 120 ? -13.289 -13.555 -22.219 1 83.94 120 THR B C 1
ATOM 4963 O O . THR B 1 120 ? -12.414 -12.695 -22.109 1 83.94 120 THR B O 1
ATOM 4966 N N . LEU B 1 121 ? -13.992 -13.594 -23.297 1 78.38 121 LEU B N 1
ATOM 4967 C CA . LEU B 1 121 ? -13.758 -12.812 -24.5 1 78.38 121 LEU B CA 1
ATOM 4968 C C . LEU B 1 121 ? -12.281 -12.805 -24.859 1 78.38 121 LEU B C 1
ATOM 4970 O O . LEU B 1 121 ? -11.688 -11.742 -25.062 1 78.38 121 LEU B O 1
ATOM 4974 N N . ASN B 1 122 ? -11.594 -13.906 -24.719 1 78.12 122 ASN B N 1
ATOM 4975 C CA . ASN B 1 122 ? -10.203 -14.148 -25.094 1 78.12 122 ASN B CA 1
ATOM 4976 C C . ASN B 1 122 ? -9.227 -13.531 -24.109 1 78.12 122 ASN B C 1
ATOM 4978 O O . ASN B 1 122 ? -8.031 -13.43 -24.375 1 78.12 122 ASN B O 1
ATOM 4982 N N . CYS B 1 123 ? -9.734 -13.094 -23.031 1 87.5 123 CYS B N 1
ATOM 4983 C CA . CYS B 1 123 ? -8.883 -12.555 -21.984 1 87.5 123 CYS B CA 1
ATOM 4984 C C . CYS B 1 123 ? -8.867 -13.477 -20.766 1 87.5 123 CYS B C 1
ATOM 4986 O O . CYS B 1 123 ? -9.922 -13.844 -20.25 1 87.5 123 CYS B O 1
ATOM 4988 N N . PRO B 1 124 ? -7.711 -13.891 -20.469 1 92 124 PRO B N 1
ATOM 4989 C CA . PRO B 1 124 ? -7.652 -14.742 -19.281 1 92 124 PRO B CA 1
ATOM 4990 C C . PRO B 1 124 ? -8.18 -14.047 -18.016 1 92 124 PRO B C 1
ATOM 4992 O O . PRO B 1 124 ? -7.781 -12.922 -17.719 1 92 124 PRO B O 1
ATOM 4995 N N . GLU B 1 125 ? -9.016 -14.742 -17.25 1 94.44 125 GLU B N 1
ATOM 4996 C CA . GLU B 1 125 ? -9.664 -14.18 -16.062 1 94.44 125 GLU B CA 1
ATOM 4997 C C . GLU B 1 125 ? -8.641 -13.852 -14.984 1 94.44 125 GLU B C 1
ATOM 4999 O O . GLU B 1 125 ? -8.805 -12.875 -14.242 1 94.44 125 GLU B O 1
ATOM 5004 N N . VAL B 1 126 ? -7.59 -14.68 -14.906 1 95.81 126 VAL B N 1
ATOM 5005 C CA . VAL B 1 126 ? -6.617 -14.547 -13.828 1 95.81 126 VAL B CA 1
ATOM 5006 C C . VAL B 1 126 ? -5.902 -13.203 -13.93 1 95.81 126 VAL B C 1
ATOM 5008 O O . VAL B 1 126 ? -5.562 -12.594 -12.914 1 95.81 126 VAL B O 1
ATOM 5011 N N . ASN B 1 127 ? -5.629 -12.734 -15.117 1 96.81 127 ASN B N 1
ATOM 5012 C CA . ASN B 1 127 ? -4.977 -11.445 -15.312 1 96.81 127 ASN B CA 1
ATOM 5013 C C . ASN B 1 127 ? -5.848 -10.297 -14.812 1 96.81 127 ASN B C 1
ATOM 5015 O O . ASN B 1 127 ? -5.363 -9.398 -14.125 1 96.81 127 ASN B O 1
ATOM 5019 N N . THR B 1 128 ? -7.113 -10.344 -15.133 1 96.5 128 THR B N 1
ATOM 5020 C CA . THR B 1 128 ? -8.055 -9.312 -14.711 1 96.5 128 THR B CA 1
ATOM 5021 C C . THR B 1 128 ? -8.219 -9.32 -13.195 1 96.5 128 THR B C 1
ATOM 5023 O O . THR B 1 128 ? -8.234 -8.258 -12.562 1 96.5 128 THR B O 1
ATOM 5026 N N . ARG B 1 129 ? -8.32 -10.484 -12.656 1 97.31 129 ARG B N 1
ATOM 5027 C CA . ARG B 1 129 ? -8.445 -10.625 -11.211 1 97.31 129 ARG B CA 1
ATOM 5028 C C . ARG B 1 129 ? -7.23 -10.039 -10.492 1 97.31 129 ARG B C 1
ATOM 5030 O O . ARG B 1 129 ? -7.371 -9.383 -9.461 1 97.31 129 ARG B O 1
ATOM 5037 N N . PHE B 1 130 ? -6.09 -10.328 -11.086 1 97.94 130 PHE B N 1
ATOM 5038 C CA . PHE B 1 130 ? -4.852 -9.859 -10.469 1 97.94 130 PHE B CA 1
ATOM 5039 C C . PHE B 1 130 ? -4.789 -8.336 -10.469 1 97.94 130 PHE B C 1
ATOM 5041 O O . PHE B 1 130 ? -4.484 -7.719 -9.445 1 97.94 130 PHE B O 1
ATOM 5048 N N . VAL B 1 131 ? -5.074 -7.754 -11.578 1 97.81 131 VAL B N 1
ATOM 5049 C CA . VAL B 1 131 ? -5.035 -6.301 -11.703 1 97.81 131 VAL B CA 1
ATOM 5050 C C . VAL B 1 131 ? -6.066 -5.676 -10.758 1 97.81 131 VAL B C 1
ATOM 5052 O O . VAL B 1 131 ? -5.777 -4.688 -10.086 1 97.81 131 VAL B O 1
ATOM 5055 N N . TYR B 1 132 ? -7.234 -6.254 -10.711 1 97.69 132 TYR B N 1
ATOM 5056 C CA . TYR B 1 132 ? -8.273 -5.762 -9.812 1 97.69 132 TYR B CA 1
ATOM 5057 C C . TYR B 1 132 ? -7.855 -5.906 -8.359 1 97.69 132 TYR B C 1
ATOM 5059 O O . TYR B 1 132 ? -8.062 -5 -7.551 1 97.69 132 TYR B O 1
ATOM 5067 N N . GLY B 1 133 ? -7.285 -7.102 -8.039 1 97.5 133 GLY B N 1
ATOM 5068 C CA . GLY B 1 133 ? -6.801 -7.316 -6.684 1 97.5 133 GLY B CA 1
ATOM 5069 C C . GLY B 1 133 ? -5.75 -6.312 -6.254 1 97.5 133 GLY B C 1
ATOM 5070 O O . GLY B 1 133 ? -5.773 -5.824 -5.125 1 97.5 133 GLY B O 1
ATOM 5071 N N . MET B 1 134 ? -4.812 -6.02 -7.133 1 97.25 134 MET B N 1
ATOM 5072 C CA . MET B 1 134 ? -3.777 -5.031 -6.844 1 97.25 134 MET B CA 1
ATOM 5073 C C . MET B 1 134 ? -4.395 -3.662 -6.582 1 97.25 134 MET B C 1
ATOM 5075 O O . MET B 1 134 ? -3.973 -2.951 -5.668 1 97.25 134 MET B O 1
ATOM 5079 N N . ARG B 1 135 ? -5.391 -3.332 -7.309 1 94.81 135 ARG B N 1
ATOM 5080 C CA . ARG B 1 135 ? -6.078 -2.059 -7.113 1 94.81 135 ARG B CA 1
ATOM 5081 C C . ARG B 1 135 ? -6.797 -2.025 -5.766 1 94.81 135 ARG B C 1
ATOM 5083 O O . ARG B 1 135 ? -6.793 -1.003 -5.078 1 94.81 135 ARG B O 1
ATOM 5090 N N . GLN B 1 136 ? -7.387 -3.111 -5.402 1 95.75 136 GLN B N 1
ATOM 5091 C CA . GLN B 1 136 ? -8.141 -3.184 -4.152 1 95.75 136 GLN B CA 1
ATOM 5092 C C . GLN B 1 136 ? -7.23 -2.949 -2.951 1 95.75 136 GLN B C 1
ATOM 5094 O O . GLN B 1 136 ? -7.684 -2.486 -1.902 1 95.75 136 GLN B O 1
ATOM 5099 N N . ILE B 1 137 ? -5.973 -3.256 -3.191 1 95.12 137 ILE B N 1
ATOM 5100 C CA . ILE B 1 137 ? -5.078 -3.068 -2.053 1 95.12 137 ILE B CA 1
ATOM 5101 C C . ILE B 1 137 ? -4.234 -1.814 -2.26 1 95.12 137 ILE B C 1
ATOM 5103 O O . ILE B 1 137 ? -3.209 -1.632 -1.599 1 95.12 137 ILE B O 1
ATOM 5107 N N . GLY B 1 138 ? -4.57 -1.01 -3.254 1 93.69 138 GLY B N 1
ATOM 5108 C CA . GLY B 1 138 ? -4.004 0.316 -3.445 1 93.69 138 GLY B CA 1
ATOM 5109 C C . GLY B 1 138 ? -2.674 0.297 -4.176 1 93.69 138 GLY B C 1
ATOM 5110 O O . GLY B 1 138 ? -1.881 1.233 -4.059 1 93.69 138 GLY B O 1
ATOM 5111 N N . LYS B 1 139 ? -2.402 -0.786 -4.887 1 95.12 139 LYS B N 1
ATOM 5112 C CA . LYS B 1 139 ? -1.127 -0.905 -5.586 1 95.12 139 LYS B CA 1
ATOM 5113 C C . LYS B 1 139 ? -1.335 -1.01 -7.094 1 95.12 139 LYS B C 1
ATOM 5115 O O . LYS B 1 139 ? -2.455 -1.237 -7.559 1 95.12 139 LYS B O 1
ATOM 5120 N N . GLY B 1 140 ? -0.304 -0.69 -7.836 1 94.38 140 GLY B N 1
ATOM 5121 C CA . GLY B 1 140 ? -0.371 -0.699 -9.289 1 94.38 140 GLY B CA 1
ATOM 5122 C C . GLY B 1 140 ? 0.61 -1.666 -9.922 1 94.38 140 GLY B C 1
ATOM 5123 O O . GLY B 1 140 ? 0.931 -2.705 -9.344 1 94.38 140 GLY B O 1
ATOM 5124 N N . PHE B 1 141 ? 1.016 -1.395 -11.117 1 95.12 141 PHE B N 1
ATOM 5125 C CA . PHE B 1 141 ? 1.811 -2.271 -11.961 1 95.12 141 PHE B CA 1
ATOM 5126 C C . PHE B 1 141 ? 3.145 -2.602 -11.305 1 95.12 141 PHE B C 1
ATOM 5128 O O . PHE B 1 141 ? 3.549 -3.766 -11.258 1 95.12 141 PHE B O 1
ATOM 5135 N N . SER B 1 142 ? 3.812 -1.591 -10.797 1 93.81 142 SER B N 1
ATOM 5136 C CA . SER B 1 142 ? 5.145 -1.797 -10.242 1 93.81 142 SER B CA 1
ATOM 5137 C C . SER B 1 142 ? 5.109 -2.771 -9.07 1 93.81 142 SER B C 1
ATOM 5139 O O . SER B 1 142 ? 5.957 -3.662 -8.969 1 93.81 142 SER B O 1
ATOM 5141 N N . ALA B 1 143 ? 4.184 -2.604 -8.203 1 95.25 143 ALA B N 1
ATOM 5142 C CA . ALA B 1 143 ? 4.035 -3.504 -7.062 1 95.25 143 ALA B CA 1
ATOM 5143 C C . ALA B 1 143 ? 3.646 -4.906 -7.52 1 95.25 143 ALA B C 1
ATOM 5145 O O . ALA B 1 143 ? 4.145 -5.898 -6.98 1 95.25 143 ALA B O 1
ATOM 5146 N N . GLY B 1 144 ? 2.723 -4.965 -8.477 1 96.94 144 GLY B N 1
ATOM 5147 C CA . GLY B 1 144 ? 2.336 -6.258 -9.016 1 96.94 144 GLY B CA 1
ATOM 5148 C C . GLY B 1 144 ? 3.494 -7.008 -9.648 1 96.94 144 GLY B C 1
ATOM 5149 O O . GLY B 1 144 ? 3.605 -8.227 -9.5 1 96.94 144 GLY B O 1
ATOM 5150 N N . PHE B 1 145 ? 4.289 -6.234 -10.359 1 96.5 145 PHE B N 1
ATOM 5151 C CA . PHE B 1 145 ? 5.477 -6.797 -10.984 1 96.5 145 PHE B CA 1
ATOM 5152 C C . PHE B 1 145 ? 6.398 -7.414 -9.945 1 96.5 145 PHE B C 1
ATOM 5154 O O . PHE B 1 145 ? 6.859 -8.547 -10.109 1 96.5 145 PHE B O 1
ATOM 5161 N N . LYS B 1 146 ? 6.629 -6.75 -8.906 1 95.38 146 LYS B N 1
ATOM 5162 C CA . LYS B 1 146 ? 7.496 -7.211 -7.824 1 95.38 146 LYS B CA 1
ATOM 5163 C C . LYS B 1 146 ? 6.906 -8.43 -7.125 1 95.38 146 LYS B C 1
ATOM 5165 O O . LYS B 1 146 ? 7.625 -9.375 -6.805 1 95.38 146 LYS B O 1
ATOM 5170 N N . LEU B 1 147 ? 5.633 -8.398 -6.883 1 97.38 147 LEU B N 1
ATOM 5171 C CA . LEU B 1 147 ? 4.953 -9.492 -6.203 1 97.38 147 LEU B CA 1
ATOM 5172 C C . LEU B 1 147 ? 5.043 -10.773 -7.023 1 97.38 147 LEU B C 1
ATOM 5174 O O . LEU B 1 147 ? 5.367 -11.844 -6.488 1 97.38 147 LEU B O 1
ATOM 5178 N N . CYS B 1 148 ? 4.754 -10.625 -8.305 1 97.75 148 CYS B N 1
ATOM 5179 C CA . CYS B 1 148 ? 4.844 -11.789 -9.18 1 97.75 148 CYS B CA 1
ATOM 5180 C C . CYS B 1 148 ? 6.262 -12.352 -9.195 1 97.75 148 CYS B C 1
ATOM 5182 O O . CYS B 1 148 ? 6.453 -13.57 -9.125 1 97.75 148 CYS B O 1
ATOM 5184 N N . GLY B 1 149 ? 7.258 -11.445 -9.305 1 96.25 149 GLY B N 1
ATOM 5185 C CA . GLY B 1 149 ? 8.641 -11.883 -9.266 1 96.25 149 GLY B CA 1
ATOM 5186 C C . GLY B 1 149 ? 9 -12.617 -7.992 1 96.25 149 GLY B C 1
ATOM 5187 O O . GLY B 1 149 ? 9.625 -13.68 -8.039 1 96.25 149 GLY B O 1
ATOM 5188 N N . THR B 1 150 ? 8.594 -12.125 -6.867 1 96.88 150 THR B N 1
ATOM 5189 C CA . THR B 1 150 ? 8.906 -12.719 -5.574 1 96.88 150 THR B CA 1
ATOM 5190 C C . THR B 1 150 ? 8.242 -14.086 -5.434 1 96.88 150 THR B C 1
ATOM 5192 O O . THR B 1 150 ? 8.797 -14.992 -4.812 1 96.88 150 THR B O 1
ATOM 5195 N N . LEU B 1 151 ? 7.074 -14.258 -6.062 1 97.25 151 LEU B N 1
ATOM 5196 C CA . LEU B 1 151 ? 6.324 -15.508 -6.008 1 97.25 151 LEU B CA 1
ATOM 5197 C C . LEU B 1 151 ? 6.816 -16.484 -7.066 1 97.25 151 LEU B C 1
ATOM 5199 O O . LEU B 1 151 ? 6.312 -17.609 -7.16 1 97.25 151 LEU B O 1
ATOM 5203 N N . ASN B 1 152 ? 7.766 -16.047 -7.875 1 96.19 152 ASN B N 1
ATOM 5204 C CA . ASN B 1 152 ? 8.297 -16.859 -8.969 1 96.19 152 ASN B CA 1
ATOM 5205 C C . ASN B 1 152 ? 7.223 -17.172 -10.008 1 96.19 152 ASN B C 1
ATOM 5207 O O . ASN B 1 152 ? 7.098 -18.312 -10.445 1 96.19 152 ASN B O 1
ATOM 5211 N N . LEU B 1 153 ? 6.387 -16.188 -10.305 1 97.25 153 LEU B N 1
ATOM 5212 C CA . LEU B 1 153 ? 5.324 -16.234 -11.297 1 97.25 153 LEU B CA 1
ATOM 5213 C C . LEU B 1 153 ? 5.695 -15.43 -12.539 1 97.25 153 LEU B C 1
ATOM 5215 O O . LEU B 1 153 ? 6.473 -14.477 -12.453 1 97.25 153 LEU B O 1
ATOM 5219 N N . PRO B 1 154 ? 5.113 -15.812 -13.664 1 94.12 154 PRO B N 1
ATOM 5220 C CA . PRO B 1 154 ? 5.215 -14.883 -14.797 1 94.12 154 PRO B CA 1
ATOM 5221 C C . PRO B 1 154 ? 4.523 -13.547 -14.531 1 94.12 154 PRO B C 1
ATOM 5223 O O . PRO B 1 154 ? 3.777 -13.422 -13.555 1 94.12 154 PRO B O 1
ATOM 5226 N N . ARG B 1 155 ? 4.812 -12.648 -15.297 1 92.94 155 ARG B N 1
ATOM 5227 C CA . ARG B 1 155 ? 4.305 -11.305 -15.016 1 92.94 155 ARG B CA 1
ATOM 5228 C C . ARG B 1 155 ? 3.602 -10.719 -16.234 1 92.94 155 ARG B C 1
ATOM 5230 O O . ARG B 1 155 ? 3.852 -11.148 -17.375 1 92.94 155 ARG B O 1
ATOM 5237 N N . LEU B 1 156 ? 2.764 -9.773 -16.031 1 95.44 156 LEU B N 1
ATOM 5238 C CA . LEU B 1 156 ? 2.133 -9.008 -17.094 1 95.44 156 LEU B CA 1
ATOM 5239 C C . LEU B 1 156 ? 3.074 -7.922 -17.609 1 95.44 156 LEU B C 1
ATOM 5241 O O . LEU B 1 156 ? 3.826 -7.328 -16.828 1 95.44 156 LEU B O 1
ATOM 5245 N N . SER B 1 157 ? 3.006 -7.738 -18.859 1 95 157 SER B N 1
ATOM 5246 C CA . SER B 1 157 ? 3.668 -6.551 -19.406 1 95 157 SER B CA 1
ATOM 5247 C C . SER B 1 157 ? 2.939 -5.277 -18.984 1 95 157 SER B C 1
ATOM 5249 O O . SER B 1 157 ? 1.778 -5.324 -18.578 1 95 157 SER B O 1
ATOM 5251 N N . LYS B 1 158 ? 3.604 -4.203 -19.078 1 94.81 158 LYS B N 1
ATOM 5252 C CA . LYS B 1 158 ? 2.992 -2.926 -18.719 1 94.81 158 LYS B CA 1
ATOM 5253 C C . LYS B 1 158 ? 1.773 -2.635 -19.578 1 94.81 158 LYS B C 1
ATOM 5255 O O . LYS B 1 158 ? 0.747 -2.168 -19.078 1 94.81 158 LYS B O 1
ATOM 5260 N N . THR B 1 159 ? 1.898 -2.914 -20.812 1 94.69 159 THR B N 1
ATOM 5261 C CA . THR B 1 159 ? 0.807 -2.676 -21.75 1 94.69 159 THR B CA 1
ATOM 5262 C C . THR B 1 159 ? -0.396 -3.553 -21.422 1 94.69 159 THR B C 1
ATOM 5264 O O . THR B 1 159 ? -1.532 -3.076 -21.406 1 94.69 159 THR B O 1
ATOM 5267 N N . ALA B 1 160 ? -0.109 -4.801 -21.234 1 95.38 160 ALA B N 1
ATOM 5268 C CA . ALA B 1 160 ? -1.19 -5.711 -20.859 1 95.38 160 ALA B CA 1
ATOM 5269 C C . ALA B 1 160 ? -1.867 -5.262 -19.578 1 95.38 160 ALA B C 1
ATOM 5271 O O . ALA B 1 160 ? -3.096 -5.285 -19.469 1 95.38 160 ALA B O 1
ATOM 5272 N N . TYR B 1 161 ? -1.073 -4.875 -18.641 1 96.81 161 TYR B N 1
ATOM 5273 C CA . TYR B 1 161 ? -1.598 -4.406 -17.359 1 96.81 161 TYR B CA 1
ATOM 5274 C C . TYR B 1 161 ? -2.512 -3.201 -17.547 1 96.81 161 TYR B C 1
ATOM 5276 O O . TYR B 1 161 ? -3.617 -3.16 -17 1 96.81 161 TYR B O 1
ATOM 5284 N N . THR B 1 162 ? -2.072 -2.26 -18.297 1 94.88 162 THR B N 1
ATOM 5285 C CA . THR B 1 162 ? -2.826 -1.037 -18.547 1 94.88 162 THR B CA 1
ATOM 5286 C C . THR B 1 162 ? -4.133 -1.35 -19.281 1 94.88 162 THR B C 1
ATOM 5288 O O . THR B 1 162 ? -5.16 -0.724 -19 1 94.88 162 THR B O 1
ATOM 5291 N N . ASN B 1 163 ? -4.074 -2.289 -20.141 1 94.69 163 ASN B N 1
ATOM 5292 C CA . ASN B 1 163 ? -5.281 -2.699 -20.844 1 94.69 163 ASN B CA 1
ATOM 5293 C C . ASN B 1 163 ? -6.328 -3.262 -19.891 1 94.69 163 ASN B C 1
ATOM 5295 O O . ASN B 1 163 ? -7.516 -2.951 -20.016 1 94.69 163 ASN B O 1
ATOM 5299 N N . HIS B 1 164 ? -5.887 -4.059 -19.062 1 95.56 164 HIS B N 1
ATOM 5300 C CA . HIS B 1 164 ? -6.809 -4.609 -18.078 1 95.56 164 HIS B CA 1
ATOM 5301 C C . HIS B 1 164 ? -7.328 -3.523 -17.141 1 95.56 164 HIS B C 1
ATOM 5303 O O . HIS B 1 164 ? -8.492 -3.553 -16.734 1 95.56 164 HIS B O 1
ATOM 5309 N N . GLU B 1 165 ? -6.504 -2.588 -16.781 1 95.19 165 GLU B N 1
ATOM 5310 C CA . GLU B 1 165 ? -6.934 -1.469 -15.938 1 95.19 165 GLU B CA 1
ATOM 5311 C C . GLU B 1 165 ? -8.031 -0.657 -16.625 1 95.19 165 GLU B C 1
ATOM 5313 O O . GLU B 1 165 ? -8.984 -0.231 -15.977 1 95.19 165 GLU B O 1
ATOM 5318 N N . ASN B 1 166 ? -7.809 -0.431 -17.859 1 94.56 166 ASN B N 1
ATOM 5319 C CA . ASN B 1 166 ? -8.797 0.327 -18.625 1 94.56 166 ASN B CA 1
ATOM 5320 C C . ASN B 1 166 ? -10.133 -0.398 -18.688 1 94.56 166 ASN B C 1
ATOM 5322 O O . ASN B 1 166 ? -11.188 0.222 -18.531 1 94.56 166 ASN B O 1
ATOM 5326 N N . LYS B 1 167 ? -10.047 -1.611 -18.922 1 94.19 167 LYS B N 1
ATOM 5327 C CA . LYS B 1 167 ? -11.266 -2.42 -18.938 1 94.19 167 LYS B CA 1
ATOM 5328 C C . LYS B 1 167 ? -11.977 -2.379 -17.594 1 94.19 167 LYS B C 1
ATOM 5330 O O . LYS B 1 167 ? -13.195 -2.215 -17.531 1 94.19 167 LYS B O 1
ATOM 5335 N N . LEU B 1 168 ? -11.227 -2.551 -16.594 1 95.75 168 LEU B N 1
ATOM 5336 C CA . LEU B 1 168 ? -11.773 -2.506 -15.242 1 95.75 168 LEU B CA 1
ATOM 5337 C C . LEU B 1 168 ? -12.398 -1.147 -14.953 1 95.75 168 LEU B C 1
ATOM 5339 O O . LEU B 1 168 ? -13.477 -1.072 -14.352 1 95.75 168 LEU B O 1
ATOM 5343 N N . MET B 1 169 ? -11.742 -0.137 -15.367 1 95.94 169 MET B N 1
ATOM 5344 C CA . MET B 1 169 ? -12.242 1.214 -15.125 1 95.94 169 MET B CA 1
ATOM 5345 C C . MET B 1 169 ? -13.617 1.407 -15.766 1 95.94 169 MET B C 1
ATOM 5347 O O . MET B 1 169 ? -14.508 1.999 -15.156 1 95.94 169 MET B O 1
ATOM 5351 N N . SER B 1 170 ? -13.727 0.956 -16.906 1 96.06 170 SER B N 1
ATOM 5352 C CA . SER B 1 170 ? -15.008 1.068 -17.594 1 96.06 170 SER B CA 1
ATOM 5353 C C . SER B 1 170 ? -16.109 0.344 -16.844 1 96.06 170 SER B C 1
ATOM 5355 O O . SER B 1 170 ? -17.203 0.896 -16.656 1 96.06 170 SER B O 1
ATOM 5357 N N . VAL B 1 171 ? -15.828 -0.787 -16.438 1 97 171 VAL B N 1
ATOM 5358 C CA . VAL B 1 171 ? -16.828 -1.598 -15.75 1 97 171 VAL B CA 1
ATOM 5359 C C . VAL B 1 171 ? -17.125 -1.001 -14.375 1 97 171 VAL B C 1
ATOM 5361 O O . VAL B 1 171 ? -18.266 -0.942 -13.945 1 97 171 VAL B O 1
ATOM 5364 N N . ILE B 1 172 ? -16.062 -0.606 -13.688 1 97.69 172 ILE B N 1
ATOM 5365 C CA . ILE B 1 172 ? -16.219 0.007 -12.375 1 97.69 172 ILE B CA 1
ATOM 5366 C C . ILE B 1 172 ? -17.078 1.26 -12.484 1 97.69 172 ILE B C 1
ATOM 5368 O O . ILE B 1 172 ? -17.938 1.509 -11.641 1 97.69 172 ILE B O 1
ATOM 5372 N N . SER B 1 173 ? -16.844 2.033 -13.516 1 97.44 173 SER B N 1
ATOM 5373 C CA . SER B 1 173 ? -17.641 3.24 -13.742 1 97.44 173 SER B CA 1
ATOM 5374 C C . SER B 1 173 ? -19.109 2.908 -13.922 1 97.44 173 SER B C 1
ATOM 5376 O O . SER B 1 173 ? -19.984 3.588 -13.367 1 97.44 173 SER B O 1
ATOM 5378 N N . GLU B 1 174 ? -19.344 1.9 -14.602 1 97.12 174 GLU B N 1
ATOM 5379 C CA . GLU B 1 174 ? -20.719 1.481 -14.852 1 97.12 174 GLU B CA 1
ATOM 5380 C C . GLU B 1 174 ? -21.375 0.985 -13.57 1 97.12 174 GLU B C 1
ATOM 5382 O O . GLU B 1 174 ? -22.5 1.388 -13.25 1 97.12 174 GLU B O 1
ATOM 5387 N N . VAL B 1 175 ? -20.703 0.154 -12.922 1 97.62 175 VAL B N 1
ATOM 5388 C CA . VAL B 1 175 ? -21.266 -0.43 -11.703 1 97.62 175 VAL B CA 1
ATOM 5389 C C . VAL B 1 175 ? -21.453 0.657 -10.648 1 97.62 175 VAL B C 1
ATOM 5391 O O . VAL B 1 175 ? -22.422 0.627 -9.891 1 97.62 175 VAL B O 1
ATOM 5394 N N . SER B 1 176 ? -20.516 1.567 -10.57 1 97.75 176 SER B N 1
ATOM 5395 C CA . SER B 1 176 ? -20.609 2.66 -9.609 1 97.75 176 SER B CA 1
ATOM 5396 C C . SER B 1 176 ? -21.828 3.543 -9.906 1 97.75 176 SER B C 1
ATOM 5398 O O . SER B 1 176 ? -22.516 3.984 -8.992 1 97.75 176 SER B O 1
ATOM 5400 N N . GLU B 1 177 ? -22.031 3.795 -11.141 1 96.5 177 GLU B N 1
ATOM 5401 C CA . GLU B 1 177 ? -23.188 4.602 -11.523 1 96.5 177 GLU B CA 1
ATOM 5402 C C . GLU B 1 177 ? -24.5 3.916 -11.117 1 96.5 177 GLU B C 1
ATOM 5404 O O . GLU B 1 177 ? -25.422 4.57 -10.641 1 96.5 177 GLU B O 1
ATOM 5409 N N . LEU B 1 178 ? -24.562 2.67 -11.328 1 96.06 178 LEU B N 1
ATOM 5410 C CA . LEU B 1 178 ? -25.75 1.911 -10.914 1 96.06 178 LEU B CA 1
ATOM 5411 C C . LEU B 1 178 ? -25.922 1.961 -9.406 1 96.06 178 LEU B C 1
ATOM 5413 O O . LEU B 1 178 ? -27.047 2.084 -8.906 1 96.06 178 LEU B O 1
ATOM 5417 N N . SER B 1 179 ? -24.844 1.812 -8.727 1 95.69 179 SER B N 1
ATOM 5418 C CA . SER B 1 179 ? -24.875 1.867 -7.27 1 95.69 179 SER B CA 1
ATOM 5419 C C . SER B 1 179 ? -25.359 3.223 -6.773 1 95.69 179 SER B C 1
ATOM 5421 O O . SER B 1 179 ? -26.156 3.297 -5.836 1 95.69 179 SER B O 1
ATOM 5423 N N . LEU B 1 180 ? -24.891 4.289 -7.375 1 96.44 180 LEU B N 1
ATOM 5424 C CA . LEU B 1 180 ? -25.297 5.645 -7.012 1 96.44 180 LEU B CA 1
ATOM 5425 C C . LEU B 1 180 ? -26.781 5.875 -7.328 1 96.44 180 LEU B C 1
ATOM 5427 O O . LEU B 1 180 ? -27.484 6.5 -6.543 1 96.44 180 LEU B O 1
ATOM 5431 N N . GLN B 1 181 ? -27.172 5.336 -8.414 1 94.69 181 GLN B N 1
ATOM 5432 C CA . GLN B 1 181 ? -28.578 5.445 -8.797 1 94.69 181 GLN B CA 1
ATOM 5433 C C . GLN B 1 181 ? -29.469 4.699 -7.812 1 94.69 181 GLN B C 1
ATOM 5435 O O . GLN B 1 181 ? -30.547 5.18 -7.457 1 94.69 181 GLN B O 1
ATOM 5440 N N . LYS B 1 182 ? -29.062 3.566 -7.496 1 94.19 182 LYS B N 1
ATOM 5441 C CA . LYS B 1 182 ? -29.828 2.787 -6.531 1 94.19 182 LYS B CA 1
ATOM 5442 C C . LYS B 1 182 ? -29.922 3.516 -5.191 1 94.19 182 LYS B C 1
ATOM 5444 O O . LYS B 1 182 ? -30.969 3.496 -4.547 1 94.19 182 LYS B O 1
ATOM 5449 N N . ALA B 1 183 ? -28.844 4.102 -4.762 1 93.94 183 ALA B N 1
ATOM 5450 C CA . ALA B 1 183 ? -28.844 4.871 -3.52 1 93.94 183 ALA B CA 1
ATOM 5451 C C . ALA B 1 183 ? -29.828 6.035 -3.594 1 93.94 183 ALA B C 1
ATOM 5453 O O . ALA B 1 183 ? -30.547 6.316 -2.627 1 93.94 183 ALA B O 1
ATOM 5454 N N . ALA B 1 184 ? -29.859 6.688 -4.715 1 91.88 184 ALA B N 1
ATOM 5455 C CA . ALA B 1 184 ? -30.797 7.793 -4.922 1 91.88 184 ALA B CA 1
ATOM 5456 C C . ALA B 1 184 ? -32.25 7.301 -4.91 1 91.88 184 ALA B C 1
ATOM 5458 O O . ALA B 1 184 ? -33.125 7.945 -4.328 1 91.88 184 ALA B O 1
ATOM 5459 N N . SER B 1 185 ? -32.469 6.188 -5.559 1 91.62 185 SER B N 1
ATOM 5460 C CA . SER B 1 185 ? -33.812 5.625 -5.617 1 91.62 185 SER B CA 1
ATOM 5461 C C . SER B 1 185 ? -34.344 5.262 -4.23 1 91.62 185 SER B C 1
ATOM 5463 O O . SER B 1 185 ? -35.531 5.375 -3.953 1 91.62 185 SER B O 1
ATOM 5465 N N . GLU B 1 186 ? -33.438 4.789 -3.43 1 90.81 186 GLU B N 1
ATOM 5466 C CA . GLU B 1 186 ? -33.812 4.473 -2.057 1 90.81 186 GLU B CA 1
ATOM 5467 C C . GLU B 1 186 ? -34.312 5.715 -1.319 1 90.81 186 GLU B C 1
ATOM 5469 O O . GLU B 1 186 ? -35.219 5.641 -0.514 1 90.81 186 GLU B O 1
ATOM 5474 N N . LEU B 1 187 ? -33.719 6.84 -1.604 1 87.81 187 LEU B N 1
ATOM 5475 C CA . LEU B 1 187 ? -34.125 8.102 -0.985 1 87.81 187 LEU B CA 1
ATOM 5476 C C . LEU B 1 187 ? -35.5 8.555 -1.515 1 87.81 187 LEU B C 1
ATOM 5478 O O . LEU B 1 187 ? -36.281 9.125 -0.772 1 87.81 187 LEU B O 1
ATOM 5482 N N . LEU B 1 188 ? -35.688 8.273 -2.732 1 87 188 LEU B N 1
ATOM 5483 C CA . LEU B 1 188 ? -36.969 8.625 -3.336 1 87 188 LEU B CA 1
ATOM 5484 C C . LEU B 1 188 ? -38.094 7.82 -2.705 1 87 188 LEU B C 1
ATOM 5486 O O . LEU B 1 188 ? -39.219 8.328 -2.547 1 87 188 LEU B O 1
ATOM 5490 N N . VAL B 1 189 ? -37.781 6.633 -2.346 1 87.12 189 VAL B N 1
ATOM 5491 C CA . VAL B 1 189 ? -38.781 5.766 -1.728 1 87.12 189 VAL B CA 1
ATOM 5492 C C . VAL B 1 189 ? -39 6.199 -0.283 1 87.12 189 VAL B C 1
ATOM 5494 O O . VAL B 1 189 ? -40.156 6.152 0.205 1 87.12 189 VAL B O 1
ATOM 5497 N N . LEU B 1 190 ? -38.031 6.602 0.385 1 86 190 LEU B N 1
ATOM 5498 C CA . LEU B 1 190 ? -38.125 7.008 1.783 1 86 190 LEU B CA 1
ATOM 5499 C C . LEU B 1 190 ? -38.906 8.312 1.918 1 86 190 LEU B C 1
ATOM 5501 O O . LEU B 1 190 ? -39.594 8.531 2.924 1 86 190 LEU B O 1
ATOM 5505 N N . HIS B 1 191 ? -38.688 9.164 0.974 1 81.38 191 HIS B N 1
ATOM 5506 C CA . HIS B 1 191 ? -39.375 10.453 0.993 1 81.38 191 HIS B CA 1
ATOM 5507 C C . HIS B 1 191 ? -40.312 10.586 -0.203 1 81.38 191 HIS B C 1
ATOM 5509 O O . HIS B 1 191 ? -40.031 11.32 -1.149 1 81.38 191 HIS B O 1
ATOM 5515 N N . PRO B 1 192 ? -41.438 9.906 -0.034 1 76.31 192 PRO B N 1
ATOM 5516 C CA . PRO B 1 192 ? -42.344 9.953 -1.187 1 76.31 192 PRO B CA 1
ATOM 5517 C C . PRO B 1 192 ? -42.938 11.344 -1.396 1 76.31 192 PRO B C 1
ATOM 5519 O O . PRO B 1 192 ? -43.344 12 -0.43 1 76.31 192 PRO B O 1
ATOM 5522 N N . THR B 1 193 ? -42.438 12.023 -2.326 1 69.75 193 THR B N 1
ATOM 5523 C CA . THR B 1 193 ? -43.031 13.312 -2.635 1 69.75 193 THR B CA 1
ATOM 5524 C C . THR B 1 193 ? -43.844 13.242 -3.932 1 69.75 193 THR B C 1
ATOM 5526 O O . THR B 1 193 ? -43.562 12.398 -4.789 1 69.75 193 THR B O 1
ATOM 5529 N N . LYS B 1 194 ? -44.875 14.039 -3.863 1 65.75 194 LYS B N 1
ATOM 5530 C CA . LYS B 1 194 ? -45.719 14.133 -5.039 1 65.75 194 LYS B CA 1
ATOM 5531 C C . LYS B 1 194 ? -44.938 14.641 -6.25 1 65.75 194 LYS B C 1
ATOM 5533 O O . LYS B 1 194 ? -45.25 14.266 -7.387 1 65.75 194 LYS B O 1
ATOM 5538 N N . ASN B 1 195 ? -44 15.578 -5.984 1 63.84 195 ASN B N 1
ATOM 5539 C CA . ASN B 1 195 ? -43.188 16.156 -7.055 1 63.84 195 ASN B CA 1
ATOM 5540 C C . ASN B 1 195 ? -41.938 15.352 -7.309 1 63.84 195 ASN B C 1
ATOM 5542 O O . ASN B 1 195 ? -41.344 14.805 -6.375 1 63.84 195 ASN B O 1
ATOM 5546 N N . LYS B 1 196 ? -41.844 14.484 -8.258 1 72.31 196 LYS B N 1
ATOM 5547 C CA . LYS B 1 196 ? -40.781 13.625 -8.75 1 72.31 196 LYS B CA 1
ATOM 5548 C C . LYS B 1 196 ? -39.406 14.07 -8.219 1 72.31 196 LYS B C 1
ATOM 5550 O O . LYS B 1 196 ? -38.375 13.438 -8.492 1 72.31 196 LYS B O 1
ATOM 5555 N N . ILE B 1 197 ? -39.281 15.219 -7.43 1 79.19 197 ILE B N 1
ATOM 5556 C CA . ILE B 1 197 ? -38.031 15.703 -6.863 1 79.19 197 ILE B CA 1
ATOM 5557 C C . ILE B 1 197 ? -38.094 15.633 -5.34 1 79.19 197 ILE B C 1
ATOM 5559 O O . ILE B 1 197 ? -39.031 16.156 -4.723 1 79.19 197 ILE B O 1
ATOM 5563 N N . VAL B 1 198 ? -37.188 14.969 -4.711 1 82.94 198 VAL B N 1
ATOM 5564 C CA . VAL B 1 198 ? -37.156 14.758 -3.27 1 82.94 198 VAL B CA 1
ATOM 5565 C C . VAL B 1 198 ? -36.094 15.633 -2.643 1 82.94 198 VAL B C 1
ATOM 5567 O O . VAL B 1 198 ? -34.969 15.734 -3.166 1 82.94 198 VAL B O 1
ATOM 5570 N N . GLU B 1 199 ? -36.531 16.391 -1.661 1 78.69 199 GLU B N 1
ATOM 5571 C CA . GLU B 1 199 ? -35.562 17.156 -0.879 1 78.69 199 GLU B CA 1
ATOM 5572 C C . GLU B 1 199 ? -34.969 16.312 0.237 1 78.69 199 GLU B C 1
ATOM 5574 O O . GLU B 1 199 ? -35.688 15.695 1.02 1 78.69 199 GLU B O 1
ATOM 5579 N N . CYS B 1 200 ? -33.688 16.172 0.176 1 78.69 200 CYS B N 1
ATOM 5580 C CA . CYS B 1 200 ? -33.031 15.352 1.191 1 78.69 200 CYS B CA 1
ATOM 5581 C C . CYS B 1 200 ? -31.797 16.031 1.736 1 78.69 200 CYS B C 1
ATOM 5583 O O . CYS B 1 200 ? -31.281 16.984 1.138 1 78.69 200 CYS B O 1
ATOM 5585 N N . GLY B 1 201 ? -31.359 15.625 2.947 1 76.69 201 GLY B N 1
ATOM 5586 C CA . GLY B 1 201 ? -30.125 16.109 3.547 1 76.69 201 GLY B CA 1
ATOM 5587 C C . GLY B 1 201 ? -28.891 15.312 3.125 1 76.69 201 GLY B C 1
ATOM 5588 O O . GLY B 1 201 ? -28.969 14.086 2.99 1 76.69 201 GLY B O 1
ATOM 5589 N N . ILE B 1 202 ? -27.875 16.094 2.77 1 80.75 202 ILE B N 1
ATOM 5590 C CA . ILE B 1 202 ? -26.656 15.43 2.355 1 80.75 202 ILE B CA 1
ATOM 5591 C C . ILE B 1 202 ? -25.469 16.016 3.113 1 80.75 202 ILE B C 1
ATOM 5593 O O . ILE B 1 202 ? -25.516 17.156 3.566 1 80.75 202 ILE B O 1
ATOM 5597 N N . SER B 1 203 ? -24.484 15.18 3.35 1 81.12 203 SER B N 1
ATOM 5598 C CA . SER B 1 203 ? -23.188 15.602 3.865 1 81.12 203 SER B CA 1
ATOM 5599 C C . SER B 1 203 ? -22.125 15.562 2.777 1 81.12 203 SER B C 1
ATOM 5601 O O . SER B 1 203 ? -21.938 14.539 2.115 1 81.12 203 SER B O 1
ATOM 5603 N N . VAL B 1 204 ? -21.484 16.734 2.561 1 81.81 204 VAL B N 1
ATOM 5604 C CA . VAL B 1 204 ? -20.484 16.812 1.507 1 81.81 204 VAL B CA 1
ATOM 5605 C C . VAL B 1 204 ? -19.109 17.078 2.121 1 81.81 204 VAL B C 1
ATOM 5607 O O . VAL B 1 204 ? -18.969 17.922 2.996 1 81.81 204 VAL B O 1
ATOM 5610 N N . ASP B 1 205 ? -18.125 16.234 1.764 1 84.19 205 ASP B N 1
ATOM 5611 C CA . ASP B 1 205 ? -16.75 16.422 2.215 1 84.19 205 ASP B CA 1
ATOM 5612 C C . ASP B 1 205 ? -15.758 16.062 1.109 1 84.19 205 ASP B C 1
ATOM 5614 O O . ASP B 1 205 ? -15.992 15.133 0.331 1 84.19 205 ASP B O 1
ATOM 5618 N N . GLY B 1 206 ? -14.766 16.906 1.047 1 85.56 206 GLY B N 1
ATOM 5619 C CA . GLY B 1 206 ? -13.703 16.656 0.085 1 85.56 206 GLY B CA 1
ATOM 5620 C C . GLY B 1 206 ? -12.414 16.188 0.729 1 85.56 206 GLY B C 1
ATOM 5621 O O . GLY B 1 206 ? -12.18 16.422 1.917 1 85.56 206 GLY B O 1
ATOM 5622 N N . THR B 1 207 ? -11.648 15.422 -0.019 1 88.25 207 THR B N 1
ATOM 5623 C CA . THR B 1 207 ? -10.352 14.953 0.456 1 88.25 207 THR B CA 1
ATOM 5624 C C . THR B 1 207 ? -9.305 15.055 -0.648 1 88.25 207 THR B C 1
ATOM 5626 O O . THR B 1 207 ? -9.555 14.672 -1.791 1 88.25 207 THR B O 1
ATOM 5629 N N . TRP B 1 208 ? -8.25 15.609 -0.213 1 88.56 208 TRP B N 1
ATOM 5630 C CA . TRP B 1 208 ? -7.113 15.758 -1.12 1 88.56 208 TRP B CA 1
ATOM 5631 C C . TRP B 1 208 ? -6.184 14.555 -1.025 1 88.56 208 TRP B C 1
ATOM 5633 O O . TRP B 1 208 ? -6.098 13.906 0.023 1 88.56 208 TRP B O 1
ATOM 5643 N N . GLN B 1 209 ? -5.555 14.258 -2.086 1 88.75 209 GLN B N 1
ATOM 5644 C CA . GLN B 1 209 ? -4.547 13.211 -2.031 1 88.75 209 GLN B CA 1
ATOM 5645 C C . GLN B 1 209 ? -3.326 13.656 -1.229 1 88.75 209 GLN B C 1
ATOM 5647 O O . GLN B 1 209 ? -2.848 12.93 -0.356 1 88.75 209 GLN B O 1
ATOM 5652 N N . ARG B 1 210 ? -2.773 14.758 -1.605 1 81.88 210 ARG B N 1
ATOM 5653 C CA . ARG B 1 210 ? -1.673 15.336 -0.84 1 81.88 210 ARG B CA 1
ATOM 5654 C C . ARG B 1 210 ? -2.174 16.422 0.108 1 81.88 210 ARG B C 1
ATOM 5656 O O . ARG B 1 210 ? -3.08 17.172 -0.234 1 81.88 210 ARG B O 1
ATOM 5663 N N . ARG B 1 211 ? -1.521 16.375 1.22 1 68.19 211 ARG B N 1
ATOM 5664 C CA . ARG B 1 211 ? -1.921 17.391 2.186 1 68.19 211 ARG B CA 1
ATOM 5665 C C . ARG B 1 211 ? -1.462 18.781 1.743 1 68.19 211 ARG B C 1
ATOM 5667 O O . ARG B 1 211 ? -0.413 18.922 1.111 1 68.19 211 ARG B O 1
ATOM 5674 N N . GLY B 1 212 ? -2.221 19.703 1.997 1 60.59 212 GLY B N 1
ATOM 5675 C CA . GLY B 1 212 ? -1.844 21.094 1.743 1 60.59 212 GLY B CA 1
ATOM 5676 C C . GLY B 1 212 ? -2.5 21.672 0.505 1 60.59 212 GLY B C 1
ATOM 5677 O O . GLY B 1 212 ? -3.242 20.969 -0.194 1 60.59 212 GLY B O 1
ATOM 5678 N N . TYR B 1 213 ? -2.279 22.828 0.243 1 62.47 213 TYR B N 1
ATOM 5679 C CA . TYR B 1 213 ? -2.943 23.609 -0.799 1 62.47 213 TYR B CA 1
ATOM 5680 C C . TYR B 1 213 ? -2.312 23.344 -2.16 1 62.47 213 TYR B C 1
ATOM 5682 O O . TYR B 1 213 ? -2.652 24 -3.146 1 62.47 213 TYR B O 1
ATOM 5690 N N . SER B 1 214 ? -1.545 22.219 -2.143 1 73.88 214 SER B N 1
ATOM 5691 C CA . SER B 1 214 ? -0.855 21.969 -3.402 1 73.88 214 SER B CA 1
ATOM 5692 C C . SER B 1 214 ? -1.309 20.641 -4.023 1 73.88 214 SER B C 1
ATOM 5694 O O . SER B 1 214 ? -0.734 20.188 -5.016 1 73.88 214 SER B O 1
ATOM 5696 N N . SER B 1 215 ? -2.377 20.109 -3.486 1 85.81 215 SER B N 1
ATOM 5697 C CA . SER B 1 215 ? -2.832 18.844 -4.039 1 85.81 215 SER B CA 1
ATOM 5698 C C . SER B 1 215 ? -3.447 19.031 -5.418 1 85.81 215 SER B C 1
ATOM 5700 O O . SER B 1 215 ? -4.199 19.969 -5.648 1 85.81 215 SER B O 1
ATOM 5702 N N . MET B 1 216 ? -3.107 18.156 -6.332 1 90.06 216 MET B N 1
ATOM 5703 C CA . MET B 1 216 ? -3.646 18.219 -7.688 1 90.06 216 MET B CA 1
ATOM 5704 C C . MET B 1 216 ? -4.867 17.328 -7.828 1 90.06 216 MET B C 1
ATOM 5706 O O . MET B 1 216 ? -5.59 17.391 -8.828 1 90.06 216 MET B O 1
ATOM 5710 N N . ASN B 1 217 ? -5.082 16.438 -6.887 1 93.62 217 ASN B N 1
ATOM 5711 C CA . ASN B 1 217 ? -6.184 15.477 -6.918 1 93.62 217 ASN B CA 1
ATOM 5712 C C . ASN B 1 217 ? -7.125 15.664 -5.734 1 93.62 217 ASN B C 1
ATOM 5714 O O . ASN B 1 217 ? -6.68 15.914 -4.613 1 93.62 217 ASN B O 1
ATOM 5718 N N . GLU B 1 218 ? -8.422 15.602 -5.996 1 93.56 218 GLU B N 1
ATOM 5719 C CA . GLU B 1 218 ? -9.43 15.695 -4.945 1 93.56 218 GLU B CA 1
ATOM 5720 C C . GLU B 1 218 ? -10.641 14.828 -5.266 1 93.56 218 GLU B C 1
ATOM 5722 O O . GLU B 1 218 ? -11.008 14.672 -6.43 1 93.56 218 GLU B O 1
ATOM 5727 N N . CYS B 1 219 ? -11.141 14.227 -4.289 1 94.81 219 CYS B N 1
ATOM 5728 C CA . CYS B 1 219 ? -12.414 13.516 -4.359 1 94.81 219 CYS B CA 1
ATOM 5729 C C . CYS B 1 219 ? -13.453 14.156 -3.439 1 94.81 219 CYS B C 1
ATOM 5731 O O . CYS B 1 219 ? -13.188 14.359 -2.252 1 94.81 219 CYS B O 1
ATOM 5733 N N . LEU B 1 220 ? -14.531 14.539 -3.998 1 92.31 220 LEU B N 1
ATOM 5734 C CA . LEU B 1 220 ? -15.641 15.102 -3.23 1 92.31 220 LEU B CA 1
ATOM 5735 C C . LEU B 1 220 ? -16.875 14.203 -3.314 1 92.31 220 LEU B C 1
ATOM 5737 O O . LEU B 1 220 ? -17.344 13.906 -4.41 1 92.31 220 LEU B O 1
ATOM 5741 N N . ALA B 1 221 ? -17.312 13.758 -2.168 1 93.12 221 ALA B N 1
ATOM 5742 C CA . ALA B 1 221 ? -18.438 12.844 -2.154 1 93.12 221 ALA B CA 1
ATOM 5743 C C . ALA B 1 221 ? -19.609 13.422 -1.355 1 93.12 221 ALA B C 1
ATOM 5745 O O . ALA B 1 221 ? -19.406 14.211 -0.426 1 93.12 221 ALA B O 1
ATOM 5746 N N . SER B 1 222 ? -20.797 13.102 -1.759 1 89.56 222 SER B N 1
ATOM 5747 C CA . SER B 1 222 ? -22.031 13.445 -1.055 1 89.56 222 SER B CA 1
ATOM 5748 C C . SER B 1 222 ? -22.703 12.203 -0.475 1 89.56 222 SER B C 1
ATOM 5750 O O . SER B 1 222 ? -23.031 11.266 -1.208 1 89.56 222 SER B O 1
ATOM 5752 N N . LEU B 1 223 ? -22.844 12.203 0.803 1 90.12 223 LEU B N 1
ATOM 5753 C CA . LEU B 1 223 ? -23.484 11.078 1.491 1 90.12 223 LEU B CA 1
ATOM 5754 C C . LEU B 1 223 ? -24.859 11.469 2.02 1 90.12 223 LEU B C 1
ATOM 5756 O O . LEU B 1 223 ? -25.031 12.57 2.547 1 90.12 223 LEU B O 1
ATOM 5760 N N . SER B 1 224 ? -25.766 10.57 1.844 1 86.81 224 SER B N 1
ATOM 5761 C CA . SER B 1 224 ? -27.109 10.805 2.369 1 86.81 224 SER B CA 1
ATOM 5762 C C . SER B 1 224 ? -27.141 10.703 3.891 1 86.81 224 SER B C 1
ATOM 5764 O O . SER B 1 224 ? -26.547 9.789 4.469 1 86.81 224 SER B O 1
ATOM 5766 N N . ASP B 1 225 ? -27.844 11.57 4.43 1 76.5 225 ASP B N 1
ATOM 5767 C CA . ASP B 1 225 ? -27.984 11.555 5.883 1 76.5 225 ASP B CA 1
ATOM 5768 C C . ASP B 1 225 ? -28.938 10.438 6.328 1 76.5 225 ASP B C 1
ATOM 5770 O O . ASP B 1 225 ? -28.828 9.938 7.445 1 76.5 225 ASP B O 1
ATOM 5774 N N . ASP B 1 226 ? -29.797 10.055 5.461 1 77.62 226 ASP B N 1
ATOM 5775 C CA . ASP B 1 226 ? -30.844 9.078 5.789 1 77.62 226 ASP B CA 1
ATOM 5776 C C . ASP B 1 226 ? -30.297 7.656 5.688 1 77.62 226 ASP B C 1
ATOM 5778 O O . ASP B 1 226 ? -30.516 6.84 6.586 1 77.62 226 ASP B O 1
ATOM 5782 N N . THR B 1 227 ? -29.656 7.449 4.648 1 85.5 227 THR B N 1
ATOM 5783 C CA . THR B 1 227 ? -29.25 6.074 4.375 1 85.5 227 THR B CA 1
ATOM 5784 C C . THR B 1 227 ? -27.766 5.871 4.691 1 85.5 227 THR B C 1
ATOM 5786 O O . THR B 1 227 ? -27.312 4.734 4.844 1 85.5 227 THR B O 1
ATOM 5789 N N . GLY B 1 228 ? -27 6.996 4.727 1 86.06 228 GLY B N 1
ATOM 5790 C CA . GLY B 1 228 ? -25.562 6.898 4.941 1 86.06 228 GLY B CA 1
ATOM 5791 C C . GLY B 1 228 ? -24.797 6.457 3.703 1 86.06 228 GLY B C 1
ATOM 5792 O O . GLY B 1 228 ? -23.578 6.27 3.748 1 86.06 228 GLY B O 1
ATOM 5793 N N . LYS B 1 229 ? -25.547 6.266 2.6 1 92.19 229 LYS B N 1
ATOM 5794 C CA . LYS B 1 229 ? -24.922 5.828 1.352 1 92.19 229 LYS B CA 1
ATOM 5795 C C . LYS B 1 229 ? -24.469 7.023 0.522 1 92.19 229 LYS B C 1
ATOM 5797 O O . LYS B 1 229 ? -24.969 8.133 0.691 1 92.19 229 LYS B O 1
ATOM 5802 N N . VAL B 1 230 ? -23.5 6.773 -0.32 1 95.31 230 VAL B N 1
ATOM 5803 C CA . VAL B 1 230 ? -23.031 7.805 -1.238 1 95.31 230 VAL B CA 1
ATOM 5804 C C . VAL B 1 230 ? -24.047 8 -2.361 1 95.31 230 VAL B C 1
ATOM 5806 O O . VAL B 1 230 ? -24.453 7.035 -3.018 1 95.31 230 VAL B O 1
ATOM 5809 N N . VAL B 1 231 ? -24.422 9.203 -2.596 1 94 231 VAL B N 1
ATOM 5810 C CA . VAL B 1 231 ? -25.438 9.477 -3.615 1 94 231 VAL B CA 1
ATOM 5811 C C . VAL B 1 231 ? -24.766 10.094 -4.844 1 94 231 VAL B C 1
ATOM 5813 O O . VAL B 1 231 ? -25.312 10.023 -5.949 1 94 231 VAL B O 1
ATOM 5816 N N . ASP B 1 232 ? -23.609 10.688 -4.582 1 94.62 232 ASP B N 1
ATOM 5817 C CA . ASP B 1 232 ? -22.875 11.281 -5.691 1 94.62 232 ASP B CA 1
ATOM 5818 C C . ASP B 1 232 ? -21.406 11.492 -5.316 1 94.62 232 ASP B C 1
ATOM 5820 O O . ASP B 1 232 ? -21.062 11.516 -4.137 1 94.62 232 ASP B O 1
ATOM 5824 N N . ILE B 1 233 ? -20.594 11.609 -6.359 1 96.38 233 ILE B N 1
ATOM 5825 C CA . ILE B 1 233 ? -19.172 11.836 -6.133 1 96.38 233 ILE B CA 1
ATOM 5826 C C . ILE B 1 233 ? -18.578 12.602 -7.309 1 96.38 233 ILE B C 1
ATOM 5828 O O . ILE B 1 233 ? -18.953 12.375 -8.461 1 96.38 233 ILE B O 1
ATOM 5832 N N . GLU B 1 234 ? -17.734 13.562 -7.023 1 95.5 234 GLU B N 1
ATOM 5833 C CA . GLU B 1 234 ? -16.969 14.305 -8.023 1 95.5 234 GLU B CA 1
ATOM 5834 C C . GLU B 1 234 ? -15.469 14.102 -7.832 1 95.5 234 GLU B C 1
ATOM 5836 O O . GLU B 1 234 ? -14.945 14.328 -6.738 1 95.5 234 GLU B O 1
ATOM 5841 N N . ILE B 1 235 ? -14.867 13.57 -8.836 1 96.56 235 ILE B N 1
ATOM 5842 C CA . ILE B 1 235 ? -13.43 13.312 -8.812 1 96.56 235 ILE B CA 1
ATOM 5843 C C . ILE B 1 235 ? -12.711 14.289 -9.75 1 96.56 235 ILE B C 1
ATOM 5845 O O . ILE B 1 235 ? -12.992 14.32 -10.953 1 96.56 235 ILE B O 1
ATOM 5849 N N . MET B 1 236 ? -11.758 15.031 -9.203 1 94.75 236 MET B N 1
ATOM 5850 C CA . MET B 1 236 ? -11.125 16.094 -9.969 1 94.75 236 MET B CA 1
ATOM 5851 C C . MET B 1 236 ? -9.609 15.977 -9.922 1 94.75 236 MET B C 1
ATOM 5853 O O . MET B 1 236 ? -9.047 15.531 -8.914 1 94.75 236 MET B O 1
ATOM 5857 N N . SER B 1 237 ? -8.984 16.312 -10.961 1 94.38 237 SER B N 1
ATOM 5858 C CA . SER B 1 237 ? -7.527 16.391 -11.055 1 94.38 237 SER B CA 1
ATOM 5859 C C . SER B 1 237 ? -7.098 17.594 -11.883 1 94.38 237 SER B C 1
ATOM 5861 O O . SER B 1 237 ? -7.711 17.906 -12.898 1 94.38 237 SER B O 1
ATOM 5863 N N . ALA B 1 238 ? -6.113 18.297 -11.406 1 90.44 238 ALA B N 1
ATOM 5864 C CA . ALA B 1 238 ? -5.555 19.422 -12.141 1 90.44 238 ALA B CA 1
ATOM 5865 C C . ALA B 1 238 ? -4.301 19.016 -12.906 1 90.44 238 ALA B C 1
ATOM 5867 O O . ALA B 1 238 ? -3.549 19.875 -13.383 1 90.44 238 ALA B O 1
ATOM 5868 N N . TYR B 1 239 ? -4.18 17.703 -13.062 1 89.69 239 TYR B N 1
ATOM 5869 C CA . TYR B 1 239 ? -2.951 17.188 -13.664 1 89.69 239 TYR B CA 1
ATOM 5870 C C . TYR B 1 239 ? -3.232 16.547 -15.016 1 89.69 239 TYR B C 1
ATOM 5872 O O . TYR B 1 239 ? -4.176 15.766 -15.156 1 89.69 239 TYR B O 1
ATOM 5880 N N . CYS B 1 240 ? -2.428 16.938 -16 1 87.88 240 CYS B N 1
ATOM 5881 C CA . CYS B 1 240 ? -2.389 16.312 -17.312 1 87.88 240 CYS B CA 1
ATOM 5882 C C . CYS B 1 240 ? -0.955 16 -17.734 1 87.88 240 CYS B C 1
ATOM 5884 O O . CYS B 1 240 ? -0.136 16.906 -17.859 1 87.88 240 CYS B O 1
ATOM 5886 N N . PRO B 1 241 ? -0.704 14.703 -17.859 1 83.5 241 PRO B N 1
ATOM 5887 C CA . PRO B 1 241 ? 0.673 14.336 -18.188 1 83.5 241 PRO B CA 1
ATOM 5888 C C . PRO B 1 241 ? 1.142 14.961 -19.5 1 83.5 241 PRO B C 1
ATOM 5890 O O . PRO B 1 241 ? 2.303 15.359 -19.625 1 83.5 241 PRO B O 1
ATOM 5893 N N . THR B 1 242 ? 0.286 15.031 -20.484 1 82 242 THR B N 1
ATOM 5894 C CA . THR B 1 242 ? 0.643 15.586 -21.797 1 82 242 THR B CA 1
ATOM 5895 C C . THR B 1 242 ? 0.874 17.094 -21.688 1 82 242 THR B C 1
ATOM 5897 O O . THR B 1 242 ? 1.828 17.609 -22.266 1 82 242 THR B O 1
ATOM 5900 N N . CYS B 1 243 ? 0.002 17.75 -20.984 1 81.69 243 CYS B N 1
ATOM 5901 C CA . CYS B 1 243 ? 0.164 19.188 -20.781 1 81.69 243 CYS B CA 1
ATOM 5902 C C . CYS B 1 243 ? 1.484 19.484 -20.078 1 81.69 243 CYS B C 1
ATOM 5904 O O . CYS B 1 243 ? 2.16 20.469 -20.422 1 81.69 243 CYS B O 1
ATOM 5906 N N . ARG B 1 244 ? 1.839 18.641 -19.141 1 78.69 244 ARG B N 1
ATOM 5907 C CA . ARG B 1 244 ? 3.076 18.844 -18.391 1 78.69 244 ARG B CA 1
ATOM 5908 C C . ARG B 1 244 ? 4.293 18.625 -19.297 1 78.69 244 ARG B C 1
ATOM 5910 O O . ARG B 1 244 ? 5.285 19.359 -19.172 1 78.69 244 ARG B O 1
ATOM 5917 N N . LYS B 1 245 ? 4.211 17.641 -20.094 1 77.88 245 LYS B N 1
ATOM 5918 C CA . LYS B 1 245 ? 5.301 17.375 -21.031 1 77.88 245 LYS B CA 1
ATOM 5919 C C . LYS B 1 245 ? 5.488 18.531 -22 1 77.88 245 LYS B C 1
ATOM 5921 O O . LYS B 1 245 ? 6.621 18.938 -22.297 1 77.88 245 LYS B O 1
ATOM 5926 N N . ILE B 1 246 ? 4.391 19.016 -22.531 1 76.75 246 ILE B N 1
ATOM 5927 C CA . ILE B 1 246 ? 4.414 20.078 -23.516 1 76.75 246 ILE B CA 1
ATOM 5928 C C . ILE B 1 246 ? 4.988 21.344 -22.891 1 76.75 246 ILE B C 1
ATOM 5930 O O . ILE B 1 246 ? 5.727 22.094 -23.547 1 76.75 246 ILE B O 1
ATOM 5934 N N . SER B 1 247 ? 4.574 21.516 -21.625 1 73.44 247 SER B N 1
ATOM 5935 C CA . SER B 1 247 ? 5.043 22.719 -20.938 1 73.44 247 SER B CA 1
ATOM 5936 C C . SER B 1 247 ? 6.559 22.719 -20.781 1 73.44 247 SER B C 1
ATOM 5938 O O . SER B 1 247 ? 7.18 23.766 -20.656 1 73.44 247 SER B O 1
ATOM 5940 N N . LYS B 1 248 ? 7.109 21.484 -20.875 1 69.44 248 LYS B N 1
ATOM 5941 C CA . LYS B 1 248 ? 8.555 21.344 -20.75 1 69.44 248 LYS B CA 1
ATOM 5942 C C . LYS B 1 248 ? 9.258 21.531 -22.094 1 69.44 248 LYS B C 1
ATOM 5944 O O . LYS B 1 248 ? 10.477 21.719 -22.141 1 69.44 248 LYS B O 1
ATOM 5949 N N . MET B 1 249 ? 8.492 21.375 -23.109 1 69.06 249 MET B N 1
ATOM 5950 C CA . MET B 1 249 ? 9.047 21.5 -24.453 1 69.06 249 MET B CA 1
ATOM 5951 C C . MET B 1 249 ? 9.195 22.969 -24.844 1 69.06 249 MET B C 1
ATOM 5953 O O . MET B 1 249 ? 8.414 23.812 -24.422 1 69.06 249 MET B O 1
ATOM 5957 N N . PRO B 1 250 ? 10.352 23.25 -25.406 1 68.25 250 PRO B N 1
ATOM 5958 C CA . PRO B 1 250 ? 10.484 24.625 -25.906 1 68.25 250 PRO B CA 1
ATOM 5959 C C . PRO B 1 250 ? 9.297 25.062 -26.75 1 68.25 250 PRO B C 1
ATOM 5961 O O . PRO B 1 250 ? 8.688 24.234 -27.438 1 68.25 250 PRO B O 1
ATOM 5964 N N . ARG B 1 251 ? 8.859 26.359 -26.547 1 69.5 251 ARG B N 1
ATOM 5965 C CA . ARG B 1 251 ? 7.715 26.891 -27.266 1 69.5 251 ARG B CA 1
ATOM 5966 C C . ARG B 1 251 ? 7.965 26.875 -28.781 1 69.5 251 ARG B C 1
ATOM 5968 O O . ARG B 1 251 ? 8.891 27.516 -29.266 1 69.5 251 ARG B O 1
ATOM 5975 N N . SER B 1 252 ? 7.59 25.812 -29.344 1 68.94 252 SER B N 1
ATOM 5976 C CA . SER B 1 252 ? 7.629 25.688 -30.797 1 68.94 252 SER B CA 1
ATOM 5977 C C . SER B 1 252 ? 6.234 25.469 -31.359 1 68.94 252 SER B C 1
ATOM 5979 O O . SER B 1 252 ? 5.277 25.266 -30.625 1 68.94 252 SER B O 1
ATOM 5981 N N . ILE B 1 253 ? 6.113 25.828 -32.625 1 66.69 253 ILE B N 1
ATOM 5982 C CA . ILE B 1 253 ? 4.855 25.609 -33.344 1 66.69 253 ILE B CA 1
ATOM 5983 C C . ILE B 1 253 ? 4.367 24.188 -33.125 1 66.69 253 ILE B C 1
ATOM 5985 O O . ILE B 1 253 ? 3.164 23.953 -32.969 1 66.69 253 ILE B O 1
ATOM 5989 N N . GLU B 1 254 ? 5.344 23.328 -33 1 67.25 254 GLU B N 1
ATOM 5990 C CA . GLU B 1 254 ? 5.008 21.938 -32.781 1 67.25 254 GLU B CA 1
ATOM 5991 C C . GLU B 1 254 ? 4.418 21.719 -31.391 1 67.25 254 GLU B C 1
ATOM 5993 O O . GLU B 1 254 ? 3.459 20.969 -31.219 1 67.25 254 GLU B O 1
ATOM 5998 N N . SER B 1 255 ? 4.965 22.422 -30.453 1 71.5 255 SER B N 1
ATOM 5999 C CA . SER B 1 255 ? 4.461 22.281 -29.094 1 71.5 255 SER B CA 1
ATOM 6000 C C . SER B 1 255 ? 3.053 22.859 -28.969 1 71.5 255 SER B C 1
ATOM 6002 O O . SER B 1 255 ? 2.213 22.297 -28.266 1 71.5 255 SER B O 1
ATOM 6004 N N . GLU B 1 256 ? 2.854 23.859 -29.766 1 72.31 256 GLU B N 1
ATOM 6005 C CA . GLU B 1 256 ? 1.531 24.484 -29.719 1 72.31 256 GLU B CA 1
ATOM 6006 C C . GLU B 1 256 ? 0.486 23.594 -30.391 1 72.31 256 GLU B C 1
ATOM 6008 O O . GLU B 1 256 ? -0.653 23.516 -29.938 1 72.31 256 GLU B O 1
ATOM 6013 N N . THR B 1 257 ? 0.836 22.922 -31.422 1 73.88 257 THR B N 1
ATOM 6014 C CA . THR B 1 257 ? -0.077 22 -32.094 1 73.88 257 THR B CA 1
ATOM 6015 C C . THR B 1 257 ? -0.385 20.812 -31.188 1 73.88 257 THR B C 1
ATOM 6017 O O . THR B 1 257 ? -1.521 20.328 -31.156 1 73.88 257 THR B O 1
ATOM 6020 N N . PHE B 1 258 ? 0.61 20.438 -30.453 1 73.88 258 PHE B N 1
ATOM 6021 C CA . PHE B 1 258 ? 0.441 19.297 -29.547 1 73.88 258 PHE B CA 1
ATOM 6022 C C . PHE B 1 258 ? -0.52 19.656 -28.422 1 73.88 258 PHE B C 1
ATOM 6024 O O . PHE B 1 258 ? -1.333 18.812 -28.016 1 73.88 258 PHE B O 1
ATOM 6031 N N . VAL B 1 259 ? -0.394 20.891 -28.078 1 73 259 VAL B N 1
ATOM 6032 C CA . VAL B 1 259 ? -1.267 21.359 -27 1 73 259 VAL B CA 1
ATOM 6033 C C . VAL B 1 259 ? -2.711 21.422 -27.5 1 73 259 VAL B C 1
ATOM 6035 O O . VAL B 1 259 ? -3.635 21.016 -26.781 1 73 259 VAL B O 1
ATOM 6038 N N . ALA B 1 260 ? -2.803 21.859 -28.703 1 74.06 260 ALA B N 1
ATOM 6039 C CA . ALA B 1 260 ? -4.141 22.047 -29.266 1 74.06 260 ALA B CA 1
ATOM 6040 C C . ALA B 1 260 ? -4.801 20.703 -29.562 1 74.06 260 ALA B C 1
ATOM 6042 O O . ALA B 1 260 ? -6.016 20.562 -29.438 1 74.06 260 ALA B O 1
ATOM 6043 N N . ASP B 1 261 ? -3.998 19.703 -29.781 1 78.56 261 ASP B N 1
ATOM 6044 C CA . ASP B 1 261 ? -4.559 18.469 -30.312 1 78.56 261 ASP B CA 1
ATOM 6045 C C . ASP B 1 261 ? -4.738 17.422 -29.219 1 78.56 261 ASP B C 1
ATOM 6047 O O . ASP B 1 261 ? -5.512 16.484 -29.375 1 78.56 261 ASP B O 1
ATOM 6051 N N . HIS B 1 262 ? -4.121 17.734 -28.062 1 81.31 262 HIS B N 1
ATOM 6052 C CA . HIS B 1 262 ? -4.184 16.625 -27.125 1 81.31 262 HIS B CA 1
ATOM 6053 C C . HIS B 1 262 ? -5.469 16.672 -26.297 1 81.31 262 HIS B C 1
ATOM 6055 O O . HIS B 1 262 ? -6.07 17.734 -26.141 1 81.31 262 HIS B O 1
ATOM 6061 N N . VAL B 1 263 ? -5.977 15.602 -25.953 1 83.25 263 VAL B N 1
ATOM 6062 C CA . VAL B 1 263 ? -7.117 15.531 -25.047 1 83.25 263 VAL B CA 1
ATOM 6063 C C . VAL B 1 263 ? -6.637 15.602 -23.594 1 83.25 263 VAL B C 1
ATOM 6065 O O . VAL B 1 263 ? -6.02 14.656 -23.094 1 83.25 263 VAL B O 1
ATOM 6068 N N . CYS B 1 264 ? -6.895 16.797 -23.031 1 84.75 264 CYS B N 1
ATOM 6069 C CA . CYS B 1 264 ? -6.426 17.031 -21.672 1 84.75 264 CYS B CA 1
ATOM 6070 C C . CYS B 1 264 ? -7.082 16.047 -20.703 1 84.75 264 CYS B C 1
ATOM 6072 O O . CYS B 1 264 ? -8.297 15.859 -20.734 1 84.75 264 CYS B O 1
ATOM 6074 N N . HIS B 1 265 ? -6.297 15.523 -19.859 1 86 265 HIS B N 1
ATOM 6075 C CA . HIS B 1 265 ? -6.781 14.562 -18.875 1 86 265 HIS B CA 1
ATOM 6076 C C . HIS B 1 265 ? -7.219 15.258 -17.594 1 86 265 HIS B C 1
ATOM 6078 O O . HIS B 1 265 ? -7.855 14.648 -16.734 1 86 265 HIS B O 1
ATOM 6084 N N . SER B 1 266 ? -6.922 16.578 -17.547 1 90.56 266 SER B N 1
ATOM 6085 C CA . SER B 1 266 ? -7.344 17.328 -16.359 1 90.56 266 SER B CA 1
ATOM 6086 C C . SER B 1 266 ? -8.789 17.797 -16.5 1 90.56 266 SER B C 1
ATOM 6088 O O . SER B 1 266 ? -9.234 18.156 -17.578 1 90.56 266 SER B O 1
ATOM 6090 N N . ASN B 1 267 ? -9.555 17.703 -15.492 1 91.56 267 ASN B N 1
ATOM 6091 C CA . ASN B 1 267 ? -10.938 18.172 -15.523 1 91.56 267 ASN B CA 1
ATOM 6092 C C . ASN B 1 267 ? -11.148 19.344 -14.57 1 91.56 267 ASN B C 1
ATOM 6094 O O . ASN B 1 267 ? -12.289 19.672 -14.219 1 91.56 267 ASN B O 1
ATOM 6098 N N . PHE B 1 268 ? -10.008 19.844 -14.062 1 91.56 268 PHE B N 1
ATOM 6099 C CA . PHE B 1 268 ? -10.078 20.984 -13.164 1 91.56 268 PHE B CA 1
ATOM 6100 C C . PHE B 1 268 ? -8.93 21.953 -13.414 1 91.56 268 PHE B C 1
ATOM 6102 O O . PHE B 1 268 ? -7.805 21.516 -13.703 1 91.56 268 PHE B O 1
ATOM 6109 N N . GLN B 1 269 ? -9.281 23.172 -13.359 1 85.38 269 GLN B N 1
ATOM 6110 C CA . GLN B 1 269 ? -8.281 24.234 -13.445 1 85.38 269 GLN B CA 1
ATOM 6111 C C . GLN B 1 269 ? -8.383 25.188 -12.258 1 85.38 269 GLN B C 1
ATOM 6113 O O . GLN B 1 269 ? -9.477 25.641 -11.922 1 85.38 269 GLN B O 1
ATOM 6118 N N . GLY B 1 270 ? -7.312 25.391 -11.562 1 77.62 270 GLY B N 1
ATOM 6119 C CA . GLY B 1 270 ? -7.32 26.312 -10.43 1 77.62 270 GLY B CA 1
ATOM 6120 C C . GLY B 1 270 ? -6.586 25.75 -9.219 1 77.62 270 GLY B C 1
ATOM 6121 O O . GLY B 1 270 ? -5.852 24.766 -9.328 1 77.62 270 GLY B O 1
ATOM 6122 N N . SER B 1 271 ? -6.77 26.469 -8.164 1 76.38 271 SER B N 1
ATOM 6123 C CA . SER B 1 271 ? -6.09 26.062 -6.934 1 76.38 271 SER B CA 1
ATOM 6124 C C . SER B 1 271 ? -6.812 24.906 -6.254 1 76.38 271 SER B C 1
ATOM 6126 O O . SER B 1 271 ? -8.008 24.719 -6.457 1 76.38 271 SER B O 1
ATOM 6128 N N . ALA B 1 272 ? -6.137 24.203 -5.449 1 78.62 272 ALA B N 1
ATOM 6129 C CA . ALA B 1 272 ? -6.676 23.047 -4.719 1 78.62 272 ALA B CA 1
ATOM 6130 C C . ALA B 1 272 ? -7.828 23.469 -3.814 1 78.62 272 ALA B C 1
ATOM 6132 O O . ALA B 1 272 ? -8.797 22.719 -3.645 1 78.62 272 ALA B O 1
ATOM 6133 N N . LEU B 1 273 ? -7.82 24.641 -3.344 1 69.31 273 LEU B N 1
ATOM 6134 C CA . LEU B 1 273 ? -8.836 25.141 -2.416 1 69.31 273 LEU B CA 1
ATOM 6135 C C . LEU B 1 273 ? -10.18 25.297 -3.115 1 69.31 273 LEU B C 1
ATOM 6137 O O . LEU B 1 273 ? -11.227 25.125 -2.492 1 69.31 273 LEU B O 1
ATOM 6141 N N . LYS B 1 274 ? -10.07 25.594 -4.363 1 77.31 274 LYS B N 1
ATOM 6142 C CA . LYS B 1 274 ? -11.289 25.859 -5.125 1 77.31 274 LYS B CA 1
ATOM 6143 C C . LYS B 1 274 ? -11.953 24.547 -5.555 1 77.31 274 LYS B C 1
ATOM 6145 O O . LYS B 1 274 ? -13.117 24.547 -5.965 1 77.31 274 LYS B O 1
ATOM 6150 N N . MET B 1 275 ? -11.273 23.484 -5.445 1 84.69 275 MET B N 1
ATOM 6151 C CA . MET B 1 275 ? -11.773 22.219 -5.938 1 84.69 275 MET B CA 1
ATOM 6152 C C . MET B 1 275 ? -13.039 21.797 -5.195 1 84.69 275 MET B C 1
ATOM 6154 O O . MET B 1 275 ? -13.977 21.281 -5.797 1 84.69 275 MET B O 1
ATOM 6158 N N . GLU B 1 276 ? -12.984 22 -3.902 1 81.69 276 GLU B N 1
ATOM 6159 C CA . GLU B 1 276 ? -14.141 21.594 -3.107 1 81.69 276 GLU B CA 1
ATOM 6160 C C . GLU B 1 276 ? -15.398 22.344 -3.523 1 81.69 276 GLU B C 1
ATOM 6162 O O . GLU B 1 276 ? -16.469 21.75 -3.691 1 81.69 276 GLU B O 1
ATOM 6167 N N . ALA B 1 277 ? -15.234 23.672 -3.695 1 76.5 277 ALA B N 1
ATOM 6168 C CA . ALA B 1 277 ? -16.375 24.5 -4.09 1 76.5 277 ALA B CA 1
ATOM 6169 C C . ALA B 1 277 ? -16.859 24.125 -5.492 1 76.5 277 ALA B C 1
ATOM 6171 O O . ALA B 1 277 ? -18.062 23.969 -5.719 1 76.5 277 ALA B O 1
ATOM 6172 N N . VAL B 1 278 ? -15.961 24 -6.383 1 82.75 278 VAL B N 1
ATOM 6173 C CA . VAL B 1 278 ? -16.312 23.656 -7.754 1 82.75 278 VAL B CA 1
ATOM 6174 C C . VAL B 1 278 ? -16.953 22.266 -7.781 1 82.75 278 VAL B C 1
ATOM 6176 O O . VAL B 1 278 ? -17.953 22.047 -8.469 1 82.75 278 VAL B O 1
ATOM 6179 N N . GLY B 1 279 ? -16.344 21.328 -7.062 1 87.88 279 GLY B N 1
ATOM 6180 C CA . GLY B 1 279 ? -16.891 19.984 -6.988 1 87.88 279 GLY B CA 1
ATOM 6181 C C . GLY B 1 279 ? -18.312 19.938 -6.438 1 87.88 279 GLY B C 1
ATOM 6182 O O . GLY B 1 279 ? -19.156 19.234 -6.965 1 87.88 279 GLY B O 1
ATOM 6183 N N . ALA B 1 280 ? -18.531 20.672 -5.41 1 82.19 280 ALA B N 1
ATOM 6184 C CA . ALA B 1 280 ? -19.875 20.734 -4.828 1 82.19 280 ALA B CA 1
ATOM 6185 C C . ALA B 1 280 ? -20.875 21.312 -5.824 1 82.19 280 ALA B C 1
ATOM 6187 O O . ALA B 1 280 ? -21.984 20.797 -5.957 1 82.19 280 ALA B O 1
ATOM 6188 N N . THR B 1 281 ? -20.453 22.344 -6.5 1 81.94 281 THR B N 1
ATOM 6189 C CA . THR B 1 281 ? -21.328 22.969 -7.492 1 81.94 281 THR B CA 1
ATOM 6190 C C . THR B 1 281 ? -21.703 21.953 -8.578 1 81.94 281 THR B C 1
ATOM 6192 O O . THR B 1 281 ? -22.859 21.875 -8.984 1 81.94 281 THR B O 1
ATOM 6195 N N . ARG B 1 282 ? -20.766 21.203 -9 1 88.62 282 ARG B N 1
ATOM 6196 C CA . ARG B 1 282 ? -21 20.203 -10.039 1 88.62 282 ARG B CA 1
ATOM 6197 C C . ARG B 1 282 ? -21.969 19.125 -9.555 1 88.62 282 ARG B C 1
ATOM 6199 O O . ARG B 1 282 ? -22.859 18.703 -10.297 1 88.62 282 ARG B O 1
ATOM 6206 N N . ILE B 1 283 ? -21.766 18.688 -8.359 1 89 283 ILE B N 1
ATOM 6207 C CA . ILE B 1 283 ? -22.625 17.672 -7.773 1 89 283 ILE B CA 1
ATOM 6208 C C . ILE B 1 283 ? -24.062 18.203 -7.668 1 89 283 ILE B C 1
ATOM 6210 O O . ILE B 1 283 ? -25.016 17.516 -8.039 1 89 283 ILE B O 1
ATOM 6214 N N . PHE B 1 284 ? -24.234 19.438 -7.281 1 82.38 284 PHE B N 1
ATOM 6215 C CA . PHE B 1 284 ? -25.547 20.031 -7.09 1 82.38 284 PHE B CA 1
ATOM 6216 C C . PHE B 1 284 ? -26.25 20.234 -8.43 1 82.38 284 PHE B C 1
ATOM 6218 O O . PHE B 1 284 ? -27.453 20.016 -8.539 1 82.38 284 PHE B O 1
ATOM 6225 N N . GLN B 1 285 ? -25.5 20.625 -9.367 1 83.38 285 GLN B N 1
ATOM 6226 C CA . GLN B 1 285 ? -26.062 20.938 -10.68 1 83.38 285 GLN B CA 1
ATOM 6227 C C . GLN B 1 285 ? -26.641 19.688 -11.336 1 83.38 285 GLN B C 1
ATOM 6229 O O . GLN B 1 285 ? -27.641 19.766 -12.047 1 83.38 285 GLN B O 1
ATOM 6234 N N . ARG B 1 286 ? -26.062 18.578 -11.047 1 88.88 286 ARG B N 1
ATOM 6235 C CA . ARG B 1 286 ? -26.516 17.391 -11.758 1 88.88 286 ARG B CA 1
ATOM 6236 C C . ARG B 1 286 ? -27.469 16.562 -10.891 1 88.88 286 ARG B C 1
ATOM 6238 O O . ARG B 1 286 ? -28.016 15.555 -11.344 1 88.88 286 ARG B O 1
ATOM 6245 N N . SER B 1 287 ? -27.688 16.953 -9.656 1 86 287 SER B N 1
ATOM 6246 C CA . SER B 1 287 ? -28.422 16.141 -8.688 1 86 287 SER B CA 1
ATOM 6247 C C . SER B 1 287 ? -29.875 15.953 -9.109 1 86 287 SER B C 1
ATOM 6249 O O . SER B 1 287 ? -30.422 14.859 -9.008 1 86 287 SER B O 1
ATOM 6251 N N . ILE B 1 288 ? -30.453 17 -9.633 1 82.19 288 ILE B N 1
ATOM 6252 C CA . ILE B 1 288 ? -31.859 16.938 -9.992 1 82.19 288 ILE B CA 1
ATOM 6253 C C . ILE B 1 288 ? -32.031 16.125 -11.266 1 82.19 288 ILE B C 1
ATOM 6255 O O . ILE B 1 288 ? -32.844 15.203 -11.312 1 82.19 288 ILE B O 1
ATOM 6259 N N . VAL B 1 289 ? -31.266 16.391 -12.242 1 84.94 289 VAL B N 1
ATOM 6260 C CA . VAL B 1 289 ? -31.422 15.781 -13.555 1 84.94 289 VAL B CA 1
ATOM 6261 C C . VAL B 1 289 ? -31.031 14.305 -13.484 1 84.94 289 VAL B C 1
ATOM 6263 O O . VAL B 1 289 ? -31.734 13.438 -14 1 84.94 289 VAL B O 1
ATOM 6266 N N . LYS B 1 290 ? -30.031 14.016 -12.742 1 88.5 290 LYS B N 1
ATOM 6267 C CA . LYS B 1 290 ? -29.484 12.664 -12.766 1 88.5 290 LYS B CA 1
ATOM 6268 C C . LYS B 1 290 ? -30.109 11.789 -11.688 1 88.5 290 LYS B C 1
ATOM 6270 O O . LYS B 1 290 ? -30.266 10.578 -11.867 1 88.5 290 LYS B O 1
ATOM 6275 N N . ARG B 1 291 ? -30.516 12.469 -10.57 1 88.06 291 ARG B N 1
ATOM 6276 C CA . ARG B 1 291 ? -30.875 11.641 -9.414 1 88.06 291 ARG B CA 1
ATOM 6277 C C . ARG B 1 291 ? -32.281 11.977 -8.906 1 88.06 291 ARG B C 1
ATOM 6279 O O . ARG B 1 291 ? -32.812 11.25 -8.078 1 88.06 291 ARG B O 1
ATOM 6286 N N . GLY B 1 292 ? -32.844 13.094 -9.344 1 82.75 292 GLY B N 1
ATOM 6287 C CA . GLY B 1 292 ? -34.156 13.523 -8.844 1 82.75 292 GLY B CA 1
ATOM 6288 C C . GLY B 1 292 ? -34.094 13.992 -7.402 1 82.75 292 GLY B C 1
ATOM 6289 O O . GLY B 1 292 ? -35.062 13.828 -6.656 1 82.75 292 GLY B O 1
ATOM 6290 N N . LEU B 1 293 ? -32.938 14.453 -6.98 1 85.06 293 LEU B N 1
ATOM 6291 C CA . LEU B 1 293 ? -32.75 14.867 -5.598 1 85.06 293 LEU B CA 1
ATOM 6292 C C . LEU B 1 293 ? -32.406 16.344 -5.516 1 85.06 293 LEU B C 1
ATOM 6294 O O . LEU B 1 293 ? -31.609 16.844 -6.324 1 85.06 293 LEU B O 1
ATOM 6298 N N . LYS B 1 294 ? -33.062 17.016 -4.68 1 79.38 294 LYS B N 1
ATOM 6299 C CA . LYS B 1 294 ? -32.688 18.391 -4.312 1 79.38 294 LYS B CA 1
ATOM 6300 C C . LYS B 1 294 ? -32.094 18.438 -2.91 1 79.38 294 LYS B C 1
ATOM 6302 O O . LYS B 1 294 ? -32.75 18.062 -1.937 1 79.38 294 LYS B O 1
ATOM 6307 N N . TYR B 1 295 ? -30.906 18.844 -2.908 1 74.06 295 TYR B N 1
ATOM 6308 C CA . TYR B 1 295 ? -30.203 18.875 -1.626 1 74.06 295 TYR B CA 1
ATOM 6309 C C . TYR B 1 295 ? -30.609 20.094 -0.811 1 74.06 295 TYR B C 1
ATOM 6311 O O . TYR B 1 295 ? -30.328 21.234 -1.204 1 74.06 295 TYR B O 1
ATOM 6319 N N . ALA B 1 296 ? -31.328 19.906 0.232 1 62.81 296 ALA B N 1
ATOM 6320 C CA . ALA B 1 296 ? -31.891 21 1.021 1 62.81 296 ALA B CA 1
ATOM 6321 C C . ALA B 1 296 ? -30.969 21.344 2.191 1 62.81 296 ALA B C 1
ATOM 6323 O O . ALA B 1 296 ? -30.906 22.516 2.602 1 62.81 296 ALA B O 1
ATOM 6324 N N . HIS B 1 297 ? -30.281 20.344 2.746 1 58.94 297 HIS B N 1
ATOM 6325 C CA . HIS B 1 297 ? -29.438 20.578 3.912 1 58.94 297 HIS B CA 1
ATOM 6326 C C . HIS B 1 297 ? -28 20.109 3.658 1 58.94 297 HIS B C 1
ATOM 6328 O O . HIS B 1 297 ? -27.797 19.031 3.088 1 58.94 297 HIS B O 1
ATOM 6334 N N . TYR B 1 298 ? -27.062 21.188 3.762 1 57.03 298 TYR B N 1
ATOM 6335 C CA . TYR B 1 298 ? -25.656 20.938 3.514 1 57.03 298 TYR B CA 1
ATOM 6336 C C . TYR B 1 298 ? -24.859 20.953 4.812 1 57.03 298 TYR B C 1
ATOM 6338 O O . TYR B 1 298 ? -24.922 21.922 5.574 1 57.03 298 TYR B O 1
ATOM 6346 N N . TYR B 1 299 ? -24.359 19.828 5.215 1 52 299 TYR B N 1
ATOM 6347 C CA . TYR B 1 299 ? -23.5 19.781 6.387 1 52 299 TYR B CA 1
ATOM 6348 C C . TYR B 1 299 ? -22.031 19.75 5.977 1 52 299 TYR B C 1
ATOM 6350 O O . TYR B 1 299 ? -21.609 18.859 5.227 1 52 299 TYR B O 1
ATOM 6358 N N . GLY B 1 300 ? -21.266 20.906 5.902 1 50.28 300 GLY B N 1
ATOM 6359 C CA . GLY B 1 300 ? -19.844 20.953 5.598 1 50.28 300 GLY B CA 1
ATOM 6360 C C . GLY B 1 300 ? -18.969 21.094 6.828 1 50.28 300 GLY B C 1
ATOM 6361 O O . GLY B 1 300 ? -19.469 21.422 7.91 1 50.28 300 GLY B O 1
ATOM 6362 N N . LYS B 1 301 ? -17.672 20.438 6.883 1 48.72 301 LYS B N 1
ATOM 6363 C CA . LYS B 1 301 ? -16.703 20.562 7.969 1 48.72 301 LYS B CA 1
ATOM 6364 C C . LYS B 1 301 ? -16.297 22.016 8.18 1 48.72 301 LYS B C 1
ATOM 6366 O O . LYS B 1 301 ? -16.016 22.734 7.215 1 48.72 301 LYS B O 1
ATOM 6371 N N . LEU B 1 302 ? -16.719 22.609 9.297 1 38.44 302 LEU B N 1
ATOM 6372 C CA . LEU B 1 302 ? -16.078 23.859 9.695 1 38.44 302 LEU B CA 1
ATOM 6373 C C . LEU B 1 302 ? -14.578 23.641 9.922 1 38.44 302 LEU B C 1
ATOM 6375 O O . LEU B 1 302 ? -14.172 22.625 10.484 1 38.44 302 LEU B O 1
ATOM 6379 N N . THR B 1 303 ? -13.781 24.109 9.164 1 37.44 303 THR B N 1
ATOM 6380 C CA . THR B 1 303 ? -12.32 24.031 9.188 1 37.44 303 THR B CA 1
ATOM 6381 C C . THR B 1 303 ? -11.797 24.094 10.617 1 37.44 303 THR B C 1
ATOM 6383 O O . THR B 1 303 ? -12.469 24.625 11.508 1 37.44 303 THR B O 1
ATOM 6386 N N . ASP B 1 304 ? -10.602 23.375 10.914 1 37.97 304 ASP B N 1
ATOM 6387 C CA . ASP B 1 304 ? -9.836 22.953 12.086 1 37.97 304 ASP B CA 1
ATOM 6388 C C . ASP B 1 304 ? -9.484 24.141 12.977 1 37.97 304 ASP B C 1
ATOM 6390 O O . ASP B 1 304 ? -8.883 23.969 14.039 1 37.97 304 ASP B O 1
ATOM 6394 N N . SER B 1 305 ? -9.469 25.328 12.578 1 35.25 305 SER B N 1
ATOM 6395 C CA . SER B 1 305 ? -8.695 26.25 13.398 1 35.25 305 SER B CA 1
ATOM 6396 C C . SER B 1 305 ? -9.234 26.328 14.82 1 35.25 305 SER B C 1
ATOM 6398 O O . SER B 1 305 ? -8.508 26.672 15.75 1 35.25 305 SER B O 1
ATOM 6400 N N . TYR B 1 306 ? -10.461 26.297 15.117 1 40.19 306 TYR B N 1
ATOM 6401 C CA . TYR B 1 306 ? -10.844 26.438 16.516 1 40.19 306 TYR B CA 1
ATOM 6402 C C . TYR B 1 306 ? -11.508 25.172 17.047 1 40.19 306 TYR B C 1
ATOM 6404 O O . TYR B 1 306 ? -12.734 25.062 17.047 1 40.19 306 TYR B O 1
ATOM 6412 N N . CYS B 1 307 ? -10.672 24.172 17.234 1 48.03 307 CYS B N 1
ATOM 6413 C CA . CYS B 1 307 ? -10.977 22.781 17.547 1 48.03 307 CYS B CA 1
ATOM 6414 C C . CYS B 1 307 ? -11.969 22.688 18.703 1 48.03 307 CYS B C 1
ATOM 6416 O O . CYS B 1 307 ? -12.93 21.922 18.641 1 48.03 307 CYS B O 1
ATOM 6418 N N . ARG B 1 308 ? -11.727 23.516 19.719 1 54.91 308 ARG B N 1
ATOM 6419 C CA . ARG B 1 308 ? -12.57 23.406 20.891 1 54.91 308 ARG B CA 1
ATOM 6420 C C . ARG B 1 308 ? -13.984 23.891 20.609 1 54.91 308 ARG B C 1
ATOM 6422 O O . ARG B 1 308 ? -14.961 23.25 21.031 1 54.91 308 ARG B O 1
ATOM 6429 N N . LEU B 1 309 ? -14.031 24.953 19.922 1 60.53 309 LEU B N 1
ATOM 6430 C CA . LEU B 1 309 ? -15.336 25.516 19.594 1 60.53 309 LEU B CA 1
ATOM 6431 C C . LEU B 1 309 ? -16.125 24.578 18.688 1 60.53 309 LEU B C 1
ATOM 6433 O O . LEU B 1 309 ? -17.328 24.406 18.859 1 60.53 309 LEU B O 1
ATOM 6437 N N . GLN B 1 310 ? -15.352 23.953 17.922 1 61.5 310 GLN B N 1
ATOM 6438 C CA . GLN B 1 310 ? -15.992 23 17.016 1 61.5 310 GLN B CA 1
ATOM 6439 C C . GLN B 1 310 ? -16.562 21.812 17.781 1 61.5 310 GLN B C 1
ATOM 6441 O O . GLN B 1 310 ? -17.656 21.344 17.484 1 61.5 310 GLN B O 1
ATOM 6446 N N . ASN B 1 311 ? -15.758 21.469 18.688 1 60.88 311 ASN B N 1
ATOM 6447 C CA . ASN B 1 311 ? -16.203 20.344 19.5 1 60.88 311 ASN B CA 1
ATOM 6448 C C . ASN B 1 311 ? -17.469 20.672 20.266 1 60.88 311 ASN B C 1
ATOM 6450 O O . ASN B 1 311 ? -18.422 19.875 20.25 1 60.88 311 ASN B O 1
ATOM 6454 N N . TYR B 1 312 ? -17.438 21.812 20.922 1 67.31 312 TYR B N 1
ATOM 6455 C CA . TYR B 1 312 ? -18.594 22.172 21.734 1 67.31 312 TYR B CA 1
ATOM 6456 C C . TYR B 1 312 ? -19.781 22.531 20.844 1 67.31 312 TYR B C 1
ATOM 6458 O O . TYR B 1 312 ? -20.938 22.281 21.219 1 67.31 312 TYR B O 1
ATOM 6466 N N . TYR B 1 313 ? -19.406 23.062 19.688 1 68.88 313 TYR B N 1
ATOM 6467 C CA . TYR B 1 313 ? -20.469 23.25 18.719 1 68.88 313 TYR B CA 1
ATOM 6468 C C . TYR B 1 313 ? -21.109 21.922 18.328 1 68.88 313 TYR B C 1
ATOM 6470 O O . TYR B 1 313 ? -22.344 21.797 18.297 1 68.88 313 TYR B O 1
ATOM 6478 N N . GLY B 1 314 ? -20.312 21 18.156 1 66.81 314 GLY B N 1
ATOM 6479 C CA . GLY B 1 314 ? -20.797 19.672 17.828 1 66.81 314 GLY B CA 1
ATOM 6480 C C . GLY B 1 314 ? -21.625 19.047 18.938 1 66.81 314 GLY B C 1
ATOM 6481 O O . GLY B 1 314 ? -22.656 18.438 18.672 1 66.81 314 GLY B O 1
ATOM 6482 N N . ILE B 1 315 ? -21.109 19.219 20.109 1 66.5 315 ILE B N 1
ATOM 6483 C CA . ILE B 1 315 ? -21.828 18.703 21.281 1 66.5 315 ILE B CA 1
ATOM 6484 C C . ILE B 1 315 ? -23.188 19.391 21.375 1 66.5 315 ILE B C 1
ATOM 6486 O O . ILE B 1 315 ? -24.203 18.719 21.625 1 66.5 315 ILE B O 1
ATOM 6490 N N . ALA B 1 316 ? -23.203 20.672 21.172 1 69.75 316 ALA B N 1
ATOM 6491 C CA . ALA B 1 316 ? -24.453 21.422 21.234 1 69.75 316 ALA B CA 1
ATOM 6492 C C . ALA B 1 316 ? -25.453 20.906 20.203 1 69.75 316 ALA B C 1
ATOM 6494 O O . ALA B 1 316 ? -26.641 20.75 20.5 1 69.75 316 ALA B O 1
ATOM 6495 N N . VAL B 1 317 ? -24.891 20.531 19.109 1 68.38 317 VAL B N 1
ATOM 6496 C CA . VAL B 1 317 ? -25.75 20.047 18.031 1 68.38 317 VAL B CA 1
ATOM 6497 C C . VAL B 1 317 ? -26.297 18.656 18.391 1 68.38 317 VAL B C 1
ATOM 6499 O O . VAL B 1 317 ? -27.5 18.422 18.281 1 68.38 317 VAL B O 1
ATOM 6502 N N . ARG B 1 318 ? -25.5 17.859 18.906 1 66.56 318 ARG B N 1
ATOM 6503 C CA . ARG B 1 318 ? -25.875 16.469 19.172 1 66.56 318 ARG B CA 1
ATOM 6504 C C . ARG B 1 318 ? -26.812 16.391 20.375 1 66.56 318 ARG B C 1
ATOM 6506 O O . ARG B 1 318 ? -27.672 15.5 20.438 1 66.56 318 ARG B O 1
ATOM 6513 N N . SER B 1 319 ? -26.594 17.297 21.266 1 66.81 319 SER B N 1
ATOM 6514 C CA . SER B 1 319 ? -27.375 17.266 22.5 1 66.81 319 SER B CA 1
ATOM 6515 C C . SER B 1 319 ? -28.734 17.906 22.312 1 66.81 319 SER B C 1
ATOM 6517 O O . SER B 1 319 ? -29.578 17.844 23.203 1 66.81 319 SER B O 1
ATOM 6519 N N . ASN B 1 320 ? -28.938 18.625 21.234 1 70.56 320 ASN B N 1
ATOM 6520 C CA . ASN B 1 320 ? -30.172 19.375 21.031 1 70.56 320 ASN B CA 1
ATOM 6521 C C . ASN B 1 320 ? -30.859 18.984 19.734 1 70.56 320 ASN B C 1
ATOM 6523 O O . ASN B 1 320 ? -31.359 19.859 19 1 70.56 320 ASN B O 1
ATOM 6527 N N . VAL B 1 321 ? -30.812 17.719 19.5 1 70.25 321 VAL B N 1
ATOM 6528 C CA . VAL B 1 321 ? -31.453 17.266 18.281 1 70.25 321 VAL B CA 1
ATOM 6529 C C . VAL B 1 321 ? -32.938 17.609 18.312 1 70.25 321 VAL B C 1
ATOM 6531 O O . VAL B 1 321 ? -33.625 17.312 19.281 1 70.25 321 VAL B O 1
ATOM 6534 N N . GLY B 1 322 ? -33.469 18.266 17.328 1 69.12 322 GLY B N 1
ATOM 6535 C CA . GLY B 1 322 ? -34.875 18.594 17.219 1 69.12 322 GLY B CA 1
ATOM 6536 C C . GLY B 1 322 ? -35.25 19.828 18.031 1 69.12 322 GLY B C 1
ATOM 6537 O O . GLY B 1 322 ? -36.406 20.25 18 1 69.12 322 GLY B O 1
ATOM 6538 N N . ASN B 1 323 ? -34.375 20.312 18.828 1 77.44 323 ASN B N 1
ATOM 6539 C CA . ASN B 1 323 ? -34.625 21.469 19.688 1 77.44 323 ASN B CA 1
ATOM 6540 C C . ASN B 1 323 ? -33.812 22.688 19.25 1 77.44 323 ASN B C 1
ATOM 6542 O O . ASN B 1 323 ? -32.688 22.859 19.688 1 77.44 323 ASN B O 1
ATOM 6546 N N . LEU B 1 324 ? -34.469 23.469 18.469 1 80.75 324 LEU B N 1
ATOM 6547 C CA . LEU B 1 324 ? -33.781 24.594 17.859 1 80.75 324 LEU B CA 1
ATOM 6548 C C . LEU B 1 324 ? -33.344 25.609 18.922 1 80.75 324 LEU B C 1
ATOM 6550 O O . LEU B 1 324 ? -32.25 26.125 18.891 1 80.75 324 LEU B O 1
ATOM 6554 N N . SER B 1 325 ? -34.375 25.891 19.75 1 81.25 325 SER B N 1
ATOM 6555 C CA . SER B 1 325 ? -34.094 26.891 20.781 1 81.25 325 SER B CA 1
ATOM 6556 C C . SER B 1 325 ? -32.969 26.438 21.688 1 81.25 325 SER B C 1
ATOM 6558 O O . SER B 1 325 ? -32.062 27.219 22.016 1 81.25 325 SER B O 1
ATOM 6560 N N . GLY B 1 326 ? -33 25.203 22.047 1 81.19 326 GLY B N 1
ATOM 6561 C CA . GLY B 1 326 ? -31.938 24.641 22.859 1 81.19 326 GLY B CA 1
ATOM 6562 C C . GLY B 1 326 ? -30.594 24.625 22.141 1 81.19 326 GLY B C 1
ATOM 6563 O O . GLY B 1 326 ? -29.562 24.906 22.75 1 81.19 326 GLY B O 1
ATOM 6564 N N . LEU B 1 327 ? -30.672 24.344 20.953 1 81.38 327 LEU B N 1
ATOM 6565 C CA . LEU B 1 327 ? -29.469 24.312 20.125 1 81.38 327 LEU B CA 1
ATOM 6566 C C . LEU B 1 327 ? -28.812 25.688 20.062 1 81.38 327 LEU B C 1
ATOM 6568 O O . LEU B 1 327 ? -27.609 25.812 20.281 1 81.38 327 LEU B O 1
ATOM 6572 N N . GLN B 1 328 ? -29.625 26.641 19.766 1 82.31 328 GLN B N 1
ATOM 6573 C CA . GLN B 1 328 ? -29.078 28 19.656 1 82.31 328 GLN B CA 1
ATOM 6574 C C . GLN B 1 328 ? -28.453 28.438 20.984 1 82.31 328 GLN B C 1
ATOM 6576 O O . GLN B 1 328 ? -27.359 29 20.984 1 82.31 328 GLN B O 1
ATOM 6581 N N . GLN B 1 329 ? -29.125 28.203 22.016 1 84.69 329 GLN B N 1
ATOM 6582 C CA . GLN B 1 329 ? -28.625 28.578 23.328 1 84.69 329 GLN B CA 1
ATOM 6583 C C . GLN B 1 329 ? -27.312 27.859 23.656 1 84.69 329 GLN B C 1
ATOM 6585 O O . GLN B 1 329 ? -26.375 28.484 24.141 1 84.69 329 GLN B O 1
ATOM 6590 N N . ASN B 1 330 ? -27.312 26.641 23.297 1 82.81 330 ASN B N 1
ATOM 6591 C CA . ASN B 1 330 ? -26.125 25.844 23.625 1 82.81 330 ASN B CA 1
ATOM 6592 C C . ASN B 1 330 ? -24.938 26.219 22.75 1 82.81 330 ASN B C 1
ATOM 6594 O O . ASN B 1 330 ? -23.797 26.172 23.188 1 82.81 330 ASN B O 1
ATOM 6598 N N . VAL B 1 331 ? -25.203 26.531 21.562 1 82 331 VAL B N 1
ATOM 6599 C CA . VAL B 1 331 ? -24.125 26.922 20.656 1 82 331 VAL B CA 1
ATOM 6600 C C . VAL B 1 331 ? -23.531 28.25 21.109 1 82 331 VAL B C 1
ATOM 6602 O O . VAL B 1 331 ? -22.312 28.438 21.109 1 82 331 VAL B O 1
ATOM 6605 N N . ILE B 1 332 ? -24.406 29.172 21.5 1 81.94 332 ILE B N 1
ATOM 6606 C CA . ILE B 1 332 ? -23.938 30.453 22 1 81.94 332 ILE B CA 1
ATOM 6607 C C . ILE B 1 332 ? -23.172 30.234 23.312 1 81.94 332 ILE B C 1
ATOM 6609 O O . ILE B 1 332 ? -22.109 30.828 23.516 1 81.94 332 ILE B O 1
ATOM 6613 N N . ALA B 1 333 ? -23.688 29.359 24.078 1 84.12 333 ALA B N 1
ATOM 6614 C CA . ALA B 1 333 ? -23.016 29.031 25.344 1 84.12 333 ALA B CA 1
ATOM 6615 C C . ALA B 1 333 ? -21.625 28.469 25.094 1 84.12 333 ALA B C 1
ATOM 6617 O O . ALA B 1 333 ? -20.703 28.734 25.875 1 84.12 333 ALA B O 1
ATOM 6618 N N . ALA B 1 334 ? -21.5 27.672 24.031 1 80.12 334 ALA B N 1
ATOM 6619 C CA . ALA B 1 334 ? -20.219 27.062 23.688 1 80.12 334 ALA B CA 1
ATOM 6620 C C . ALA B 1 334 ? -19.156 28.125 23.438 1 80.12 334 ALA B C 1
ATOM 6622 O O . ALA B 1 334 ? -17.984 27.938 23.797 1 80.12 334 ALA B O 1
ATOM 6623 N N . LEU B 1 335 ? -19.531 29.188 22.875 1 79.31 335 LEU B N 1
ATOM 6624 C CA . LEU B 1 335 ? -18.594 30.281 22.609 1 79.31 335 LEU B CA 1
ATOM 6625 C C . LEU B 1 335 ? -18.047 30.844 23.906 1 79.31 335 LEU B C 1
ATOM 6627 O O . LEU B 1 335 ? -16.828 31 24.047 1 79.31 335 LEU B O 1
ATOM 6631 N N . PHE B 1 336 ? -18.922 31.094 24.797 1 80.38 336 PHE B N 1
ATOM 6632 C CA . PHE B 1 336 ? -18.516 31.672 26.062 1 80.38 336 PHE B CA 1
ATOM 6633 C C . PHE B 1 336 ? -17.797 30.641 26.938 1 80.38 336 PHE B C 1
ATOM 6635 O O . PHE B 1 336 ? -16.859 30.984 27.656 1 80.38 336 PHE B O 1
ATOM 6642 N N . HIS B 1 337 ? -18.297 29.484 26.781 1 80.62 337 HIS B N 1
ATOM 6643 C CA . HIS B 1 337 ? -17.625 28.391 27.484 1 80.62 337 HIS B CA 1
ATOM 6644 C C . HIS B 1 337 ? -16.156 28.297 27.094 1 80.62 337 HIS B C 1
ATOM 6646 O O . HIS B 1 337 ? -15.281 28.188 27.969 1 80.62 337 HIS B O 1
ATOM 6652 N N . CYS B 1 338 ? -15.898 28.344 25.828 1 75.56 338 CYS B N 1
ATOM 6653 C CA . CYS B 1 338 ? -14.547 28.203 25.312 1 75.56 338 CYS B CA 1
ATOM 6654 C C . CYS B 1 338 ? -13.703 29.438 25.656 1 75.56 338 CYS B C 1
ATOM 6656 O O . CYS B 1 338 ? -12.477 29.375 25.641 1 75.56 338 CYS B O 1
ATOM 6658 N N . SER B 1 339 ? -14.367 30.5 26 1 74 339 SER B N 1
ATOM 6659 C CA . SER B 1 339 ? -13.672 31.734 26.328 1 74 339 SER B CA 1
ATOM 6660 C C . SER B 1 339 ? -13.516 31.891 27.828 1 74 339 SER B C 1
ATOM 6662 O O . SER B 1 339 ? -12.906 32.875 28.297 1 74 339 SER B O 1
ATOM 6664 N N . SER B 1 340 ? -14 30.953 28.516 1 77.12 340 SER B N 1
ATOM 6665 C CA . SER B 1 340 ? -14.023 31.062 29.969 1 77.12 340 SER B CA 1
ATOM 6666 C C . SER B 1 340 ? -12.641 30.812 30.562 1 77.12 340 SER B C 1
ATOM 6668 O O . SER B 1 340 ? -11.867 30 30.031 1 77.12 340 SER B O 1
ATOM 6670 N N . SER B 1 341 ? -12.297 31.641 31.531 1 70.12 341 SER B N 1
ATOM 6671 C CA . SER B 1 341 ? -11.055 31.5 32.281 1 70.12 341 SER B CA 1
ATOM 6672 C C . SER B 1 341 ? -11.312 31.5 33.781 1 70.12 341 SER B C 1
ATOM 6674 O O . SER B 1 341 ? -12.43 31.781 34.219 1 70.12 341 SER B O 1
ATOM 6676 N N . VAL B 1 342 ? -10.32 31.047 34.469 1 70.12 342 VAL B N 1
ATOM 6677 C CA . VAL B 1 342 ? -10.438 31.047 35.906 1 70.12 342 VAL B CA 1
ATOM 6678 C C . VAL B 1 342 ? -10.68 32.469 36.406 1 70.12 342 VAL B C 1
ATOM 6680 O O . VAL B 1 342 ? -11.469 32.688 37.312 1 70.12 342 VAL B O 1
ATOM 6683 N N . GLU B 1 343 ? -10.062 33.469 35.75 1 69.31 343 GLU B N 1
ATOM 6684 C CA . GLU B 1 343 ? -10.172 34.875 36.156 1 69.31 343 GLU B CA 1
ATOM 6685 C C . GLU B 1 343 ? -11.516 35.438 35.75 1 69.31 343 GLU B C 1
ATOM 6687 O O . GLU B 1 343 ? -12.062 36.312 36.469 1 69.31 343 GLU B O 1
ATOM 6692 N N . LYS B 1 344 ? -12.039 35 34.562 1 75.06 344 LYS B N 1
ATOM 6693 C CA . LYS B 1 344 ? -13.312 35.469 34.062 1 75.06 344 LYS B CA 1
ATOM 6694 C C . LYS B 1 344 ? -14.211 34.312 33.625 1 75.06 344 LYS B C 1
ATOM 6696 O O . LYS B 1 344 ? -14.281 33.969 32.469 1 75.06 344 LYS B O 1
ATOM 6701 N N . PRO B 1 345 ? -14.82 33.75 34.656 1 77.31 345 PRO B N 1
ATOM 6702 C CA . PRO B 1 345 ? -15.703 32.625 34.312 1 77.31 345 PRO B CA 1
ATOM 6703 C C . PRO B 1 345 ? -16.906 33.062 33.5 1 77.31 345 PRO B C 1
ATOM 6705 O O . PRO B 1 345 ? -17.609 34 33.844 1 77.31 345 PRO B O 1
ATOM 6708 N N . MET B 1 346 ? -17.109 32.5 32.375 1 79 346 MET B N 1
ATOM 6709 C CA . MET B 1 346 ? -18.219 32.844 31.469 1 79 346 MET B CA 1
ATOM 6710 C C . MET B 1 346 ? -19.062 31.594 31.188 1 79 346 MET B C 1
ATOM 6712 O O . MET B 1 346 ? -19.562 31.422 30.062 1 79 346 MET B O 1
ATOM 6716 N N . GLN B 1 347 ? -19.172 30.734 32.125 1 80.44 347 GLN B N 1
ATOM 6717 C CA . GLN B 1 347 ? -19.922 29.5 31.891 1 80.44 347 GLN B CA 1
ATOM 6718 C C . GLN B 1 347 ? -21.375 29.656 32.344 1 80.44 347 GLN B C 1
ATOM 6720 O O . GLN B 1 347 ? -22.078 28.656 32.5 1 80.44 347 GLN B O 1
ATOM 6725 N N . GLY B 1 348 ? -21.766 30.781 32.594 1 79.56 348 GLY B N 1
ATOM 6726 C CA . GLY B 1 348 ? -23.109 31.016 33.094 1 79.56 348 GLY B CA 1
ATOM 6727 C C . GLY B 1 348 ? -24.188 30.594 32.125 1 79.56 348 GLY B C 1
ATOM 6728 O O . GLY B 1 348 ? -25.312 30.266 32.531 1 79.56 348 GLY B O 1
ATOM 6729 N N . GLN B 1 349 ? -23.812 30.547 30.844 1 81.31 349 GLN B N 1
ATOM 6730 C CA . GLN B 1 349 ? -24.828 30.219 29.844 1 81.31 349 GLN B CA 1
ATOM 6731 C C . GLN B 1 349 ? -24.828 28.719 29.516 1 81.31 349 GLN B C 1
ATOM 6733 O O . GLN B 1 349 ? -25.656 28.25 28.766 1 81.31 349 GLN B O 1
ATOM 6738 N N . CYS B 1 350 ? -23.953 28.047 30.109 1 84.31 350 CYS B N 1
ATOM 6739 C CA . CYS B 1 350 ? -23.922 26.594 29.891 1 84.31 350 CYS B CA 1
ATOM 6740 C C . CYS B 1 350 ? -25.094 25.922 30.578 1 84.31 350 CYS B C 1
ATOM 6742 O O . CYS B 1 350 ? -25.609 26.422 31.578 1 84.31 350 CYS B O 1
ATOM 6744 N N . PRO B 1 351 ? -25.562 24.797 29.969 1 80.62 351 PRO B N 1
ATOM 6745 C CA . PRO B 1 351 ? -26.672 24.094 30.625 1 80.62 351 PRO B CA 1
ATOM 6746 C C . PRO B 1 351 ? -26.328 23.641 32.031 1 80.62 351 PRO B C 1
ATOM 6748 O O . PRO B 1 351 ? -25.219 23.172 32.281 1 80.62 351 PRO B O 1
ATOM 6751 N N . ILE B 1 352 ? -27.297 23.859 32.844 1 80.25 352 ILE B N 1
ATOM 6752 C CA . ILE B 1 352 ? -27.109 23.531 34.25 1 80.25 352 ILE B CA 1
ATOM 6753 C C . ILE B 1 352 ? -27.516 22.078 34.5 1 80.25 352 ILE B C 1
ATOM 6755 O O . ILE B 1 352 ? -28.312 21.516 33.75 1 80.25 352 ILE B O 1
ATOM 6759 N N . GLY B 1 353 ? -26.828 21.438 35.5 1 77.94 353 GLY B N 1
ATOM 6760 C CA . GLY B 1 353 ? -27.25 20.109 35.906 1 77.94 353 GLY B CA 1
ATOM 6761 C C . GLY B 1 353 ? -26.141 19.094 35.844 1 77.94 353 GLY B C 1
ATOM 6762 O O . GLY B 1 353 ? -25.031 19.391 35.406 1 77.94 353 GLY B O 1
ATOM 6763 N N . LYS B 1 354 ? -26.391 17.891 36.219 1 77 354 LYS B N 1
ATOM 6764 C CA . LYS B 1 354 ? -25.438 16.797 36.312 1 77 354 LYS B CA 1
ATOM 6765 C C . LYS B 1 354 ? -25.109 16.25 34.906 1 77 354 LYS B C 1
ATOM 6767 O O . LYS B 1 354 ? -24.031 15.68 34.719 1 77 354 LYS B O 1
ATOM 6772 N N . ASP B 1 355 ? -25.984 16.562 34.031 1 71.44 355 ASP B N 1
ATOM 6773 C CA . ASP B 1 355 ? -25.812 16 32.688 1 71.44 355 ASP B CA 1
ATOM 6774 C C . ASP B 1 355 ? -25.281 17.062 31.719 1 71.44 355 ASP B C 1
ATOM 6776 O O . ASP B 1 355 ? -25.344 16.875 30.5 1 71.44 355 ASP B O 1
ATOM 6780 N N . SER B 1 356 ? -24.812 18.125 32.312 1 77.25 356 SER B N 1
ATOM 6781 C CA . SER B 1 356 ? -24.281 19.203 31.469 1 77.25 356 SER B CA 1
ATOM 6782 C C . SER B 1 356 ? -23.016 18.766 30.734 1 77.25 356 SER B C 1
ATOM 6784 O O . SER B 1 356 ? -22.219 18 31.281 1 77.25 356 SER B O 1
ATOM 6786 N N . TRP B 1 357 ? -22.906 19.266 29.578 1 72.81 357 TRP B N 1
ATOM 6787 C CA . TRP B 1 357 ? -21.672 19 28.859 1 72.81 357 TRP B CA 1
ATOM 6788 C C . TRP B 1 357 ? -20.531 19.859 29.406 1 72.81 357 TRP B C 1
ATOM 6790 O O . TRP B 1 357 ? -19.359 19.578 29.125 1 72.81 357 TRP B O 1
ATOM 6800 N N . CYS B 1 358 ? -20.859 20.875 30.125 1 75.12 358 CYS B N 1
ATOM 6801 C CA . CYS B 1 358 ? -19.906 21.781 30.75 1 75.12 358 CYS B CA 1
ATOM 6802 C C . CYS B 1 358 ? -19.453 21.25 32.094 1 75.12 358 CYS B C 1
ATOM 6804 O O . CYS B 1 358 ? -20.25 21.078 33.031 1 75.12 358 CYS B O 1
ATOM 6806 N N . TYR B 1 359 ? -18.203 21 32.125 1 73.31 359 TYR B N 1
ATOM 6807 C CA . TYR B 1 359 ? -17.641 20.453 33.344 1 73.31 359 TYR B CA 1
ATOM 6808 C C . TYR B 1 359 ? -17.891 21.391 34.531 1 73.31 359 TYR B C 1
ATOM 6810 O O . TYR B 1 359 ? -18.219 20.938 35.625 1 73.31 359 TYR B O 1
ATOM 6818 N N . TYR B 1 360 ? -17.766 22.672 34.281 1 77.31 360 TYR B N 1
ATOM 6819 C CA . TYR B 1 360 ? -17.969 23.656 35.312 1 77.31 360 TYR B CA 1
ATOM 6820 C C . TYR B 1 360 ? -19.375 23.547 35.906 1 77.31 360 TYR B C 1
ATOM 6822 O O . TYR B 1 360 ? -19.531 23.5 37.156 1 77.31 360 TYR B O 1
ATOM 6830 N N . GLN B 1 361 ? -20.344 23.375 35.125 1 80.88 361 GLN B N 1
ATOM 6831 C CA . GLN B 1 361 ? -21.734 23.297 35.562 1 80.88 361 GLN B CA 1
ATOM 6832 C C . GLN B 1 361 ? -22.016 21.969 36.25 1 80.88 361 GLN B C 1
ATOM 6834 O O . GLN B 1 361 ? -22.781 21.906 37.219 1 80.88 361 GLN B O 1
ATOM 6839 N N . ARG B 1 362 ? -21.359 20.969 35.781 1 78.81 362 ARG B N 1
ATOM 6840 C CA . ARG B 1 362 ? -21.531 19.656 36.406 1 78.81 362 ARG B CA 1
ATOM 6841 C C . ARG B 1 362 ? -20.953 19.641 37.812 1 78.81 362 ARG B C 1
ATOM 6843 O O . ARG B 1 362 ? -21.562 19.125 38.75 1 78.81 362 ARG B O 1
ATOM 6850 N N . ALA B 1 363 ? -19.797 20.234 37.875 1 79.75 363 ALA B N 1
ATOM 6851 C CA . ALA B 1 363 ? -19.141 20.281 39.156 1 79.75 363 ALA B CA 1
ATOM 6852 C C . ALA B 1 363 ? -19.969 21.094 40.156 1 79.75 363 ALA B C 1
ATOM 6854 O O . ALA B 1 363 ? -20.141 20.688 41.312 1 79.75 363 ALA B O 1
ATOM 6855 N N . LEU B 1 364 ? -20.516 22.156 39.688 1 81.31 364 LEU B N 1
ATOM 6856 C CA . LEU B 1 364 ? -21.328 23 40.562 1 81.31 364 LEU B CA 1
ATOM 6857 C C . LEU B 1 364 ? -22.578 22.25 41.031 1 81.31 364 LEU B C 1
ATOM 6859 O O . LEU B 1 364 ? -22.969 22.359 42.188 1 81.31 364 LEU B O 1
ATOM 6863 N N . SER B 1 365 ? -23.047 21.516 40.094 1 81.5 365 SER B N 1
ATOM 6864 C CA . SER B 1 365 ? -24.266 20.797 40.406 1 81.5 365 SER B CA 1
ATOM 6865 C C . SER B 1 365 ? -23.984 19.672 41.406 1 81.5 365 SER B C 1
ATOM 6867 O O . SER B 1 365 ? -24.859 19.312 42.219 1 81.5 365 SER B O 1
ATOM 6869 N N . CYS B 1 366 ? -22.844 19.172 41.375 1 82.06 366 CYS B N 1
ATOM 6870 C CA . CYS B 1 366 ? -22.469 18.094 42.25 1 82.06 366 CYS B CA 1
ATOM 6871 C C . CYS B 1 366 ? -21.828 18.641 43.531 1 82.06 366 CYS B C 1
ATOM 6873 O O . CYS B 1 366 ? -21.375 17.859 44.375 1 82.06 366 CYS B O 1
ATOM 6875 N N . GLY B 1 367 ? -21.703 19.891 43.656 1 78 367 GLY B N 1
ATOM 6876 C CA . GLY B 1 367 ? -21.172 20.516 44.844 1 78 367 GLY B CA 1
ATOM 6877 C C . GLY B 1 367 ? -19.656 20.547 44.875 1 78 367 GLY B C 1
ATOM 6878 O O . GLY B 1 367 ? -19.062 20.656 45.969 1 78 367 GLY B O 1
ATOM 6879 N N . LYS B 1 368 ? -19.078 20.344 43.75 1 75.75 368 LYS B N 1
ATOM 6880 C CA . LYS B 1 368 ? -17.609 20.344 43.719 1 75.75 368 LYS B CA 1
ATOM 6881 C C . LYS B 1 368 ? -17.078 21.672 43.188 1 75.75 368 LYS B C 1
ATOM 6883 O O . LYS B 1 368 ? -17.781 22.391 42.469 1 75.75 368 LYS B O 1
ATOM 6888 N N . LYS B 1 369 ? -15.938 22.078 43.562 1 70.62 369 LYS B N 1
ATOM 6889 C CA . LYS B 1 369 ? -15.273 23.266 43.062 1 70.62 369 LYS B CA 1
ATOM 6890 C C . LYS B 1 369 ? -14.695 23.047 41.688 1 70.62 369 LYS B C 1
ATOM 6892 O O . LYS B 1 369 ? -13.93 22.109 41.469 1 70.62 369 LYS B O 1
ATOM 6897 N N . PRO B 1 370 ? -15.25 23.812 40.625 1 64.62 370 PRO B N 1
ATOM 6898 C CA . PRO B 1 370 ? -14.781 23.609 39.25 1 64.62 370 PRO B CA 1
ATOM 6899 C C . PRO B 1 370 ? -13.297 23.906 39.094 1 64.62 370 PRO B C 1
ATOM 6901 O O . PRO B 1 370 ? -12.82 24.953 39.531 1 64.62 370 PRO B O 1
ATOM 6904 N N . LYS B 1 371 ? -12.438 23.031 38.938 1 58.19 371 LYS B N 1
ATOM 6905 C CA . LYS B 1 371 ? -11.008 23.203 38.688 1 58.19 371 LYS B CA 1
ATOM 6906 C C . LYS B 1 371 ? -10.703 23.359 37.219 1 58.19 371 LYS B C 1
ATOM 6908 O O . LYS B 1 371 ? -10.523 22.375 36.5 1 58.19 371 LYS B O 1
ATOM 6913 N N . GLU B 1 372 ? -11.344 24.266 36.594 1 53.59 372 GLU B N 1
ATOM 6914 C CA . GLU B 1 372 ? -11.125 24.359 35.156 1 53.59 372 GLU B CA 1
ATOM 6915 C C . GLU B 1 372 ? -9.758 24.969 34.844 1 53.59 372 GLU B C 1
ATOM 6917 O O . GLU B 1 372 ? -9.398 26.016 35.406 1 53.59 372 GLU B O 1
ATOM 6922 N N . LYS B 1 373 ? -8.805 24.203 34.531 1 52.66 373 LYS B N 1
ATOM 6923 C CA . LYS B 1 373 ? -7.449 24.625 34.188 1 52.66 373 LYS B CA 1
ATOM 6924 C C . LYS B 1 373 ? -7.359 25.094 32.75 1 52.66 373 LYS B C 1
ATOM 6926 O O . LYS B 1 373 ? -6.266 25.219 32.188 1 52.66 373 LYS B O 1
ATOM 6931 N N . TYR B 1 374 ? -8.484 25.328 32.125 1 51.91 374 TYR B N 1
ATOM 6932 C CA . TYR B 1 374 ? -8.164 25.625 30.75 1 51.91 374 TYR B CA 1
ATOM 6933 C C . TYR B 1 374 ? -8.125 27.125 30.5 1 51.91 374 TYR B C 1
ATOM 6935 O O . TYR B 1 374 ? -8.859 27.891 31.125 1 51.91 374 TYR B O 1
ATOM 6943 N N . LYS B 1 375 ? -7.125 27.578 29.828 1 56.44 375 LYS B N 1
ATOM 6944 C CA . LYS B 1 375 ? -7.012 28.953 29.359 1 56.44 375 LYS B CA 1
ATOM 6945 C C . LYS B 1 375 ? -8.008 29.234 28.234 1 56.44 375 LYS B C 1
ATOM 6947 O O . LYS B 1 375 ? -7.992 28.547 27.203 1 56.44 375 LYS B O 1
ATOM 6952 N N . GLY B 1 376 ? -9.055 29.922 28.516 1 60.12 376 GLY B N 1
ATOM 6953 C CA . GLY B 1 376 ? -10.055 30.297 27.531 1 60.12 376 GLY B CA 1
ATOM 6954 C C . GLY B 1 376 ? -9.492 31.156 26.406 1 60.12 376 GLY B C 1
ATOM 6955 O O . GLY B 1 376 ? -8.336 31.562 26.453 1 60.12 376 GLY B O 1
ATOM 6956 N N . LEU B 1 377 ? -10.18 31.266 25.359 1 65.19 377 LEU B N 1
ATOM 6957 C CA . LEU B 1 377 ? -9.828 32.156 24.25 1 65.19 377 LEU B CA 1
ATOM 6958 C C . LEU B 1 377 ? -9.633 33.594 24.75 1 65.19 377 LEU B C 1
ATOM 6960 O O . LEU B 1 377 ? -10.375 34.062 25.609 1 65.19 377 LEU B O 1
ATOM 6964 N N . SER B 1 378 ? -8.547 34.188 24.375 1 65.06 378 SER B N 1
ATOM 6965 C CA . SER B 1 378 ? -8.336 35.594 24.734 1 65.06 378 SER B CA 1
ATOM 6966 C C . SER B 1 378 ? -9.492 36.469 24.25 1 65.06 378 SER B C 1
ATOM 6968 O O . SER B 1 378 ? -10.195 36.125 23.297 1 65.06 378 SER B O 1
ATOM 6970 N N . ASN B 1 379 ? -9.711 37.469 24.953 1 65.75 379 ASN B N 1
ATOM 6971 C CA . ASN B 1 379 ? -10.781 38.406 24.609 1 65.75 379 ASN B CA 1
ATOM 6972 C C . ASN B 1 379 ? -10.625 38.938 23.188 1 65.75 379 ASN B C 1
ATOM 6974 O O . ASN B 1 379 ? -11.609 39.156 22.484 1 65.75 379 ASN B O 1
ATOM 6978 N N . GLU B 1 380 ? -9.391 39.031 22.891 1 61.81 380 GLU B N 1
ATOM 6979 C CA . GLU B 1 380 ? -9.133 39.5 21.547 1 61.81 380 GLU B CA 1
ATOM 6980 C C . GLU B 1 380 ? -9.594 38.5 20.484 1 61.81 380 GLU B C 1
ATOM 6982 O O . GLU B 1 380 ? -10.25 38.906 19.516 1 61.81 380 GLU B O 1
ATOM 6987 N N . VAL B 1 381 ? -9.289 37.344 20.797 1 64.25 381 VAL B N 1
ATOM 6988 C CA . VAL B 1 381 ? -9.664 36.312 19.844 1 64.25 381 VAL B CA 1
ATOM 6989 C C . VAL B 1 381 ? -11.18 36.125 19.859 1 64.25 381 VAL B C 1
ATOM 6991 O O . VAL B 1 381 ? -11.797 36 18.797 1 64.25 381 VAL B O 1
ATOM 6994 N N . LEU B 1 382 ? -11.703 36.25 20.969 1 71.19 382 LEU B N 1
ATOM 6995 C CA . LEU B 1 382 ? -13.148 36.094 21.109 1 71.19 382 LEU B CA 1
ATOM 6996 C C . LEU B 1 382 ? -13.867 37.188 20.328 1 71.19 382 LEU B C 1
ATOM 6998 O O . LEU B 1 382 ? -14.844 36.906 19.625 1 71.19 382 LEU B O 1
ATOM 7002 N N . ASN B 1 383 ? -13.32 38.312 20.484 1 71.25 383 ASN B N 1
ATOM 7003 C CA . ASN B 1 383 ? -13.961 39.438 19.812 1 71.25 383 ASN B CA 1
ATOM 7004 C C . ASN B 1 383 ? -13.867 39.312 18.297 1 71.25 383 ASN B C 1
ATOM 7006 O O . ASN B 1 383 ? -14.773 39.75 17.578 1 71.25 383 ASN B O 1
ATOM 7010 N N . MET B 1 384 ? -12.891 38.656 17.969 1 65.81 384 MET B N 1
ATOM 7011 C CA . MET B 1 384 ? -12.68 38.5 16.531 1 65.81 384 MET B CA 1
ATOM 7012 C C . MET B 1 384 ? -13.586 37.406 15.977 1 65.81 384 MET B C 1
ATOM 7014 O O . MET B 1 384 ? -14.109 37.531 14.867 1 65.81 384 MET B O 1
ATOM 7018 N N . ILE B 1 385 ? -13.734 36.438 16.719 1 66 385 ILE B N 1
ATOM 7019 C CA . ILE B 1 385 ? -14.43 35.281 16.188 1 66 385 ILE B CA 1
ATOM 7020 C C . ILE B 1 385 ? -15.93 35.406 16.453 1 66 385 ILE B C 1
ATOM 7022 O O . ILE B 1 385 ? -16.75 34.844 15.711 1 66 385 ILE B O 1
ATOM 7026 N N . LYS B 1 386 ? -16.297 36.219 17.391 1 74.88 386 LYS B N 1
ATOM 7027 C CA . LYS B 1 386 ? -17.672 36.312 17.906 1 74.88 386 LYS B CA 1
ATOM 7028 C C . LYS B 1 386 ? -18.641 36.688 16.797 1 74.88 386 LYS B C 1
ATOM 7030 O O . LYS B 1 386 ? -19.688 36.031 16.625 1 74.88 386 LYS B O 1
ATOM 7035 N N . PRO B 1 387 ? -18.281 37.625 16.031 1 71.56 387 PRO B N 1
ATOM 7036 C CA . PRO B 1 387 ? -19.281 37.969 15.016 1 71.56 387 PRO B CA 1
ATOM 7037 C C . PRO B 1 387 ? -19.547 36.844 14.039 1 71.56 387 PRO B C 1
ATOM 7039 O O . PRO B 1 387 ? -20.703 36.562 13.711 1 71.56 387 PRO B O 1
ATOM 7042 N N . THR B 1 388 ? -18.562 36.219 13.633 1 68.19 388 THR B N 1
ATOM 7043 C CA . THR B 1 388 ? -18.719 35.125 12.688 1 68.19 388 THR B CA 1
ATOM 7044 C C . THR B 1 388 ? -19.438 33.938 13.344 1 68.19 388 THR B C 1
ATOM 7046 O O . THR B 1 388 ? -20.281 33.312 12.727 1 68.19 388 THR B O 1
ATOM 7049 N N . TYR B 1 389 ? -19.047 33.75 14.484 1 72.94 389 TYR B N 1
ATOM 7050 C CA . TYR B 1 389 ? -19.641 32.625 15.227 1 72.94 389 TYR B CA 1
ATOM 7051 C C . TYR B 1 389 ? -21.141 32.875 15.438 1 72.94 389 TYR B C 1
ATOM 7053 O O . TYR B 1 389 ? -21.938 31.953 15.25 1 72.94 389 TYR B O 1
ATOM 7061 N N . LEU B 1 390 ? -21.453 34.094 15.805 1 75.44 390 LEU B N 1
ATOM 7062 C CA . LEU B 1 390 ? -22.859 34.406 16.062 1 75.44 390 LEU B CA 1
ATOM 7063 C C . LEU B 1 390 ? -23.672 34.344 14.773 1 75.44 390 LEU B C 1
ATOM 7065 O O . LEU B 1 390 ? -24.844 33.969 14.797 1 75.44 390 LEU B O 1
ATOM 7069 N N . GLU B 1 391 ? -23 34.562 13.734 1 71.69 391 GLU B N 1
ATOM 7070 C CA . GLU B 1 391 ? -23.672 34.406 12.453 1 71.69 391 GLU B CA 1
ATOM 7071 C C . GLU B 1 391 ? -23.984 32.938 12.188 1 71.69 391 GLU B C 1
ATOM 7073 O O . GLU B 1 391 ? -25.031 32.625 11.625 1 71.69 391 GLU B O 1
ATOM 7078 N N . LEU B 1 392 ? -23.141 32.125 12.641 1 66.69 392 LEU B N 1
ATOM 7079 C CA . LEU B 1 392 ? -23.312 30.703 12.445 1 66.69 392 LEU B CA 1
ATOM 7080 C C . LEU B 1 392 ? -24.375 30.156 13.398 1 66.69 392 LEU B C 1
ATOM 7082 O O . LEU B 1 392 ? -24.859 29.031 13.219 1 66.69 392 LEU B O 1
ATOM 7086 N N . CYS B 1 393 ? -24.719 30.984 14.367 1 70.56 393 CYS B N 1
ATOM 7087 C CA . CYS B 1 393 ? -25.672 30.562 15.383 1 70.56 393 CYS B CA 1
ATOM 7088 C C . CYS B 1 393 ? -27.078 31.078 15.07 1 70.56 393 CYS B C 1
ATOM 7090 O O . CYS B 1 393 ? -27.969 31 15.914 1 70.56 393 CYS B O 1
ATOM 7092 N N . THR B 1 394 ? -27.188 31.594 13.898 1 72.12 394 THR B N 1
ATOM 7093 C CA . THR B 1 394 ? -28.516 32.062 13.531 1 72.12 394 THR B CA 1
ATOM 7094 C C . THR B 1 394 ? -29.484 30.891 13.398 1 72.12 394 THR B C 1
ATOM 7096 O O . THR B 1 394 ? -29.062 29.766 13.086 1 72.12 394 THR B O 1
ATOM 7099 N N . LYS B 1 395 ? -30.672 31.094 13.711 1 72.81 395 LYS B N 1
ATOM 7100 C CA . LYS B 1 395 ? -31.703 30.062 13.672 1 72.81 395 LYS B CA 1
ATOM 7101 C C . LYS B 1 395 ? -31.766 29.406 12.297 1 72.81 395 LYS B C 1
ATOM 7103 O O . LYS B 1 395 ? -31.953 28.188 12.188 1 72.81 395 LYS B O 1
ATOM 7108 N N . GLU B 1 396 ? -31.594 30.172 11.398 1 68.56 396 GLU B N 1
ATOM 7109 C CA . GLU B 1 396 ? -31.672 29.656 10.031 1 68.56 396 GLU B CA 1
ATOM 7110 C C . GLU B 1 396 ? -30.562 28.641 9.766 1 68.56 396 GLU B C 1
ATOM 7112 O O . GLU B 1 396 ? -30.828 27.578 9.188 1 68.56 396 GLU B O 1
ATOM 7117 N N . LEU B 1 397 ? -29.438 28.969 10.25 1 64.5 397 LEU B N 1
ATOM 7118 C CA . LEU B 1 397 ? -28.312 28.078 10.008 1 64.5 397 LEU B CA 1
ATOM 7119 C C . LEU B 1 397 ? -28.359 26.875 10.938 1 64.5 397 LEU B C 1
ATOM 7121 O O . LEU B 1 397 ? -28.031 25.75 10.523 1 64.5 397 LEU B O 1
ATOM 7125 N N . LEU B 1 398 ? -28.828 27.141 12.125 1 67.69 398 LEU B N 1
ATOM 7126 C CA . LEU B 1 398 ? -28.828 26.078 13.125 1 67.69 398 LEU B CA 1
ATOM 7127 C C . LEU B 1 398 ? -29.922 25.062 12.836 1 67.69 398 LEU B C 1
ATOM 7129 O O . LEU B 1 398 ? -29.812 23.906 13.242 1 67.69 398 LEU B O 1
ATOM 7133 N N . THR B 1 399 ? -30.891 25.484 12.195 1 65.31 399 THR B N 1
ATOM 7134 C CA . THR B 1 399 ? -31.938 24.547 11.812 1 65.31 399 THR B CA 1
ATOM 7135 C C . THR B 1 399 ? -31.359 23.422 10.969 1 65.31 399 THR B C 1
ATOM 7137 O O . THR B 1 399 ? -31.828 22.281 11.055 1 65.31 399 THR B O 1
ATOM 7140 N N . LYS B 1 400 ? -30.297 23.781 10.43 1 58.91 400 LYS B N 1
ATOM 7141 C CA . LYS B 1 400 ? -29.672 22.812 9.539 1 58.91 400 LYS B CA 1
ATOM 7142 C C . LYS B 1 400 ? -28.891 21.766 10.328 1 58.91 400 LYS B C 1
ATOM 7144 O O . LYS B 1 400 ? -28.594 20.672 9.82 1 58.91 400 LYS B O 1
ATOM 7149 N N . CYS B 1 401 ? -28.562 22.141 11.523 1 59.94 401 CYS B N 1
ATOM 7150 C CA . CYS B 1 401 ? -27.766 21.266 12.375 1 59.94 401 CYS B CA 1
ATOM 7151 C C . CYS B 1 401 ? -28.656 20.422 13.281 1 59.94 401 CYS B C 1
ATOM 7153 O O . CYS B 1 401 ? -28.156 19.641 14.094 1 59.94 401 CYS B O 1
ATOM 7155 N N . LEU B 1 402 ? -29.891 20.641 13.211 1 56.88 402 LEU B N 1
ATOM 7156 C CA . LEU B 1 402 ? -30.828 20.047 14.172 1 56.88 402 LEU B CA 1
ATOM 7157 C C . LEU B 1 402 ? -30.781 18.531 14.102 1 56.88 402 LEU B C 1
ATOM 7159 O O . LEU B 1 402 ? -31.109 17.844 15.078 1 56.88 402 LEU B O 1
ATOM 7163 N N . HIS B 1 403 ? -30.281 18.094 13.07 1 53.44 403 HIS B N 1
ATOM 7164 C CA . HIS B 1 403 ? -30.328 16.656 12.914 1 53.44 403 HIS B CA 1
ATOM 7165 C C . HIS B 1 403 ? -29.094 15.992 13.531 1 53.44 403 HIS B C 1
ATOM 7167 O O . HIS B 1 403 ? -29.031 14.766 13.656 1 53.44 403 HIS B O 1
ATOM 7173 N N . GLY B 1 404 ? -28.078 16.766 14.148 1 53.97 404 GLY B N 1
ATOM 7174 C CA . GLY B 1 404 ? -26.953 16.266 14.914 1 53.97 404 GLY B CA 1
ATOM 7175 C C . GLY B 1 404 ? -26.062 15.328 14.117 1 53.97 404 GLY B C 1
ATOM 7176 O O . GLY B 1 404 ? -25.422 14.438 14.68 1 53.97 404 GLY B O 1
ATOM 7177 N N . LYS B 1 405 ? -26.078 15.43 12.898 1 54.78 405 LYS B N 1
ATOM 7178 C CA . LYS B 1 405 ? -25.359 14.453 12.078 1 54.78 405 LYS B CA 1
ATOM 7179 C C . LYS B 1 405 ? -23.891 14.828 11.953 1 54.78 405 LYS B C 1
ATOM 7181 O O . LYS B 1 405 ? -23.531 15.992 12.102 1 54.78 405 LYS B O 1
ATOM 7186 N N . THR B 1 406 ? -22.984 13.852 12.18 1 57.31 406 THR B N 1
ATOM 7187 C CA . THR B 1 406 ? -21.531 14.039 12.172 1 57.31 406 THR B CA 1
ATOM 7188 C C . THR B 1 406 ? -20.953 13.688 10.812 1 57.31 406 THR B C 1
ATOM 7190 O O . THR B 1 406 ? -21.641 13.125 9.961 1 57.31 406 THR B O 1
ATOM 7193 N N . GLN B 1 407 ? -19.781 14.211 10.539 1 61.97 407 GLN B N 1
ATOM 7194 C CA . GLN B 1 407 ? -19.047 13.977 9.305 1 61.97 407 GLN B CA 1
ATOM 7195 C C . GLN B 1 407 ? -18.266 12.672 9.375 1 61.97 407 GLN B C 1
ATOM 7197 O O . GLN B 1 407 ? -17.406 12.406 8.516 1 61.97 407 GLN B O 1
ATOM 7202 N N . ASN B 1 408 ? -18.578 11.812 10.258 1 66 408 ASN B N 1
ATOM 7203 C CA . ASN B 1 408 ? -17.828 10.57 10.461 1 66 408 ASN B CA 1
ATOM 7204 C C . ASN B 1 408 ? -17.953 9.633 9.266 1 66 408 ASN B C 1
ATOM 7206 O O . ASN B 1 408 ? -17 8.969 8.891 1 66 408 ASN B O 1
ATOM 7210 N N . SER B 1 409 ? -19.109 9.672 8.648 1 77.5 409 SER B N 1
ATOM 7211 C CA . SER B 1 409 ? -19.312 8.797 7.504 1 77.5 409 SER B CA 1
ATOM 7212 C C . SER B 1 409 ? -18.438 9.211 6.324 1 77.5 409 SER B C 1
ATOM 7214 O O . SER B 1 409 ? -17.922 8.359 5.602 1 77.5 409 SER B O 1
ATOM 7216 N N . ASN B 1 410 ? -18.266 10.461 6.18 1 83.44 410 ASN B N 1
ATOM 7217 C CA . ASN B 1 410 ? -17.406 10.953 5.102 1 83.44 410 ASN B CA 1
ATOM 7218 C C . ASN B 1 410 ? -15.953 10.539 5.305 1 83.44 410 ASN B C 1
ATOM 7220 O O . ASN B 1 410 ? -15.273 10.164 4.352 1 83.44 410 ASN B O 1
ATOM 7224 N N . GLU B 1 411 ? -15.539 10.586 6.551 1 83.12 411 GLU B N 1
ATOM 7225 C CA . GLU B 1 411 ? -14.172 10.172 6.859 1 83.12 411 GLU B CA 1
ATOM 7226 C C . GLU B 1 411 ? -13.961 8.688 6.586 1 83.12 411 GLU B C 1
ATOM 7228 O O . GLU B 1 411 ? -12.891 8.281 6.137 1 83.12 411 GLU B O 1
ATOM 7233 N N . CYS B 1 412 ? -14.969 7.938 6.883 1 86.31 412 CYS B N 1
ATOM 7234 C CA . CYS B 1 412 ? -14.898 6.508 6.602 1 86.31 412 CYS B CA 1
ATOM 7235 C C . CYS B 1 412 ? -14.758 6.254 5.105 1 86.31 412 CYS B C 1
ATOM 7237 O O . CYS B 1 412 ? -13.93 5.438 4.684 1 86.31 412 CYS B O 1
ATOM 7239 N N . LEU B 1 413 ? -15.562 6.926 4.355 1 92.69 413 LEU B N 1
ATOM 7240 C CA . LEU B 1 413 ? -15.461 6.77 2.906 1 92.69 413 LEU B CA 1
ATOM 7241 C C . LEU B 1 413 ? -14.078 7.18 2.408 1 92.69 413 LEU B C 1
ATOM 7243 O O . LEU B 1 413 ? -13.484 6.492 1.576 1 92.69 413 LEU B O 1
ATOM 7247 N N . ASN B 1 414 ? -13.625 8.328 2.904 1 91.44 414 ASN B N 1
ATOM 7248 C CA . ASN B 1 414 ? -12.297 8.781 2.518 1 91.44 414 ASN B CA 1
ATOM 7249 C C . ASN B 1 414 ? -11.234 7.719 2.799 1 91.44 414 ASN B C 1
ATOM 7251 O O . ASN B 1 414 ? -10.328 7.512 1.992 1 91.44 414 ASN B O 1
ATOM 7255 N N . GLY B 1 415 ? -11.398 7.086 3.939 1 90.25 415 GLY B N 1
ATOM 7256 C CA . GLY B 1 415 ? -10.484 6.004 4.27 1 90.25 415 GLY B CA 1
ATOM 7257 C C . GLY B 1 415 ? -10.5 4.879 3.252 1 90.25 415 GLY B C 1
ATOM 7258 O O . GLY B 1 415 ? -9.445 4.355 2.883 1 90.25 415 GLY B O 1
ATOM 7259 N N . VAL B 1 416 ? -11.68 4.527 2.801 1 93.06 416 VAL B N 1
ATOM 7260 C CA . VAL B 1 416 ? -11.812 3.451 1.825 1 93.06 416 VAL B CA 1
ATOM 7261 C C . VAL B 1 416 ? -11.203 3.881 0.491 1 93.06 416 VAL B C 1
ATOM 7263 O O . VAL B 1 416 ? -10.547 3.086 -0.186 1 93.06 416 VAL B O 1
ATOM 7266 N N . ILE B 1 417 ? -11.398 5.125 0.126 1 95.31 417 ILE B N 1
ATOM 7267 C CA . ILE B 1 417 ? -10.852 5.648 -1.121 1 95.31 417 ILE B CA 1
ATOM 7268 C C . ILE B 1 417 ? -9.328 5.555 -1.099 1 95.31 417 ILE B C 1
ATOM 7270 O O . ILE B 1 417 ? -8.719 5.043 -2.039 1 95.31 417 ILE B O 1
ATOM 7274 N N . TRP B 1 418 ? -8.781 5.977 -0.041 1 92.94 418 TRP B N 1
ATOM 7275 C CA . TRP B 1 418 ? -7.328 6.066 0.002 1 92.94 418 TRP B CA 1
ATOM 7276 C C . TRP B 1 418 ? -6.703 4.699 0.271 1 92.94 418 TRP B C 1
ATOM 7278 O O . TRP B 1 418 ? -5.484 4.539 0.178 1 92.94 418 TRP B O 1
ATOM 7288 N N . GLN B 1 419 ? -7.52 3.697 0.596 1 91.06 419 GLN B N 1
ATOM 7289 C CA . GLN B 1 419 ? -7.055 2.314 0.595 1 91.06 419 GLN B CA 1
ATOM 7290 C C . GLN B 1 419 ? -6.863 1.8 -0.829 1 91.06 419 GLN B C 1
ATOM 7292 O O . GLN B 1 419 ? -6.023 0.93 -1.074 1 91.06 419 GLN B O 1
ATOM 7297 N N . ARG B 1 420 ? -7.707 2.338 -1.693 1 93.88 420 ARG B N 1
ATOM 7298 C CA . ARG B 1 420 ? -7.648 1.92 -3.09 1 93.88 420 ARG B CA 1
ATOM 7299 C C . ARG B 1 420 ? -6.578 2.697 -3.85 1 93.88 420 ARG B C 1
ATOM 7301 O O . ARG B 1 420 ? -6.031 2.207 -4.84 1 93.88 420 ARG B O 1
ATOM 7308 N N . VAL B 1 421 ? -6.414 3.92 -3.438 1 92.56 421 VAL B N 1
ATOM 7309 C CA . VAL B 1 421 ? -5.418 4.812 -4.023 1 92.56 421 VAL B CA 1
ATOM 7310 C C . VAL B 1 421 ? -4.586 5.453 -2.918 1 92.56 421 VAL B C 1
ATOM 7312 O O . VAL B 1 421 ? -5.016 6.422 -2.285 1 92.56 421 VAL B O 1
ATOM 7315 N N . LEU B 1 422 ? -3.395 5.066 -2.812 1 88.44 422 LEU B N 1
ATOM 7316 C CA . LEU B 1 422 ? -2.562 5.527 -1.707 1 88.44 422 LEU B CA 1
ATOM 7317 C C . LEU B 1 422 ? -2.275 7.02 -1.829 1 88.44 422 LEU B C 1
ATOM 7319 O O . LEU B 1 422 ? -2.043 7.523 -2.93 1 88.44 422 LEU B O 1
ATOM 7323 N N . LYS B 1 423 ? -2.244 7.695 -0.728 1 84.88 423 LYS B N 1
ATOM 7324 C CA . LYS B 1 423 ? -2.002 9.133 -0.702 1 84.88 423 LYS B CA 1
ATOM 7325 C C . LYS B 1 423 ? -0.543 9.453 -1.018 1 84.88 423 LYS B C 1
ATOM 7327 O O . LYS B 1 423 ? -0.234 10.531 -1.531 1 84.88 423 LYS B O 1
ATOM 7332 N N . GLU B 1 424 ? 0.316 8.539 -0.787 1 78.88 424 GLU B N 1
ATOM 7333 C CA . GLU B 1 424 ? 1.751 8.781 -0.906 1 78.88 424 GLU B CA 1
ATOM 7334 C C . GLU B 1 424 ? 2.207 8.688 -2.359 1 78.88 424 GLU B C 1
ATOM 7336 O O . GLU B 1 424 ? 3.293 9.156 -2.705 1 78.88 424 GLU B O 1
ATOM 7341 N N . VAL B 1 425 ? 1.382 8.102 -3.143 1 85.31 425 VAL B N 1
ATOM 7342 C CA . VAL B 1 425 ? 1.758 7.918 -4.543 1 85.31 425 VAL B CA 1
ATOM 7343 C C . VAL B 1 425 ? 0.802 8.695 -5.441 1 85.31 425 VAL B C 1
ATOM 7345 O O . VAL B 1 425 ? -0.405 8.445 -5.445 1 85.31 425 VAL B O 1
ATOM 7348 N N . PHE B 1 426 ? 1.427 9.594 -6.176 1 87.5 426 PHE B N 1
ATOM 7349 C CA . PHE B 1 426 ? 0.599 10.383 -7.082 1 87.5 426 PHE B CA 1
ATOM 7350 C C . PHE B 1 426 ? 0.055 9.516 -8.211 1 87.5 426 PHE B C 1
ATOM 7352 O O . PHE B 1 426 ? 0.775 8.68 -8.758 1 87.5 426 PHE B O 1
ATOM 7359 N N . VAL B 1 427 ? -1.185 9.695 -8.508 1 91.06 427 VAL B N 1
ATOM 7360 C CA . VAL B 1 427 ? -1.814 8.938 -9.586 1 91.06 427 VAL B CA 1
ATOM 7361 C C . VAL B 1 427 ? -2.561 9.883 -10.516 1 91.06 427 VAL B C 1
ATOM 7363 O O . VAL B 1 427 ? -2.957 10.984 -10.109 1 91.06 427 VAL B O 1
ATOM 7366 N N . CYS B 1 428 ? -2.723 9.422 -11.742 1 90.31 428 CYS B N 1
ATOM 7367 C CA . CYS B 1 428 ? -3.484 10.188 -12.719 1 90.31 428 CYS B CA 1
ATOM 7368 C C . CYS B 1 428 ? -4.98 10.055 -12.477 1 90.31 428 CYS B C 1
ATOM 7370 O O . CYS B 1 428 ? -5.414 9.188 -11.711 1 90.31 428 CYS B O 1
ATOM 7372 N N . LEU B 1 429 ? -5.73 10.938 -13.164 1 93.38 429 LEU B N 1
ATOM 7373 C CA . LEU B 1 429 ? -7.172 11.039 -12.953 1 93.38 429 LEU B CA 1
ATOM 7374 C C . LEU B 1 429 ? -7.848 9.688 -13.18 1 93.38 429 LEU B C 1
ATOM 7376 O O . LEU B 1 429 ? -8.742 9.305 -12.422 1 93.38 429 LEU B O 1
ATOM 7380 N N . LYS B 1 430 ? -7.434 9.016 -14.133 1 91.19 430 LYS B N 1
ATOM 7381 C CA . LYS B 1 430 ? -8.055 7.742 -14.469 1 91.19 430 LYS B CA 1
ATOM 7382 C C . LYS B 1 430 ? -7.934 6.75 -13.312 1 91.19 430 LYS B C 1
ATOM 7384 O O . LYS B 1 430 ? -8.906 6.098 -12.938 1 91.19 430 LYS B O 1
ATOM 7389 N N . THR B 1 431 ? -6.746 6.641 -12.805 1 93.25 431 THR B N 1
ATOM 7390 C CA . THR B 1 431 ? -6.5 5.742 -11.68 1 93.25 431 THR B CA 1
ATOM 7391 C C . THR B 1 431 ? -7.258 6.211 -10.438 1 93.25 431 THR B C 1
ATOM 7393 O O . THR B 1 431 ? -7.812 5.395 -9.695 1 93.25 431 THR B O 1
ATOM 7396 N N . LEU B 1 432 ? -7.285 7.5 -10.266 1 95.38 432 LEU B N 1
ATOM 7397 C CA . LEU B 1 432 ? -8.016 8.07 -9.133 1 95.38 432 LEU B CA 1
ATOM 7398 C C . LEU B 1 432 ? -9.5 7.746 -9.227 1 95.38 432 LEU B C 1
ATOM 7400 O O . LEU B 1 432 ? -10.117 7.355 -8.234 1 95.38 432 LEU B O 1
ATOM 7404 N N . LYS B 1 433 ? -10 7.91 -10.43 1 96 433 LYS B N 1
ATOM 7405 C CA . LYS B 1 433 ? -11.406 7.605 -10.656 1 96 433 LYS B CA 1
ATOM 7406 C C . LYS B 1 433 ? -11.703 6.133 -10.391 1 96 433 LYS B C 1
ATOM 7408 O O . LYS B 1 433 ? -12.688 5.805 -9.734 1 96 433 LYS B O 1
ATOM 7413 N N . SER B 1 434 ? -10.859 5.312 -10.836 1 95.88 434 SER B N 1
ATOM 7414 C CA . SER B 1 434 ? -11.055 3.877 -10.656 1 95.88 434 SER B CA 1
ATOM 7415 C C . SER B 1 434 ? -11.086 3.508 -9.172 1 95.88 434 SER B C 1
ATOM 7417 O O . SER B 1 434 ? -11.953 2.756 -8.734 1 95.88 434 SER B O 1
ATOM 7419 N N . GLY B 1 435 ? -10.125 3.99 -8.492 1 96.56 435 GLY B N 1
ATOM 7420 C CA . GLY B 1 435 ? -10.055 3.699 -7.066 1 96.56 435 GLY B CA 1
ATOM 7421 C C . GLY B 1 435 ? -11.219 4.289 -6.281 1 96.56 435 GLY B C 1
ATOM 7422 O O . GLY B 1 435 ? -11.805 3.617 -5.434 1 96.56 435 GLY B O 1
ATOM 7423 N N . ALA B 1 436 ? -11.594 5.535 -6.543 1 97.62 436 ALA B N 1
ATOM 7424 C CA . ALA B 1 436 ? -12.656 6.227 -5.816 1 97.62 436 ALA B CA 1
ATOM 7425 C C . ALA B 1 436 ? -14.016 5.586 -6.094 1 97.62 436 ALA B C 1
ATOM 7427 O O . ALA B 1 436 ? -14.805 5.371 -5.172 1 97.62 436 ALA B O 1
ATOM 7428 N N . LEU B 1 437 ? -14.227 5.332 -7.359 1 98.19 437 LEU B N 1
ATOM 7429 C CA . LEU B 1 437 ? -15.5 4.734 -7.734 1 98.19 437 LEU B CA 1
ATOM 7430 C C . LEU B 1 437 ? -15.625 3.322 -7.168 1 98.19 437 LEU B C 1
ATOM 7432 O O . LEU B 1 437 ? -16.703 2.908 -6.746 1 98.19 437 LEU B O 1
ATOM 7436 N N . ASP B 1 438 ? -14.562 2.586 -7.188 1 97.81 438 ASP B N 1
ATOM 7437 C CA . ASP B 1 438 ? -14.562 1.266 -6.562 1 97.81 438 ASP B CA 1
ATOM 7438 C C . ASP B 1 438 ? -14.867 1.364 -5.074 1 97.81 438 ASP B C 1
ATOM 7440 O O . ASP B 1 438 ? -15.57 0.515 -4.523 1 97.81 438 ASP B O 1
ATOM 7444 N N . ALA B 1 439 ? -14.305 2.346 -4.441 1 97 439 ALA B N 1
ATOM 7445 C CA . ALA B 1 439 ? -14.562 2.588 -3.025 1 97 439 ALA B CA 1
ATOM 7446 C C . ALA B 1 439 ? -16.031 2.875 -2.779 1 97 439 ALA B C 1
ATOM 7448 O O . ALA B 1 439 ? -16.609 2.4 -1.797 1 97 439 ALA B O 1
ATOM 7449 N N . VAL B 1 440 ? -16.625 3.643 -3.664 1 97 440 VAL B N 1
ATOM 7450 C CA . VAL B 1 440 ? -18.047 3.979 -3.547 1 97 440 VAL B CA 1
ATOM 7451 C C . VAL B 1 440 ? -18.891 2.709 -3.631 1 97 440 VAL B C 1
ATOM 7453 O O . VAL B 1 440 ? -19.828 2.529 -2.857 1 97 440 VAL B O 1
ATOM 7456 N N . ILE B 1 441 ? -18.547 1.891 -4.586 1 96.62 441 ILE B N 1
ATOM 7457 C CA . ILE B 1 441 ? -19.266 0.632 -4.766 1 96.62 441 ILE B CA 1
ATOM 7458 C C . ILE B 1 441 ? -19.219 -0.175 -3.469 1 96.62 441 ILE B C 1
ATOM 7460 O O . ILE B 1 441 ? -20.25 -0.651 -2.99 1 96.62 441 ILE B O 1
ATOM 7464 N N . GLN B 1 442 ? -18.047 -0.324 -2.943 1 94.56 442 GLN B N 1
ATOM 7465 C CA . GLN B 1 442 ? -17.891 -1.104 -1.72 1 94.56 442 GLN B CA 1
ATOM 7466 C C . GLN B 1 442 ? -18.609 -0.444 -0.548 1 94.56 442 GLN B C 1
ATOM 7468 O O . GLN B 1 442 ? -19.188 -1.13 0.299 1 94.56 442 GLN B O 1
ATOM 7473 N N . PHE B 1 443 ? -18.484 0.867 -0.467 1 94 443 PHE B N 1
ATOM 7474 C CA . PHE B 1 443 ? -19.078 1.596 0.646 1 94 443 PHE B CA 1
ATOM 7475 C C . PHE B 1 443 ? -20.594 1.45 0.638 1 94 443 PHE B C 1
ATOM 7477 O O . PHE B 1 443 ? -21.219 1.257 1.688 1 94 443 PHE B O 1
ATOM 7484 N N . ASN B 1 444 ? -21.219 1.519 -0.542 1 94.06 444 ASN B N 1
ATOM 7485 C CA . ASN B 1 444 ? -22.656 1.455 -0.678 1 94.06 444 ASN B CA 1
ATOM 7486 C C . ASN B 1 444 ? -23.172 0.022 -0.569 1 94.06 444 ASN B C 1
ATOM 7488 O O . ASN B 1 444 ? -24.25 -0.219 -0.008 1 94.06 444 ASN B O 1
ATOM 7492 N N . ASN B 1 445 ? -22.375 -0.914 -1.163 1 91.69 445 ASN B N 1
ATOM 7493 C CA . ASN B 1 445 ? -22.922 -2.258 -1.344 1 91.69 445 ASN B CA 1
ATOM 7494 C C . ASN B 1 445 ? -22.016 -3.314 -0.713 1 91.69 445 ASN B C 1
ATOM 7496 O O . ASN B 1 445 ? -22.188 -4.508 -0.964 1 91.69 445 ASN B O 1
ATOM 7500 N N . ARG B 1 446 ? -21.062 -2.879 0.011 1 90.62 446 ARG B N 1
ATOM 7501 C CA . ARG B 1 446 ? -20.078 -3.801 0.589 1 90.62 446 ARG B CA 1
ATOM 7502 C C . ARG B 1 446 ? -19.438 -4.652 -0.492 1 90.62 446 ARG B C 1
ATOM 7504 O O . ARG B 1 446 ? -19.25 -4.203 -1.626 1 90.62 446 ARG B O 1
ATOM 7511 N N . TYR B 1 447 ? -19.062 -5.848 -0.184 1 93.12 447 TYR B N 1
ATOM 7512 C CA . TYR B 1 447 ? -18.297 -6.617 -1.164 1 93.12 447 TYR B CA 1
ATOM 7513 C C . TYR B 1 447 ? -19.234 -7.273 -2.18 1 93.12 447 TYR B C 1
ATOM 7515 O O . TYR B 1 447 ? -18.781 -7.82 -3.186 1 93.12 447 TYR B O 1
ATOM 7523 N N . LYS B 1 448 ? -20.516 -7.219 -1.971 1 90.94 448 LYS B N 1
ATOM 7524 C CA . LYS B 1 448 ? -21.453 -7.617 -3.014 1 90.94 448 LYS B CA 1
ATOM 7525 C C . LYS B 1 448 ? -21.297 -6.758 -4.266 1 90.94 448 LYS B C 1
ATOM 7527 O O . LYS B 1 448 ? -21.469 -7.246 -5.383 1 90.94 448 LYS B O 1
ATOM 7532 N N . GLY B 1 449 ? -21.047 -5.48 -3.99 1 92.69 449 GLY B N 1
ATOM 7533 C CA . GLY B 1 449 ? -20.766 -4.609 -5.117 1 92.69 449 GLY B CA 1
ATOM 7534 C C . GLY B 1 449 ? -19.562 -5.047 -5.93 1 92.69 449 GLY B C 1
ATOM 7535 O O . GLY B 1 449 ? -19.578 -4.949 -7.16 1 92.69 449 GLY B O 1
ATOM 7536 N N . CYS B 1 450 ? -18.562 -5.555 -5.266 1 93.69 450 CYS B N 1
ATOM 7537 C CA . CYS B 1 450 ? -17.359 -6.023 -5.953 1 93.69 450 CYS B CA 1
ATOM 7538 C C . CYS B 1 450 ? -17.656 -7.262 -6.789 1 93.69 450 CYS B C 1
ATOM 7540 O O . CYS B 1 450 ? -17.078 -7.449 -7.855 1 93.69 450 CYS B O 1
ATOM 7542 N N . VAL B 1 451 ? -18.547 -8.094 -6.289 1 94.62 451 VAL B N 1
ATOM 7543 C CA . VAL B 1 451 ? -18.953 -9.289 -7.023 1 94.62 451 VAL B CA 1
ATOM 7544 C C . VAL B 1 451 ? -19.656 -8.891 -8.312 1 94.62 451 VAL B C 1
ATOM 7546 O O . VAL B 1 451 ? -19.516 -9.562 -9.344 1 94.62 451 VAL B O 1
ATOM 7549 N N . GLU B 1 452 ? -20.406 -7.805 -8.25 1 94.88 452 GLU B N 1
ATOM 7550 C CA . GLU B 1 452 ? -21.094 -7.312 -9.438 1 94.88 452 GLU B CA 1
ATOM 7551 C C . GLU B 1 452 ? -20.109 -6.898 -10.523 1 94.88 452 GLU B C 1
ATOM 7553 O O . GLU B 1 452 ? -20.391 -7.051 -11.711 1 94.88 452 GLU B O 1
ATOM 7558 N N . ILE B 1 453 ? -18.984 -6.441 -10.125 1 96.06 453 ILE B N 1
ATOM 7559 C CA . ILE B 1 453 ? -17.953 -6.086 -11.086 1 96.06 453 ILE B CA 1
ATOM 7560 C C . ILE B 1 453 ? -17.484 -7.328 -11.836 1 96.06 453 ILE B C 1
ATOM 7562 O O . ILE B 1 453 ? -17.375 -7.309 -13.07 1 96.06 453 ILE B O 1
ATOM 7566 N N . PHE B 1 454 ? -17.312 -8.391 -11.109 1 94.88 454 PHE B N 1
ATOM 7567 C CA . PHE B 1 454 ? -16.906 -9.641 -11.742 1 94.88 454 PHE B CA 1
ATOM 7568 C C . PHE B 1 454 ? -17.984 -10.117 -12.719 1 94.88 454 PHE B C 1
ATOM 7570 O O . PHE B 1 454 ? -17.672 -10.531 -13.836 1 94.88 454 PHE B O 1
ATOM 7577 N N . LYS B 1 455 ? -19.188 -10.016 -12.281 1 92.94 455 LYS B N 1
ATOM 7578 C CA . LYS B 1 455 ? -20.281 -10.469 -13.133 1 92.94 455 LYS B CA 1
ATOM 7579 C C . LYS B 1 455 ? -20.344 -9.656 -14.43 1 92.94 455 LYS B C 1
ATOM 7581 O O . LYS B 1 455 ? -20.531 -10.227 -15.508 1 92.94 455 LYS B O 1
ATOM 7586 N N . LYS B 1 456 ? -20.172 -8.383 -14.312 1 94.56 456 LYS B N 1
ATOM 7587 C CA . LYS B 1 456 ? -20.203 -7.52 -15.492 1 94.56 456 LYS B CA 1
ATOM 7588 C C . LYS B 1 456 ? -19.031 -7.809 -16.422 1 94.56 456 LYS B C 1
ATOM 7590 O O . LYS B 1 456 ? -19.125 -7.602 -17.625 1 94.56 456 LYS B O 1
ATOM 7595 N N . LEU B 1 457 ? -17.984 -8.289 -15.859 1 94.38 457 LEU B N 1
ATOM 7596 C CA . LEU B 1 457 ? -16.812 -8.688 -16.641 1 94.38 457 LEU B CA 1
ATOM 7597 C C . LEU B 1 457 ? -16.984 -10.094 -17.203 1 94.38 457 LEU B C 1
ATOM 7599 O O . LEU B 1 457 ? -16.094 -10.609 -17.875 1 94.38 457 LEU B O 1
ATOM 7603 N N . ASN B 1 458 ? -18.062 -10.727 -16.844 1 92.69 458 ASN B N 1
ATOM 7604 C CA . ASN B 1 458 ? -18.359 -12.102 -17.234 1 92.69 458 ASN B CA 1
ATOM 7605 C C . ASN B 1 458 ? -17.391 -13.094 -16.594 1 92.69 458 ASN B C 1
ATOM 7607 O O . ASN B 1 458 ? -16.938 -14.031 -17.25 1 92.69 458 ASN B O 1
ATOM 7611 N N . ILE B 1 459 ? -16.969 -12.766 -15.43 1 93 459 ILE B N 1
ATOM 7612 C CA . ILE B 1 459 ? -16.125 -13.648 -14.641 1 93 459 ILE B CA 1
ATOM 7613 C C . ILE B 1 459 ? -16.922 -14.219 -13.469 1 93 459 ILE B C 1
ATOM 7615 O O . ILE B 1 459 ? -17.594 -13.484 -12.742 1 93 459 ILE B O 1
ATOM 7619 N N . THR B 1 460 ? -16.891 -15.438 -13.336 1 89.06 460 THR B N 1
ATOM 7620 C CA . THR B 1 460 ? -17.516 -16.062 -12.164 1 89.06 460 THR B CA 1
ATOM 7621 C C . THR B 1 460 ? -16.672 -15.82 -10.914 1 89.06 460 THR B C 1
ATOM 7623 O O . THR B 1 460 ? -15.469 -16.109 -10.906 1 89.06 460 THR B O 1
ATOM 7626 N N . PRO B 1 461 ? -17.188 -15.195 -9.891 1 91.19 461 PRO B N 1
ATOM 7627 C CA . PRO B 1 461 ? -16.391 -14.875 -8.703 1 91.19 461 PRO B CA 1
ATOM 7628 C C . PRO B 1 461 ? -15.656 -16.094 -8.133 1 91.19 461 PRO B C 1
ATOM 7630 O O . PRO B 1 461 ? -14.438 -16.047 -7.949 1 91.19 461 PRO B O 1
ATOM 7633 N N . GLY B 1 462 ? -16.375 -17.297 -7.957 1 91.06 462 GLY B N 1
ATOM 7634 C CA . GLY B 1 462 ? -15.75 -18.516 -7.473 1 91.06 462 GLY B CA 1
ATOM 7635 C C . GLY B 1 462 ? -15.844 -18.688 -5.969 1 91.06 462 GLY B C 1
ATOM 7636 O O . GLY B 1 462 ? -16.266 -17.766 -5.262 1 91.06 462 GLY B O 1
ATOM 7637 N N . TYR B 1 463 ? -15.453 -19.766 -5.469 1 91 463 TYR B N 1
ATOM 7638 C CA . TYR B 1 463 ? -15.648 -20.188 -4.086 1 91 463 TYR B CA 1
ATOM 7639 C C . TYR B 1 463 ? -14.828 -19.312 -3.133 1 91 463 TYR B C 1
ATOM 7641 O O . TYR B 1 463 ? -15.375 -18.734 -2.191 1 91 463 TYR B O 1
ATOM 7649 N N . PHE B 1 464 ? -13.547 -19.219 -3.359 1 93.44 464 PHE B N 1
ATOM 7650 C CA . PHE B 1 464 ? -12.664 -18.516 -2.436 1 93.44 464 PHE B CA 1
ATOM 7651 C C . PHE B 1 464 ? -12.961 -17.016 -2.439 1 93.44 464 PHE B C 1
ATOM 7653 O O . PHE B 1 464 ? -12.828 -16.344 -1.409 1 93.44 464 PHE B O 1
ATOM 7660 N N . THR B 1 465 ? -13.344 -16.484 -3.57 1 95.19 465 THR B N 1
ATOM 7661 C CA . THR B 1 465 ? -13.711 -15.07 -3.648 1 95.19 465 THR B CA 1
ATOM 7662 C C . THR B 1 465 ? -14.922 -14.773 -2.779 1 95.19 465 THR B C 1
ATOM 7664 O O . THR B 1 465 ? -14.891 -13.867 -1.942 1 95.19 465 THR B O 1
ATOM 7667 N N . LEU B 1 466 ? -15.938 -15.57 -2.941 1 93.75 466 LEU B N 1
ATOM 7668 C CA . LEU B 1 466 ? -17.172 -15.352 -2.205 1 93.75 466 LEU B CA 1
ATOM 7669 C C . LEU B 1 466 ? -16.969 -15.562 -0.708 1 93.75 466 LEU B C 1
ATOM 7671 O O . LEU B 1 466 ? -17.453 -14.781 0.108 1 93.75 466 LEU B O 1
ATOM 7675 N N . LYS B 1 467 ? -16.25 -16.578 -0.405 1 92.56 467 LYS B N 1
ATOM 7676 C CA . LYS B 1 467 ? -15.984 -16.859 1.001 1 92.56 467 LYS B CA 1
ATOM 7677 C C . LYS B 1 467 ? -15.18 -15.734 1.65 1 92.56 467 LYS B C 1
ATOM 7679 O O . LYS B 1 467 ? -15.484 -15.32 2.77 1 92.56 467 LYS B O 1
ATOM 7684 N N . SER B 1 468 ? -14.18 -15.297 0.987 1 94.25 468 SER B N 1
ATOM 7685 C CA . SER B 1 468 ? -13.344 -14.227 1.513 1 94.25 468 SER B CA 1
ATOM 7686 C C . SER B 1 468 ? -14.125 -12.922 1.65 1 94.25 468 SER B C 1
ATOM 7688 O O . SER B 1 468 ? -14.008 -12.227 2.66 1 94.25 468 SER B O 1
ATOM 7690 N N . TYR B 1 469 ? -14.859 -12.594 0.636 1 93.5 469 TYR B N 1
ATOM 7691 C CA . TYR B 1 469 ? -15.641 -11.359 0.664 1 93.5 469 TYR B CA 1
ATOM 7692 C C . TYR B 1 469 ? -16.672 -11.391 1.785 1 93.5 469 TYR B C 1
ATOM 7694 O O . TYR B 1 469 ? -16.891 -10.383 2.463 1 93.5 469 TYR B O 1
ATOM 7702 N N . LYS B 1 470 ? -17.266 -12.523 1.976 1 91.88 470 LYS B N 1
ATOM 7703 C CA . LYS B 1 470 ? -18.188 -12.695 3.094 1 91.88 470 LYS B CA 1
ATOM 7704 C C . LYS B 1 470 ? -17.484 -12.469 4.43 1 91.88 470 LYS B C 1
ATOM 7706 O O . LYS B 1 470 ? -18 -11.766 5.301 1 91.88 470 LYS B O 1
ATOM 7711 N N . HIS B 1 471 ? -16.359 -13.055 4.531 1 92.44 471 HIS B N 1
ATOM 7712 C CA . HIS B 1 471 ? -15.578 -12.922 5.754 1 92.44 471 HIS B CA 1
ATOM 7713 C C . HIS B 1 471 ? -15.211 -11.469 6.027 1 92.44 471 HIS B C 1
ATOM 7715 O O . HIS B 1 471 ? -15.281 -11.008 7.168 1 92.44 471 HIS B O 1
ATOM 7721 N N . LEU B 1 472 ? -14.797 -10.766 5.047 1 92.19 472 LEU B N 1
ATOM 7722 C CA . LEU B 1 472 ? -14.43 -9.359 5.184 1 92.19 472 LEU B CA 1
ATOM 7723 C C . LEU B 1 472 ? -15.617 -8.523 5.629 1 92.19 472 LEU B C 1
ATOM 7725 O O . LEU B 1 472 ? -15.477 -7.629 6.465 1 92.19 472 LEU B O 1
ATOM 7729 N N . ASP B 1 473 ? -16.719 -8.797 5.121 1 89.81 473 ASP B N 1
ATOM 7730 C CA . ASP B 1 473 ? -17.938 -8.078 5.5 1 89.81 473 ASP B CA 1
ATOM 7731 C C . ASP B 1 473 ? -18.312 -8.367 6.953 1 89.81 473 ASP B C 1
ATOM 7733 O O . ASP B 1 473 ? -18.656 -7.449 7.699 1 89.81 473 ASP B O 1
ATOM 7737 N N . ILE B 1 474 ? -18.203 -9.617 7.324 1 88.69 474 ILE B N 1
ATOM 7738 C CA . ILE B 1 474 ? -18.531 -10.016 8.688 1 88.69 474 ILE B CA 1
ATOM 7739 C C . ILE B 1 474 ? -17.578 -9.336 9.672 1 88.69 474 ILE B C 1
ATOM 7741 O O . ILE B 1 474 ? -18.016 -8.828 10.711 1 88.69 474 ILE B O 1
ATOM 7745 N N . ASN B 1 475 ? -16.359 -9.367 9.312 1 88.19 475 ASN B N 1
ATOM 7746 C CA . ASN B 1 475 ? -15.367 -8.727 10.172 1 88.19 475 ASN B CA 1
ATOM 7747 C C . ASN B 1 475 ? -15.648 -7.234 10.328 1 88.19 475 ASN B C 1
ATOM 7749 O O . ASN B 1 475 ? -15.484 -6.68 11.414 1 88.19 475 ASN B O 1
ATOM 7753 N N . ARG B 1 476 ? -16 -6.609 9.297 1 85.12 476 ARG B N 1
ATOM 7754 C CA . ARG B 1 476 ? -16.328 -5.188 9.359 1 85.12 476 ARG B CA 1
ATOM 7755 C C . ARG B 1 476 ? -17.5 -4.926 10.297 1 85.12 476 ARG B C 1
ATOM 7757 O O . ARG B 1 476 ? -17.484 -3.971 11.07 1 85.12 476 ARG B O 1
ATOM 7764 N N . ILE B 1 477 ? -18.5 -5.73 10.195 1 84 477 ILE B N 1
ATOM 7765 C CA . ILE B 1 477 ? -19.672 -5.594 11.039 1 84 477 ILE B CA 1
ATOM 7766 C C . ILE B 1 477 ? -19.297 -5.797 12.5 1 84 477 ILE B C 1
ATOM 7768 O O . ILE B 1 477 ? -19.719 -5.031 13.367 1 84 477 ILE B O 1
ATOM 7772 N N . ASN B 1 478 ? -18.516 -6.793 12.68 1 85.38 478 ASN B N 1
ATOM 7773 C CA . ASN B 1 478 ? -18.062 -7.074 14.039 1 85.38 478 ASN B CA 1
ATOM 7774 C C . ASN B 1 478 ? -17.266 -5.914 14.625 1 85.38 478 ASN B C 1
ATOM 7776 O O . ASN B 1 478 ? -17.438 -5.547 15.781 1 85.38 478 ASN B O 1
ATOM 7780 N N . ASP B 1 479 ? -16.422 -5.359 13.852 1 85.19 479 ASP B N 1
ATOM 7781 C CA . ASP B 1 479 ? -15.609 -4.227 14.289 1 85.19 479 ASP B CA 1
ATOM 7782 C C . ASP B 1 479 ? -16.484 -3.006 14.586 1 85.19 479 ASP B C 1
ATOM 7784 O O . ASP B 1 479 ? -16.234 -2.289 15.562 1 85.19 479 ASP B O 1
ATOM 7788 N N . ALA B 1 480 ? -17.406 -2.775 13.711 1 79.62 480 ALA B N 1
ATOM 7789 C CA . ALA B 1 480 ? -18.297 -1.64 13.906 1 79.62 480 ALA B CA 1
ATOM 7790 C C . ALA B 1 480 ? -19.109 -1.789 15.188 1 79.62 480 ALA B C 1
ATOM 7792 O O . ALA B 1 480 ? -19.344 -0.811 15.906 1 79.62 480 ALA B O 1
ATOM 7793 N N . GLU B 1 481 ? -19.5 -2.947 15.461 1 81.44 481 GLU B N 1
ATOM 7794 C CA . GLU B 1 481 ? -20.25 -3.229 16.672 1 81.44 481 GLU B CA 1
ATOM 7795 C C . GLU B 1 481 ? -19.391 -3.051 17.922 1 81.44 481 GLU B C 1
ATOM 7797 O O . GLU B 1 481 ? -19.844 -2.502 18.922 1 81.44 481 GLU B O 1
ATOM 7802 N N . ARG B 1 482 ? -18.25 -3.5 17.781 1 82.5 482 ARG B N 1
ATOM 7803 C CA . ARG B 1 482 ? -17.328 -3.342 18.891 1 82.5 482 ARG B CA 1
ATOM 7804 C C . ARG B 1 482 ? -17.062 -1.866 19.188 1 82.5 482 ARG B C 1
ATOM 7806 O O . ARG B 1 482 ? -17.047 -1.447 20.344 1 82.5 482 ARG B O 1
ATOM 7813 N N . HIS B 1 483 ? -16.859 -1.055 18.172 1 79.81 483 HIS B N 1
ATOM 7814 C CA . HIS B 1 483 ? -16.547 0.364 18.312 1 79.81 483 HIS B CA 1
ATOM 7815 C C . HIS B 1 483 ? -17.75 1.138 18.844 1 79.81 483 HIS B C 1
ATOM 7817 O O . HIS B 1 483 ? -17.594 2.219 19.422 1 79.81 483 HIS B O 1
ATOM 7823 N N . SER B 1 484 ? -18.953 0.532 18.641 1 76.25 484 SER B N 1
ATOM 7824 C CA . SER B 1 484 ? -20.172 1.225 19.047 1 76.25 484 SER B CA 1
ATOM 7825 C C . SER B 1 484 ? -20.531 0.918 20.484 1 76.25 484 SER B C 1
ATOM 7827 O O . SER B 1 484 ? -21.438 1.539 21.062 1 76.25 484 SER B O 1
ATOM 7829 N N . THR B 1 485 ? -19.688 0.058 21.031 1 80.38 485 THR B N 1
ATOM 7830 C CA . THR B 1 485 ? -19.938 -0.249 22.438 1 80.38 485 THR B CA 1
ATOM 7831 C C . THR B 1 485 ? -19.594 0.94 23.328 1 80.38 485 THR B C 1
ATOM 7833 O O . THR B 1 485 ? -18.625 1.655 23.062 1 80.38 485 THR B O 1
ATOM 7836 N N . PRO B 1 486 ? -20.344 1.247 24.297 1 76.81 486 PRO B N 1
ATOM 7837 C CA . PRO B 1 486 ? -20.125 2.416 25.141 1 76.81 486 PRO B CA 1
ATOM 7838 C C . PRO B 1 486 ? -18.734 2.445 25.766 1 76.81 486 PRO B C 1
ATOM 7840 O O . PRO B 1 486 ? -18.141 3.514 25.891 1 76.81 486 PRO B O 1
ATOM 7843 N N . ASN B 1 487 ? -18.281 1.36 26.219 1 75.25 487 ASN B N 1
ATOM 7844 C CA . ASN B 1 487 ? -16.953 1.296 26.828 1 75.25 487 ASN B CA 1
ATOM 7845 C C . ASN B 1 487 ? -15.875 1.778 25.859 1 75.25 487 ASN B C 1
ATOM 7847 O O . ASN B 1 487 ? -14.992 2.549 26.234 1 75.25 487 ASN B O 1
ATOM 7851 N N . VAL B 1 488 ? -15.984 1.358 24.688 1 77.5 488 VAL B N 1
ATOM 7852 C CA . VAL B 1 488 ? -14.984 1.721 23.688 1 77.5 488 VAL B CA 1
ATOM 7853 C C . VAL B 1 488 ? -15.109 3.203 23.344 1 77.5 488 VAL B C 1
ATOM 7855 O O . VAL B 1 488 ? -14.109 3.895 23.172 1 77.5 488 VAL B O 1
ATOM 7858 N N . LYS B 1 489 ? -16.281 3.648 23.25 1 72.75 489 LYS B N 1
ATOM 7859 C CA . LYS B 1 489 ? -16.516 5.062 22.953 1 72.75 489 LYS B CA 1
ATOM 7860 C C . LYS B 1 489 ? -15.938 5.949 24.047 1 72.75 489 LYS B C 1
ATOM 7862 O O . LYS B 1 489 ? -15.289 6.961 23.75 1 72.75 489 LYS B O 1
ATOM 7867 N N . GLN B 1 490 ? -16.156 5.602 25.203 1 72.62 490 GLN B N 1
ATOM 7868 C CA . GLN B 1 490 ? -15.648 6.375 26.328 1 72.62 490 GLN B CA 1
ATOM 7869 C C . GLN B 1 490 ? -14.125 6.391 26.344 1 72.62 490 GLN B C 1
ATOM 7871 O O . GLN B 1 490 ? -13.508 7.43 26.594 1 72.62 490 GLN B O 1
ATOM 7876 N N . ARG B 1 491 ? -13.609 5.348 26.062 1 72.12 491 ARG B N 1
ATOM 7877 C CA . ARG B 1 491 ? -12.156 5.234 26.016 1 72.12 491 ARG B CA 1
ATOM 7878 C C . ARG B 1 491 ? -11.57 6.129 24.938 1 72.12 491 ARG B C 1
ATOM 7880 O O . ARG B 1 491 ? -10.539 6.777 25.141 1 72.12 491 ARG B O 1
ATOM 7887 N N . ARG B 1 492 ? -12.148 6.113 23.844 1 68.31 492 ARG B N 1
ATOM 7888 C CA . ARG B 1 492 ? -11.695 6.949 22.734 1 68.31 492 ARG B CA 1
ATOM 7889 C C . ARG B 1 492 ? -11.742 8.43 23.109 1 68.31 492 ARG B C 1
ATOM 7891 O O . ARG B 1 492 ? -10.852 9.195 22.734 1 68.31 492 ARG B O 1
ATOM 7898 N N . LYS B 1 493 ? -12.703 8.742 23.812 1 65.31 493 LYS B N 1
ATOM 7899 C CA . LYS B 1 493 ? -12.836 10.117 24.266 1 65.31 493 LYS B CA 1
ATOM 7900 C C . LYS B 1 493 ? -11.688 10.492 25.203 1 65.31 493 LYS B C 1
ATOM 7902 O O . LYS B 1 493 ? -11.109 11.57 25.078 1 65.31 493 LYS B O 1
ATOM 7907 N N . ILE B 1 494 ? -11.391 9.617 25.984 1 65.12 494 ILE B N 1
ATOM 7908 C CA . ILE B 1 494 ? -10.328 9.844 26.953 1 65.12 494 ILE B CA 1
ATOM 7909 C C . ILE B 1 494 ? -8.992 9.969 26.234 1 65.12 494 ILE B C 1
ATOM 7911 O O . ILE B 1 494 ? -8.195 10.867 26.531 1 65.12 494 ILE B O 1
ATOM 7915 N N . LEU B 1 495 ? -8.797 9.133 25.281 1 68.38 495 LEU B N 1
ATOM 7916 C CA . LEU B 1 495 ? -7.539 9.125 24.547 1 68.38 495 LEU B CA 1
ATOM 7917 C C . LEU B 1 495 ? -7.398 10.398 23.703 1 68.38 495 LEU B C 1
ATOM 7919 O O . LEU B 1 495 ? -6.301 10.945 23.594 1 68.38 495 LEU B O 1
ATOM 7923 N N . ARG B 1 496 ? -8.438 10.789 23.125 1 64.38 496 ARG B N 1
ATOM 7924 C CA . ARG B 1 496 ? -8.422 12.023 22.344 1 64.38 496 ARG B CA 1
ATOM 7925 C C . ARG B 1 496 ? -8.086 13.21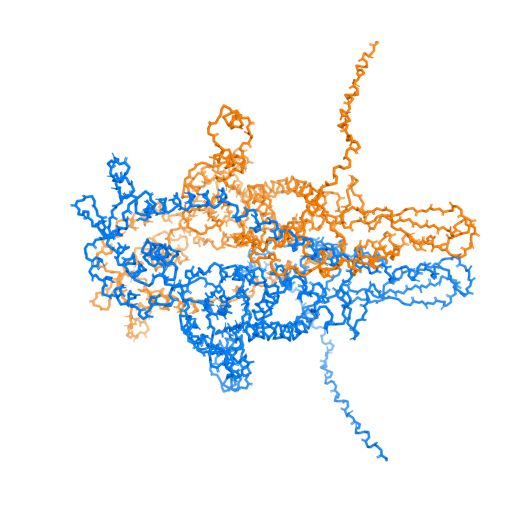9 23.219 1 64.38 496 ARG B C 1
ATOM 7927 O O . ARG B 1 496 ? -7.332 14.102 22.812 1 64.38 496 ARG B O 1
ATOM 7934 N N . ALA B 1 497 ? -8.633 13.266 24.297 1 55.41 497 ALA B N 1
ATOM 7935 C CA . ALA B 1 497 ? -8.375 14.344 25.25 1 55.41 497 ALA B CA 1
ATOM 7936 C C . ALA B 1 497 ? -6.906 14.367 25.672 1 55.41 497 ALA B C 1
ATOM 7938 O O . ALA B 1 497 ? -6.305 15.445 25.766 1 55.41 497 ALA B O 1
ATOM 7939 N N . LYS B 1 498 ? -6.363 13.258 25.797 1 58.94 498 LYS B N 1
ATOM 7940 C CA . LYS B 1 498 ? -4.957 13.148 26.172 1 58.94 498 LYS B CA 1
ATOM 7941 C C . LYS B 1 498 ? -4.047 13.617 25.047 1 58.94 498 LYS B C 1
ATOM 7943 O O . LYS B 1 498 ? -3.043 14.297 25.297 1 58.94 498 LYS B O 1
ATOM 7948 N N . ARG B 1 499 ? -4.395 13.258 23.844 1 60.12 499 ARG B N 1
ATOM 7949 C CA . ARG B 1 499 ? -3.611 13.664 22.688 1 60.12 499 ARG B CA 1
ATOM 7950 C C . ARG B 1 499 ? -3.654 15.172 22.484 1 60.12 499 ARG B C 1
ATOM 7952 O O . ARG B 1 499 ? -2.645 15.789 22.141 1 60.12 499 ARG B O 1
ATOM 7959 N N . GLU B 1 500 ? -4.797 15.672 22.531 1 54.56 500 GLU B N 1
ATOM 7960 C CA . GLU B 1 500 ? -4.973 17.125 22.406 1 54.56 500 GLU B CA 1
ATOM 7961 C C . GLU B 1 500 ? -4.168 17.875 23.453 1 54.56 500 GLU B C 1
ATOM 7963 O O . GLU B 1 500 ? -3.576 18.906 23.156 1 54.56 500 GLU B O 1
ATOM 7968 N N . LYS B 1 501 ? -4.113 17.359 24.578 1 48.19 501 LYS B N 1
ATOM 7969 C CA . LYS B 1 501 ? -3.316 17.969 25.641 1 48.19 501 LYS B CA 1
ATOM 7970 C C . LYS B 1 501 ? -1.831 17.953 25.297 1 48.19 501 LYS B C 1
ATOM 7972 O O . LYS B 1 501 ? -1.12 18.922 25.531 1 48.19 501 LYS B O 1
ATOM 7977 N N . ASN B 1 502 ? -1.482 16.906 24.719 1 49.84 502 ASN B N 1
ATOM 7978 C CA . ASN B 1 502 ? -0.079 16.781 24.344 1 49.84 502 ASN B CA 1
ATOM 7979 C C . ASN B 1 502 ? 0.267 17.672 23.156 1 49.84 502 ASN B C 1
ATOM 7981 O O . ASN B 1 502 ? 1.373 18.203 23.094 1 49.84 502 ASN B O 1
ATOM 7985 N N . GLN B 1 503 ? -0.632 17.766 22.281 1 47.44 503 GLN B N 1
ATOM 7986 C CA . GLN B 1 503 ? -0.418 18.656 21.141 1 47.44 503 GLN B CA 1
ATOM 7987 C C . GLN B 1 503 ? -0.373 20.125 21.578 1 47.44 503 GLN B C 1
ATOM 7989 O O . GLN B 1 503 ? 0.439 20.891 21.078 1 47.44 503 GLN B O 1
ATOM 7994 N N . CYS B 1 504 ? -1.291 20.547 22.469 1 36.28 504 CYS B N 1
ATOM 7995 C CA . CYS B 1 504 ? -1.305 21.906 22.984 1 36.28 504 CYS B CA 1
ATOM 7996 C C . CYS B 1 504 ? -0.02 22.219 23.75 1 36.28 504 CYS B C 1
ATOM 7998 O O . CYS B 1 504 ? 0.497 23.328 23.672 1 36.28 504 CYS B O 1
ATOM 8000 N N . PHE B 1 505 ? 0.36 21.297 24.438 1 34.12 505 PHE B N 1
ATOM 8001 C CA . PHE B 1 505 ? 1.584 21.562 25.188 1 34.12 505 PHE B CA 1
ATOM 8002 C C . PHE B 1 505 ? 2.764 21.75 24.234 1 34.12 505 PHE B C 1
ATOM 8004 O O . PHE B 1 505 ? 3.691 22.5 24.547 1 34.12 505 PHE B O 1
ATOM 8011 N N . ARG B 1 506 ? 2.695 21.219 23.125 1 37.5 506 ARG B N 1
ATOM 8012 C CA . ARG B 1 506 ? 3.836 21.281 22.219 1 37.5 506 ARG B CA 1
ATOM 8013 C C . ARG B 1 506 ? 3.736 22.5 21.297 1 37.5 506 ARG B C 1
ATOM 8015 O O . ARG B 1 506 ? 4.754 23.031 20.875 1 37.5 506 ARG B O 1
ATOM 8022 N N . GLU B 1 507 ? 2.516 22.984 21.016 1 32.41 507 GLU B N 1
ATOM 8023 C CA . GLU B 1 507 ? 2.396 24.25 20.312 1 32.41 507 GLU B CA 1
ATOM 8024 C C . GLU B 1 507 ? 2.75 25.422 21.203 1 32.41 507 GLU B C 1
ATOM 8026 O O . GLU B 1 507 ? 3.377 26.391 20.766 1 32.41 507 GLU B O 1
#

Nearest PDB structures (foldseek):
  3f2k-assembly1_A  TM=2.071E-01  e=1.341E-01  Homo sapiens
  8ove-assembly1_Bt  TM=3.178E-01  e=2.763E+00  Trypanosoma brucei brucei
  8guo-assembly1_B  TM=4.023E-01  e=8.705E+00  Staphylococcus aureus subsp. aureus NCTC 8325
  2w36-assembly1_A  TM=4.074E-01  e=4.418E+00  Thermotoga maritima
  6n8o-assembly1_Q  TM=2.800E-01  e=9.171E+00  Saccharomyces cerevisiae S288C

Solvent-accessible surface area (backbone atoms only — not comparable to full-atom values): 55169 Å² total; per-residue (Å²): 137,81,82,73,74,74,76,75,74,73,73,71,78,70,74,78,76,72,81,78,70,73,71,66,73,73,73,76,72,77,73,78,64,88,76,67,44,78,61,56,76,50,61,69,89,79,50,60,70,63,43,54,58,44,68,71,44,87,59,74,34,34,40,52,30,30,36,54,52,54,50,58,48,41,64,52,44,48,37,84,80,75,68,51,82,48,43,42,79,46,73,76,47,71,60,35,51,30,39,32,33,35,38,30,36,76,86,51,91,53,68,52,73,51,53,28,36,62,65,42,96,87,36,47,47,59,47,48,27,46,55,51,26,34,32,64,58,30,40,54,66,72,48,50,47,50,33,24,11,52,53,12,24,56,54,60,52,71,66,59,48,50,51,44,50,52,53,47,36,55,48,38,52,49,53,26,51,50,48,23,49,51,44,32,50,52,50,44,64,73,42,74,46,93,56,84,54,28,74,43,48,32,38,46,51,64,48,58,48,39,85,65,74,72,24,50,38,36,42,32,39,31,26,30,68,84,77,66,32,49,49,46,74,38,76,40,19,57,51,29,75,66,60,54,53,43,70,68,41,70,95,38,75,65,40,51,51,49,59,71,68,50,81,73,61,36,77,42,86,78,57,39,75,51,46,53,58,53,36,49,49,53,53,58,69,43,25,45,81,76,53,29,36,40,78,73,32,82,49,63,83,77,74,72,85,52,56,66,50,48,47,37,38,48,46,23,25,52,73,19,54,80,31,60,69,54,21,40,48,34,37,55,16,26,55,36,42,49,37,19,24,80,92,50,73,38,53,81,58,40,58,75,36,77,83,27,88,38,61,54,34,21,26,52,60,71,72,40,84,60,78,66,83,54,81,27,49,49,67,68,54,44,64,62,45,42,62,60,51,54,56,58,50,31,65,77,54,38,57,61,39,25,77,37,76,73,69,60,65,54,52,51,50,51,51,46,22,42,41,20,41,37,52,89,53,90,70,55,48,67,57,47,44,39,22,42,36,46,28,49,25,33,70,53,37,35,56,60,37,55,49,49,48,31,50,75,66,63,38,79,63,51,46,33,19,49,53,40,41,49,49,54,50,51,50,50,36,52,50,46,47,53,55,66,33,66,70,49,44,53,48,50,52,52,50,51,54,52,48,54,51,52,50,59,69,69,105,136,83,82,73,77,73,76,74,73,75,74,71,80,70,76,78,76,73,82,78,72,72,73,67,72,72,75,75,70,77,71,78,63,88,76,66,40,79,59,55,75,50,60,70,86,75,53,58,68,62,45,54,58,45,68,72,46,88,59,73,34,32,40,51,30,29,37,56,52,52,50,59,46,42,63,51,44,47,38,85,81,74,68,50,80,49,42,42,79,43,72,77,48,72,61,34,50,30,39,32,35,35,39,31,36,78,84,50,92,52,67,51,73,51,52,29,36,61,66,41,98,86,36,48,46,59,48,47,27,46,54,52,25,33,32,64,59,29,40,53,67,72,47,50,47,50,33,25,12,52,53,10,24,55,53,61,52,72,66,59,46,50,51,44,50,52,53,47,36,55,48,37,52,51,51,26,50,51,48,23,49,50,44,32,50,53,50,42,64,73,43,73,49,94,55,82,55,28,74,42,47,32,38,46,51,64,47,57,47,38,84,65,75,73,22,50,39,38,43,32,39,31,27,30,68,85,78,66,31,51,49,46,73,38,76,41,17,57,51,29,75,66,61,54,52,42,70,69,42,69,94,38,74,66,40,51,49,50,62,71,67,50,80,74,62,37,78,42,85,78,58,40,74,50,45,52,59,52,36,50,50,53,52,58,69,43,26,44,82,77,52,31,35,40,78,74,36,81,49,63,83,76,75,74,85,54,56,66,51,49,48,36,38,46,49,22,25,51,73,19,52,80,32,62,72,56,22,41,47,35,38,56,17,28,56,36,42,52,36,18,25,80,92,52,71,37,53,82,58,40,58,75,36,77,82,26,88,39,63,56,34,20,24,53,60,70,72,41,82,60,78,64,81,54,81,27,48,50,68,68,55,43,62,63,46,42,61,59,50,52,58,58,48,31,67,78,54,40,59,65,40,26,76,39,76,73,69,62,63,54,54,51,49,51,52,46,23,41,41,20,40,38,54,89,53,88,72,54,49,68,59,48,46,39,22,40,35,46,28,49,25,31,70,53,37,35,58,61,38,55,48,48,48,31,49,76,64,62,38,80,62,51,46,32,21,48,52,40,41,50,49,54,51,51,51,51,39,51,50,48,49,53,56,67,32,65,70,48,45,52,49,50,51,53,51,50,53,52,50,52,51,54,51,58,71,69,103

Sequence (1014 aa):
MDNAKRRVSAKRKRQFRGNGSTIKHSKNSSATSTNASSSNIKIPAVFDEEIAEYQRKPLTGNRIIDMEVLLNLFLQLFCPRCFEEGILLSEDSTYGLCSNFVIRCKHCDFYSGFSSSKKTLNCPEVNTRFVYGMRQIGKGFSAGFKLCGTLNLPRLSKTAYTNHENKLMSVISEVSELSLQKAASELLVLHPTKNKIVECGISVDGTWQRRGYSSMNECLASLSDDTGKVVDIEIMSAYCPTCRKISKMPRSIESETFVADHVCHSNFQGSALKMEAVGATRIFQRSIVKRGLKYAHYYGKLTDSYCRLQNYYGIAVRSNVGNLSGLQQNVIAALFHCSSSVEKPMQGQCPIGKDSWCYYQRALSCGKKPKEKYKGLS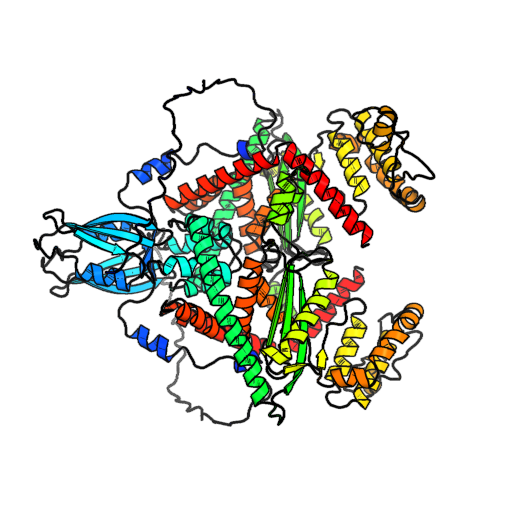NEVLNMIKPTYLELCTKELLTKCLHGKTQNSNECLNGVIWQRVLKEVFVCLKTLKSGALDAVIQFNNRYKGCVEIFKKLNITPGYFTLKSYKHLDINRINDAERHSTPNVKQRRKILRAKREKNQCFREMDNAKRRVSAKRKRQFRGNGSTIKHSKNSSATSTNASSSNIKIPAVFDEEIAEYQRKPLTGNRIIDMEVLLNLFLQLFCPRCFEEGILLSEDSTYGLCSNFVIRCKHCDFYSGFSSSKKTLNCPEVNTRFVYGMRQIGKGFSAGFKLCGTLNLPRLSKTAYTNHENKLMSVISEVSELSLQKAASELLVLHPTKNKIVECGISVDGTWQRRGYSSMNECLASLSDDTGKVVDIEIMSAYCPTCRKISKMPRSIESETFVADHVCHSNFQGSALKMEAVGATRIFQRSIVKRGLKYAHYYGKLTDSYCRLQNYYGIAVRSNVGNLSGLQQNVIAALFHCSSSVEKPMQGQCPIGKDSWCYYQRALSCGKKPKEKYKGLSNEVLNMIKPTYLELCTKELLTKCLHGKTQNSNECLNGVIWQRVLKEVFVCLKTLKSGALDAVIQFNNRYKGCVEIFKKLNITPGYFTLKSYKHLDINRINDAERHSTPNVKQRRKILRAKREKNQCFRE

Foldseek 3Di:
DDCPPPPPPPPPPPPPPDPPPPPPPPPPPPPPPPPPPPVVVVDDPPCVVVVVVVVPDQDDFDAQADVVQVVVVVVCCAPPPPRDHAWDKGWDDDAFRKTKIKIAHPPDGDIDIDIRADDDPNHGPVLLVLLVVCLQQAHHQVVQQVVCVVRRTGHHDPVRSVVSLVVLLVLLVVLLLVLLQVVLVVQCVVAPDPQLAAEFAKEKDKDFLDDDFAGQWMKIWIAGPVQLATNDIDIFGNDFPQVVVLVVDPPDPVSVVSVVPDDGLGPDDDISVCCSVVGVVVCQVCCCVSRSYHYDFYDYDPDPPPVQLVVQLLVLLQVQQVNLVSSLLSSLLSLQLLQADPVRGRNPSWDADCPTPRQCRNCVRVVHHDPDPDHHDDPVVSVVCVVVSNVCSDSVNSVSSNRSDDCVSVVVLVVSLCSSHPSVDDDGRSSSSSSSSNSSQCSSPNCVSVCVSCVSSVHHCDDVSVVVSVVVVVVVVVVVVVCPDPVNVVVVVVVVVVVVVVVVVVD/DDCPPPPPPPPPPPPDPDPPPPPPPPPPPPPPPPPPDPVVVVDDPPCVVVVVVVVPDQDDFDAQADVVQVVVVVVCCAPPPPRDHDWDKGWDDDAFRKTKIKIAHPPDGDIDIDIRADDDPNHGPVLLVLLVVCLQQAHHQVVQQVVCVVRRTGGHDPVRSVVSLVVLLVLLVVLLLVLLQVVLVVQCVVAPDPQLAAEFAKEKDKDFLDDDFAGQWMKIWIAGPVQLATNDIDIFGNDFPQVVVLVVDPPDPVSVVSVVPDDGLGPDDDISVCCSVVGVVVCQVCCCVSRSYHYDFYDYDPDPPPVQLVVQLLVLLQVQQVNLVSSLLSSLLSLQLLQADPVRGRNVSWDADCPTPRQCRNCVRVVHHDPPPDHHDPPVVSVVCVVVSNVCSDSVNSVSSNRSDDCVSVVVLVVSLCSSHPSVDDDGSSSSSSSSSNSSQCSSPNCVSVCVSCVSSVHHCDDVSVVVSVVVVVVVVVVVVVCPDPVNVVVVVVVVVVVVVVVVVVD

InterPro domains:
  IPR049012 Mutator-like transposase domain [PF20700] (61-300)

Radius of gyration: 33.63 Å; Cα contacts (8 Å, |Δi|>4): 1521; chains: 2; bounding box: 93×100×102 Å

pLDDT: mean 76.09, std 18.94, range [23.84, 98.19]

Secondary structure (DSSP, 8-state):
---------------------------------TT--HHHHT--STTHHHHHHHHTSSS-SEEEEEHHHHHHHHTT-S-TTT--S-EEEEEEEEETTEEEEEEEESSSS-EEEEESS-EETTEEHHHHHHHHHHHHTT--HHHHHHHHHHTT-----HHHHHHHHHHHHHHHHHHHHHHHHHHHHHHHHHS--SSS-EEEEEEEEEEESSSSTT-SEEEEEEEETTT--EEEEEEEE---HHHHHHHHS-S-HHHHHHHHHS-------S-HHHHHHHHHHHHHHHIIIII-EEEEEEE----GGGHHHHHHHHHHHHHTTT-HHHHHHHHHHHHHHHH--SSS--GGGSPPSTT-S-HHHHHHHTT--------PPPHHHHHHHHHHHHHHTSHHHHGGGTT---SHHHHHHHHHHHHHS-TTS---HHHHHHHHHHHHHHHHHHHHHHHHHHHHTT----HHHHHHHHHHHHHHHHHHHHHHSHHHHHHHHHHHHHHHHHHHHH-/---------------------------------TT--HHHHT--STTHHHHHHHHTSSS-SEEEEEHHHHHHHHTT-S-TTT--S-EEEEEEEEETTEEEEEEEESSSS-EEEEESS-EETTEEHHHHHHHHHHHHTT--HHHHHHHHHHTT-----HHHHHHHHHHHHHHHHHHHHHHHHHHHHHHHHHS--SSS-EEEEEEEEEEESSSSTT-SEEEEEEEETTT--EEEEEEEE---HHHHHHHHS-S-HHHHHHHHHS-------S-HHHHHHHHHHHHHHHIIIII-EEEEEEE----GGGHHHHHHHHHHHHHTTT-HHHHHHHHHHHHHHHT--SSS--GGGSPPSTT-S-HHHHHHHTT--------PPPHHHHHHHHHHHHHHTSHHHHGGGTT---SHHHHHHHHHHHHHS-TTS---HHHHHHHHHHHHHHHHHHHHHHHHHHHHTT----HHHHHHHHHHHHHHHHHHHHHHSHHHHHHHHHHHHHHHHHHHHH-